Protein 2CUN (pdb70)

Nearest PDB structures (foldseek):
  2cun-assembly1_B  TM=9.972E-01  e=2.515E-72  Pyrococcus horikoshii OT3
  3q3v-assembly2_B  TM=8.789E-01  e=1.056E-31  Campylobacter jejuni subsp. jejuni NCTC 11168 = ATCC 700819
  5bt8-assembly5_E  TM=7.747E-01  e=1.546E-32  Acinetobacter baumannii AB5075
  4ng4-assembly3_C  TM=7.759E-01  e=2.743E-30  Coxiella burnetii RSA 493
  4ng4-assembly1_A  TM=7.726E-01  e=3.778E-30  Coxiella burnetii RSA 493

Foldseek 3Di:
DAAPVVDQQAAFEEEEEAEQQADDDQQHGDFRVSLVLQVVLLVVQLVSQHQAEYAYAYDAPPDSGGDWCVNVQVVNCVVNVHHAAEQAAQQDPSVLVVSQPGGGSHHYYYIRPNVDPQQVDADDLVVLLPDSRNVRVLVRGAAYEYAHLQCLQGRGNSQQNCLQPHQYHYGPNNVVQVVLLVCLQPDPDDQNEEEEADDPQVLLLLLLCQCVVVVSHQAYEYAHVNLVLLVVLVPADQAQVAVVVCVVVVVVVCSVVSNVSCVVPVVRYHHAQKFWWCDVNATHIDGSPDPCSNVSRPTDTFAGDPVSLVVLLVVLQPTQHYEYEAARGNCVDPNHNVSRLSNLLSNQNRPHQAEYEYANRCSSVVVPPRHRHNYYHNYHSSSSCVSSVHRRSSVVSNVSSVVND/DAAPVNDQQAQFEEEEEAEQQADDDQQDHPFRVRLLLCLVLLVVQLVSQHQAEYAYAYDAPPDRGGDWCVVVQVVNCVSNVNRAAEQEAQQDPSVLVVSQPGGGNHHYYYIRPNVDPQQVDFDDLVVLLVDSRNVRVLVRGAEYEYAHLQCLQGRGNSQQNCLQVHQYHYGVNNVVVCVLLVCLQPPPDDQAEEEEEDDPQVLLLLLLCQCVVVVSHQAYEYAYVNLVLLCVLVVDDQAAVAVVVCVVVVVVVCSVVSNVSCVPPVVRYHHAQKFWWADVRDTRIGGVPDDDRYCRNPTHTFAGDPVSLVVLLVVLQVTQHYEYEAARGQCVRPRRRVRRLSNLLSNQPRPHQAEYEYANRNSSVVVPDHHRHNYYHNHHSSSSCVSSVHDRSSVVSNVSSVVND

Radius of gyration: 31.6 Å; Cα contacts (8 Å, |Δi|>4): 1859; chains: 2; bounding box: 63×86×73 Å

Sequence (810 aa):
MFRLEDFNFHNKTVFLRVDLNSPMKDGKIISDARFKAVLPTIRYLIESGAKVVIGTHQGKPYSEDYTTTEEHARVLSELLDQHVEYIEDIFGRYAREKIKELKSGEVAILENLRFSAEEVKNKPIEECEKTFLVKKLSKVIDYVVNDAFATAHRSQPSLVGFARIKPMIMGFLMEKEIEALMRAYYSKDSPKIYVLGGAKVEDSLKVVENVLRRERADLVLTGGLVANVFTLAKGFDLGRKNVEFMKKKGLLDYVKHAEEILDEFYPYIRTPVDFAVDYKGERVEIDLLSENRGLLHQYQIMDIGKRTAEKYREILMKARIIVANGPMGVFEREEFAIGTVEVFKAIADSPAFSVLGGGHSIASIQKYGITGITHISTGGGAMLSFFAGEELPVLRALQISYEKFMFRLEDFNFHNKTVFLRVDLNSPMKDGKIISDARFKAVLPTIRYLIESGAKVVIGTHQGKPYSEDYTTTEEHARVLSELLDQHVEYIEDIFGRYAREKIKELKSGEVAILENLRFSAEEVKNKPIEECEKTFLVKKLSKVIDYVVNDAFATAHRSQPSLVGFARIKPMIMGFLMEKEIEALMRAYYSKDSPKIYVLGGAKVEDSLKVVENVLRRERADLVLTGGLVANVFTLAKGFDLGRKNVEFMKKKGLLDYVKHAEEILDEFYPYIRTPVDFAVDYKGERVEIDLLSENRGLLHQYQIMDIGKRTAEKYREILMKARIIVANGPMGVFEREEFAIGTVEVFKAIADSPAFSVLGGGHSIASIQKYGITGITHISTGGGAMLSFFAGEELPVLRALQISYEKF

CATH classification: 3.40.50.1260 (+1 more: 3.40.50.1260)

B-factor: mean 44.23, std 14.57, range [15.12, 96.69]

Secondary structure (DSSP, 8-state):
--BGGGS--TT-EEEEE------EETTEE---HHHHHTHHHHHHHHHTT-EEEEE---S-TT-TT---SHHHHHHHHHHHTS-EEE-S-SSSHHHHHHHHTPPTT-EEE-S-GGGBTTTTS---HHHHTTSHHHHHHHTT-SEEEE--GGGTT---HHHHTTTTTS-EEE-HHHHHHHHHHHHHHT---S-EEEEE-SS-HHHHHHHHHHHHHTTS-SEEEE-HHHHHHHHHHHT----HHHHHHHHTTTGGGGHHHHHHHHHHHGGGEE--SEEEEEETTEEEEEESSSGGGGGGGTS-EEEE-HHHHHHHHHHHHT-SEEEEES-SS-TTSGGG-HHHHHHHHHHHHSSSEEEEE-GGGGGGGGGS-----SEE-S-SHHHHHHHTTPPPHHHHHHHHHHHH-/-B-GGGS--TT-EEEEE------EETTEE---HHHHTTHHHHHHHHHTT-EEEEE---S-TT-TT---SHHHHHHHHHHHSSPPEEES-SSSHHHHHHHHTPPTT-EEEES-GGGBTTTTS---HHHHTTSHHHHHHHTT-SEEEE--GGGTT---HHHHTTTTTS-EEE-HHHHHHHHHHHHHHH---S-EEEEE-SS-HHHHHHHHHHHHHTT--SEEEE-HHHHHHHHHHTT----HHHHHHHHHTTGGGSHHHHHHHHHHHGGGEE--SEEEE-SSS--EEEETTSS---GGGTS-EEEE-HHHHHHHHHHHTT-SEEEEES-SS-TTSSGGGHHHHHHHHHHHHSSSEEEEE-GGGGGGGGGT-----SEE-S-SHHHHHHHTT---HHHHHHHHHHTT-

InterPro domains:
  IPR001576 Phosphoglycerate kinase [MF_00145] (3-400)
  IPR001576 Phosphoglycerate kinase [PF00162] (4-390)
  IPR001576 Phosphoglycerate kinase [PIRSF000724] (3-405)
  IPR001576 Phosphoglycerate kinase [PR00477] (8-24)
  IPR001576 Phosphoglycerate kinase [PR00477] (29-51)
  IPR001576 Phosphoglycerate kinase [PR00477] (105-120)
  IPR001576 Phosphoglycerate kinase [PR00477] (140-162)
  IPR001576 Phosphoglycerate kinase [PR00477] (170-192)
  IPR001576 Phosphoglycerat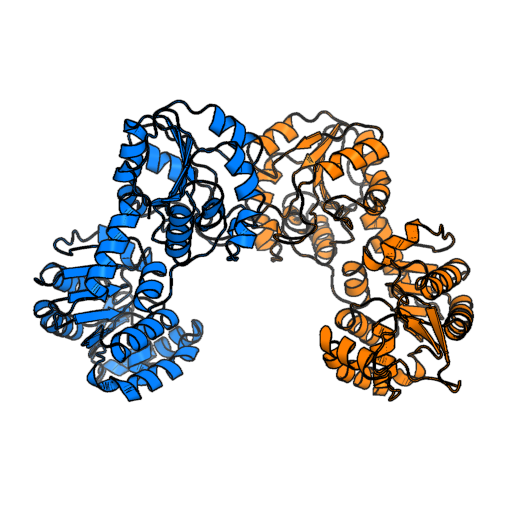e kinase [PR00477] (193-212)
  IPR001576 Phosphoglycerate kinase [PR00477] (321-346)
  IPR001576 Phosphoglycerate kinase [PR00477] (354-365)
  IPR001576 Phosphoglycerate kinase [PR00477] (376-393)
  IPR001576 Phosphoglycerate kinase [PTHR11406] (8-401)
  IPR015824 Phosphoglycerate kinase, N-terminal [G3DSA:3.40.50.1260] (6-396)
  IPR015824 Phosphoglycerate kinase, N-terminal [G3DSA:3.40.50.1260] (188-389)
  IPR015911 Phosphoglycerate kinase, conserved site [PS00111] (13-23)
  IPR036043 Phosphoglycerate kinase superfamily [SSF53748] (2-399)

Solvent-accessible surface area: 32694 Å² total; per-residue (Å²): 61,19,95,3,117,79,39,114,0,111,76,72,15,0,0,0,0,0,9,0,24,0,19,30,128,120,32,121,23,90,9,43,58,26,0,106,29,1,21,65,1,0,107,79,0,25,153,33,11,0,39,0,0,0,0,0,4,0,8,126,20,52,35,161,41,14,22,23,0,107,29,0,5,109,12,0,23,116,46,14,135,56,139,3,54,43,0,14,17,13,18,6,110,31,0,18,64,40,1,128,111,17,135,48,17,66,4,0,0,0,6,0,0,27,17,4,1,5,0,34,98,77,60,72,6,82,65,0,32,125,4,44,0,0,111,29,0,14,127,18,4,57,36,0,0,0,1,0,0,9,4,0,39,95,22,7,0,0,0,0,0,0,0,94,60,42,18,0,0,17,1,66,16,0,45,112,0,27,114,10,0,79,147,0,13,119,26,209,55,56,55,15,3,0,1,2,2,11,53,88,2,82,49,1,0,78,1,0,42,23,0,10,122,146,139,44,6,52,27,0,0,0,0,16,21,0,0,8,0,0,0,40,15,51,65,68,75,0,0,121,84,3,46,91,73,0,140,184,99,26,13,56,99,58,25,138,44,0,92,101,2,4,111,97,26,109,84,107,4,90,16,2,44,9,2,0,0,39,84,139,45,114,57,44,66,2,31,7,153,49,163,59,56,37,51,0,76,106,31,42,18,17,2,2,1,145,84,1,7,92,85,4,83,117,45,0,56,156,2,134,10,0,3,0,8,1,13,2,12,41,2,118,81,103,69,0,1,72,1,0,12,74,0,0,84,0,0,10,78,8,112,8,26,0,0,0,0,3,14,62,45,7,19,17,27,102,103,57,70,23,118,55,20,76,20,78,5,22,0,4,21,0,1,3,14,21,2,14,50,67,123,3,33,0,24,92,0,0,76,45,0,108,149,116,97,58,17,95,3,119,80,43,112,1,106,76,70,14,0,0,0,1,0,9,0,24,0,20,32,135,130,26,126,27,93,9,41,58,27,0,117,28,1,20,67,0,0,104,72,0,27,139,28,11,0,42,0,0,0,0,0,5,0,7,127,23,45,34,154,42,13,20,21,0,98,38,0,5,121,12,0,17,102,39,13,136,59,143,4,60,36,0,10,17,12,17,6,115,56,0,46,79,39,1,126,109,13,134,48,15,64,5,0,0,0,6,0,0,29,16,3,1,6,0,37,94,77,58,69,6,78,59,0,34,130,4,45,0,0,103,39,0,16,171,21,4,49,40,0,0,0,0,0,2,10,4,0,43,96,22,8,0,0,0,1,0,0,0,99,60,42,18,0,0,16,0,68,16,0,19,120,0,19,110,13,1,80,145,0,16,113,12,178,56,50,49,15,4,1,1,2,1,10,49,87,3,90,52,0,0,80,1,0,46,27,0,8,130,155,138,53,5,54,20,0,0,0,0,16,23,0,0,7,0,0,0,29,14,40,62,86,98,4,13,126,74,1,45,84,38,1,134,158,114,23,8,50,90,59,20,129,44,0,77,115,5,7,131,97,25,104,95,99,2,98,14,3,34,6,14,0,2,29,99,204,41,102,40,55,80,28,24,51,137,60,160,136,82,47,66,18,117,125,58,27,18,34,4,2,1,138,73,0,3,70,77,5,86,113,40,0,64,150,1,131,8,0,2,0,7,2,12,1,11,36,2,124,74,116,65,0,1,80,2,0,15,68,0,0,89,1,0,8,81,5,116,9,20,0,0,0,0,2,14,65,46,7,23,18,27,96,111,63,72,21,129,50,19,75,16,80,5,18,0,5,23,0,1,4,15,21,3,14,46,70,120,4,36,0,23,92,0,0,79,53,0,97,151,112,91

Structure (mmCIF, N/CA/C/O backbone):
data_2CUN
#
_entry.id   2CUN
#
_cell.length_a   49.854
_cell.length_b   123.327
_cell.length_c   82.943
_cell.angle_alpha   90.00
_cell.angle_beta   95.42
_cell.angle_gamma   90.00
#
_symmetry.space_group_name_H-M   'P 1 21 1'
#
loop_
_entity.id
_entity.type
_entity.pdbx_description
1 polymer 'Phosphoglycerate kinase'
2 non-polymer 'CHLORIDE ION'
3 non-polymer '3-PHOSPHOGLYCERIC ACID'
4 non-polymer GLYCEROL
5 non-polymer (4S)-2-METHYL-2,4-PENTANEDIOL
6 water water
#
loop_
_atom_site.group_PDB
_atom_site.id
_atom_site.type_symbol
_atom_site.label_atom_id
_atom_site.label_alt_id
_atom_site.label_comp_id
_atom_site.label_asym_id
_atom_site.label_entity_id
_atom_site.label_seq_id
_atom_site.pdbx_PDB_ins_code
_atom_site.Cartn_x
_atom_site.Cartn_y
_atom_site.Cartn_z
_atom_site.occupancy
_atom_site.B_iso_or_equiv
_atom_site.auth_seq_id
_atom_site.auth_comp_id
_atom_site.auth_asym_id
_atom_site.auth_atom_id
_atom_site.pdbx_PDB_model_num
ATOM 1 N N . MET A 1 1 ? 7.478 28.061 34.769 1.00 57.27 1 MET A N 1
ATOM 2 C CA . MET A 1 1 ? 8.961 28.192 34.787 1.00 55.86 1 MET A CA 1
ATOM 3 C C . MET A 1 1 ? 9.562 27.957 33.409 1.00 55.15 1 MET A C 1
ATOM 4 O O . MET A 1 1 ? 9.355 26.907 32.803 1.00 56.13 1 MET A O 1
ATOM 9 N N . PHE A 1 2 ? 10.306 28.945 32.920 1.00 53.15 2 PHE A N 1
ATOM 10 C CA . PHE A 1 2 ? 10.942 28.857 31.612 1.00 50.92 2 PHE A CA 1
ATOM 11 C C . PHE A 1 2 ? 11.783 27.600 31.476 1.00 50.62 2 PHE A C 1
ATOM 12 O O . PHE A 1 2 ? 12.329 27.092 32.456 1.00 50.45 2 PHE A O 1
ATOM 20 N N . ARG A 1 3 ? 11.886 27.112 30.245 1.00 51.10 3 ARG A N 1
ATOM 21 C CA . ARG A 1 3 ? 12.682 25.933 29.932 1.00 51.97 3 ARG A CA 1
ATOM 22 C C . ARG A 1 3 ? 13.625 26.330 28.797 1.00 50.88 3 ARG A C 1
ATOM 23 O O . ARG A 1 3 ? 13.344 27.271 28.057 1.00 51.12 3 ARG A O 1
ATOM 31 N N . LEU A 1 4 ? 14.738 25.620 28.662 1.00 50.88 4 LEU A N 1
ATOM 32 C CA . LEU A 1 4 ? 15.716 25.929 27.625 1.00 51.75 4 LEU A CA 1
ATOM 33 C C . LEU A 1 4 ? 15.162 26.056 26.205 1.00 54.09 4 LEU A C 1
ATOM 34 O O . LEU A 1 4 ? 15.698 26.809 25.394 1.00 54.45 4 LEU A O 1
ATOM 39 N N . GLU A 1 5 ? 14.088 25.333 25.905 1.00 56.13 5 GLU A N 1
ATOM 40 C CA . GLU A 1 5 ? 13.503 25.372 24.570 1.00 58.06 5 GLU A CA 1
ATOM 41 C C . GLU A 1 5 ? 12.703 26.637 24.275 1.00 57.76 5 GLU A C 1
ATOM 42 O O . GLU A 1 5 ? 12.452 26.959 23.116 1.00 58.83 5 GLU A O 1
ATOM 48 N N . ASP A 1 6 ? 12.308 27.359 25.317 1.00 57.16 6 ASP A N 1
ATOM 49 C CA . ASP A 1 6 ? 11.515 28.569 25.132 1.00 55.94 6 ASP A CA 1
ATOM 50 C C . ASP A 1 6 ? 12.305 29.776 24.629 1.00 54.79 6 ASP A C 1
ATOM 51 O O . ASP A 1 6 ? 11.728 30.842 24.402 1.00 55.50 6 ASP A O 1
ATOM 56 N N . PHE A 1 7 ? 13.615 29.621 24.450 1.00 52.95 7 PHE A N 1
ATOM 57 C CA . PHE A 1 7 ? 14.441 30.737 23.985 1.00 51.05 7 PHE A CA 1
ATOM 58 C C . PHE A 1 7 ? 15.451 30.376 22.899 1.00 51.00 7 PHE A C 1
ATOM 59 O O . PHE A 1 7 ? 15.939 29.248 22.832 1.00 53.34 7 PHE A O 1
ATOM 67 N N . ASN A 1 8 ? 15.764 31.356 22.057 1.00 49.97 8 ASN A N 1
ATOM 68 C CA . ASN A 1 8 ? 16.742 31.179 20.992 1.00 49.29 8 ASN A CA 1
ATOM 69 C C . ASN A 1 8 ? 18.024 31.800 21.539 1.00 47.44 8 ASN A C 1
ATOM 70 O O . ASN A 1 8 ? 18.124 33.019 21.656 1.00 47.93 8 ASN A O 1
ATOM 75 N N . PHE A 1 9 ? 18.998 30.963 21.877 1.00 45.97 9 PHE A N 1
ATOM 76 C CA . PHE A 1 9 ? 20.247 31.448 22.455 1.00 44.87 9 PHE A CA 1
ATOM 77 C C . PHE A 1 9 ? 21.357 31.803 21.472 1.00 45.13 9 PHE A C 1
ATOM 78 O O . PHE A 1 9 ? 22.461 32.159 21.887 1.00 43.94 9 PHE A O 1
ATOM 86 N N . HIS A 1 10 ? 21.081 31.721 20.174 1.00 45.49 10 HIS A N 1
ATOM 87 C CA . HIS A 1 10 ? 22.121 32.040 19.204 1.00 45.23 10 HIS A CA 1
ATOM 88 C C . HIS A 1 10 ? 22.626 33.463 19.399 1.00 44.21 10 HIS A C 1
ATOM 89 O O . HIS A 1 10 ? 21.851 34.414 19.391 1.00 44.05 10 HIS A O 1
ATOM 96 N N . ASN A 1 11 ? 23.935 33.594 19.575 1.00 44.04 11 ASN A N 1
ATOM 97 C CA . ASN A 1 11 ? 24.569 34.893 19.777 1.00 44.69 11 ASN A CA 1
ATOM 98 C C . ASN A 1 11 ? 24.073 35.649 21.010 1.00 42.96 11 ASN A C 1
ATOM 99 O O . ASN A 1 11 ? 24.233 36.864 21.106 1.00 42.17 11 ASN A O 1
ATOM 104 N N . LYS A 1 12 ? 23.471 34.934 21.952 1.00 42.28 12 LYS A N 1
ATOM 105 C CA . LYS A 1 12 ? 22.992 35.562 23.180 1.00 42.29 12 LYS A CA 1
ATOM 106 C C . LYS A 1 12 ? 23.983 35.231 24.301 1.00 38.64 12 LYS A C 1
ATOM 107 O O . LYS A 1 12 ? 24.539 34.139 24.337 1.00 38.59 12 LYS A O 1
ATOM 113 N N . THR A 1 13 ? 24.228 36.179 25.198 1.00 37.66 13 THR A N 1
ATOM 114 C CA . THR A 1 13 ? 25.158 35.933 26.297 1.00 33.92 13 THR A CA 1
ATOM 115 C C . THR A 1 13 ? 24.380 35.337 27.464 1.00 31.94 13 THR A C 1
ATOM 116 O O . THR A 1 13 ? 23.455 35.946 28.005 1.00 30.27 13 THR A O 1
ATOM 120 N N . VAL A 1 14 ? 24.762 34.129 27.845 1.00 31.54 14 VAL A N 1
ATOM 121 C CA . VAL A 1 14 ? 24.071 33.433 28.919 1.00 30.74 14 VAL A CA 1
ATOM 122 C C . VAL A 1 14 ? 24.897 33.238 30.187 1.00 28.90 14 VAL A C 1
ATOM 123 O O . VAL A 1 14 ? 26.010 32.715 30.138 1.00 29.21 14 VAL A O 1
ATOM 127 N N . PHE A 1 15 ? 24.348 33.680 31.315 1.00 28.39 15 PHE A N 1
ATOM 128 C CA . PHE A 1 15 ? 25.006 33.482 32.599 1.00 28.77 15 PHE A CA 1
ATOM 129 C C . PHE A 1 15 ? 24.441 32.151 33.083 1.00 28.85 15 PHE A C 1
ATOM 130 O O . PHE A 1 15 ? 23.255 32.039 33.408 1.00 28.99 15 PHE A O 1
ATOM 138 N N . LEU A 1 16 ? 25.285 31.131 33.080 1.00 28.91 16 LEU A N 1
ATOM 139 C CA . LEU A 1 16 ? 24.871 29.812 33.513 1.00 27.94 16 LEU A CA 1
ATOM 140 C C . LEU A 1 16 ? 25.363 29.596 34.935 1.00 28.31 16 LEU A C 1
ATOM 141 O O . LEU A 1 16 ? 26.556 29.373 35.155 1.00 26.90 16 LEU A O 1
ATOM 146 N N . ARG A 1 17 ? 24.439 29.680 35.891 1.00 27.91 17 ARG A N 1
ATOM 147 C CA . ARG A 1 17 ? 24.758 29.484 37.304 1.00 30.08 17 ARG A CA 1
ATOM 148 C C . ARG A 1 17 ? 24.558 28.012 37.627 1.00 32.08 17 ARG A C 1
ATOM 149 O O . ARG A 1 17 ? 23.446 27.490 37.539 1.00 31.93 17 ARG A O 1
ATOM 157 N N . VAL A 1 18 ? 25.640 27.347 38.003 1.00 32.05 18 VAL A N 1
ATOM 158 C CA . VAL A 1 18 ? 25.571 25.936 38.340 1.00 31.67 18 VAL A CA 1
ATOM 159 C C . VAL A 1 18 ? 26.258 25.719 39.664 1.00 30.91 18 VAL A C 1
ATOM 160 O O . VAL A 1 18 ? 26.888 26.629 40.202 1.00 32.51 18 VAL A O 1
ATOM 164 N N . ASP A 1 19 ? 26.126 24.513 40.195 1.00 28.86 19 ASP A N 1
ATOM 165 C CA . ASP A 1 19 ? 26.781 24.183 41.438 1.00 29.41 19 ASP A CA 1
ATOM 166 C C . ASP A 1 19 ? 27.895 23.198 41.126 1.00 31.26 19 ASP A C 1
ATOM 167 O O . ASP A 1 19 ? 27.646 22.001 40.963 1.00 31.62 19 ASP A O 1
ATOM 172 N N . LEU A 1 20 ? 29.114 23.711 41.006 1.00 28.86 20 LEU A N 1
ATOM 173 C CA . LEU A 1 20 ? 30.268 22.872 40.753 1.00 28.56 20 LEU A CA 1
ATOM 174 C C . LEU A 1 20 ? 31.126 22.898 42.022 1.00 29.68 20 LEU A C 1
ATOM 175 O O . LEU A 1 20 ? 32.331 22.640 41.980 1.00 29.19 20 LEU A O 1
ATOM 180 N N . ASN A 1 21 ? 30.484 23.233 43.144 1.00 29.42 21 ASN A N 1
ATOM 181 C CA . ASN A 1 21 ? 31.133 23.265 44.456 1.00 31.63 21 ASN A CA 1
ATOM 182 C C . ASN A 1 21 ? 31.398 21.800 44.750 1.00 32.26 21 ASN A C 1
ATOM 183 O O . ASN A 1 21 ? 30.500 21.065 45.154 1.00 31.62 21 ASN A O 1
ATOM 188 N N . SER A 1 22 ? 32.638 21.384 44.554 1.00 34.84 22 SER A N 1
ATOM 189 C CA . SER A 1 22 ? 32.984 19.986 44.714 1.00 37.36 22 SER A CA 1
ATOM 190 C C . SER A 1 22 ? 33.828 19.616 45.914 1.00 39.23 22 SER A C 1
ATOM 191 O O . SER A 1 22 ? 34.590 20.435 46.428 1.00 40.14 22 SER A O 1
ATOM 194 N N . PRO A 1 23 ? 33.703 18.355 46.368 1.00 40.22 23 PRO A N 1
ATOM 195 C CA . PRO A 1 23 ? 34.463 17.856 47.513 1.00 40.80 23 PRO A CA 1
ATOM 196 C C . PRO A 1 23 ? 35.922 17.929 47.099 1.00 41.40 23 PRO A C 1
ATOM 197 O O . PRO A 1 23 ? 36.254 17.651 45.944 1.00 40.67 23 PRO A O 1
ATOM 201 N N . MET A 1 24 ? 36.790 18.305 48.025 1.00 41.79 24 MET A N 1
ATOM 202 C CA . MET A 1 24 ? 38.200 18.404 47.698 1.00 45.03 24 MET A CA 1
ATOM 203 C C . MET A 1 24 ? 39.109 17.828 48.766 1.00 46.04 24 MET A C 1
ATOM 204 O O . MET A 1 24 ? 38.688 17.575 49.893 1.00 44.21 24 MET A O 1
ATOM 209 N N . LYS A 1 25 ? 40.362 17.622 48.382 1.00 48.26 25 LYS A N 1
ATOM 210 C CA . LYS A 1 25 ? 41.380 17.112 49.281 1.00 51.69 25 LYS A CA 1
ATOM 211 C C . LYS A 1 25 ? 42.643 17.851 48.874 1.00 52.75 25 LYS A C 1
ATOM 212 O O . LYS A 1 25 ? 43.083 17.749 47.732 1.00 52.85 25 LYS A O 1
ATOM 218 N N . ASP A 1 26 ? 43.213 18.611 49.802 1.00 55.27 26 ASP A N 1
ATOM 219 C CA . ASP A 1 26 ? 44.422 19.377 49.519 1.00 57.62 26 ASP A CA 1
ATOM 220 C C . ASP A 1 26 ? 44.187 20.371 48.384 1.00 57.68 26 ASP A C 1
ATOM 221 O O . ASP A 1 26 ? 45.103 20.693 47.625 1.00 57.80 26 ASP A O 1
ATOM 226 N N . GLY A 1 27 ? 42.952 20.845 48.262 1.00 56.95 27 GLY A N 1
ATOM 227 C CA . GLY A 1 27 ? 42.637 21.812 47.226 1.00 57.13 27 GLY A CA 1
ATOM 228 C C . GLY A 1 27 ? 42.364 21.246 45.844 1.00 55.61 27 GLY A C 1
ATOM 229 O O . GLY A 1 27 ? 42.095 22.002 44.909 1.00 55.57 27 GLY A O 1
ATOM 230 N N . LYS A 1 28 ? 42.441 19.925 45.708 1.00 53.28 28 LYS A N 1
ATOM 231 C CA . LYS A 1 28 ? 42.186 19.263 44.431 1.00 50.78 28 LYS A CA 1
ATOM 232 C C . LYS A 1 28 ? 40.804 18.625 44.435 1.00 47.90 28 LYS A C 1
ATOM 233 O O . LYS A 1 28 ? 40.388 18.037 45.434 1.00 47.05 28 LYS A O 1
ATOM 239 N N . ILE A 1 29 ? 40.093 18.748 43.318 1.00 45.39 29 ILE A N 1
ATOM 240 C CA . ILE A 1 29 ? 38.755 18.178 43.195 1.00 42.60 29 ILE A CA 1
ATOM 241 C C . ILE A 1 29 ? 38.833 16.651 43.213 1.00 43.06 29 ILE A C 1
ATOM 242 O O . ILE A 1 29 ? 39.634 16.068 42.482 1.00 42.42 29 ILE A O 1
ATOM 247 N N . ILE A 1 30 ? 38.011 16.008 44.044 1.00 42.32 30 ILE A N 1
ATOM 248 C CA . ILE A 1 30 ? 38.021 14.543 44.137 1.00 43.80 30 ILE A CA 1
ATOM 249 C C . ILE A 1 30 ? 36.773 13.863 43.568 1.00 42.51 30 ILE A C 1
ATOM 250 O O . ILE A 1 30 ? 36.601 12.648 43.700 1.00 44.03 30 ILE A O 1
ATOM 255 N N . SER A 1 31 ? 35.901 14.641 42.942 1.00 41.26 31 SER A N 1
ATOM 256 C CA . SER A 1 31 ? 34.694 14.089 42.336 1.00 40.53 31 SER A CA 1
ATOM 257 C C . SER A 1 31 ? 34.154 15.081 41.326 1.00 39.83 31 SER A C 1
ATOM 258 O O . SER A 1 31 ? 33.879 16.230 41.675 1.00 40.26 31 SER A O 1
ATOM 261 N N . ASP A 1 32 ? 34.000 14.640 40.080 1.00 36.79 32 ASP A N 1
ATOM 262 C CA . ASP A 1 32 ? 33.500 15.510 39.031 1.00 34.97 32 ASP A CA 1
ATOM 263 C C . ASP A 1 32 ? 32.026 15.263 38.732 1.00 35.92 32 ASP A C 1
ATOM 264 O O . ASP A 1 32 ? 31.525 15.655 37.679 1.00 37.27 32 ASP A O 1
ATOM 269 N N . ALA A 1 33 ? 31.327 14.630 39.668 1.00 35.49 33 ALA A N 1
ATOM 270 C CA . ALA A 1 33 ? 29.914 14.322 39.480 1.00 35.13 33 ALA A CA 1
ATOM 271 C C . ALA A 1 33 ? 29.083 15.551 39.141 1.00 34.17 33 ALA A C 1
ATOM 272 O O . ALA A 1 33 ? 28.268 15.529 38.213 1.00 34.53 33 ALA A O 1
ATOM 274 N N . ARG A 1 34 ? 29.281 16.628 39.890 1.00 33.80 34 ARG A N 1
ATOM 275 C CA . ARG A 1 34 ? 28.503 17.832 39.634 1.00 32.45 34 ARG A CA 1
ATOM 276 C C . ARG A 1 34 ? 28.765 18.430 38.256 1.00 30.83 34 ARG A C 1
ATOM 277 O O . ARG A 1 34 ? 27.877 19.052 37.666 1.00 33.37 34 ARG A O 1
ATOM 285 N N . PHE A 1 35 ? 29.969 18.213 37.735 1.00 30.70 35 PHE A N 1
ATOM 286 C CA . PHE A 1 35 ? 30.337 18.689 36.402 1.00 31.87 35 PHE A CA 1
ATOM 287 C C . PHE A 1 35 ? 29.587 17.877 35.339 1.00 34.41 35 PHE A C 1
ATOM 288 O O . PHE A 1 35 ? 29.028 18.433 34.387 1.00 33.90 35 PHE A O 1
ATOM 296 N N . LYS A 1 36 ? 29.583 16.556 35.505 1.00 34.55 36 LYS A N 1
ATOM 297 C CA . LYS A 1 36 ? 28.896 15.680 34.561 1.00 36.10 36 LYS A CA 1
ATOM 298 C C . LYS A 1 36 ? 27.400 15.949 34.572 1.00 35.07 36 LYS A C 1
ATOM 299 O O . LYS A 1 36 ? 26.746 15.901 33.534 1.00 35.77 36 LYS A O 1
ATOM 305 N N . ALA A 1 37 ? 26.858 16.248 35.749 1.00 35.14 37 ALA A N 1
ATOM 306 C CA . ALA A 1 37 ? 25.431 16.508 35.866 1.00 33.35 37 ALA A CA 1
ATOM 307 C C . ALA A 1 37 ? 24.968 17.717 35.054 1.00 32.85 37 ALA A C 1
ATOM 308 O O . ALA A 1 37 ? 23.790 17.831 34.719 1.00 31.65 37 ALA A O 1
ATOM 310 N N . VAL A 1 38 ? 25.884 18.619 34.731 1.00 33.26 38 VAL A N 1
ATOM 311 C CA . VAL A 1 38 ? 25.501 19.808 33.975 1.00 34.82 38 VAL A CA 1
ATOM 312 C C . VAL A 1 38 ? 25.977 19.818 32.522 1.00 35.03 38 VAL A C 1
ATOM 313 O O . VAL A 1 38 ? 25.756 20.792 31.805 1.00 34.22 38 VAL A O 1
ATOM 317 N N . LEU A 1 39 ? 26.620 18.741 32.081 1.00 36.89 39 LEU A N 1
ATOM 318 C CA . LEU A 1 39 ? 27.104 18.691 30.705 1.00 38.45 39 LEU A CA 1
ATOM 319 C C . LEU A 1 39 ? 25.982 18.859 29.680 1.00 38.19 39 LEU A C 1
ATOM 320 O O . LEU A 1 39 ? 26.142 19.590 28.713 1.00 38.90 39 LEU A O 1
ATOM 325 N N . PRO A 1 40 ? 24.831 18.191 29.880 1.00 38.11 40 PRO A N 1
ATOM 326 C CA . PRO A 1 40 ? 23.724 18.329 28.925 1.00 38.37 40 PRO A CA 1
ATOM 327 C C . PRO A 1 40 ? 23.308 19.786 28.676 1.00 37.94 40 PRO A C 1
ATOM 328 O O . PRO A 1 40 ? 23.175 20.207 27.526 1.00 38.47 40 PRO A O 1
ATOM 332 N N . THR A 1 41 ? 23.096 20.552 29.745 1.00 37.63 41 THR A N 1
ATOM 333 C CA . THR A 1 41 ? 22.708 21.958 29.598 1.00 36.30 41 THR A CA 1
ATOM 334 C C . THR A 1 41 ? 23.819 22.736 28.886 1.00 37.16 41 THR A C 1
ATOM 335 O O . THR A 1 41 ? 23.560 23.478 27.938 1.00 37.21 41 THR A O 1
ATOM 339 N N . ILE A 1 42 ? 25.055 22.556 29.344 1.00 36.08 42 ILE A N 1
ATOM 340 C CA . ILE A 1 42 ? 26.193 23.240 28.745 1.00 37.39 42 ILE A CA 1
ATOM 341 C C . ILE A 1 42 ? 26.307 22.909 27.256 1.00 39.84 42 ILE A C 1
ATOM 342 O O . ILE A 1 42 ? 26.485 23.805 26.436 1.00 40.35 42 ILE A O 1
ATOM 347 N N . ARG A 1 43 ? 26.207 21.626 26.910 1.00 39.55 43 ARG A N 1
ATOM 348 C CA . ARG A 1 43 ? 26.305 21.213 25.514 1.00 40.12 43 ARG A CA 1
ATOM 349 C C . ARG A 1 43 ? 25.197 21.835 24.678 1.00 39.16 43 ARG A C 1
ATOM 350 O O . ARG A 1 43 ? 25.428 22.244 23.539 1.00 41.04 43 ARG A O 1
ATOM 358 N N . TYR A 1 44 ? 23.997 21.906 25.246 1.00 36.39 44 TYR A N 1
ATOM 359 C CA . TYR A 1 44 ? 22.852 22.493 24.564 1.00 36.12 44 TYR A CA 1
ATOM 360 C C . TYR A 1 44 ? 23.069 23.980 24.255 1.00 37.42 44 TYR A C 1
ATOM 361 O O . TYR A 1 44 ? 22.701 24.463 23.181 1.00 33.48 44 TYR A O 1
ATOM 370 N N . LEU A 1 45 ? 23.642 24.715 25.204 1.00 36.00 45 LEU A N 1
ATOM 371 C CA . LEU A 1 45 ? 23.893 26.138 24.987 1.00 36.76 45 LEU A CA 1
ATOM 372 C C . LEU A 1 45 ? 25.008 26.322 23.955 1.00 36.08 45 LEU A C 1
ATOM 373 O O . LEU A 1 45 ? 24.935 27.207 23.108 1.00 39.06 45 LEU A O 1
ATOM 378 N N . ILE A 1 46 ? 26.033 25.480 24.019 1.00 36.31 46 ILE A N 1
ATOM 379 C CA . ILE A 1 46 ? 27.133 25.560 23.065 1.00 38.64 46 ILE A CA 1
ATOM 380 C C . ILE A 1 46 ? 26.617 25.337 21.642 1.00 41.86 46 ILE A C 1
ATOM 381 O O . ILE A 1 46 ? 26.887 26.136 20.748 1.00 41.14 46 ILE A O 1
ATOM 386 N N . GLU A 1 47 ? 25.875 24.250 21.443 1.00 44.28 47 GLU A N 1
ATOM 387 C CA . GLU A 1 47 ? 25.313 23.924 20.131 1.00 46.34 47 GLU A CA 1
ATOM 388 C C . GLU A 1 47 ? 24.299 24.972 19.688 1.00 45.99 47 GLU A C 1
ATOM 389 O O . GLU A 1 47 ? 24.105 25.206 18.497 1.00 46.43 47 GLU A O 1
ATOM 395 N N . SER A 1 48 ? 23.649 25.602 20.654 1.00 44.92 48 SER A N 1
ATOM 396 C CA . SER A 1 48 ? 22.663 26.621 20.350 1.00 43.50 48 SER A CA 1
ATOM 397 C C . SER A 1 48 ? 23.342 27.910 19.903 1.00 41.72 48 SER A C 1
ATOM 398 O O . SER A 1 48 ? 22.682 28.862 19.493 1.00 41.66 48 SER A O 1
ATOM 401 N N . GLY A 1 49 ? 24.667 27.938 19.986 1.00 39.93 49 GLY A N 1
ATOM 402 C CA . GLY A 1 49 ? 25.401 29.122 19.575 1.00 40.76 49 GLY A CA 1
ATOM 403 C C . GLY A 1 49 ? 25.388 30.266 20.576 1.00 39.28 49 GLY A C 1
ATOM 404 O O . GLY A 1 49 ? 25.563 31.427 20.208 1.00 39.92 49 GLY A O 1
ATOM 405 N N . ALA A 1 50 ? 25.184 29.948 21.848 1.00 38.36 50 ALA A N 1
ATOM 406 C CA . ALA A 1 50 ? 25.166 30.977 22.877 1.00 37.61 50 ALA A CA 1
ATOM 407 C C . ALA A 1 50 ? 26.584 31.299 23.341 1.00 35.38 50 ALA A C 1
ATOM 408 O O . ALA A 1 50 ? 27.526 30.572 23.048 1.00 35.02 50 ALA A O 1
ATOM 410 N N . LYS A 1 51 ? 26.730 32.418 24.037 1.00 35.80 51 LYS A N 1
ATOM 411 C CA . LYS A 1 51 ? 28.016 32.808 24.592 1.00 34.45 51 LYS A CA 1
ATOM 412 C C . LYS A 1 51 ? 27.811 32.422 26.052 1.00 33.58 51 LYS A C 1
ATOM 413 O O . LYS A 1 51 ? 27.009 33.025 26.748 1.00 34.71 51 LYS A O 1
ATOM 419 N N . VAL A 1 52 ? 28.517 31.387 26.496 1.00 34.06 52 VAL A N 1
ATOM 420 C CA . VAL A 1 52 ? 28.341 30.877 27.852 1.00 34.37 52 VAL A CA 1
ATOM 421 C C . VAL A 1 52 ? 29.312 31.365 28.919 1.00 32.84 52 VAL A C 1
ATOM 422 O O . VAL A 1 52 ? 30.510 31.141 28.829 1.00 34.04 52 VAL A O 1
ATOM 426 N N . VAL A 1 53 ? 28.762 32.036 29.928 1.00 33.76 53 VAL A N 1
ATOM 427 C CA . VAL A 1 53 ? 29.531 32.551 31.061 1.00 32.19 53 VAL A CA 1
ATOM 428 C C . VAL A 1 53 ? 29.094 31.733 32.273 1.00 30.28 53 VAL A C 1
ATOM 429 O O . VAL A 1 53 ? 27.994 31.924 32.795 1.00 27.38 53 VAL A O 1
ATOM 433 N N . ILE A 1 54 ? 29.949 30.815 32.711 1.00 29.13 54 ILE A N 1
ATOM 434 C CA . ILE A 1 54 ? 29.623 29.968 33.847 1.00 30.25 54 ILE A CA 1
ATOM 435 C C . ILE A 1 54 ? 29.987 30.583 35.195 1.00 31.34 54 ILE A C 1
ATOM 436 O O . ILE A 1 54 ? 31.040 31.210 35.358 1.00 32.16 54 ILE A O 1
ATOM 441 N N . GLY A 1 55 ? 29.094 30.400 36.162 1.00 30.98 55 GLY A N 1
ATOM 442 C CA . GLY A 1 55 ? 29.341 30.908 37.493 1.00 29.88 55 GLY A CA 1
ATOM 443 C C . GLY A 1 55 ? 29.040 29.854 38.541 1.00 29.04 55 GLY A C 1
ATOM 444 O O . GLY A 1 55 ? 27.966 29.253 38.526 1.00 28.70 55 GLY A O 1
ATOM 445 N N . THR A 1 56 ? 29.990 29.615 39.442 1.00 26.51 56 THR A N 1
ATOM 446 C CA . THR A 1 56 ? 29.795 28.653 40.516 1.00 25.76 56 THR A CA 1
ATOM 447 C C . THR A 1 56 ? 30.552 29.109 41.745 1.00 26.55 56 THR A C 1
ATOM 448 O O . THR A 1 56 ? 31.450 29.946 41.664 1.00 26.08 56 THR A O 1
ATOM 452 N N . HIS A 1 57 ? 30.176 28.567 42.894 1.00 26.19 57 HIS A N 1
ATOM 453 C CA . HIS A 1 57 ? 30.891 28.875 44.121 1.00 26.90 57 HIS A CA 1
ATOM 454 C C . HIS A 1 57 ? 31.693 27.616 44.435 1.00 28.72 57 HIS A C 1
ATOM 455 O O . HIS A 1 57 ? 31.480 26.566 43.825 1.00 27.01 57 HIS A O 1
ATOM 462 N N . GLN A 1 58 ? 32.624 27.734 45.371 1.00 27.74 58 GLN A N 1
ATOM 463 C CA . GLN A 1 58 ? 33.434 26.610 45.811 1.00 27.62 58 GLN A CA 1
ATOM 464 C C . GLN A 1 58 ? 33.720 26.896 47.280 1.00 28.07 58 GLN A C 1
ATOM 465 O O . GLN A 1 58 ? 34.376 27.892 47.604 1.00 27.64 58 GLN A O 1
ATOM 471 N N . GLY A 1 59 ? 33.208 26.043 48.161 1.00 26.25 59 GLY A N 1
ATOM 472 C CA . GLY A 1 59 ? 33.408 26.239 49.588 1.00 28.92 59 GLY A CA 1
ATOM 473 C C . GLY A 1 59 ? 32.761 27.516 50.116 1.00 28.08 59 GLY A C 1
ATOM 474 O O . GLY A 1 59 ? 31.688 27.915 49.667 1.00 27.86 59 GLY A O 1
ATOM 475 N N . LYS A 1 60 ? 33.416 28.143 51.088 1.00 29.65 60 LYS A N 1
ATOM 476 C CA . LYS A 1 60 ? 32.953 29.391 51.694 1.00 29.90 60 LYS A CA 1
ATOM 477 C C . LYS A 1 60 ? 34.204 30.013 52.297 1.00 29.13 60 LYS A C 1
ATOM 478 O O . LYS A 1 60 ? 35.132 29.300 52.666 1.00 29.53 60 LYS A O 1
ATOM 484 N N . PRO A 1 61 ? 34.245 31.348 52.413 1.00 26.86 61 PRO A N 1
ATOM 485 C CA . PRO A 1 61 ? 35.427 32.018 52.972 1.00 28.31 61 PRO A CA 1
ATOM 486 C C . PRO A 1 61 ? 36.061 31.320 54.177 1.00 27.53 61 PRO A C 1
ATOM 487 O O . PRO A 1 61 ? 35.362 30.880 55.083 1.00 28.10 61 PRO A O 1
ATOM 491 N N . TYR A 1 62 ? 37.388 31.213 54.162 1.00 29.13 62 TYR A N 1
ATOM 492 C CA . TYR A 1 62 ? 38.140 30.607 55.255 1.00 29.73 62 TYR A CA 1
ATOM 493 C C . TYR A 1 62 ? 37.977 29.098 55.391 1.00 32.91 62 TYR A C 1
ATOM 494 O O . TYR A 1 62 ? 38.489 28.506 56.336 1.00 34.20 62 TYR A O 1
ATOM 503 N N . SER A 1 63 ? 37.267 28.467 54.463 1.00 34.25 63 SER A N 1
ATOM 504 C CA . SER A 1 63 ? 37.107 27.025 54.553 1.00 34.34 63 SER A CA 1
ATOM 505 C C . SER A 1 63 ? 38.265 26.365 53.830 1.00 35.14 63 SER A C 1
ATOM 506 O O . SER A 1 63 ? 38.914 26.976 52.978 1.00 32.26 63 SER A O 1
ATOM 509 N N . GLU A 1 64 ? 38.523 25.110 54.175 1.00 36.35 64 GLU A N 1
ATOM 510 C CA . GLU A 1 64 ? 39.604 24.364 53.558 1.00 37.60 64 GLU A CA 1
ATOM 511 C C . GLU A 1 64 ? 39.373 24.155 52.059 1.00 35.57 64 GLU A C 1
ATOM 512 O O . GLU A 1 64 ? 40.322 24.147 51.280 1.00 35.96 64 GLU A O 1
ATOM 518 N N . ASP A 1 65 ? 38.119 23.986 51.646 1.00 33.70 65 ASP A N 1
ATOM 519 C CA . ASP A 1 65 ? 37.836 23.786 50.225 1.00 31.02 65 ASP A CA 1
ATOM 520 C C . ASP A 1 65 ? 37.407 25.063 49.485 1.00 30.67 65 ASP A C 1
ATOM 521 O O . ASP A 1 65 ? 36.673 25.005 48.495 1.00 28.59 65 ASP A O 1
ATOM 526 N N . TYR A 1 66 ? 37.874 26.210 49.974 1.00 28.32 66 TYR A N 1
ATOM 527 C CA . TYR A 1 66 ? 37.586 27.512 49.363 1.00 27.22 66 TYR A CA 1
ATOM 528 C C . TYR A 1 66 ? 38.753 27.751 48.418 1.00 27.58 66 TYR A C 1
ATOM 529 O O . TYR A 1 66 ? 39.877 27.990 48.870 1.00 28.88 66 TYR A O 1
ATOM 538 N N . THR A 1 67 ? 38.489 27.691 47.113 1.00 28.46 67 THR A N 1
ATOM 539 C CA . THR A 1 67 ? 39.533 27.852 46.100 1.00 26.70 67 THR A CA 1
ATOM 540 C C . THR A 1 67 ? 39.055 28.695 44.921 1.00 28.12 67 THR A C 1
ATOM 541 O O . THR A 1 67 ? 37.884 29.046 44.841 1.00 28.21 67 THR A O 1
ATOM 545 N N . THR A 1 68 ? 39.969 29.003 44.004 1.00 28.71 68 THR A N 1
ATOM 546 C CA . THR A 1 68 ? 39.614 29.735 42.789 1.00 29.21 68 THR A CA 1
ATOM 547 C C . THR A 1 68 ? 38.909 28.699 41.908 1.00 30.11 68 THR A C 1
ATOM 548 O O . THR A 1 68 ? 38.840 27.526 42.267 1.00 30.41 68 THR A O 1
ATOM 552 N N . THR A 1 69 ? 38.394 29.122 40.759 1.00 29.55 69 THR A N 1
ATOM 553 C CA . THR A 1 69 ? 37.711 28.194 39.856 1.00 29.47 69 THR A CA 1
ATOM 554 C C . THR A 1 69 ? 38.626 27.771 38.702 1.00 29.15 69 THR A C 1
ATOM 555 O O . THR A 1 69 ? 38.154 27.297 37.671 1.00 28.39 69 THR A O 1
ATOM 559 N N . GLU A 1 70 ? 39.934 27.948 38.877 1.00 29.15 70 GLU A N 1
ATOM 560 C CA . GLU A 1 70 ? 40.884 27.585 37.828 1.00 33.47 70 GLU A CA 1
ATOM 561 C C . GLU A 1 70 ? 40.837 26.088 37.520 1.00 32.94 70 GLU A C 1
ATOM 562 O O . GLU A 1 70 ? 40.764 25.692 36.352 1.00 31.55 70 GLU A O 1
ATOM 568 N N . GLU A 1 71 ? 40.858 25.258 38.558 1.00 34.26 71 GLU A N 1
ATOM 569 C CA . GLU A 1 71 ? 40.807 23.818 38.341 1.00 36.89 71 GLU A CA 1
ATOM 570 C C . GLU A 1 71 ? 39.450 23.434 37.746 1.00 36.89 71 GLU A C 1
ATOM 571 O O . GLU A 1 71 ? 39.362 22.535 36.911 1.00 37.37 71 GLU A O 1
ATOM 577 N N . HIS A 1 72 ? 38.390 24.112 38.181 1.00 35.34 72 HIS A N 1
ATOM 578 C CA . HIS A 1 72 ? 37.056 23.832 37.654 1.00 32.54 72 HIS A CA 1
ATOM 579 C C . HIS A 1 72 ? 37.069 24.089 36.150 1.00 31.38 72 HIS A C 1
ATOM 580 O O . HIS A 1 72 ? 36.458 23.350 35.377 1.00 30.71 72 HIS A O 1
ATOM 587 N N . ALA A 1 73 ? 37.769 25.146 35.745 1.00 31.21 73 ALA A N 1
ATOM 588 C CA . ALA A 1 73 ? 37.875 25.496 34.332 1.00 31.69 73 ALA A CA 1
ATOM 589 C C . ALA A 1 73 ? 38.528 24.367 33.535 1.00 31.80 73 ALA A C 1
ATOM 590 O O . ALA A 1 73 ? 38.050 24.018 32.461 1.00 31.53 73 ALA A O 1
ATOM 592 N N . ARG A 1 74 ? 39.613 23.800 34.054 1.00 32.64 74 ARG A N 1
ATOM 593 C CA . ARG A 1 74 ? 40.286 22.722 33.341 1.00 38.25 74 ARG A CA 1
ATOM 594 C C . ARG A 1 74 ? 39.424 21.456 33.321 1.00 38.79 74 ARG A C 1
ATOM 595 O O . ARG A 1 74 ? 39.273 20.818 32.278 1.00 38.15 74 ARG A O 1
ATOM 603 N N . VAL A 1 75 ? 38.849 21.098 34.468 1.00 39.58 75 VAL A N 1
ATOM 604 C CA . VAL A 1 75 ? 37.984 19.919 34.545 1.00 39.69 75 VAL A CA 1
ATOM 605 C C . VAL A 1 75 ? 36.879 20.060 33.508 1.00 39.96 75 VAL A C 1
ATOM 606 O O . VAL A 1 75 ? 36.545 19.116 32.797 1.00 38.36 75 VAL A O 1
ATOM 610 N N . LEU A 1 76 ? 36.324 21.262 33.425 1.00 40.32 76 LEU A N 1
ATOM 611 C CA . LEU A 1 76 ? 35.253 21.556 32.489 1.00 41.79 76 LEU A CA 1
ATOM 612 C C . LEU A 1 76 ? 35.775 21.475 31.051 1.00 42.96 76 LEU A C 1
ATOM 613 O O . LEU A 1 76 ? 35.085 20.975 30.158 1.00 41.76 76 LEU A O 1
ATOM 618 N N . SER A 1 77 ? 36.997 21.958 30.836 1.00 42.71 77 SER A N 1
ATOM 619 C CA . SER A 1 77 ? 37.610 21.939 29.509 1.00 43.52 77 SER A CA 1
ATOM 620 C C . SER A 1 77 ? 37.749 20.503 29.013 1.00 43.90 77 SER A C 1
ATOM 621 O O . SER A 1 77 ? 37.482 20.202 27.849 1.00 41.38 77 SER A O 1
ATOM 624 N N . GLU A 1 78 ? 38.173 19.622 29.910 1.00 44.40 78 GLU A N 1
ATOM 625 C CA . GLU A 1 78 ? 38.365 18.224 29.565 1.00 46.00 78 GLU A CA 1
ATOM 626 C C . GLU A 1 78 ? 37.059 17.503 29.237 1.00 45.56 78 GLU A C 1
ATOM 627 O O . GLU A 1 78 ? 36.940 16.876 28.183 1.00 45.91 78 GLU A O 1
ATOM 633 N N . LEU A 1 79 ? 36.078 17.604 30.125 1.00 44.00 79 LEU A N 1
ATOM 634 C CA . LEU A 1 79 ? 34.801 16.939 29.905 1.00 43.85 79 LEU A CA 1
ATOM 635 C C . LEU A 1 79 ? 34.089 17.413 28.641 1.00 44.64 79 LEU A C 1
ATOM 636 O O . LEU A 1 79 ? 33.378 16.642 28.004 1.00 44.03 79 LEU A O 1
ATOM 641 N N . LEU A 1 80 ? 34.286 18.675 28.277 1.00 44.84 80 LEU A N 1
ATOM 642 C CA . LEU A 1 80 ? 33.655 19.235 27.085 1.00 45.38 80 LEU A CA 1
ATOM 643 C C . LEU A 1 80 ? 34.561 19.156 25.852 1.00 45.70 80 LEU A C 1
ATOM 644 O O . LEU A 1 80 ? 34.105 19.358 24.727 1.00 46.35 80 LEU A O 1
ATOM 649 N N . ASP A 1 81 ? 35.839 18.867 26.072 1.00 46.33 81 ASP A N 1
ATOM 650 C CA . ASP A 1 81 ? 36.814 18.800 24.990 1.00 47.55 81 ASP A CA 1
ATOM 651 C C . ASP A 1 81 ? 36.789 20.129 24.245 1.00 47.48 81 ASP A C 1
ATOM 652 O O . ASP A 1 81 ? 36.930 20.190 23.024 1.00 46.67 81 ASP A O 1
ATOM 657 N N . GLN A 1 82 ? 36.599 21.194 25.011 1.00 45.83 82 GLN A N 1
ATOM 658 C CA . GLN A 1 82 ? 36.547 22.545 24.485 1.00 44.23 82 GLN A CA 1
ATOM 659 C C . GLN A 1 82 ? 37.182 23.435 25.549 1.00 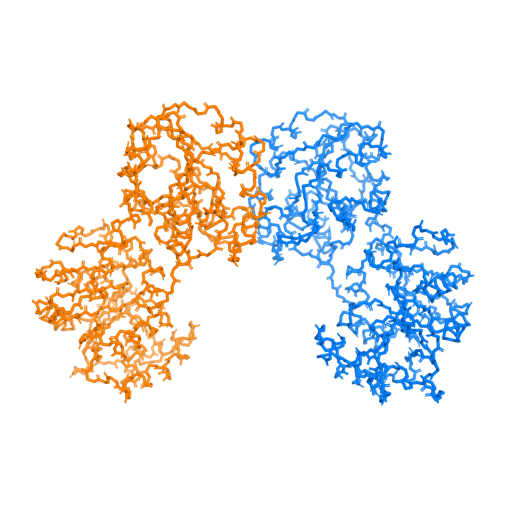44.45 82 GLN A C 1
ATOM 660 O O . GLN A 1 82 ? 36.942 23.253 26.745 1.00 42.63 82 GLN A O 1
ATOM 666 N N . HIS A 1 83 ? 38.001 24.386 25.121 1.00 43.12 83 HIS A N 1
ATOM 667 C CA . HIS A 1 83 ? 38.662 25.264 26.069 1.00 42.83 83 HIS A CA 1
ATOM 668 C C . HIS A 1 83 ? 37.684 26.158 26.809 1.00 41.24 83 HIS A C 1
ATOM 669 O O . HIS A 1 83 ? 36.907 26.883 26.189 1.00 39.95 83 HIS A O 1
ATOM 676 N N . VAL A 1 84 ? 37.727 26.091 28.138 1.00 39.00 84 VAL A N 1
ATOM 677 C CA . VAL A 1 84 ? 36.877 26.915 28.988 1.00 38.07 84 VAL A CA 1
ATOM 678 C C . VAL A 1 84 ? 37.804 27.901 29.681 1.00 37.95 84 VAL A C 1
ATOM 679 O O . VAL A 1 84 ? 38.607 27.523 30.532 1.00 38.31 84 VAL A O 1
ATOM 683 N N . GLU A 1 85 ? 37.697 29.167 29.303 1.00 37.52 85 GLU A N 1
ATOM 684 C CA . GLU A 1 85 ? 38.552 30.194 29.868 1.00 36.70 85 GLU A CA 1
ATOM 685 C C . GLU A 1 85 ? 38.229 30.592 31.297 1.00 34.74 85 GLU A C 1
ATOM 686 O O . GLU A 1 85 ? 37.091 30.920 31.635 1.00 33.84 85 GLU A O 1
ATOM 692 N N . TYR A 1 86 ? 39.262 30.568 32.129 1.00 32.22 86 TYR A N 1
ATOM 693 C CA . TYR A 1 86 ? 39.144 30.946 33.521 1.00 29.89 86 TYR A CA 1
ATOM 694 C C . TYR A 1 86 ? 39.305 32.457 33.574 1.00 29.81 86 TYR A C 1
ATOM 695 O O . TYR A 1 86 ? 40.371 32.983 33.255 1.00 30.18 86 TYR A O 1
ATOM 704 N N . ILE A 1 87 ? 38.231 33.150 33.941 1.00 27.95 87 ILE A N 1
ATOM 705 C CA . ILE A 1 87 ? 38.253 34.606 34.057 1.00 28.29 87 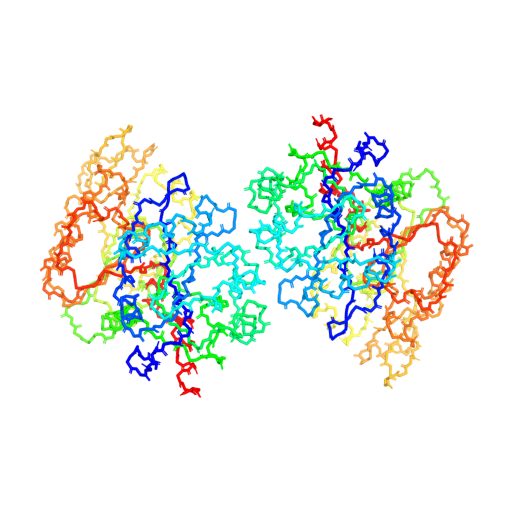ILE A CA 1
ATOM 706 C C . ILE A 1 87 ? 38.469 34.939 35.534 1.00 29.11 87 ILE A C 1
ATOM 707 O O . ILE A 1 87 ? 37.569 34.733 36.360 1.00 28.06 87 ILE A O 1
ATOM 712 N N . GLU A 1 88 ? 39.652 35.449 35.876 1.00 28.16 88 GLU A N 1
ATOM 713 C CA . GLU A 1 88 ? 39.927 35.766 37.272 1.00 27.97 88 GLU A CA 1
ATOM 714 C C . GLU A 1 88 ? 39.278 37.080 37.710 1.00 28.03 88 GLU A C 1
ATOM 715 O O . GLU A 1 88 ? 39.961 38.079 37.967 1.00 29.45 88 GLU A O 1
ATOM 721 N N . ASP A 1 89 ? 37.950 37.055 37.794 1.00 26.13 89 ASP A N 1
ATOM 722 C CA . ASP A 1 89 ? 37.147 38.199 38.206 1.00 25.90 89 ASP A CA 1
ATOM 723 C C . ASP A 1 89 ? 35.706 37.707 38.247 1.00 26.07 89 ASP A C 1
ATOM 724 O O . ASP A 1 89 ? 35.415 36.613 37.761 1.00 21.40 89 ASP A O 1
ATOM 729 N N . ILE A 1 90 ? 34.815 38.490 38.848 1.00 24.50 90 ILE A N 1
ATOM 730 C CA . ILE A 1 90 ? 33.403 38.119 38.879 1.00 25.79 90 ILE A CA 1
ATOM 731 C C . ILE A 1 90 ? 32.538 39.123 38.117 1.00 25.67 90 ILE A C 1
ATOM 732 O O . ILE A 1 90 ? 31.891 38.766 37.135 1.00 25.85 90 ILE A O 1
ATOM 737 N N . PHE A 1 91 ? 32.538 40.381 38.558 1.00 27.18 91 PHE A N 1
ATOM 738 C CA . PHE A 1 91 ? 31.705 41.401 37.915 1.00 26.21 91 PHE A CA 1
ATOM 739 C C . PHE A 1 91 ? 32.374 42.748 37.637 1.00 28.86 91 PHE A C 1
ATOM 740 O O . PHE A 1 91 ? 31.707 43.719 37.256 1.00 27.74 91 PHE A O 1
ATOM 748 N N . GLY A 1 92 ? 33.689 42.806 37.815 1.00 29.37 92 GLY A N 1
ATOM 749 C CA . GLY A 1 92 ? 34.407 44.042 37.578 1.00 28.33 92 GLY A CA 1
ATOM 750 C C . GLY A 1 92 ? 34.708 44.294 36.117 1.00 29.06 92 GLY A C 1
ATOM 751 O O . GLY A 1 92 ? 34.209 43.598 35.233 1.00 25.39 92 GLY A O 1
ATOM 752 N N . ARG A 1 93 ? 35.536 45.305 35.867 1.00 31.45 93 ARG A N 1
ATOM 753 C CA . ARG A 1 93 ? 35.922 45.682 34.512 1.00 33.06 93 ARG A CA 1
ATOM 754 C C . ARG A 1 93 ? 36.425 44.504 33.669 1.00 31.79 93 ARG A C 1
ATOM 755 O O . ARG A 1 93 ? 35.950 44.289 32.552 1.00 30.14 93 ARG A O 1
ATOM 763 N N . TYR A 1 94 ? 37.394 43.760 34.197 1.00 28.00 94 TYR A N 1
ATOM 764 C CA . TYR A 1 94 ? 37.969 42.632 33.469 1.00 28.89 94 TYR A CA 1
ATOM 765 C C . TYR A 1 94 ? 36.923 41.606 33.066 1.00 27.97 94 TYR A C 1
ATOM 766 O O . TYR A 1 94 ? 36.843 41.217 31.900 1.00 28.59 94 TYR A O 1
ATOM 775 N N . ALA A 1 95 ? 36.114 41.180 34.030 1.00 27.32 95 ALA A N 1
ATOM 776 C CA . ALA A 1 95 ? 35.071 40.195 33.770 1.00 28.15 95 ALA A CA 1
ATOM 777 C C . ALA A 1 95 ? 34.127 40.645 32.661 1.00 30.34 95 ALA A C 1
ATOM 778 O O . ALA A 1 95 ? 33.833 39.879 31.742 1.00 30.07 95 ALA A O 1
ATOM 780 N N . ARG A 1 96 ? 33.651 41.884 32.739 1.00 30.62 96 ARG A N 1
ATOM 781 C CA . ARG A 1 96 ? 32.730 42.383 31.719 1.00 32.76 96 ARG A CA 1
ATOM 782 C C . ARG A 1 96 ? 33.337 42.360 30.312 1.00 33.07 96 ARG A C 1
ATOM 783 O O . ARG A 1 96 ? 32.690 41.932 29.355 1.00 34.12 96 ARG A O 1
ATOM 791 N N . GLU A 1 97 ? 34.582 42.801 30.184 1.00 36.17 97 GLU A N 1
ATOM 792 C CA . GLU A 1 97 ? 35.241 42.800 28.880 1.00 37.24 97 GLU A CA 1
ATOM 793 C C . GLU A 1 97 ? 35.452 41.382 28.353 1.00 36.44 97 GLU A C 1
ATOM 794 O O . GLU A 1 97 ? 35.210 41.107 27.176 1.00 35.23 97 GLU A O 1
ATOM 800 N N . LYS A 1 98 ? 35.915 40.485 29.219 1.00 35.71 98 LYS A N 1
ATOM 801 C CA . LYS A 1 98 ? 36.136 39.100 28.814 1.00 35.38 98 LYS A CA 1
ATOM 802 C C . LYS A 1 98 ? 34.816 38.497 28.345 1.00 36.89 98 LYS A C 1
ATOM 803 O O . LYS A 1 98 ? 34.781 37.719 27.391 1.00 38.17 98 LYS A O 1
ATOM 809 N N . ILE A 1 99 ? 33.729 38.863 29.014 1.00 36.22 99 ILE A N 1
ATOM 810 C CA . ILE A 1 99 ? 32.414 38.361 28.649 1.00 35.62 99 ILE A CA 1
ATOM 811 C C . ILE A 1 99 ? 32.002 38.882 27.273 1.00 38.86 99 ILE A C 1
ATOM 812 O O . ILE A 1 99 ? 31.481 38.125 26.445 1.00 38.28 99 ILE A O 1
ATOM 817 N N . LYS A 1 100 ? 32.234 40.174 27.033 1.00 38.97 100 LYS A N 1
ATOM 818 C CA . LYS A 1 100 ? 31.882 40.790 25.757 1.00 40.24 100 LYS A CA 1
ATOM 819 C C . LYS A 1 100 ? 32.660 40.212 24.582 1.00 40.11 100 LYS A C 1
ATOM 820 O O . LYS A 1 100 ? 32.161 40.193 23.460 1.00 41.41 100 LYS A O 1
ATOM 826 N N . GLU A 1 101 ? 33.876 39.742 24.840 1.00 39.63 101 GLU A N 1
ATOM 827 C CA . GLU A 1 101 ? 34.725 39.179 23.789 1.00 41.49 101 GLU A CA 1
ATOM 828 C C . GLU A 1 101 ? 34.370 37.733 23.415 1.00 41.59 101 GLU A C 1
ATOM 829 O O . GLU A 1 101 ? 34.914 37.186 22.454 1.00 40.08 101 GLU A O 1
ATOM 835 N N . LEU A 1 102 ? 33.466 37.117 24.174 1.00 39.46 102 LEU A N 1
ATOM 836 C CA . LEU A 1 102 ? 33.054 35.747 23.888 1.00 39.65 102 LEU A CA 1
ATOM 837 C C . LEU A 1 102 ? 32.315 35.664 22.565 1.00 38.77 102 LEU A C 1
ATOM 838 O O . LEU A 1 102 ? 31.465 36.499 22.273 1.00 38.70 102 LEU A O 1
ATOM 843 N N . LYS A 1 103 ? 32.637 34.643 21.776 1.00 39.72 103 LYS A N 1
ATOM 844 C CA . LYS A 1 103 ? 31.976 34.427 20.496 1.00 39.41 103 LYS A CA 1
ATOM 845 C C . LYS A 1 103 ? 30.961 33.298 20.691 1.00 39.55 103 LYS A C 1
ATOM 846 O O . LYS A 1 103 ? 31.060 32.526 21.649 1.00 37.57 103 LYS A O 1
ATOM 852 N N . SER A 1 104 ? 29.984 33.203 19.795 1.00 39.77 104 SER A N 1
ATOM 853 C CA . SER A 1 104 ? 28.965 32.158 19.893 1.00 40.83 104 SER A CA 1
ATOM 854 C C . SER A 1 104 ? 29.610 30.775 19.973 1.00 39.77 104 SER A C 1
ATOM 855 O O . SER A 1 104 ? 30.554 30.479 19.243 1.00 37.99 104 SER A O 1
ATOM 858 N N . GLY A 1 105 ? 29.099 29.932 20.867 1.00 39.55 105 GLY A N 1
ATOM 859 C CA . GLY A 1 105 ? 29.647 28.593 21.013 1.00 38.20 105 GLY A CA 1
ATOM 860 C C . GLY A 1 105 ? 30.813 28.502 21.985 1.00 37.85 105 GLY A C 1
ATOM 861 O O . GLY A 1 105 ? 31.237 27.402 22.340 1.00 36.21 105 GLY A O 1
ATOM 862 N N . GLU A 1 106 ? 31.332 29.652 22.418 1.00 38.45 106 GLU A N 1
ATOM 863 C CA . GLU A 1 106 ? 32.457 29.685 23.357 1.00 38.00 106 GLU A CA 1
ATOM 864 C C . GLU A 1 106 ? 31.988 29.676 24.811 1.00 37.15 106 GLU A C 1
ATOM 865 O O . GLU A 1 106 ? 30.916 30.190 25.131 1.00 35.01 106 GLU A O 1
ATOM 871 N N . VAL A 1 107 ? 32.813 29.104 25.687 1.00 36.43 107 VAL A N 1
ATOM 872 C CA . VAL A 1 107 ? 32.482 29.005 27.104 1.00 34.80 107 VAL A CA 1
ATOM 873 C C . VAL A 1 107 ? 33.589 29.516 28.023 1.00 33.70 107 VAL A C 1
ATOM 874 O O . VAL A 1 107 ? 34.772 29.289 27.779 1.00 35.62 107 VAL A O 1
ATOM 878 N N . ALA A 1 108 ? 33.193 30.198 29.090 1.00 30.75 108 ALA A N 1
ATOM 879 C CA . ALA A 1 108 ? 34.149 30.718 30.063 1.00 31.85 108 ALA A CA 1
ATOM 880 C C . ALA A 1 108 ? 33.556 30.554 31.456 1.00 31.02 108 ALA A C 1
ATOM 881 O O . ALA A 1 108 ? 32.347 30.363 31.609 1.00 32.81 108 ALA A O 1
ATOM 883 N N . ILE A 1 109 ? 34.408 30.605 32.470 1.00 29.18 109 ILE A N 1
ATOM 884 C CA . ILE A 1 109 ? 33.935 30.487 33.836 1.00 28.84 109 ILE A CA 1
ATOM 885 C C . ILE A 1 109 ? 34.536 31.621 34.657 1.00 27.26 109 ILE A C 1
ATOM 886 O O . ILE A 1 109 ? 35.715 31.947 34.518 1.00 27.06 109 ILE A O 1
ATOM 891 N N . LEU A 1 110 ? 33.706 32.237 35.488 1.00 26.44 110 LEU A N 1
ATOM 892 C CA . LEU A 1 110 ? 34.140 33.347 36.331 1.00 27.22 110 LEU A CA 1
ATOM 893 C C . LEU A 1 110 ? 34.822 32.808 37.573 1.00 26.69 110 LEU A C 1
ATOM 894 O O . LEU A 1 110 ? 34.850 31.595 37.807 1.00 26.49 110 LEU A O 1
ATOM 899 N N . GLU A 1 111 ? 35.363 33.716 38.376 1.00 26.41 111 GLU A N 1
ATOM 900 C CA . GLU A 1 111 ? 36.035 33.332 39.606 1.00 24.08 111 GLU A CA 1
ATOM 901 C C . GLU A 1 111 ? 34.998 32.825 40.602 1.00 25.70 111 GLU A C 1
ATOM 902 O O . GLU A 1 111 ? 33.803 33.079 40.443 1.00 25.60 111 GLU A O 1
ATOM 908 N N . ASN A 1 112 ? 35.463 32.096 41.614 1.00 24.38 112 ASN A N 1
ATOM 909 C CA . ASN A 1 112 ? 34.612 31.569 42.682 1.00 25.44 112 ASN A CA 1
ATOM 910 C C . ASN A 1 112 ? 33.635 32.676 43.070 1.00 25.86 112 ASN A C 1
ATOM 911 O O . ASN A 1 112 ? 34.044 33.713 43.581 1.00 24.84 112 ASN A O 1
ATOM 916 N N . LEU A 1 113 ? 32.347 32.466 42.819 1.00 26.84 113 LEU A N 1
ATOM 917 C CA . LEU A 1 113 ? 31.355 33.489 43.134 1.00 25.80 113 LEU A CA 1
ATOM 918 C C . LEU A 1 113 ? 31.393 33.925 44.595 1.00 25.06 113 LEU A C 1
ATOM 919 O O . LEU A 1 113 ? 31.093 35.078 44.904 1.00 25.24 113 LEU A O 1
ATOM 924 N N . ARG A 1 114 ? 31.782 33.020 45.489 1.00 25.47 114 ARG A N 1
ATOM 925 C CA . ARG A 1 114 ? 31.842 33.367 46.898 1.00 23.51 114 ARG A CA 1
ATOM 926 C C . ARG A 1 114 ? 33.087 34.147 47.310 1.00 21.65 114 ARG A C 1
ATOM 927 O O . ARG A 1 114 ? 33.428 34.228 48.488 1.00 21.47 114 ARG A O 1
ATOM 935 N N . PHE A 1 115 ? 33.775 34.708 46.324 1.00 22.16 115 PHE A N 1
ATOM 936 C CA . PHE A 1 115 ? 34.904 35.586 46.604 1.00 23.61 115 PHE A CA 1
ATOM 937 C C . PHE A 1 115 ? 34.199 36.950 46.813 1.00 23.65 115 PHE A C 1
ATOM 938 O O . PHE A 1 115 ? 34.756 37.874 47.398 1.00 24.20 115 PHE A O 1
ATOM 946 N N . SER A 1 116 ? 32.958 37.051 46.333 1.00 24.27 116 SER A N 1
ATOM 947 C CA . SER A 1 116 ? 32.159 38.277 46.472 1.00 22.39 116 SER A CA 1
ATOM 948 C C . SER A 1 116 ? 31.444 38.331 47.821 1.00 23.91 116 SER A C 1
ATOM 949 O O . SER A 1 116 ? 30.780 37.372 48.210 1.00 24.72 116 SER A O 1
ATOM 952 N N . ALA A 1 117 ? 31.566 39.460 48.524 1.00 24.46 117 ALA A N 1
ATOM 953 C CA . ALA A 1 117 ? 30.944 39.621 49.839 1.00 24.59 117 ALA A CA 1
ATOM 954 C C . ALA A 1 117 ? 29.413 39.629 49.791 1.00 24.43 117 ALA A C 1
ATOM 955 O O . ALA A 1 117 ? 28.753 39.199 50.742 1.00 23.76 117 ALA A O 1
ATOM 957 N N . GLU A 1 118 ? 28.843 40.132 48.700 1.00 22.88 118 GLU A N 1
ATOM 958 C CA . GLU A 1 118 ? 27.392 40.143 48.573 1.00 22.27 118 GLU A CA 1
ATOM 959 C C . GLU A 1 118 ? 26.896 38.702 48.372 1.00 20.70 118 GLU A C 1
ATOM 960 O O . GLU A 1 118 ? 25.922 38.282 48.982 1.00 19.40 118 GLU A O 1
ATOM 966 N N . GLU A 1 119 ? 27.598 37.939 47.542 1.00 21.90 119 GLU A N 1
ATOM 967 C CA . GLU A 1 119 ? 27.199 36.556 47.244 1.00 23.64 119 GLU A CA 1
ATOM 968 C C . GLU A 1 119 ? 27.030 35.631 48.450 1.00 24.33 119 GLU A C 1
ATOM 969 O O . GLU A 1 119 ? 26.106 34.816 48.483 1.00 25.63 119 GLU A O 1
ATOM 975 N N . VAL A 1 120 ? 27.899 35.761 49.448 1.00 22.63 120 VAL A N 1
ATOM 976 C CA . VAL A 1 120 ? 27.832 34.894 50.614 1.00 24.11 120 VAL A CA 1
ATOM 977 C C . VAL A 1 120 ? 26.616 35.086 51.510 1.00 26.42 120 VAL A C 1
ATOM 978 O O . VAL A 1 120 ? 26.286 34.202 52.291 1.00 27.64 120 VAL A O 1
ATOM 982 N N . LYS A 1 121 ? 25.934 36.218 51.395 1.00 26.04 121 LYS A N 1
ATOM 983 C CA . LYS A 1 121 ? 24.769 36.453 52.236 1.00 25.87 121 LYS A CA 1
ATOM 984 C C . LYS A 1 121 ? 23.458 35.975 51.607 1.00 28.46 121 LYS A C 1
ATOM 985 O O . LYS A 1 121 ? 23.260 36.082 50.391 1.00 27.94 121 LYS A O 1
ATOM 991 N N . ASN A 1 122 ? 22.571 35.443 52.443 1.00 27.54 122 ASN A N 1
ATOM 992 C CA . ASN A 1 122 ? 21.250 35.009 51.992 1.00 28.82 122 ASN A CA 1
ATOM 993 C C . ASN A 1 122 ? 20.352 36.215 52.256 1.00 27.27 122 ASN A C 1
ATOM 994 O O . ASN A 1 122 ? 20.197 36.630 53.392 1.00 27.97 122 ASN A O 1
ATOM 999 N N . LYS A 1 123 ? 19.772 36.778 51.204 1.00 28.06 123 LYS A N 1
ATOM 1000 C CA . LYS A 1 123 ? 18.928 37.959 51.344 1.00 28.14 123 LYS A CA 1
ATOM 1001 C C . LYS A 1 123 ? 17.723 37.848 50.429 1.00 29.66 123 LYS A C 1
ATOM 1002 O O . LYS A 1 123 ? 17.719 37.043 49.501 1.00 29.17 123 LYS A O 1
ATOM 1008 N N . PRO A 1 124 ? 16.684 38.661 50.681 1.00 30.25 124 PRO A N 1
ATOM 1009 C CA . PRO A 1 124 ? 15.481 38.629 49.843 1.00 31.83 124 PRO A CA 1
ATOM 1010 C C . PRO A 1 124 ? 15.854 39.061 48.423 1.00 32.40 124 PRO A C 1
ATOM 1011 O O . PRO A 1 124 ? 16.817 39.808 48.227 1.00 31.30 124 PRO A O 1
ATOM 1015 N N . ILE A 1 125 ? 15.099 38.582 47.442 1.00 32.12 125 ILE A N 1
ATOM 1016 C CA . ILE A 1 125 ? 15.341 38.931 46.046 1.00 33.65 125 ILE A CA 1
ATOM 1017 C C . ILE A 1 125 ? 15.430 40.446 45.881 1.00 32.90 125 ILE A C 1
ATOM 1018 O O . ILE A 1 125 ? 16.254 40.948 45.114 1.00 32.82 125 ILE A O 1
ATOM 1023 N N . GLU A 1 126 ? 14.578 41.168 46.605 1.00 31.93 126 GLU A N 1
ATOM 1024 C CA . GLU A 1 126 ? 14.554 42.621 46.522 1.00 33.92 126 GLU A CA 1
ATOM 1025 C C . GLU A 1 126 ? 15.897 43.238 46.899 1.00 33.85 126 GLU A C 1
ATOM 1026 O O . GLU A 1 126 ? 16.235 44.328 46.440 1.00 32.44 126 GLU A O 1
ATOM 1032 N N . GLU A 1 127 ? 16.662 42.553 47.742 1.00 31.07 127 GLU A N 1
ATOM 1033 C CA . GLU A 1 127 ? 17.967 43.078 48.114 1.00 30.35 127 GLU A CA 1
ATOM 1034 C C . GLU A 1 127 ? 19.041 42.525 47.185 1.00 28.55 127 GLU A C 1
ATOM 1035 O O . GLU A 1 127 ? 19.958 43.243 46.801 1.00 28.25 127 GLU A O 1
ATOM 1041 N N . CYS A 1 128 ? 18.918 41.254 46.811 1.00 27.96 128 CYS A N 1
ATOM 1042 C CA . CYS A 1 128 ? 19.884 40.638 45.909 1.00 27.20 128 CYS A CA 1
ATOM 1043 C C . CYS A 1 128 ? 19.943 41.338 44.555 1.00 29.00 128 CYS A C 1
ATOM 1044 O O . CYS A 1 128 ? 21.024 41.503 43.987 1.00 28.31 128 CYS A O 1
ATOM 1047 N N . GLU A 1 129 ? 18.786 41.751 44.035 1.00 27.40 129 GLU A N 1
ATOM 1048 C CA . GLU A 1 129 ? 18.737 42.396 42.723 1.00 29.04 129 GLU A CA 1
ATOM 1049 C C . GLU A 1 129 ? 19.396 43.767 42.687 1.00 28.10 129 GLU A C 1
ATOM 1050 O O . GLU A 1 129 ? 19.692 44.281 41.618 1.00 29.36 129 GLU A O 1
ATOM 1056 N N . LYS A 1 130 ? 19.638 44.349 43.853 1.00 29.43 130 LYS A N 1
ATOM 1057 C CA . LYS A 1 130 ? 20.275 45.658 43.932 1.00 31.19 130 LYS A CA 1
ATOM 1058 C C . LYS A 1 130 ? 21.776 45.555 44.203 1.00 30.04 130 LYS A C 1
ATOM 1059 O O . LYS A 1 130 ? 22.447 46.572 44.374 1.00 26.75 130 LYS A O 1
ATOM 1065 N N . THR A 1 131 ? 22.301 44.333 44.260 1.00 27.91 131 THR A N 1
ATOM 1066 C CA . THR A 1 131 ? 23.720 44.153 44.531 1.00 24.88 131 THR A CA 1
ATOM 1067 C C . THR A 1 131 ? 24.569 44.588 43.351 1.00 25.35 131 THR A C 1
ATOM 1068 O O . THR A 1 131 ? 24.100 44.645 42.208 1.00 22.10 131 THR A O 1
ATOM 1072 N N . PHE A 1 132 ? 25.824 44.911 43.627 1.00 23.65 132 PHE A N 1
ATOM 1073 C CA . PHE A 1 132 ? 26.722 45.291 42.549 1.00 23.88 132 PHE A CA 1
ATOM 1074 C C . PHE A 1 132 ? 26.978 44.068 41.680 1.00 23.58 132 PHE A C 1
ATOM 1075 O O . PHE A 1 132 ? 27.160 44.190 40.468 1.00 25.80 132 PHE A O 1
ATOM 1083 N N . LEU A 1 133 ? 26.974 42.882 42.284 1.00 22.72 133 LEU A N 1
ATOM 1084 C CA . LEU A 1 133 ? 27.192 41.677 41.490 1.00 22.83 133 LEU A CA 1
ATOM 1085 C C . LEU A 1 133 ? 26.118 41.586 40.404 1.00 22.67 133 LEU A C 1
ATOM 1086 O O . LEU A 1 133 ? 26.428 41.492 39.214 1.00 23.17 133 LEU A O 1
ATOM 1091 N N . VAL A 1 134 ? 24.858 41.633 40.809 1.00 23.70 134 VAL A N 1
ATOM 1092 C CA . VAL A 1 134 ? 23.762 41.545 39.841 1.00 26.22 134 VAL A CA 1
ATOM 1093 C C . VAL A 1 134 ? 23.705 42.715 38.847 1.00 27.04 134 VAL A C 1
ATOM 1094 O O . VAL A 1 134 ? 23.636 42.504 37.637 1.00 28.88 134 VAL A O 1
ATOM 1098 N N . LYS A 1 135 ? 23.738 43.943 39.354 1.00 27.72 135 LYS A N 1
ATOM 1099 C CA . LYS A 1 135 ? 23.668 45.120 38.492 1.00 30.10 135 LYS A CA 1
ATOM 1100 C C . LYS A 1 135 ? 24.759 45.205 37.431 1.00 30.74 135 LYS A C 1
ATOM 1101 O O . LYS A 1 135 ? 24.485 45.545 36.279 1.00 32.15 135 LYS A O 1
ATOM 1107 N N . LYS A 1 136 ? 25.997 44.902 37.802 1.00 28.46 136 LYS A N 1
ATOM 1108 C CA . LYS A 1 136 ? 27.089 44.984 36.840 1.00 27.45 136 LYS A CA 1
ATOM 1109 C C . LYS A 1 136 ? 27.120 43.838 35.829 1.00 27.38 136 LYS A C 1
ATOM 1110 O O . LYS A 1 136 ? 27.451 44.057 34.666 1.00 27.41 136 LYS A O 1
ATOM 1116 N N . LEU A 1 137 ? 26.771 42.625 36.254 1.00 26.30 137 LEU A N 1
ATOM 1117 C CA . LEU A 1 137 ? 26.742 41.497 35.325 1.00 26.61 137 LEU A CA 1
ATOM 1118 C C . LEU A 1 137 ? 25.528 41.629 34.393 1.00 27.35 137 LEU A C 1
ATOM 1119 O O . LEU A 1 137 ? 25.570 41.209 33.240 1.00 28.64 137 LEU A O 1
ATOM 1124 N N . SER A 1 138 ? 24.450 42.217 34.896 1.00 29.00 138 SER A N 1
ATOM 1125 C CA . SER A 1 138 ? 23.236 42.404 34.093 1.00 32.09 138 SER A CA 1
ATOM 1126 C C . SER A 1 138 ? 23.497 43.210 32.834 1.00 34.01 138 SER A C 1
ATOM 1127 O O . SER A 1 138 ? 22.800 43.058 31.833 1.00 35.94 138 SER A O 1
ATOM 1130 N N . LYS A 1 139 ? 24.500 44.076 32.899 1.00 36.32 139 LYS A N 1
ATOM 1131 C CA . LYS A 1 139 ? 24.858 44.920 31.772 1.00 38.11 139 LYS A CA 1
ATOM 1132 C C . LYS A 1 139 ? 25.476 44.156 30.606 1.00 35.92 139 LYS A C 1
ATOM 1133 O O . LYS A 1 139 ? 25.458 44.634 29.476 1.00 36.13 139 LYS A O 1
ATOM 1139 N N . VAL A 1 140 ? 26.021 42.973 30.871 1.00 35.23 140 VAL A N 1
ATOM 1140 C CA . VAL A 1 140 ? 26.651 42.200 29.806 1.00 34.27 140 VAL A CA 1
ATOM 1141 C C . VAL A 1 140 ? 26.030 40.832 29.524 1.00 33.78 140 VAL A C 1
ATOM 1142 O O . VAL A 1 140 ? 26.591 40.043 28.764 1.00 33.66 140 VAL A O 1
ATOM 1146 N N . ILE A 1 141 ? 24.885 40.529 30.128 1.00 33.56 141 ILE A N 1
ATOM 1147 C CA . ILE A 1 141 ? 24.263 39.236 29.854 1.00 34.58 141 ILE A CA 1
ATOM 1148 C C . ILE A 1 141 ? 22.824 39.401 29.380 1.00 34.60 141 ILE A C 1
ATOM 1149 O O . ILE A 1 141 ? 22.151 40.365 29.738 1.00 33.39 141 ILE A O 1
ATOM 1154 N N . ASP A 1 142 ? 22.361 38.454 28.566 1.00 35.18 142 ASP A N 1
ATOM 1155 C CA . ASP A 1 142 ? 21.003 38.495 28.038 1.00 35.63 142 ASP A CA 1
ATOM 1156 C C . ASP A 1 142 ? 20.047 37.638 28.864 1.00 35.46 142 ASP A C 1
ATOM 1157 O O . ASP A 1 142 ? 18.949 38.069 29.201 1.00 35.37 142 ASP A O 1
ATOM 1162 N N . TYR A 1 143 ? 20.476 36.422 29.188 1.00 35.75 143 TYR A N 1
ATOM 1163 C CA . TYR A 1 143 ? 19.647 35.495 29.955 1.00 35.66 143 TYR A CA 1
ATOM 1164 C C . TYR A 1 143 ? 20.423 34.818 31.079 1.00 35.46 143 TYR A C 1
ATOM 1165 O O . TYR A 1 143 ? 21.654 34.835 31.105 1.00 34.92 143 TYR A O 1
ATOM 1174 N N . VAL A 1 144 ? 19.679 34.209 31.999 1.00 34.29 144 VAL A N 1
ATOM 1175 C CA . VAL A 1 144 ? 20.263 33.472 33.104 1.00 33.37 144 VAL A CA 1
ATOM 1176 C C . VAL A 1 144 ? 19.694 32.048 33.132 1.00 34.21 144 VAL A C 1
ATOM 1177 O O . VAL A 1 144 ? 18.481 31.856 33.198 1.00 36.17 144 VAL A O 1
ATOM 1181 N N . VAL A 1 145 ? 20.568 31.052 33.051 1.00 32.75 145 VAL A N 1
ATOM 1182 C CA . VAL A 1 145 ? 20.133 29.662 33.119 1.00 32.70 145 VAL A CA 1
ATOM 1183 C C . VAL A 1 145 ? 20.625 29.128 34.459 1.00 33.93 145 VAL A C 1
ATOM 1184 O O . VAL A 1 145 ? 21.829 29.111 34.720 1.00 32.42 145 VAL A O 1
ATOM 1188 N N . ASN A 1 146 ? 19.687 28.720 35.313 1.00 32.72 146 ASN A N 1
ATOM 1189 C CA . ASN A 1 146 ? 20.027 28.208 36.636 1.00 33.60 146 ASN A CA 1
ATOM 1190 C C . ASN A 1 146 ? 19.876 26.687 36.736 1.00 33.67 146 ASN A C 1
ATOM 1191 O O . ASN A 1 146 ? 18.768 26.157 36.693 1.00 31.96 146 ASN A O 1
ATOM 1196 N N . ASP A 1 147 ? 21.001 26.000 36.899 1.00 32.82 147 ASP A N 1
ATOM 1197 C CA . ASP A 1 147 ? 21.015 24.546 37.005 1.00 33.17 147 ASP A CA 1
ATOM 1198 C C . ASP A 1 147 ? 21.573 24.137 38.362 1.00 32.33 147 ASP A C 1
ATOM 1199 O O . ASP A 1 147 ? 21.904 22.972 38.576 1.00 33.89 147 ASP A O 1
ATOM 1204 N N . ALA A 1 148 ? 21.676 25.102 39.272 1.00 30.47 148 ALA A N 1
ATOM 1205 C CA . ALA A 1 148 ? 22.243 24.862 40.602 1.00 32.21 148 ALA A CA 1
ATOM 1206 C C . ALA A 1 148 ? 21.260 24.301 41.620 1.00 31.29 148 ALA A C 1
ATOM 1207 O O . ALA A 1 148 ? 21.012 24.918 42.657 1.00 31.70 148 ALA A O 1
ATOM 1209 N N . PHE A 1 149 ? 20.711 23.126 41.344 1.00 31.60 149 PHE A N 1
ATOM 1210 C CA . PHE A 1 149 ? 19.761 22.546 42.279 1.00 28.44 149 PHE A CA 1
ATOM 1211 C C . PHE A 1 149 ? 20.368 22.363 43.672 1.00 26.26 149 PHE A C 1
ATOM 1212 O O . PHE A 1 149 ? 19.706 22.602 44.676 1.00 25.87 149 PHE A O 1
ATOM 1220 N N . ALA A 1 150 ? 21.630 21.948 43.732 1.00 26.92 150 ALA A N 1
ATOM 1221 C CA . ALA A 1 150 ? 22.302 21.725 45.019 1.00 27.54 150 ALA A CA 1
ATOM 1222 C C . ALA A 1 150 ? 22.399 22.980 45.899 1.00 28.63 150 ALA A C 1
ATOM 1223 O O . ALA A 1 150 ? 22.677 22.880 47.098 1.00 28.02 150 ALA A O 1
ATOM 1225 N N . THR A 1 151 ? 22.167 24.152 45.307 1.00 28.29 151 THR A N 1
ATOM 1226 C CA . THR A 1 151 ? 22.212 25.410 46.055 1.00 28.89 151 THR A CA 1
ATOM 1227 C C . THR A 1 151 ? 20.839 26.065 46.045 1.00 31.33 151 THR A C 1
ATOM 1228 O O . THR A 1 151 ? 20.699 27.240 46.405 1.00 28.43 151 THR A O 1
ATOM 1232 N N . ALA A 1 152 ? 19.832 25.296 45.632 1.00 31.39 152 ALA A N 1
ATOM 1233 C CA . ALA A 1 152 ? 18.465 25.795 45.524 1.00 30.92 152 ALA A CA 1
ATOM 1234 C C . ALA A 1 152 ? 17.845 26.255 46.833 1.00 30.43 152 ALA A C 1
ATOM 1235 O O . ALA A 1 152 ? 16.867 27.009 46.827 1.00 28.67 152 ALA A O 1
ATOM 1237 N N . HIS A 1 153 ? 18.404 25.805 47.954 1.00 28.55 153 HIS A N 1
ATOM 1238 C CA . HIS A 1 153 ? 17.883 26.201 49.254 1.00 28.27 153 HIS A CA 1
ATOM 1239 C C . HIS A 1 153 ? 18.499 27.516 49.741 1.00 28.59 153 HIS A C 1
ATOM 1240 O O . HIS A 1 153 ? 18.117 28.021 50.787 1.00 27.52 153 HIS A O 1
ATOM 1247 N N . ARG A 1 154 ? 19.444 28.067 48.979 1.00 29.27 154 ARG A N 1
ATOM 1248 C CA . ARG A 1 154 ? 20.089 29.333 49.347 1.00 28.26 154 ARG A CA 1
ATOM 1249 C C . ARG A 1 154 ? 19.486 30.517 48.597 1.00 29.02 154 ARG A C 1
ATOM 1250 O O . ARG A 1 154 ? 19.083 30.392 47.436 1.00 29.41 154 ARG A O 1
ATOM 1258 N N . SER A 1 155 ? 19.429 31.665 49.263 1.00 27.28 155 SER A N 1
ATOM 1259 C CA . SER A 1 155 ? 18.903 32.876 48.646 1.00 27.65 155 SER A CA 1
ATOM 1260 C C . SER A 1 155 ? 20.047 33.879 48.495 1.00 27.49 155 SER A C 1
ATOM 1261 O O . SER A 1 155 ? 20.043 34.950 49.104 1.00 27.03 155 SER A O 1
ATOM 1264 N N . GLN A 1 156 ? 21.031 33.511 47.685 1.00 28.66 156 GLN A N 1
ATOM 1265 C CA . GLN A 1 156 ? 22.193 34.350 47.449 1.00 26.89 156 GLN A CA 1
ATOM 1266 C C . GLN A 1 156 ? 22.029 35.044 46.093 1.00 27.83 156 GLN A C 1
ATOM 1267 O O . GLN A 1 156 ? 21.427 34.492 45.170 1.00 26.99 156 GLN A O 1
ATOM 1273 N N . PRO A 1 157 ? 22.546 36.280 45.965 1.00 27.59 157 PRO A N 1
ATOM 1274 C CA . PRO A 1 157 ? 22.438 37.071 44.732 1.00 27.25 157 PRO A CA 1
ATOM 1275 C C . PRO A 1 157 ? 22.609 36.436 43.356 1.00 27.52 157 PRO A C 1
ATOM 1276 O O . PRO A 1 157 ? 21.782 36.681 42.479 1.00 26.87 157 PRO A O 1
ATOM 1280 N N . SER A 1 158 ? 23.652 35.638 43.139 1.00 25.17 158 SER A N 1
ATOM 1281 C CA . SER A 1 158 ? 23.840 35.024 41.826 1.00 24.35 158 SER A CA 1
ATOM 1282 C C . SER A 1 158 ? 22.749 34.006 41.510 1.00 27.16 158 SER A C 1
ATOM 1283 O O . SER A 1 158 ? 22.501 33.711 40.341 1.00 27.11 158 SER A O 1
ATOM 1286 N N . LEU A 1 159 ? 22.113 33.482 42.558 1.00 25.61 159 LEU A N 1
ATOM 1287 C CA . LEU A 1 159 ? 21.073 32.463 42.437 1.00 28.28 159 LEU A CA 1
ATOM 1288 C C . LEU A 1 159 ? 19.645 32.957 42.208 1.00 28.27 159 LEU A C 1
ATOM 1289 O O . LEU A 1 159 ? 18.911 32.393 41.389 1.00 28.66 159 LEU A O 1
ATOM 1294 N N . VAL A 1 160 ? 19.249 33.998 42.933 1.00 28.14 160 VAL A N 1
ATOM 1295 C CA . VAL A 1 160 ? 17.896 34.530 42.830 1.00 27.88 160 VAL A CA 1
ATOM 1296 C C . VAL A 1 160 ? 17.842 35.994 42.388 1.00 31.00 160 VAL A C 1
ATOM 1297 O O . VAL A 1 160 ? 16.798 36.474 41.940 1.00 31.54 160 VAL A O 1
ATOM 1301 N N . GLY A 1 161 ? 18.974 36.688 42.497 1.00 28.56 161 GLY A N 1
ATOM 1302 C CA . GLY A 1 161 ? 19.039 38.100 42.159 1.00 27.84 161 GLY A CA 1
ATOM 1303 C C . GLY A 1 161 ? 18.700 38.584 40.762 1.00 28.21 161 GLY A C 1
ATOM 1304 O O . GLY A 1 161 ? 18.253 39.715 40.604 1.00 28.48 161 GLY A O 1
ATOM 1305 N N . PHE A 1 162 ? 18.911 37.755 39.747 1.00 29.51 162 PHE A N 1
ATOM 1306 C CA . PHE A 1 162 ? 18.632 38.162 38.372 1.00 31.25 162 PHE A CA 1
ATOM 1307 C C . PHE A 1 162 ? 17.175 37.951 37.974 1.00 32.84 162 PHE A C 1
ATOM 1308 O O . PHE A 1 162 ? 16.737 38.455 36.941 1.00 30.57 162 PHE A O 1
ATOM 1316 N N . ALA A 1 163 ? 16.446 37.205 38.799 1.00 33.86 163 ALA A N 1
ATOM 1317 C CA . ALA A 1 163 ? 15.048 36.844 38.555 1.00 35.53 163 ALA A CA 1
ATOM 1318 C C . ALA A 1 163 ? 14.159 37.871 37.865 1.00 35.53 163 ALA A C 1
ATOM 1319 O O . ALA A 1 163 ? 13.521 37.555 36.865 1.00 35.50 163 ALA A O 1
ATOM 1321 N N . ARG A 1 164 ? 14.121 39.090 38.396 1.00 37.69 164 ARG A N 1
ATOM 1322 C CA . ARG A 1 164 ? 13.279 40.152 37.848 1.00 38.34 164 ARG A CA 1
ATOM 1323 C C . ARG A 1 164 ? 14.003 41.063 36.872 1.00 39.47 164 ARG A C 1
ATOM 1324 O O . ARG A 1 164 ? 13.426 42.035 36.377 1.00 40.42 164 ARG A O 1
ATOM 1332 N N . ILE A 1 165 ? 15.265 40.768 36.606 1.00 39.93 165 ILE A N 1
ATOM 1333 C CA . ILE A 1 165 ? 16.057 41.602 35.718 1.00 38.07 165 ILE A CA 1
ATOM 1334 C C . ILE A 1 165 ? 16.288 40.941 34.372 1.00 38.53 165 ILE A C 1
ATOM 1335 O O . ILE A 1 165 ? 16.334 41.609 33.345 1.00 38.63 165 ILE A O 1
ATOM 1340 N N . LYS A 1 166 ? 16.439 39.624 34.383 1.00 38.44 166 LYS A N 1
ATOM 1341 C CA . LYS A 1 166 ? 16.655 38.868 33.160 1.00 38.36 166 LYS A CA 1
ATOM 1342 C C . LYS A 1 166 ? 15.846 37.588 33.248 1.00 38.54 166 LYS A C 1
ATOM 1343 O O . LYS A 1 166 ? 15.592 37.075 34.337 1.00 37.49 166 LYS A O 1
ATOM 1349 N N . PRO A 1 167 ? 15.394 37.072 32.104 1.00 38.13 167 PRO A N 1
ATOM 1350 C CA . PRO A 1 167 ? 14.627 35.830 32.191 1.00 38.68 167 PRO A CA 1
ATOM 1351 C C . PRO A 1 167 ? 15.532 34.748 32.782 1.00 37.22 167 PRO A C 1
ATOM 1352 O O . PRO A 1 167 ? 16.607 34.476 32.242 1.00 37.40 167 PRO A O 1
ATOM 1356 N N . MET A 1 168 ? 15.116 34.156 33.897 1.00 36.32 168 MET A N 1
ATOM 1357 C CA . MET A 1 168 ? 15.893 33.089 34.510 1.00 36.07 168 MET A CA 1
ATOM 1358 C C . MET A 1 168 ? 15.243 31.771 34.120 1.00 35.47 168 MET A C 1
ATOM 1359 O O . MET A 1 168 ? 14.084 31.513 34.438 1.00 35.89 168 MET A O 1
ATOM 1364 N N . ILE A 1 169 ? 16.021 30.932 33.450 1.00 36.57 169 ILE A N 1
ATOM 1365 C CA . ILE A 1 169 ? 15.556 29.656 32.926 1.00 36.41 169 ILE A CA 1
ATOM 1366 C C . ILE A 1 169 ? 16.130 28.432 33.635 1.00 35.85 169 ILE A C 1
ATOM 1367 O O . ILE A 1 169 ? 17.277 28.438 34.056 1.00 38.30 169 ILE A O 1
ATOM 1372 N N . MET A 1 170 ? 15.324 27.384 33.768 1.00 36.66 170 MET A N 1
ATOM 1373 C CA . MET A 1 170 ? 15.784 26.144 34.387 1.00 36.20 170 MET A CA 1
ATOM 1374 C C . MET A 1 170 ? 16.693 25.441 33.399 1.00 36.28 170 MET A C 1
ATOM 1375 O O . MET A 1 170 ? 16.420 25.439 32.200 1.00 38.33 170 MET A O 1
ATOM 1380 N N . GLY A 1 171 ? 17.761 24.832 33.896 1.00 33.64 171 GLY A N 1
ATOM 1381 C CA . GLY A 1 171 ? 18.628 24.080 33.017 1.00 33.13 171 GLY A CA 1
ATOM 1382 C C . GLY A 1 171 ? 18.009 22.689 32.964 1.00 32.70 171 GLY A C 1
ATOM 1383 O O . GLY A 1 171 ? 16.975 22.454 33.589 1.00 31.28 171 GLY A O 1
ATOM 1384 N N . PHE A 1 172 ? 18.612 21.765 32.228 1.00 32.95 172 PHE A N 1
ATOM 1385 C CA . PHE A 1 172 ? 18.067 20.414 32.160 1.00 32.63 172 PHE A CA 1
ATOM 1386 C C . PHE A 1 172 ? 18.155 19.701 33.508 1.00 32.43 172 PHE A C 1
ATOM 1387 O O . PHE A 1 172 ? 17.228 18.993 33.900 1.00 33.00 172 PHE A O 1
ATOM 1395 N N . LEU A 1 173 ? 19.262 19.894 34.225 1.00 31.40 173 LEU A N 1
ATOM 1396 C CA . LEU A 1 173 ? 19.429 19.254 35.527 1.00 29.46 173 LEU A CA 1
ATOM 1397 C C . LEU A 1 173 ? 18.380 19.738 36.516 1.00 31.30 173 LEU A C 1
ATOM 1398 O O . LEU A 1 173 ? 17.725 18.937 37.187 1.00 32.53 173 LEU A O 1
ATOM 1403 N N . MET A 1 174 ? 18.214 21.053 36.609 1.00 31.05 174 MET A N 1
ATOM 1404 C CA . MET A 1 174 ? 17.240 21.610 37.530 1.00 32.82 174 MET A CA 1
ATOM 1405 C C . MET A 1 174 ? 15.857 21.030 37.265 1.00 34.43 174 MET A C 1
ATOM 1406 O O . MET A 1 174 ? 15.118 20.698 38.199 1.00 36.54 174 MET A O 1
ATOM 1411 N N . GLU A 1 175 ? 15.505 20.900 35.992 1.00 32.89 175 GLU A N 1
ATOM 1412 C CA . GLU A 1 175 ? 14.199 20.363 35.649 1.00 35.17 175 GLU A CA 1
ATOM 1413 C C . GLU A 1 175 ? 14.039 18.894 36.053 1.00 33.10 175 GLU A C 1
ATOM 1414 O O . GLU A 1 175 ? 12.974 18.497 36.528 1.00 31.41 175 GLU A O 1
ATOM 1420 N N . LYS A 1 176 ? 15.082 18.087 35.884 1.00 31.50 176 LYS A N 1
ATOM 1421 C CA . LYS A 1 176 ? 14.949 16.685 36.257 1.00 33.48 176 LYS A CA 1
ATOM 1422 C C . LYS A 1 176 ? 15.013 16.475 37.767 1.00 30.81 176 LYS A C 1
ATOM 1423 O O . LYS A 1 176 ? 14.416 15.531 38.286 1.00 29.27 176 LYS A O 1
ATOM 1429 N N . GLU A 1 177 ? 15.710 17.362 38.474 1.00 29.81 177 GLU A N 1
ATOM 1430 C CA . GLU A 1 177 ? 15.794 17.273 39.929 1.00 29.86 177 GLU A CA 1
ATOM 1431 C C . GLU A 1 177 ? 14.405 17.538 40.507 1.00 29.64 177 GLU A C 1
ATOM 1432 O O . GLU A 1 177 ? 13.901 16.771 41.328 1.00 30.07 177 GLU A O 1
ATOM 1438 N N . ILE A 1 178 ? 13.788 18.626 40.065 1.00 29.59 178 ILE A N 1
ATOM 1439 C CA . ILE A 1 178 ? 12.458 19.000 40.541 1.00 31.59 178 ILE A CA 1
ATOM 1440 C C . ILE A 1 178 ? 11.400 17.951 40.220 1.00 29.32 178 ILE A C 1
ATOM 1441 O O . ILE A 1 178 ? 10.568 17.621 41.062 1.00 31.60 178 ILE A O 1
ATOM 1446 N N . GLU A 1 179 ? 11.428 17.441 38.996 1.00 30.43 179 GLU A N 1
ATOM 1447 C CA . GLU A 1 179 ? 10.454 16.443 38.569 1.00 32.55 179 GLU A CA 1
ATOM 1448 C C . GLU A 1 179 ? 10.550 15.151 39.384 1.00 31.13 179 GLU A C 1
ATOM 1449 O O . GLU A 1 179 ? 9.537 14.611 39.805 1.00 32.14 179 GLU A O 1
ATOM 1455 N N . ALA A 1 180 ? 11.766 14.666 39.612 1.00 30.21 180 ALA A N 1
ATOM 1456 C CA . ALA A 1 180 ? 11.964 13.432 40.372 1.00 31.25 180 ALA A CA 1
ATOM 1457 C C . ALA A 1 180 ? 11.546 13.566 41.835 1.00 31.01 180 ALA A C 1
ATOM 1458 O O . ALA A 1 180 ? 10.819 12.714 42.362 1.00 29.23 180 ALA A O 1
ATOM 1460 N N . LEU A 1 181 ? 12.003 14.632 42.494 1.00 30.58 181 LEU A N 1
ATOM 1461 C CA . LEU A 1 181 ? 11.664 14.843 43.899 1.00 28.40 181 LEU A CA 1
ATOM 1462 C C . LEU A 1 181 ? 10.174 15.081 44.113 1.00 29.34 181 LEU A C 1
ATOM 1463 O O . LEU A 1 181 ? 9.598 14.587 45.085 1.00 28.27 181 LEU A O 1
ATOM 1468 N N . MET A 1 182 ? 9.548 15.845 43.220 1.00 32.17 182 MET A N 1
ATOM 1469 C CA . MET A 1 182 ? 8.112 16.115 43.327 1.00 33.44 182 MET A CA 1
ATOM 1470 C C . MET A 1 182 ? 7.342 14.807 43.192 1.00 32.38 182 MET A C 1
ATOM 1471 O O . MET A 1 182 ? 6.378 14.549 43.913 1.00 31.40 182 MET A O 1
ATOM 1476 N N . ARG A 1 183 ? 7.775 13.989 42.243 1.00 32.60 183 ARG A N 1
ATOM 1477 C CA . ARG A 1 183 ? 7.149 12.699 41.994 1.00 35.00 183 ARG A CA 1
ATOM 1478 C C . ARG A 1 183 ? 7.188 11.816 43.237 1.00 32.79 183 ARG A C 1
ATOM 1479 O O . ARG A 1 183 ? 6.184 11.209 43.602 1.00 34.82 183 ARG A O 1
ATOM 1487 N N . ALA A 1 184 ? 8.345 11.746 43.889 1.00 33.04 184 ALA A N 1
ATOM 1488 C CA . ALA A 1 184 ? 8.487 10.931 45.094 1.00 30.82 184 ALA A CA 1
ATOM 1489 C C . ALA A 1 184 ? 7.661 11.532 46.229 1.00 31.01 184 ALA A C 1
ATOM 1490 O O . ALA A 1 184 ? 6.933 10.835 46.926 1.00 29.38 184 ALA A O 1
ATOM 1492 N N . TYR A 1 185 ? 7.766 12.842 46.390 1.00 31.88 185 TYR A N 1
ATOM 1493 C CA . TYR A 1 185 ? 7.062 13.543 47.450 1.00 34.51 185 TYR A CA 1
ATOM 1494 C C . TYR A 1 185 ? 5.543 13.382 47.428 1.00 37.60 185 TYR A C 1
ATOM 1495 O O . TYR A 1 185 ? 4.922 13.175 48.471 1.00 37.53 185 TYR A O 1
ATOM 1504 N N . TYR A 1 186 ? 4.941 13.478 46.247 1.00 37.24 186 TYR A N 1
ATOM 1505 C CA . TYR A 1 186 ? 3.491 13.380 46.149 1.00 38.54 186 TYR A CA 1
ATOM 1506 C C . TYR A 1 186 ? 2.916 12.029 45.759 1.00 39.33 186 TYR A C 1
ATOM 1507 O O . TYR A 1 186 ? 1.754 11.942 45.372 1.00 42.67 186 TYR A O 1
ATOM 1516 N N . SER A 1 187 ? 3.708 10.974 45.855 1.00 38.90 187 SER A N 1
ATOM 1517 C CA . SER A 1 187 ? 3.195 9.661 45.502 1.00 40.39 187 SER A CA 1
ATOM 1518 C C . SER A 1 187 ? 1.972 9.278 46.334 1.00 41.86 187 SER A C 1
ATOM 1519 O O . SER A 1 187 ? 1.899 9.582 47.523 1.00 40.46 187 SER A O 1
ATOM 1522 N N . LYS A 1 188 ? 1.014 8.612 45.695 1.00 43.21 188 LYS A N 1
ATOM 1523 C CA . LYS A 1 188 ? -0.196 8.155 46.373 1.00 45.24 188 LYS A CA 1
ATOM 1524 C C . LYS A 1 188 ? -0.027 6.671 46.677 1.00 44.07 188 LYS A C 1
ATOM 1525 O O . LYS A 1 188 ? -0.898 6.035 47.271 1.00 45.22 188 LYS A O 1
ATOM 1531 N N . ASP A 1 189 ? 1.103 6.122 46.254 1.00 41.77 189 ASP A N 1
ATOM 1532 C CA . ASP A 1 189 ? 1.376 4.712 46.463 1.00 40.66 189 ASP A CA 1
ATOM 1533 C C . ASP A 1 189 ? 2.037 4.492 47.821 1.00 38.82 189 ASP A C 1
ATOM 1534 O O . ASP A 1 189 ? 2.205 5.426 48.601 1.00 39.70 189 ASP A O 1
ATOM 1539 N N . SER A 1 190 ? 2.389 3.247 48.103 1.00 37.40 190 SER A N 1
ATOM 1540 C CA . SER A 1 190 ? 3.045 2.885 49.353 1.00 37.68 190 SER A CA 1
ATOM 1541 C C . SER A 1 190 ? 3.395 1.410 49.261 1.00 35.13 190 SER A C 1
ATOM 1542 O O . SER A 1 190 ? 2.808 0.686 48.465 1.00 35.66 190 SER A O 1
ATOM 1545 N N . PRO A 1 191 ? 4.359 0.942 50.067 1.00 34.35 191 PRO A N 1
ATOM 1546 C CA . PRO A 1 191 ? 5.153 1.670 51.065 1.00 34.27 191 PRO A CA 1
ATOM 1547 C C . PRO A 1 191 ? 6.042 2.784 50.509 1.00 35.19 191 PRO A C 1
ATOM 1548 O O . PRO A 1 191 ? 6.664 2.639 49.455 1.00 34.74 191 PRO A O 1
ATOM 1552 N N . LYS A 1 192 ? 6.083 3.896 51.236 1.00 34.34 192 LYS A N 1
ATOM 1553 C CA . LYS A 1 192 ? 6.927 5.031 50.888 1.00 33.05 192 LYS A CA 1
ATOM 1554 C C . LYS A 1 192 ? 7.988 5.001 51.979 1.00 32.22 192 LYS A C 1
ATOM 1555 O O . LYS A 1 192 ? 7.714 5.355 53.128 1.00 30.93 192 LYS A O 1
ATOM 1561 N N . ILE A 1 193 ? 9.192 4.553 51.624 1.00 32.06 193 ILE A N 1
ATOM 1562 C CA . ILE A 1 193 ? 10.276 4.433 52.595 1.00 30.52 193 ILE A CA 1
ATOM 1563 C C . ILE A 1 193 ? 11.368 5.498 52.503 1.00 32.01 193 ILE A C 1
ATOM 1564 O O . ILE A 1 193 ? 11.969 5.708 51.441 1.00 32.21 193 ILE A O 1
ATOM 1569 N N . TYR A 1 194 ? 11.636 6.146 53.636 1.00 31.24 194 TYR A N 1
ATOM 1570 C CA . TYR A 1 194 ? 12.672 7.164 53.724 1.00 30.28 194 TYR A CA 1
ATOM 1571 C C . TYR A 1 194 ? 13.874 6.600 54.464 1.00 30.29 194 TYR A C 1
ATOM 1572 O O . TYR A 1 194 ? 13.726 5.914 55.479 1.00 30.63 194 TYR A O 1
ATOM 1581 N N . VAL A 1 195 ? 15.063 6.881 53.942 1.00 29.17 195 VAL A N 1
ATOM 1582 C CA . VAL A 1 195 ? 16.303 6.403 54.536 1.00 27.91 195 VAL A CA 1
ATOM 1583 C C . VAL A 1 195 ? 17.161 7.623 54.837 1.00 29.22 195 VAL A C 1
ATOM 1584 O O . VAL A 1 195 ? 17.675 8.261 53.923 1.00 29.64 195 VAL A O 1
ATOM 1588 N N . LEU A 1 196 ? 17.308 7.950 56.117 1.00 30.06 196 LEU A N 1
ATOM 1589 C CA . LEU A 1 196 ? 18.084 9.118 56.510 1.00 30.11 196 LEU A CA 1
ATOM 1590 C C . LEU A 1 196 ? 19.380 8.831 57.270 1.00 30.78 196 LEU A C 1
ATOM 1591 O O . LEU A 1 196 ? 19.368 8.354 58.408 1.00 29.10 196 LEU A O 1
ATOM 1596 N N . GLY A 1 197 ? 20.499 9.135 56.617 1.00 30.30 197 GLY A N 1
ATOM 1597 C CA . GLY A 1 197 ? 21.801 8.946 57.221 1.00 30.05 197 GLY A CA 1
ATOM 1598 C C . GLY A 1 197 ? 22.543 10.270 57.221 1.00 32.28 197 GLY A C 1
ATOM 1599 O O . GLY A 1 197 ? 21.923 11.334 57.239 1.00 33.81 197 GLY A O 1
ATOM 1600 N N . GLY A 1 198 ? 23.870 10.217 57.192 1.00 32.69 198 GLY A N 1
ATOM 1601 C CA . GLY A 1 198 ? 24.650 11.441 57.190 1.00 34.24 198 GLY A CA 1
ATOM 1602 C C . GLY A 1 198 ? 24.733 12.097 58.558 1.00 35.19 198 GLY A C 1
ATOM 1603 O O . GLY A 1 198 ? 24.216 11.571 59.547 1.00 33.44 198 GLY A O 1
ATOM 1604 N N . ALA A 1 199 ? 25.369 13.264 58.605 1.00 35.92 199 ALA A N 1
ATOM 1605 C CA . ALA A 1 199 ? 25.558 14.001 59.851 1.00 36.24 199 ALA A CA 1
ATOM 1606 C C . ALA A 1 199 ? 24.676 15.242 60.013 1.00 36.88 199 ALA A C 1
ATOM 1607 O O . ALA A 1 199 ? 24.779 15.941 61.020 1.00 36.22 199 ALA A O 1
ATOM 1609 N N . LYS A 1 200 ? 23.822 15.525 59.032 1.00 36.90 200 LYS A N 1
ATOM 1610 C CA . LYS A 1 200 ? 22.930 16.688 59.114 1.00 38.59 200 LYS A CA 1
ATOM 1611 C C . LYS A 1 200 ? 21.722 16.336 59.985 1.00 38.11 200 LYS A C 1
ATOM 1612 O O . LYS A 1 200 ? 20.580 16.326 59.515 1.00 36.87 200 LYS A O 1
ATOM 1618 N N . VAL A 1 201 ? 21.984 16.065 61.259 1.00 37.65 201 VAL A N 1
ATOM 1619 C CA . VAL A 1 201 ? 20.944 15.667 62.197 1.00 36.07 201 VAL A CA 1
ATOM 1620 C C . VAL A 1 201 ? 19.754 16.619 62.298 1.00 37.23 201 VAL A C 1
ATOM 1621 O O . VAL A 1 201 ? 18.610 16.195 62.152 1.00 37.54 201 VAL A O 1
ATOM 1625 N N . GLU A 1 202 ? 20.010 17.898 62.543 1.00 39.27 202 GLU A N 1
ATOM 1626 C CA . GLU A 1 202 ? 18.921 18.864 62.672 1.00 40.58 202 GLU A CA 1
ATOM 1627 C C . GLU A 1 202 ? 18.003 18.875 61.453 1.00 38.77 202 GLU A C 1
ATOM 1628 O O . GLU A 1 202 ? 16.782 18.757 61.575 1.00 38.77 202 GLU A O 1
ATOM 1634 N N . ASP A 1 203 ? 18.595 19.013 60.274 1.00 38.80 203 ASP A N 1
ATOM 1635 C CA . ASP A 1 203 ? 17.827 19.052 59.041 1.00 37.64 203 ASP A CA 1
ATOM 1636 C C . ASP A 1 203 ? 17.147 17.734 58.717 1.00 35.51 203 ASP A C 1
ATOM 1637 O O . ASP A 1 203 ? 16.064 17.715 58.130 1.00 34.99 203 ASP A O 1
ATOM 1642 N N . SER A 1 204 ? 17.777 16.630 59.096 1.00 33.69 204 SER A N 1
ATOM 1643 C CA . SER A 1 204 ? 17.183 15.325 58.855 1.00 33.00 204 SER A CA 1
ATOM 1644 C C . SER A 1 204 ? 15.951 15.168 59.742 1.00 33.03 204 SER A C 1
ATOM 1645 O O . SER A 1 204 ? 14.949 14.579 59.324 1.00 32.45 204 SER A O 1
ATOM 1648 N N . LEU A 1 205 ? 16.021 15.703 60.963 1.00 32.96 205 LEU A N 1
ATOM 1649 C CA . LEU A 1 205 ? 14.895 15.623 61.892 1.00 35.08 205 LEU A CA 1
ATOM 1650 C C . LEU A 1 205 ? 13.693 16.408 61.372 1.00 35.62 205 LEU A C 1
ATOM 1651 O O . LEU A 1 205 ? 12.547 16.018 61.599 1.00 35.13 205 LEU A O 1
ATOM 1656 N N . LYS A 1 206 ? 13.952 17.517 60.682 1.00 35.62 206 LYS A N 1
ATOM 1657 C CA . LYS A 1 206 ? 12.870 18.316 60.126 1.00 33.70 206 LYS A CA 1
ATOM 1658 C C . LYS A 1 206 ? 12.182 17.515 59.025 1.00 32.16 206 LYS A C 1
ATOM 1659 O O . LYS A 1 206 ? 10.981 17.636 58.812 1.00 33.99 206 LYS A O 1
ATOM 1665 N N . VAL A 1 207 ? 12.949 16.685 58.333 1.00 30.99 207 VAL A N 1
ATOM 1666 C CA . VAL A 1 207 ? 12.385 15.857 57.279 1.00 30.36 207 VAL A CA 1
ATOM 1667 C C . VAL A 1 207 ? 11.497 14.802 57.928 1.00 30.43 207 VAL A C 1
ATOM 1668 O O . VAL A 1 207 ? 10.317 14.674 57.584 1.00 30.05 207 VAL A O 1
ATOM 1672 N N . VAL A 1 208 ? 12.069 14.064 58.879 1.00 31.13 208 VAL A N 1
ATOM 1673 C CA . VAL A 1 208 ? 11.349 13.010 59.582 1.00 33.22 208 VAL A CA 1
ATOM 1674 C C . VAL A 1 208 ? 9.978 13.469 60.049 1.00 35.27 208 VAL A C 1
ATOM 1675 O O . VAL A 1 208 ? 8.968 12.833 59.757 1.00 36.61 208 VAL A O 1
ATOM 1679 N N . GLU A 1 209 ? 9.951 14.580 60.776 1.00 35.99 209 GLU A N 1
ATOM 1680 C CA . GLU A 1 209 ? 8.704 15.116 61.302 1.00 35.70 209 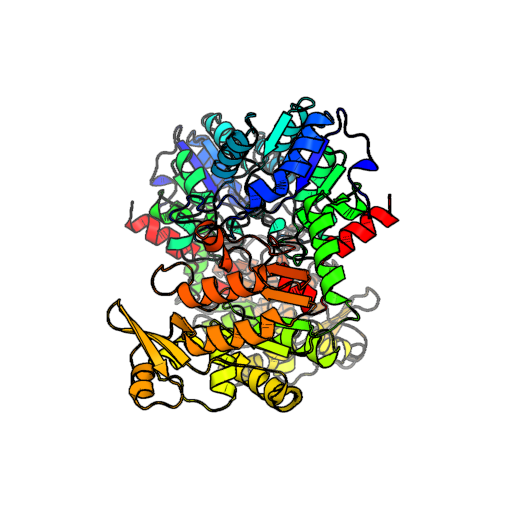GLU A CA 1
ATOM 1681 C C . GLU A 1 209 ? 7.724 15.549 60.212 1.00 35.37 209 GLU A C 1
ATOM 1682 O O . GLU A 1 209 ? 6.519 15.325 60.326 1.00 35.36 209 GLU A O 1
ATOM 1688 N N . ASN A 1 210 ? 8.232 16.163 59.149 1.00 33.82 210 ASN A N 1
ATOM 1689 C CA . ASN A 1 210 ? 7.358 16.612 58.076 1.00 34.07 210 ASN A CA 1
ATOM 1690 C C . ASN A 1 210 ? 6.732 15.460 57.294 1.00 34.67 210 ASN A C 1
ATOM 1691 O O . ASN A 1 210 ? 5.512 15.411 57.121 1.00 33.63 210 ASN A O 1
ATOM 1696 N N . VAL A 1 211 ? 7.562 14.534 56.819 1.00 32.59 211 VAL A N 1
ATOM 1697 C CA . VAL A 1 211 ? 7.048 13.415 56.041 1.00 33.62 211 VAL A CA 1
ATOM 1698 C C . VAL A 1 211 ? 6.134 12.483 56.833 1.00 34.21 211 VAL A C 1
ATOM 1699 O O . VAL A 1 211 ? 5.171 11.951 56.283 1.00 35.99 211 VAL A O 1
ATOM 1703 N N . LEU A 1 212 ? 6.416 12.282 58.115 1.00 35.40 212 LEU A N 1
ATOM 1704 C CA . LEU A 1 212 ? 5.558 11.408 58.920 1.00 37.19 212 LEU A CA 1
ATOM 1705 C C . LEU A 1 212 ? 4.240 12.097 59.273 1.00 37.91 212 LEU A C 1
ATOM 1706 O O . LEU A 1 212 ? 3.162 11.518 59.139 1.00 39.39 212 LEU A O 1
ATOM 1711 N N . ARG A 1 213 ? 4.330 13.347 59.705 1.00 40.67 213 ARG A N 1
ATOM 1712 C CA . ARG A 1 213 ? 3.153 14.116 60.075 1.00 42.91 213 ARG A CA 1
ATOM 1713 C C . ARG A 1 213 ? 2.243 14.400 58.881 1.00 44.13 213 ARG A C 1
ATOM 1714 O O . ARG A 1 213 ? 1.022 14.431 59.022 1.00 43.69 213 ARG A O 1
ATOM 1722 N N . ARG A 1 214 ? 2.834 14.604 57.709 1.00 43.60 214 ARG A N 1
ATOM 1723 C CA . ARG A 1 214 ? 2.047 14.884 56.513 1.00 44.60 214 ARG A CA 1
ATOM 1724 C C . ARG A 1 214 ? 1.800 13.624 55.691 1.00 42.81 214 ARG A C 1
ATOM 1725 O O . ARG A 1 214 ? 1.276 13.686 54.587 1.00 42.59 214 ARG A O 1
ATOM 1733 N N . GLU A 1 215 ? 2.189 12.483 56.247 1.00 42.96 215 GLU A N 1
ATOM 1734 C CA . GLU A 1 215 ? 1.997 11.188 55.605 1.00 41.97 215 GLU A CA 1
ATOM 1735 C C . GLU A 1 215 ? 2.628 10.995 54.228 1.00 41.09 215 GLU A C 1
ATOM 1736 O O . GLU A 1 215 ? 2.060 10.313 53.375 1.00 40.82 215 GLU A O 1
ATOM 1742 N N . ARG A 1 216 ? 3.798 11.588 54.009 1.00 38.06 216 ARG A N 1
ATOM 1743 C CA . ARG A 1 216 ? 4.500 11.430 52.739 1.00 35.71 216 ARG A CA 1
ATOM 1744 C C . ARG A 1 216 ? 5.381 10.182 52.862 1.00 33.92 216 ARG A C 1
ATOM 1745 O O . ARG A 1 216 ? 5.870 9.649 51.868 1.00 32.05 216 ARG A O 1
ATOM 1753 N N . ALA A 1 217 ? 5.590 9.738 54.099 1.00 32.70 217 ALA A N 1
ATOM 1754 C CA . ALA A 1 217 ? 6.404 8.562 54.380 1.00 33.37 217 ALA A CA 1
ATOM 1755 C C . ALA A 1 217 ? 5.631 7.572 55.246 1.00 33.96 217 ALA A C 1
ATOM 1756 O O . ALA A 1 217 ? 4.857 7.971 56.111 1.00 34.71 217 ALA A O 1
ATOM 1758 N N . ASP A 1 218 ? 5.844 6.282 55.008 1.00 34.10 218 ASP A N 1
ATOM 1759 C CA . ASP A 1 218 ? 5.177 5.252 55.790 1.00 34.41 218 ASP A CA 1
ATOM 1760 C C . ASP A 1 218 ? 6.162 4.715 56.813 1.00 34.55 218 ASP A C 1
ATOM 1761 O O . ASP A 1 218 ? 5.767 4.160 57.832 1.00 35.46 218 ASP A O 1
ATOM 1766 N N . LEU A 1 219 ? 7.448 4.900 56.542 1.00 33.21 219 LEU A N 1
ATOM 1767 C CA . LEU A 1 219 ? 8.482 4.419 57.442 1.00 34.64 219 LEU A CA 1
ATOM 1768 C C . LEU A 1 219 ? 9.781 5.181 57.190 1.00 33.04 219 LEU A C 1
ATOM 1769 O O . LEU A 1 219 ? 10.059 5.583 56.059 1.00 31.69 219 LEU A O 1
ATOM 1774 N N . VAL A 1 220 ? 10.563 5.373 58.250 1.00 31.75 220 VAL A N 1
ATOM 1775 C CA . VAL A 1 220 ? 11.848 6.059 58.170 1.00 30.79 220 VAL A CA 1
ATOM 1776 C C . VAL A 1 220 ? 12.944 5.152 58.727 1.00 31.71 220 VAL A C 1
ATOM 1777 O O . VAL A 1 220 ? 12.861 4.709 59.867 1.00 32.55 220 VAL A O 1
ATOM 1781 N N . LEU A 1 221 ? 13.964 4.874 57.921 1.00 30.09 221 LEU A N 1
ATOM 1782 C CA . LEU A 1 221 ? 15.078 4.045 58.360 1.00 29.54 221 LEU A CA 1
ATOM 1783 C C . LEU A 1 221 ? 16.233 5.010 58.603 1.00 29.84 221 LEU A C 1
ATOM 1784 O O . LEU A 1 221 ? 16.391 5.980 57.859 1.00 27.79 221 LEU A O 1
ATOM 1789 N N . THR A 1 222 ? 17.051 4.750 59.618 1.00 28.17 222 THR A N 1
ATOM 1790 C CA . THR A 1 222 ? 18.153 5.662 59.913 1.00 30.27 222 THR A CA 1
ATOM 1791 C C . THR A 1 222 ? 19.556 5.060 59.909 1.00 31.16 222 THR A C 1
ATOM 1792 O O . THR A 1 222 ? 19.749 3.881 60.207 1.00 31.97 222 THR A O 1
ATOM 1796 N N . GLY A 1 223 ? 20.532 5.897 59.567 1.00 30.42 223 GLY A N 1
ATOM 1797 C CA . GLY A 1 223 ? 21.921 5.475 59.532 1.00 31.29 223 GLY A CA 1
ATOM 1798 C C . GLY A 1 223 ? 22.798 6.649 59.933 1.00 32.38 223 GLY A C 1
ATOM 1799 O O . GLY A 1 223 ? 22.282 7.714 60.267 1.00 31.87 223 GLY A O 1
ATOM 1800 N N . GLY A 1 224 ? 24.114 6.462 59.908 1.00 33.66 224 GLY A N 1
ATOM 1801 C CA . GLY A 1 224 ? 25.025 7.539 60.263 1.00 32.54 224 GLY A CA 1
ATOM 1802 C C . GLY A 1 224 ? 24.757 8.168 61.620 1.00 33.05 224 GLY A C 1
ATOM 1803 O O . GLY A 1 224 ? 24.303 7.497 62.542 1.00 33.41 224 GLY A O 1
ATOM 1804 N N . LEU A 1 225 ? 25.034 9.461 61.745 1.00 33.26 225 LEU A N 1
ATOM 1805 C CA . LEU A 1 225 ? 24.820 10.153 63.008 1.00 35.24 225 LEU A CA 1
ATOM 1806 C C . LEU A 1 225 ? 23.338 10.297 63.327 1.00 35.25 225 LEU A C 1
ATOM 1807 O O . LEU A 1 225 ? 22.947 10.358 64.494 1.00 34.90 225 LEU A O 1
ATOM 1812 N N . VAL A 1 226 ? 22.514 10.352 62.286 1.00 34.32 226 VAL A N 1
ATOM 1813 C CA . VAL A 1 226 ? 21.074 10.460 62.463 1.00 33.02 226 VAL A CA 1
ATOM 1814 C C . VAL A 1 226 ? 20.623 9.249 63.272 1.00 31.74 226 VAL A C 1
ATOM 1815 O O . VAL A 1 226 ? 19.812 9.367 64.191 1.00 33.45 226 VAL A O 1
ATOM 1819 N N . ALA A 1 227 ? 21.161 8.084 62.926 1.00 31.61 227 ALA A N 1
ATOM 1820 C CA . ALA A 1 227 ? 20.825 6.846 63.619 1.00 32.71 227 ALA A CA 1
ATOM 1821 C C . ALA A 1 227 ? 21.339 6.867 65.057 1.00 33.44 227 ALA A C 1
ATOM 1822 O O . ALA A 1 227 ? 20.647 6.433 65.981 1.00 33.30 227 ALA A O 1
ATOM 1824 N N . ASN A 1 228 ? 22.558 7.359 65.243 1.00 33.45 228 ASN A N 1
ATOM 1825 C CA . ASN A 1 228 ? 23.132 7.412 66.581 1.00 35.00 228 ASN A CA 1
ATOM 1826 C C . ASN A 1 228 ? 22.286 8.270 67.512 1.00 34.12 228 ASN A C 1
ATOM 1827 O O . ASN A 1 228 ? 22.020 7.882 68.651 1.00 34.92 228 ASN A O 1
ATOM 1832 N N . VAL A 1 229 ? 21.854 9.429 67.023 1.00 33.39 229 VAL A N 1
ATOM 1833 C CA . VAL A 1 229 ? 21.026 10.317 67.824 1.00 32.80 229 VAL A CA 1
ATOM 1834 C C . VAL A 1 229 ? 19.689 9.671 68.182 1.00 33.15 229 VAL A C 1
ATOM 1835 O O . VAL A 1 229 ? 19.274 9.723 69.336 1.00 33.69 229 VAL A O 1
ATOM 1839 N N . PHE A 1 230 ? 19.011 9.061 67.208 1.00 33.27 230 PHE A N 1
ATOM 1840 C CA . PHE A 1 230 ? 17.726 8.405 67.485 1.00 31.22 230 PHE A CA 1
ATOM 1841 C C . PHE A 1 230 ? 17.886 7.209 68.426 1.00 30.94 230 PHE A C 1
ATOM 1842 O O . PHE A 1 230 ? 17.018 6.932 69.261 1.00 30.51 230 PHE A O 1
ATOM 1850 N N . THR A 1 231 ? 18.991 6.493 68.277 1.00 32.20 231 THR A N 1
ATOM 1851 C CA . THR A 1 231 ? 19.260 5.328 69.109 1.00 34.40 231 THR A CA 1
ATOM 1852 C C . THR A 1 231 ? 19.469 5.744 70.559 1.00 36.97 231 THR A C 1
ATOM 1853 O O . THR A 1 231 ? 19.047 5.048 71.487 1.00 37.19 231 THR A O 1
ATOM 1857 N N . LEU A 1 232 ? 20.118 6.888 70.752 1.00 39.71 232 LEU A N 1
ATOM 1858 C CA . LEU A 1 232 ? 20.367 7.401 72.095 1.00 40.99 232 LEU A CA 1
ATOM 1859 C C . LEU A 1 232 ? 19.034 7.878 72.662 1.00 41.73 232 LEU A C 1
ATOM 1860 O O . LEU A 1 232 ? 18.701 7.603 73.814 1.00 39.80 232 LEU A O 1
ATOM 1865 N N . ALA A 1 233 ? 18.266 8.579 71.834 1.00 40.95 233 ALA A N 1
ATOM 1866 C CA . ALA A 1 233 ? 16.970 9.093 72.247 1.00 40.67 233 ALA A CA 1
ATOM 1867 C C . ALA A 1 233 ? 16.035 7.971 72.685 1.00 41.19 233 ALA A C 1
ATOM 1868 O O . ALA A 1 233 ? 15.127 8.195 73.481 1.00 43.69 233 ALA A O 1
ATOM 1870 N N . LYS A 1 234 ? 16.246 6.765 72.168 1.00 39.91 234 LYS A N 1
ATOM 1871 C CA . LYS A 1 234 ? 15.405 5.643 72.565 1.00 39.89 234 LYS A CA 1
ATOM 1872 C C . LYS A 1 234 ? 15.764 5.164 73.969 1.00 41.81 234 LYS A C 1
ATOM 1873 O O . LYS A 1 234 ? 14.942 4.550 74.647 1.00 41.97 234 LYS A O 1
ATOM 1879 N N . GLY A 1 235 ? 16.993 5.442 74.402 1.00 41.35 235 GLY A N 1
ATOM 1880 C CA . GLY A 1 235 ? 17.415 5.033 75.729 1.00 42.86 235 GLY A CA 1
ATOM 1881 C C . GLY A 1 235 ? 18.695 4.216 75.782 1.00 44.58 235 GLY A C 1
ATOM 1882 O O . GLY A 1 235 ? 19.259 4.016 76.858 1.00 46.02 235 GLY A O 1
ATOM 1883 N N . PHE A 1 236 ? 19.159 3.735 74.634 1.00 44.18 236 PHE A N 1
ATOM 1884 C CA . PHE A 1 236 ? 20.376 2.933 74.597 1.00 44.63 236 PHE A CA 1
ATOM 1885 C C . PHE A 1 236 ? 21.614 3.761 74.907 1.00 44.70 236 PHE A C 1
ATOM 1886 O O . PHE A 1 236 ? 21.678 4.950 74.604 1.00 44.47 236 PHE A O 1
ATOM 1894 N N . ASP A 1 237 ? 22.598 3.115 75.517 1.00 45.68 237 ASP A N 1
ATOM 1895 C CA . ASP A 1 237 ? 23.850 3.770 75.858 1.00 44.51 237 ASP A CA 1
ATOM 1896 C C . ASP A 1 237 ? 24.804 3.475 74.705 1.00 43.28 237 ASP A C 1
ATOM 1897 O O . ASP A 1 237 ? 25.159 2.323 74.471 1.00 43.74 237 ASP A O 1
ATOM 1902 N N . LEU A 1 238 ? 25.209 4.504 73.973 1.00 44.11 238 LEU A N 1
ATOM 1903 C CA . LEU A 1 238 ? 26.121 4.294 72.858 1.00 44.93 238 LEU A CA 1
ATOM 1904 C C . LEU A 1 238 ? 27.583 4.418 73.281 1.00 46.59 238 LEU A C 1
ATOM 1905 O O . LEU A 1 238 ? 28.486 4.347 72.446 1.00 46.89 238 LEU A O 1
ATOM 1910 N N . GLY A 1 239 ? 27.812 4.594 74.581 1.00 47.87 239 GLY A N 1
ATOM 1911 C CA . GLY A 1 239 ? 29.172 4.696 75.085 1.00 48.94 239 GLY A CA 1
ATOM 1912 C C . GLY A 1 239 ? 29.734 6.102 75.113 1.00 50.66 239 GLY A C 1
ATOM 1913 O O . GLY A 1 239 ? 29.344 6.953 74.313 1.00 51.14 239 GLY A O 1
ATOM 1914 N N . ARG A 1 240 ? 30.666 6.339 76.030 1.00 50.90 240 ARG A N 1
ATOM 1915 C CA . ARG A 1 240 ? 31.286 7.648 76.189 1.00 51.80 240 ARG A CA 1
ATOM 1916 C C . ARG A 1 240 ? 31.955 8.147 74.917 1.00 51.42 240 ARG A C 1
ATOM 1917 O O . ARG A 1 240 ? 31.778 9.302 74.520 1.00 51.20 240 ARG A O 1
ATOM 1925 N N . LYS A 1 241 ? 32.728 7.273 74.284 1.00 51.10 241 LYS A N 1
ATOM 1926 C CA . LYS A 1 241 ? 33.436 7.617 73.058 1.00 50.41 241 LYS A CA 1
ATOM 1927 C C . LYS A 1 241 ? 32.479 8.216 72.034 1.00 50.44 241 LYS A C 1
ATOM 1928 O O . LYS A 1 241 ? 32.791 9.217 71.385 1.00 50.64 241 LYS A O 1
ATOM 1934 N N . ASN A 1 242 ? 31.307 7.606 71.906 1.00 48.86 242 ASN A N 1
ATOM 1935 C CA . ASN A 1 242 ? 30.309 8.063 70.947 1.00 48.26 242 ASN A CA 1
ATOM 1936 C C . ASN A 1 242 ? 29.447 9.222 71.434 1.00 48.66 242 ASN A C 1
ATOM 1937 O O . ASN A 1 242 ? 29.069 10.087 70.642 1.00 48.23 242 ASN A O 1
ATOM 1942 N N . VAL A 1 243 ? 29.131 9.243 72.727 1.00 49.08 243 VAL A N 1
ATOM 1943 C CA . VAL A 1 243 ? 28.312 10.320 73.271 1.00 51.33 243 VAL A CA 1
ATOM 1944 C C . VAL A 1 243 ? 29.068 11.642 73.208 1.00 53.62 243 VAL A C 1
ATOM 1945 O O . VAL A 1 243 ? 28.485 12.691 72.917 1.00 53.12 243 VAL A O 1
ATOM 1949 N N . GLU A 1 244 ? 30.370 11.590 73.471 1.00 55.87 244 GLU A N 1
ATOM 1950 C CA . GLU A 1 244 ? 31.192 12.792 73.424 1.00 57.85 244 GLU A CA 1
ATOM 1951 C C . GLU A 1 244 ? 31.318 13.267 71.986 1.00 59.43 244 GLU A C 1
ATOM 1952 O O . GLU A 1 244 ? 31.351 14.469 71.719 1.00 60.10 244 GLU A O 1
ATOM 1958 N N . PHE A 1 245 ? 31.389 12.317 71.058 1.00 61.13 245 PHE A N 1
ATOM 1959 C CA . PHE A 1 245 ? 31.505 12.657 69.647 1.00 62.72 245 PHE A CA 1
ATOM 1960 C C . PHE A 1 245 ? 30.290 13.480 69.236 1.00 63.30 245 PHE A C 1
ATOM 1961 O O . PHE A 1 245 ? 30.422 14.544 68.630 1.00 63.08 245 PHE A O 1
ATOM 1969 N N . MET A 1 246 ? 29.104 12.982 69.572 1.00 64.47 246 MET A N 1
ATOM 1970 C CA . MET A 1 246 ? 27.873 13.686 69.245 1.00 65.82 246 MET A CA 1
ATOM 1971 C C . MET A 1 246 ? 27.868 15.035 69.947 1.00 66.54 246 MET A C 1
ATOM 1972 O O . MET A 1 246 ? 27.534 16.058 69.347 1.00 66.68 246 MET A O 1
ATOM 1977 N N . LYS A 1 247 ? 28.246 15.031 71.221 1.00 67.36 247 LYS A N 1
ATOM 1978 C CA . LYS A 1 247 ? 28.294 16.258 72.004 1.00 69.05 247 LYS A CA 1
ATOM 1979 C C . LYS A 1 247 ? 29.190 17.287 71.327 1.00 69.50 247 LYS A C 1
ATOM 1980 O O . LYS A 1 247 ? 28.816 18.450 71.183 1.00 69.73 247 LYS A O 1
ATOM 1986 N N . LYS A 1 248 ? 30.374 16.844 70.914 1.00 70.07 248 LYS A N 1
ATOM 1987 C CA . LYS A 1 248 ? 31.349 17.712 70.262 1.00 70.33 248 LYS A CA 1
ATOM 1988 C C . LYS A 1 248 ? 30.817 18.316 68.965 1.00 70.31 248 LYS A C 1
ATOM 1989 O O . LYS A 1 248 ? 31.426 19.221 68.398 1.00 69.64 248 LYS A O 1
ATOM 1995 N N . LYS A 1 249 ? 29.681 17.808 68.497 1.00 70.61 249 LYS A N 1
ATOM 1996 C CA . LYS A 1 249 ? 29.059 18.306 67.276 1.00 70.99 249 LYS A CA 1
ATOM 1997 C C . LYS A 1 249 ? 27.753 19.018 67.602 1.00 71.05 249 LYS A C 1
ATOM 1998 O O . LYS A 1 249 ? 26.973 19.348 66.709 1.00 71.77 249 LYS A O 1
ATOM 2004 N N . GLY A 1 250 ? 27.518 19.248 68.889 1.00 70.73 250 GLY A N 1
ATOM 2005 C CA . GLY A 1 250 ? 26.301 19.918 69.304 1.00 70.02 250 GLY A CA 1
ATOM 2006 C C . GLY A 1 250 ? 25.075 19.090 68.985 1.00 69.55 250 GLY A C 1
ATOM 2007 O O . GLY A 1 250 ? 23.948 19.505 69.256 1.00 70.06 250 GLY A O 1
ATOM 2008 N N . LEU A 1 251 ? 25.296 17.912 68.408 1.00 69.12 251 LEU A N 1
ATOM 2009 C CA . LEU A 1 251 ? 24.207 17.013 68.043 1.00 68.96 251 LEU A CA 1
ATOM 2010 C C . LEU A 1 251 ? 23.310 16.654 69.224 1.00 68.24 251 LEU A C 1
ATOM 2011 O O . LEU A 1 251 ? 22.170 16.231 69.038 1.00 68.45 251 LEU A O 1
ATOM 2016 N N . LEU A 1 252 ? 23.820 16.820 70.438 1.00 67.46 252 LEU A N 1
ATOM 2017 C CA . LEU A 1 252 ? 23.025 16.516 71.616 1.00 66.42 252 LEU A CA 1
ATOM 2018 C C . LEU A 1 252 ? 21.918 17.545 71.777 1.00 65.38 252 LEU A C 1
ATOM 2019 O O . LEU A 1 252 ? 20.902 17.280 72.417 1.00 66.31 252 LEU A O 1
ATOM 2024 N N . ASP A 1 253 ? 22.112 18.721 71.192 1.00 64.49 253 ASP A N 1
ATOM 2025 C CA . ASP A 1 253 ? 21.104 19.771 71.269 1.00 63.53 253 ASP A CA 1
ATOM 2026 C C . ASP A 1 253 ? 19.899 19.394 70.405 1.00 61.41 253 ASP A C 1
ATOM 2027 O O . ASP A 1 253 ? 18.952 20.170 70.268 1.00 61.53 253 ASP A O 1
ATOM 2032 N N . TYR A 1 254 ? 19.944 18.200 69.822 1.00 59.19 254 TYR A N 1
ATOM 2033 C CA . TYR A 1 254 ? 18.865 17.715 68.965 1.00 56.14 254 TYR A CA 1
ATOM 2034 C C . TYR A 1 254 ? 18.301 16.400 69.483 1.00 54.26 254 TYR A C 1
ATOM 2035 O O . TYR A 1 254 ? 17.285 15.913 68.987 1.00 53.41 254 TYR A O 1
ATOM 2044 N N . VAL A 1 255 ? 18.969 15.827 70.478 1.00 51.54 255 VAL A N 1
ATOM 2045 C CA . VAL A 1 255 ? 18.522 14.572 71.071 1.00 51.27 255 VAL A CA 1
ATOM 2046 C C . VAL A 1 255 ? 17.123 14.791 71.626 1.00 50.09 255 VAL A C 1
ATOM 2047 O O . VAL A 1 255 ? 16.267 13.910 71.568 1.00 50.14 255 VAL A O 1
ATOM 2051 N N . LYS A 1 256 ? 16.905 15.989 72.153 1.00 49.37 256 LYS A N 1
ATOM 2052 C CA . LYS A 1 256 ? 15.621 16.373 72.711 1.00 50.33 256 LYS A CA 1
ATOM 2053 C C . LYS A 1 256 ? 14.526 16.219 71.655 1.00 48.19 256 LYS A C 1
ATOM 2054 O O . LYS A 1 256 ? 13.546 15.502 71.856 1.00 47.05 256 LYS A O 1
ATOM 2060 N N . HIS A 1 257 ? 14.711 16.906 70.532 1.00 47.16 257 HIS A N 1
ATOM 2061 C CA . HIS A 1 257 ? 13.769 16.875 69.417 1.00 45.74 257 HIS A CA 1
ATOM 2062 C C . HIS A 1 257 ? 13.561 15.427 68.972 1.00 44.76 257 HIS A C 1
ATOM 2063 O O . HIS A 1 257 ? 12.439 15.005 68.687 1.00 44.54 257 HIS A O 1
ATOM 2070 N N . ALA A 1 258 ? 14.651 14.669 68.932 1.00 42.98 258 ALA A N 1
ATOM 2071 C CA . ALA A 1 258 ? 14.596 13.270 68.527 1.00 43.15 258 ALA A CA 1
ATOM 2072 C C . ALA A 1 258 ? 13.631 12.486 69.416 1.00 43.35 258 ALA A C 1
ATOM 2073 O O . ALA A 1 258 ? 12.802 11.714 68.927 1.00 40.51 258 ALA A O 1
ATOM 2075 N N . GLU A 1 259 ? 13.737 12.693 70.725 1.00 43.41 259 GLU A N 1
ATOM 2076 C CA . GLU A 1 259 ? 12.869 11.995 71.664 1.00 44.16 259 GLU A CA 1
ATOM 2077 C C . GLU A 1 259 ? 11.402 12.360 71.445 1.00 41.89 259 GLU A C 1
ATOM 2078 O O . GLU A 1 259 ? 10.526 11.505 71.496 1.00 41.64 259 GLU A O 1
ATOM 2084 N N . GLU A 1 260 ? 11.139 13.637 71.200 1.00 42.29 260 GLU A N 1
ATOM 2085 C CA . GLU A 1 260 ? 9.774 14.095 70.983 1.00 42.37 260 GLU A CA 1
ATOM 2086 C C . GLU A 1 260 ? 9.196 13.473 69.717 1.00 41.01 260 GLU A C 1
ATOM 2087 O O . GLU A 1 260 ? 8.013 13.148 69.658 1.00 40.30 260 GLU A O 1
ATOM 2093 N N . ILE A 1 261 ? 10.036 13.306 68.703 1.00 40.66 261 ILE A N 1
ATOM 2094 C CA . ILE A 1 261 ? 9.591 12.700 67.457 1.00 38.37 261 ILE A CA 1
ATOM 2095 C C . ILE A 1 261 ? 9.335 11.227 67.727 1.00 38.64 261 ILE A C 1
ATOM 2096 O O . ILE A 1 261 ? 8.371 10.651 67.218 1.00 38.16 261 ILE A O 1
ATOM 2101 N N . LEU A 1 262 ? 10.190 10.624 68.550 1.00 38.51 262 LEU A N 1
ATOM 2102 C CA . LEU A 1 262 ? 10.039 9.218 68.899 1.00 39.94 262 LEU A CA 1
ATOM 2103 C C . LEU A 1 262 ? 8.740 8.999 69.671 1.00 40.74 262 LEU A C 1
ATOM 2104 O O . LEU A 1 262 ? 8.037 8.016 69.444 1.00 40.00 262 LEU A O 1
ATOM 2109 N N . ASP A 1 263 ? 8.419 9.919 70.577 1.00 42.14 263 ASP A N 1
ATOM 2110 C CA . ASP A 1 263 ? 7.193 9.803 71.360 1.00 44.14 263 ASP A CA 1
ATOM 2111 C C . ASP A 1 263 ? 5.963 9.817 70.467 1.00 44.33 263 ASP A C 1
ATOM 2112 O O . ASP A 1 263 ? 4.997 9.112 70.730 1.00 45.60 263 ASP A O 1
ATOM 2117 N N . GLU A 1 264 ? 6.009 10.611 69.403 1.00 45.36 264 GLU A N 1
ATOM 2118 C CA . GLU A 1 264 ? 4.872 10.733 68.496 1.00 45.41 264 GLU A CA 1
ATOM 2119 C C . GLU A 1 264 ? 4.803 9.699 67.379 1.00 44.16 264 GLU A C 1
ATOM 2120 O O . GLU A 1 264 ? 3.711 9.288 66.991 1.00 44.43 264 GLU A O 1
ATOM 2126 N N . PHE A 1 265 ? 5.953 9.277 66.861 1.00 42.88 265 PHE A N 1
ATOM 2127 C CA . PHE A 1 265 ? 5.976 8.314 65.761 1.00 41.03 265 PHE A CA 1
ATOM 2128 C C . PHE A 1 265 ? 6.899 7.117 65.988 1.00 42.00 265 PHE A C 1
ATOM 2129 O O . PHE A 1 265 ? 7.435 6.552 65.029 1.00 38.17 265 PHE A O 1
ATOM 2137 N N . TYR A 1 266 ? 7.072 6.726 67.246 1.00 43.25 266 TYR A N 1
ATOM 2138 C CA . TYR A 1 266 ? 7.958 5.616 67.600 1.00 45.20 266 TYR A CA 1
ATOM 2139 C C . TYR A 1 266 ? 7.943 4.409 66.660 1.00 46.30 266 TYR A C 1
ATOM 2140 O O . TYR A 1 266 ? 8.997 3.957 66.197 1.00 45.61 266 TYR A O 1
ATOM 2149 N N . PRO A 1 267 ? 6.748 3.870 66.370 1.00 45.74 267 PRO A N 1
ATOM 2150 C CA . PRO A 1 267 ? 6.597 2.706 65.494 1.00 46.31 267 PRO A CA 1
ATOM 2151 C C . PRO A 1 267 ? 6.895 2.908 64.012 1.00 46.86 267 PRO A C 1
ATOM 2152 O O . PRO A 1 267 ? 6.983 1.935 63.261 1.00 46.69 267 PRO A O 1
ATOM 2156 N N . TYR A 1 268 ? 7.051 4.158 63.588 1.00 44.89 268 TYR A N 1
ATOM 2157 C CA . TYR A 1 268 ? 7.324 4.433 62.183 1.00 44.71 268 TYR A CA 1
ATOM 2158 C C . TYR A 1 268 ? 8.795 4.743 61.935 1.00 42.91 268 TYR A C 1
ATOM 2159 O O . TYR A 1 268 ? 9.190 5.102 60.827 1.00 42.50 268 TYR A O 1
ATOM 2168 N N . ILE A 1 269 ? 9.606 4.594 62.974 1.00 42.15 269 ILE A N 1
ATOM 2169 C CA . ILE A 1 269 ? 11.031 4.863 62.866 1.00 41.44 269 ILE A CA 1
ATOM 2170 C C . ILE A 1 269 ? 11.828 3.611 63.197 1.00 42.16 269 ILE A C 1
ATOM 2171 O O . ILE A 1 269 ? 11.506 2.893 64.144 1.00 45.41 269 ILE A O 1
ATOM 2176 N N . ARG A 1 270 ? 12.856 3.340 62.401 1.00 38.68 270 ARG A N 1
ATOM 2177 C CA . ARG A 1 270 ? 13.703 2.176 62.617 1.00 37.20 270 ARG A CA 1
ATOM 2178 C C . ARG A 1 270 ? 15.134 2.650 62.840 1.00 36.30 270 ARG A C 1
ATOM 2179 O O . ARG A 1 270 ? 15.587 3.600 62.203 1.00 35.79 270 ARG A O 1
ATOM 2187 N N . THR A 1 271 ? 15.835 1.991 63.755 1.00 33.05 271 THR A N 1
ATOM 2188 C CA . THR A 1 271 ? 17.220 2.326 64.058 1.00 32.90 271 THR A CA 1
ATOM 2189 C C . THR A 1 271 ? 18.023 1.030 64.013 1.00 33.93 271 THR A C 1
ATOM 2190 O O . THR A 1 271 ? 17.457 -0.056 64.098 1.00 34.21 271 THR A O 1
ATOM 2194 N N . PRO A 1 272 ? 19.353 1.129 63.877 1.00 34.86 272 PRO A N 1
ATOM 2195 C CA . PRO A 1 272 ? 20.236 -0.040 63.816 1.00 35.86 272 PRO A CA 1
ATOM 2196 C C . PRO A 1 272 ? 20.129 -0.992 65.010 1.00 39.51 272 PRO A C 1
ATOM 2197 O O . PRO A 1 272 ? 19.961 -0.560 66.150 1.00 38.94 272 PRO A O 1
ATOM 2201 N N . VAL A 1 273 ? 20.223 -2.291 64.735 1.00 41.34 273 VAL A N 1
ATOM 2202 C CA . VAL A 1 273 ? 20.180 -3.302 65.786 1.00 42.05 273 VAL A CA 1
ATOM 2203 C C . VAL A 1 273 ? 21.618 -3.710 66.053 1.00 41.57 273 VAL A C 1
ATOM 2204 O O . VAL A 1 273 ? 21.903 -4.461 66.984 1.00 42.85 273 VAL A O 1
ATOM 2208 N N . ASP A 1 274 ? 22.523 -3.213 65.219 1.00 40.49 274 ASP A N 1
ATOM 2209 C CA . ASP A 1 274 ? 23.943 -3.493 65.374 1.00 40.71 274 ASP A CA 1
ATOM 2210 C C . ASP A 1 274 ? 24.784 -2.437 64.684 1.00 39.62 274 ASP A C 1
ATOM 2211 O O . ASP A 1 274 ? 24.336 -1.788 63.742 1.00 40.56 274 ASP A O 1
ATOM 2216 N N . PHE A 1 275 ? 26.003 -2.255 65.174 1.00 39.98 275 PHE A N 1
ATOM 2217 C CA . PHE A 1 275 ? 26.910 -1.270 64.617 1.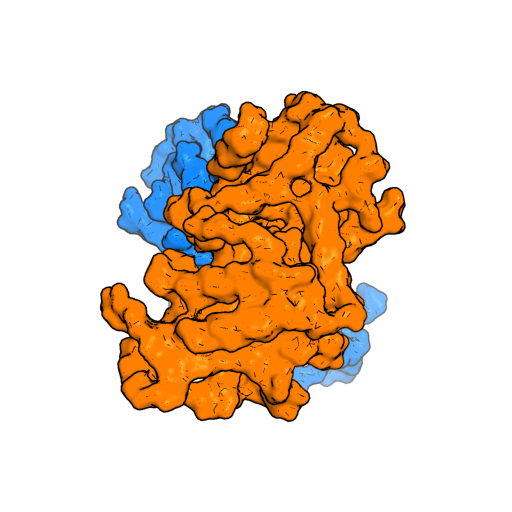00 39.67 275 PHE A CA 1
ATOM 2218 C C . PHE A 1 275 ? 28.294 -1.847 64.398 1.00 41.05 275 PHE A C 1
ATOM 2219 O O . PHE A 1 275 ? 28.598 -2.963 64.820 1.00 40.31 275 PHE A O 1
ATOM 2227 N N . ALA A 1 276 ? 29.131 -1.060 63.734 1.00 40.59 276 ALA A N 1
ATOM 2228 C CA . ALA A 1 276 ? 30.507 -1.442 63.479 1.00 41.09 276 ALA A CA 1
ATOM 2229 C C . ALA A 1 276 ? 31.351 -0.355 64.117 1.00 40.58 276 ALA A C 1
ATOM 2230 O O . ALA A 1 276 ? 31.067 0.834 63.952 1.00 39.23 276 ALA A O 1
ATOM 2232 N N . VAL A 1 277 ? 32.371 -0.761 64.865 1.00 40.84 277 VAL A N 1
ATOM 2233 C CA . VAL A 1 277 ? 33.257 0.196 65.513 1.00 42.76 277 VAL A CA 1
ATOM 2234 C C . VAL A 1 277 ? 34.657 0.087 64.931 1.00 43.92 277 VAL A C 1
ATOM 2235 O O . VAL A 1 277 ? 35.023 -0.936 64.347 1.00 43.54 277 VAL A O 1
ATOM 2239 N N . ASP A 1 278 ? 35.431 1.152 65.092 1.00 46.32 278 ASP A N 1
ATOM 2240 C CA . ASP A 1 278 ? 36.801 1.179 64.616 1.00 49.06 278 ASP A CA 1
ATOM 2241 C C . ASP A 1 278 ? 37.704 0.684 65.743 1.00 50.51 278 ASP A C 1
ATOM 2242 O O . ASP A 1 278 ? 38.245 1.473 66.515 1.00 50.32 278 ASP A O 1
ATOM 2247 N N . TYR A 1 279 ? 37.846 -0.633 65.837 1.00 52.93 279 TYR A N 1
ATOM 2248 C CA . TYR A 1 279 ? 38.678 -1.240 66.870 1.00 56.02 279 TYR A CA 1
ATOM 2249 C C . TYR A 1 279 ? 40.123 -1.402 66.407 1.00 56.48 279 TYR A C 1
ATOM 2250 O O . TYR A 1 279 ? 40.464 -2.385 65.750 1.00 55.75 279 TYR A O 1
ATOM 2259 N N . LYS A 1 280 ? 40.968 -0.437 66.750 1.00 57.75 280 LYS A N 1
ATOM 2260 C CA . LYS A 1 280 ? 42.378 -0.498 66.375 1.00 59.81 280 LYS A CA 1
ATOM 2261 C C . LYS A 1 280 ? 42.540 -0.587 64.857 1.00 59.53 280 LYS A C 1
ATOM 2262 O O . LYS A 1 280 ? 43.333 -1.385 64.359 1.00 58.99 280 LYS A O 1
ATOM 2268 N N . GLY A 1 281 ? 41.781 0.225 64.128 1.00 59.66 281 GLY A N 1
ATOM 2269 C CA . GLY A 1 281 ? 41.872 0.214 62.678 1.00 59.05 281 GLY A CA 1
ATOM 2270 C C . GLY A 1 281 ? 41.011 -0.826 61.983 1.00 59.49 281 GLY A C 1
ATOM 2271 O O . GLY A 1 281 ? 40.653 -0.652 60.817 1.00 60.12 281 GLY A O 1
ATOM 2272 N N . GLU A 1 282 ? 40.683 -1.907 62.685 1.00 58.99 282 GLU A N 1
ATOM 2273 C CA . GLU A 1 282 ? 39.862 -2.971 62.114 1.00 59.18 282 GLU A CA 1
ATOM 2274 C C . GLU A 1 282 ? 38.378 -2.725 62.319 1.00 57.80 282 GLU A C 1
ATOM 2275 O O . GLU A 1 282 ? 37.973 -2.028 63.248 1.00 57.78 282 GLU A O 1
ATOM 2281 N N . ARG A 1 283 ? 37.570 -3.309 61.442 1.00 55.41 283 ARG A N 1
ATOM 2282 C CA . ARG A 1 283 ? 36.127 -3.176 61.532 1.00 53.11 283 ARG A CA 1
ATOM 2283 C C . ARG A 1 283 ? 35.610 -4.278 62.446 1.00 52.71 283 ARG A C 1
ATOM 2284 O O . ARG A 1 283 ? 35.766 -5.463 62.151 1.00 52.06 283 ARG A O 1
ATOM 2292 N N . VAL A 1 284 ? 35.008 -3.886 63.563 1.00 52.39 284 VAL A N 1
ATOM 2293 C CA . VAL A 1 284 ? 34.453 -4.852 64.500 1.00 51.63 284 VAL A CA 1
ATOM 2294 C C . VAL A 1 284 ? 32.988 -4.521 64.725 1.00 51.58 284 VAL A C 1
ATOM 2295 O O . VAL A 1 284 ? 32.638 -3.397 65.092 1.00 51.13 284 VAL A O 1
ATOM 2299 N N . GLU A 1 285 ? 32.128 -5.504 64.504 1.00 51.39 285 GLU A N 1
ATOM 2300 C CA . GLU A 1 285 ? 30.707 -5.291 64.680 1.00 51.63 285 GLU A CA 1
ATOM 2301 C C . GLU A 1 285 ? 30.207 -5.795 66.020 1.00 52.87 285 GLU A C 1
ATOM 2302 O O . GLU A 1 285 ? 30.496 -6.921 66.432 1.00 51.60 285 GLU A O 1
ATOM 2308 N N . ILE A 1 286 ? 29.467 -4.934 66.706 1.00 53.59 286 ILE A N 1
ATOM 2309 C CA . ILE A 1 286 ? 28.907 -5.276 67.998 1.00 55.22 286 ILE A CA 1
ATOM 2310 C C . ILE A 1 286 ? 27.400 -5.243 67.862 1.00 55.40 286 ILE A C 1
ATOM 2311 O O . ILE A 1 286 ? 26.860 -4.601 66.964 1.00 55.78 286 ILE A O 1
ATOM 2316 N N . ASP A 1 287 ? 26.722 -5.944 68.753 1.00 57.09 287 ASP A N 1
ATOM 2317 C CA . ASP A 1 287 ? 25.277 -5.986 68.729 1.00 58.24 287 ASP A CA 1
ATOM 2318 C C . ASP A 1 287 ? 24.783 -5.129 69.882 1.00 59.08 287 ASP A C 1
ATOM 2319 O O . ASP A 1 287 ? 25.274 -5.246 71.000 1.00 58.56 287 ASP A O 1
ATOM 2324 N N . LEU A 1 288 ? 23.814 -4.265 69.607 1.00 61.36 288 LEU A N 1
ATOM 2325 C CA . LEU A 1 288 ? 23.278 -3.367 70.625 1.00 63.57 288 LEU A CA 1
ATOM 2326 C C . LEU A 1 288 ? 22.786 -4.106 71.868 1.00 65.17 288 LEU A C 1
ATOM 2327 O O . LEU A 1 288 ? 22.833 -3.567 72.975 1.00 65.73 288 LEU A O 1
ATOM 2332 N N . LEU A 1 289 ? 22.320 -5.339 71.690 1.00 66.39 289 LEU A N 1
ATOM 2333 C CA . LEU A 1 289 ? 21.835 -6.126 72.817 1.00 68.14 289 LEU A CA 1
ATOM 2334 C C . LEU A 1 289 ? 22.879 -7.104 73.338 1.00 69.29 289 LEU A C 1
ATOM 2335 O O . LEU A 1 289 ? 22.807 -7.536 74.486 1.00 69.34 289 LEU A O 1
ATOM 2340 N N . SER A 1 290 ? 23.849 -7.454 72.500 1.00 71.49 290 SER A N 1
ATOM 2341 C CA . SER A 1 290 ? 24.894 -8.380 72.918 1.00 72.91 290 SER A CA 1
ATOM 2342 C C . SER A 1 290 ? 25.782 -7.733 73.977 1.00 74.48 290 SER A C 1
ATOM 2343 O O . SER A 1 290 ? 25.684 -6.531 74.239 1.00 74.75 290 SER A O 1
ATOM 2346 N N . GLU A 1 291 ? 26.653 -8.536 74.579 1.00 74.88 291 GLU A N 1
ATOM 2347 C CA . GLU A 1 291 ? 27.546 -8.052 75.623 1.00 75.23 291 GLU A CA 1
ATOM 2348 C C . GLU A 1 291 ? 28.675 -7.175 75.095 1.00 74.63 291 GLU A C 1
ATOM 2349 O O . GLU A 1 291 ? 29.051 -6.191 75.732 1.00 74.73 291 GLU A O 1
ATOM 2355 N N . ASN A 1 292 ? 29.211 -7.531 73.931 1.00 73.36 292 ASN A N 1
ATOM 2356 C CA . ASN A 1 292 ? 30.303 -6.774 73.323 1.00 72.16 292 ASN A CA 1
ATOM 2357 C C . ASN A 1 292 ? 29.974 -5.289 73.163 1.00 70.21 292 ASN A C 1
ATOM 2358 O O . ASN A 1 292 ? 30.816 -4.497 72.737 1.00 69.63 292 ASN A O 1
ATOM 2363 N N . ARG A 1 293 ? 28.747 -4.919 73.519 1.00 68.26 293 ARG A N 1
ATOM 2364 C CA . ARG A 1 293 ? 28.298 -3.535 73.427 1.00 66.79 293 ARG A CA 1
ATOM 2365 C C . ARG A 1 293 ? 29.188 -2.630 74.271 1.00 64.57 293 ARG A C 1
ATOM 2366 O O . ARG A 1 293 ? 29.232 -1.417 74.062 1.00 64.74 293 ARG A O 1
ATOM 2374 N N . GLY A 1 294 ? 29.888 -3.228 75.232 1.00 62.21 294 GLY A N 1
ATOM 2375 C CA . GLY A 1 294 ? 30.771 -2.460 76.090 1.00 58.17 294 GLY A CA 1
ATOM 2376 C C . GLY A 1 294 ? 31.821 -1.742 75.269 1.00 55.27 294 GLY A C 1
ATOM 2377 O O . GLY A 1 294 ? 32.288 -0.665 75.644 1.00 55.34 294 GLY A O 1
ATOM 2378 N N . LEU A 1 295 ? 32.183 -2.347 74.140 1.00 52.99 295 LEU A N 1
ATOM 2379 C CA . LEU A 1 295 ? 33.177 -1.795 73.226 1.00 50.91 295 LEU A CA 1
ATOM 2380 C C . LEU A 1 295 ? 32.854 -0.370 72.802 1.00 48.66 295 LEU A C 1
ATOM 2381 O O . LEU A 1 295 ? 33.748 0.393 72.433 1.00 47.78 295 LEU A O 1
ATOM 2386 N N . LEU A 1 296 ? 31.572 -0.023 72.857 1.00 46.58 296 LEU A N 1
ATOM 2387 C CA . LEU A 1 296 ? 31.109 1.300 72.463 1.00 44.59 296 LEU A CA 1
ATOM 2388 C C . LEU A 1 296 ? 31.644 2.407 73.351 1.00 44.55 296 LEU A C 1
ATOM 2389 O O . LEU A 1 296 ? 31.707 3.563 72.932 1.00 43.24 296 LEU A O 1
ATOM 2394 N N . HIS A 1 297 ? 32.027 2.073 74.581 1.00 44.01 297 HIS A N 1
ATOM 2395 C CA . HIS A 1 297 ? 32.538 3.106 75.474 1.00 43.45 297 HIS A CA 1
ATOM 2396 C C . HIS A 1 297 ? 33.907 3.623 75.055 1.00 42.63 297 HIS A C 1
ATOM 2397 O O . HIS A 1 297 ? 34.218 4.794 75.259 1.00 42.17 297 HIS A O 1
ATOM 2404 N N . GLN A 1 298 ? 34.717 2.761 74.449 1.00 43.46 298 GLN A N 1
ATOM 2405 C CA . GLN A 1 298 ? 36.054 3.167 74.028 1.00 44.78 298 GLN A CA 1
ATOM 2406 C C . GLN A 1 298 ? 36.240 3.336 72.522 1.00 44.35 298 GLN A C 1
ATOM 2407 O O . GLN A 1 298 ? 37.057 4.147 72.086 1.00 44.83 298 GLN A O 1
ATOM 2413 N N . TYR A 1 299 ? 35.490 2.580 71.729 1.00 44.10 299 TYR A N 1
ATOM 2414 C CA . TYR A 1 299 ? 35.624 2.665 70.279 1.00 44.90 299 TYR A CA 1
ATOM 2415 C C . TYR A 1 299 ? 34.432 3.324 69.582 1.00 44.22 299 TYR A C 1
ATOM 2416 O O . TYR A 1 299 ? 33.273 3.113 69.952 1.00 43.28 299 TYR A O 1
ATOM 2425 N N . GLN A 1 300 ? 34.743 4.129 68.571 1.00 43.68 300 GLN A N 1
ATOM 2426 C CA . GLN A 1 300 ? 33.743 4.883 67.823 1.00 43.33 300 GLN A CA 1
ATOM 2427 C C . GLN A 1 300 ? 32.978 4.135 66.733 1.00 41.90 300 GLN A C 1
ATOM 2428 O O . GLN A 1 300 ? 33.551 3.392 65.938 1.00 41.62 300 GLN A O 1
ATOM 2434 N N . ILE A 1 301 ? 31.666 4.347 66.715 1.00 41.46 301 ILE A N 1
ATOM 2435 C CA . ILE A 1 301 ? 30.793 3.744 65.717 1.00 41.02 301 ILE A CA 1
ATOM 2436 C C . ILE A 1 301 ? 31.166 4.363 64.372 1.00 39.87 301 ILE A C 1
ATOM 2437 O O . ILE A 1 301 ? 31.273 5.583 64.260 1.00 38.83 301 ILE A O 1
ATOM 2442 N N . MET A 1 302 ? 31.354 3.521 63.361 1.00 39.61 302 MET A N 1
ATOM 2443 C CA . MET A 1 302 ? 31.739 3.985 62.029 1.00 39.80 302 MET A CA 1
ATOM 2444 C C . MET A 1 302 ? 30.784 3.511 60.936 1.00 38.24 302 MET A C 1
ATOM 2445 O O . MET A 1 302 ? 30.907 3.923 59.779 1.00 37.20 302 MET A O 1
ATOM 2450 N N . ASP A 1 303 ? 29.843 2.644 61.294 1.00 35.49 303 ASP A N 1
ATOM 2451 C CA . ASP A 1 303 ? 28.917 2.105 60.312 1.00 36.56 303 ASP A CA 1
ATOM 2452 C C . ASP A 1 303 ? 27.844 1.267 60.985 1.00 36.68 303 ASP A C 1
ATOM 2453 O O . ASP A 1 303 ? 27.973 0.905 62.157 1.00 37.48 303 ASP A O 1
ATOM 2458 N N . ILE A 1 304 ? 26.768 0.988 60.258 1.00 35.50 304 ILE A N 1
ATOM 2459 C CA . ILE A 1 304 ? 25.709 0.149 60.791 1.00 35.42 304 ILE A CA 1
ATOM 2460 C C . ILE A 1 304 ? 26.190 -1.277 60.576 1.00 37.65 304 ILE A C 1
ATOM 2461 O O . ILE A 1 304 ? 27.067 -1.522 59.738 1.00 36.76 304 ILE A O 1
ATOM 2466 N N . GLY A 1 305 ? 25.619 -2.212 61.326 1.00 38.75 305 GLY A N 1
ATOM 2467 C CA . GLY A 1 305 ? 26.037 -3.597 61.212 1.00 41.07 305 GLY A CA 1
ATOM 2468 C C . GLY A 1 305 ? 25.325 -4.424 60.162 1.00 41.27 305 GLY A C 1
ATOM 2469 O O . GLY A 1 305 ? 24.290 -4.026 59.617 1.00 42.11 305 GLY A O 1
ATOM 2470 N N . LYS A 1 306 ? 25.891 -5.595 59.898 1.00 41.24 306 LYS A N 1
ATOM 2471 C CA . LYS A 1 306 ? 25.361 -6.522 58.910 1.00 42.47 306 LYS A CA 1
ATOM 2472 C C . LYS A 1 306 ? 23.871 -6.808 59.039 1.00 41.01 306 LYS A C 1
ATOM 2473 O O . LYS A 1 306 ? 23.156 -6.831 58.037 1.00 41.00 306 LYS A O 1
ATOM 2479 N N . ARG A 1 307 ? 23.391 -7.035 60.256 1.00 39.49 307 ARG A N 1
ATOM 2480 C CA . ARG A 1 307 ? 21.974 -7.341 60.420 1.00 40.21 307 ARG A CA 1
ATOM 2481 C C . ARG A 1 307 ? 21.040 -6.154 60.188 1.00 38.11 307 ARG A C 1
ATOM 2482 O O . ARG A 1 307 ? 19.878 -6.340 59.838 1.00 39.02 307 ARG A O 1
ATOM 2490 N N . THR A 1 308 ? 21.532 -4.935 60.383 1.00 38.21 308 THR A N 1
ATOM 2491 C CA . THR A 1 308 ? 20.688 -3.758 60.158 1.00 35.61 308 THR A CA 1
ATOM 2492 C C . THR A 1 308 ? 20.520 -3.575 58.651 1.00 34.78 308 THR A C 1
ATOM 2493 O O . THR A 1 308 ? 19.409 -3.362 58.156 1.00 35.05 308 THR A O 1
ATOM 2497 N N . ALA A 1 309 ? 21.632 -3.667 57.930 1.00 33.93 309 ALA A N 1
ATOM 2498 C CA . ALA A 1 309 ? 21.620 -3.521 56.479 1.00 36.76 309 ALA A CA 1
ATOM 2499 C C . ALA A 1 309 ? 20.673 -4.572 55.913 1.00 37.65 309 ALA A C 1
ATOM 2500 O O . ALA A 1 309 ? 19.858 -4.298 55.030 1.00 37.19 309 ALA A O 1
ATOM 2502 N N . GLU A 1 310 ? 20.790 -5.777 56.451 1.00 39.10 310 GLU A N 1
ATOM 2503 C CA . GLU A 1 310 ? 19.963 -6.904 56.057 1.00 40.95 310 GLU A CA 1
ATOM 2504 C C . GLU A 1 310 ? 18.484 -6.561 56.254 1.00 39.86 310 GLU A C 1
ATOM 2505 O O . GLU A 1 310 ? 17.675 -6.719 55.344 1.00 40.57 310 GLU A O 1
ATOM 2511 N N . LYS A 1 311 ? 18.133 -6.073 57.438 1.00 39.06 311 LYS A N 1
ATOM 2512 C CA . LYS A 1 311 ? 16.749 -5.710 57.717 1.00 37.74 311 LYS A CA 1
ATOM 2513 C C . LYS A 1 311 ? 16.281 -4.556 56.827 1.00 36.32 311 LYS A C 1
ATOM 2514 O O . LYS A 1 311 ? 15.152 -4.557 56.337 1.00 34.01 311 LYS A O 1
ATOM 2520 N N . TYR A 1 312 ? 17.147 -3.569 56.621 1.00 34.70 312 TYR A N 1
ATOM 2521 C CA . TYR A 1 312 ? 16.783 -2.435 55.781 1.00 34.74 312 TYR A CA 1
ATOM 2522 C C . TYR A 1 312 ? 16.511 -2.888 54.346 1.00 34.23 312 TYR A C 1
ATOM 2523 O O . TYR A 1 312 ? 15.599 -2.381 53.693 1.00 31.12 312 TYR A O 1
ATOM 2532 N N . ARG A 1 313 ? 17.299 -3.846 53.863 1.00 34.30 313 ARG A N 1
ATOM 2533 C CA . ARG A 1 313 ? 17.114 -4.356 52.510 1.00 36.35 313 ARG A CA 1
ATOM 2534 C C . ARG A 1 313 ? 15.722 -4.959 52.357 1.00 36.25 313 ARG A C 1
ATOM 2535 O O . ARG A 1 313 ? 15.008 -4.644 51.404 1.00 39.68 313 ARG A O 1
ATOM 2543 N N . GLU A 1 314 ? 15.331 -5.817 53.296 1.00 36.94 314 GLU A N 1
ATOM 2544 C CA . GLU A 1 314 ? 14.013 -6.456 53.248 1.00 38.34 314 GLU A CA 1
ATOM 2545 C C . GLU A 1 314 ? 12.926 -5.416 53.040 1.00 37.09 314 GLU A C 1
ATOM 2546 O O . GLU A 1 314 ? 12.048 -5.570 52.189 1.00 36.65 314 GLU A O 1
ATOM 2552 N N . ILE A 1 315 ? 12.976 -4.367 53.854 1.00 34.55 315 ILE A N 1
ATOM 2553 C CA . ILE A 1 315 ? 11.990 -3.303 53.788 1.00 32.20 315 ILE A CA 1
ATOM 2554 C C . ILE A 1 315 ? 12.035 -2.531 52.473 1.00 30.76 315 ILE A C 1
ATOM 2555 O O . ILE A 1 315 ? 10.994 -2.287 51.865 1.00 28.14 315 ILE A O 1
ATOM 2560 N N . LEU A 1 316 ? 13.237 -2.164 52.031 1.00 29.75 316 LEU A N 1
ATOM 2561 C CA . LEU A 1 316 ? 13.397 -1.403 50.790 1.00 30.59 316 LEU A CA 1
ATOM 2562 C C . LEU A 1 316 ? 12.974 -2.194 49.540 1.00 31.82 316 LEU A C 1
ATOM 2563 O O . LEU A 1 316 ? 12.414 -1.634 48.597 1.00 32.09 316 LEU A O 1
ATOM 2568 N N . MET A 1 317 ? 13.226 -3.499 49.539 1.00 31.72 317 MET A N 1
ATOM 2569 C CA . MET A 1 317 ? 12.855 -4.325 48.396 1.00 32.27 317 MET A CA 1
ATOM 2570 C C . MET A 1 317 ? 11.348 -4.363 48.152 1.00 31.81 317 MET A C 1
ATOM 2571 O O . MET A 1 317 ? 10.907 -4.668 47.040 1.00 34.33 317 MET A O 1
ATOM 2576 N N . LYS A 1 318 ? 10.556 -4.047 49.177 1.00 31.10 318 LYS A N 1
ATOM 2577 C CA . LYS A 1 318 ? 9.096 -4.057 49.048 1.00 31.51 318 LYS A CA 1
ATOM 2578 C C . LYS A 1 318 ? 8.480 -2.659 48.950 1.00 32.45 318 LYS A C 1
ATOM 2579 O O . LYS A 1 318 ? 7.258 -2.508 48.955 1.00 33.22 318 LYS A O 1
ATOM 2585 N N . ALA A 1 319 ? 9.320 -1.633 48.869 1.00 31.59 319 ALA A N 1
ATOM 2586 C CA . ALA A 1 319 ? 8.824 -0.268 48.778 1.00 29.67 319 ALA A CA 1
ATOM 2587 C C . ALA A 1 319 ? 8.345 0.086 47.375 1.00 30.87 319 ALA A C 1
ATOM 2588 O O . ALA A 1 319 ? 8.790 -0.500 46.391 1.00 31.11 319 ALA A O 1
ATOM 2590 N N . ARG A 1 320 ? 7.423 1.041 47.298 1.00 30.53 320 ARG A N 1
ATOM 2591 C CA . ARG A 1 320 ? 6.926 1.533 46.021 1.00 32.91 320 ARG A CA 1
ATOM 2592 C C . ARG A 1 320 ? 7.670 2.841 45.740 1.00 32.43 320 ARG A C 1
ATOM 2593 O O . ARG A 1 320 ? 7.954 3.177 44.584 1.00 31.23 320 ARG A O 1
ATOM 2601 N N . ILE A 1 321 ? 7.979 3.566 46.815 1.00 30.37 321 ILE A N 1
ATOM 2602 C CA . ILE A 1 321 ? 8.714 4.829 46.735 1.00 30.50 321 ILE A CA 1
ATOM 2603 C C . ILE A 1 321 ? 9.856 4.826 47.752 1.00 29.39 321 ILE A C 1
ATOM 2604 O O . ILE A 1 321 ? 9.664 4.436 48.908 1.00 29.35 321 ILE A O 1
ATOM 2609 N N . ILE A 1 322 ? 11.036 5.261 47.325 1.00 28.72 322 ILE A N 1
ATOM 2610 C CA . ILE A 1 322 ? 12.186 5.346 48.229 1.00 27.34 322 ILE A CA 1
ATOM 2611 C C . ILE A 1 322 ? 12.842 6.725 48.132 1.00 28.02 322 ILE A C 1
ATOM 2612 O O . ILE A 1 322 ? 13.143 7.192 47.033 1.00 27.99 322 ILE A O 1
ATOM 2617 N N . VAL A 1 323 ? 13.041 7.372 49.279 1.00 27.04 323 VAL A N 1
ATOM 2618 C CA . VAL A 1 323 ? 13.712 8.671 49.332 1.00 25.60 323 VAL A CA 1
ATOM 2619 C C . VAL A 1 323 ? 14.865 8.481 50.318 1.00 26.09 323 VAL A C 1
ATOM 2620 O O . VAL A 1 323 ? 14.647 8.247 51.501 1.00 27.23 323 VAL A O 1
ATOM 2624 N N . ALA A 1 324 ? 16.093 8.566 49.827 1.00 26.21 324 ALA A N 1
ATOM 2625 C CA . ALA A 1 324 ? 17.246 8.368 50.688 1.00 27.29 324 ALA A CA 1
ATOM 2626 C C . ALA A 1 324 ? 18.220 9.541 50.644 1.00 28.61 324 ALA A C 1
ATOM 2627 O O . ALA A 1 324 ? 18.385 10.186 49.607 1.00 27.17 324 ALA A O 1
ATOM 2629 N N . ASN A 1 325 ? 18.861 9.810 51.779 1.00 28.28 325 ASN A N 1
ATOM 2630 C CA . ASN A 1 325 ? 19.835 10.889 51.855 1.00 29.62 325 ASN A CA 1
ATOM 2631 C C . ASN A 1 325 ? 20.974 10.567 52.809 1.00 29.01 325 ASN A C 1
ATOM 2632 O O . ASN A 1 325 ? 20.746 10.129 53.932 1.00 28.64 325 ASN A O 1
ATOM 2637 N N . GLY A 1 326 ? 22.202 10.782 52.345 1.00 31.09 326 GLY A N 1
ATOM 2638 C CA . GLY A 1 326 ? 23.375 10.545 53.175 1.00 30.23 326 GLY A CA 1
ATOM 2639 C C . GLY A 1 326 ? 23.794 9.100 53.365 1.00 29.23 326 GLY A C 1
ATOM 2640 O O . GLY A 1 326 ? 23.015 8.182 53.108 1.00 28.49 326 GLY A O 1
ATOM 2641 N N . PRO A 1 327 ? 25.036 8.872 53.826 1.00 29.49 327 PRO A N 1
ATOM 2642 C CA . PRO A 1 327 ? 25.613 7.543 54.071 1.00 30.00 327 PRO A CA 1
ATOM 2643 C C . PRO A 1 327 ? 25.143 6.903 55.379 1.00 30.36 327 PRO A C 1
ATOM 2644 O O . PRO A 1 327 ? 24.625 7.589 56.261 1.00 31.62 327 PRO A O 1
ATOM 2648 N N . MET A 1 328 ? 25.326 5.588 55.494 1.00 30.41 328 MET A N 1
ATOM 2649 C CA . MET A 1 328 ? 24.939 4.853 56.693 1.00 30.58 328 MET A CA 1
ATOM 2650 C C . MET A 1 328 ? 26.086 4.853 57.711 1.00 32.56 328 MET A C 1
ATOM 2651 O O . MET A 1 328 ? 25.882 4.575 58.895 1.00 32.67 328 MET A O 1
ATOM 2656 N N . GLY A 1 329 ? 27.287 5.170 57.235 1.00 32.77 329 GLY A N 1
ATOM 2657 C CA . GLY A 1 329 ? 28.455 5.202 58.096 1.00 35.20 329 GLY A CA 1
ATOM 2658 C C . GLY A 1 329 ? 29.554 6.038 57.473 1.00 35.40 329 GLY A C 1
ATOM 2659 O O . GLY A 1 329 ? 29.276 6.927 56.666 1.00 36.57 329 GLY A O 1
ATOM 2660 N N . VAL A 1 330 ? 30.800 5.761 57.844 1.00 36.58 330 VAL A N 1
ATOM 2661 C CA . VAL A 1 330 ? 31.944 6.496 57.310 1.00 37.22 330 VAL A CA 1
ATOM 2662 C C . VAL A 1 330 ? 32.275 5.918 55.935 1.00 38.52 330 VAL A C 1
ATOM 2663 O O . VAL A 1 330 ? 33.211 5.131 55.757 1.00 38.37 330 VAL A O 1
ATOM 2667 N N . PHE A 1 331 ? 31.458 6.344 54.979 1.00 39.83 331 PHE A N 1
ATOM 2668 C CA . PHE A 1 331 ? 31.490 5.945 53.581 1.00 40.50 331 PHE A CA 1
ATOM 2669 C C . PHE A 1 331 ? 32.846 6.076 52.893 1.00 41.38 331 PHE A C 1
ATOM 2670 O O . PHE A 1 331 ? 33.217 5.216 52.102 1.00 40.61 331 PHE A O 1
ATOM 2678 N N . GLU A 1 332 ? 33.582 7.140 53.200 1.00 44.07 332 GLU A N 1
ATOM 2679 C CA . GLU A 1 332 ? 34.880 7.379 52.577 1.00 47.92 332 GLU A CA 1
ATOM 2680 C C . GLU A 1 332 ? 35.951 6.350 52.924 1.00 49.42 332 GLU A C 1
ATOM 2681 O O . GLU A 1 332 ? 36.925 6.202 52.189 1.00 49.83 332 GLU A O 1
ATOM 2687 N N . ARG A 1 333 ? 35.782 5.649 54.041 1.00 50.54 333 ARG A N 1
ATOM 2688 C CA . ARG A 1 333 ? 36.750 4.637 54.451 1.00 51.61 333 ARG A CA 1
ATOM 2689 C C . ARG A 1 333 ? 36.242 3.282 53.985 1.00 52.22 333 ARG A C 1
ATOM 2690 O O . ARG A 1 333 ? 35.139 2.873 54.334 1.00 53.15 333 ARG A O 1
ATOM 2698 N N . GLU A 1 334 ? 37.053 2.592 53.193 1.00 53.57 334 GLU A N 1
ATOM 2699 C CA . GLU A 1 334 ? 36.685 1.292 52.641 1.00 54.84 334 GLU A CA 1
ATOM 2700 C C . GLU A 1 334 ? 36.075 0.306 53.641 1.00 53.32 334 GLU A C 1
ATOM 2701 O O . GLU A 1 334 ? 34.987 -0.221 53.413 1.00 52.61 334 GLU A O 1
ATOM 2707 N N . GLU A 1 335 ? 36.774 0.057 54.745 1.00 52.64 335 GLU A N 1
ATOM 2708 C CA . GLU A 1 335 ? 36.299 -0.886 55.755 1.00 51.53 335 GLU A CA 1
ATOM 2709 C C . GLU A 1 335 ? 35.008 -0.487 56.466 1.00 49.63 335 GLU A C 1
ATOM 2710 O O . GLU A 1 335 ? 34.398 -1.308 57.148 1.00 50.38 335 GLU A O 1
ATOM 2716 N N . PHE A 1 336 ? 34.588 0.762 56.312 1.00 47.08 336 PHE A N 1
ATOM 2717 C CA . PHE A 1 336 ? 33.365 1.221 56.960 1.00 44.33 336 PHE A CA 1
ATOM 2718 C C . PHE A 1 336 ? 32.357 1.758 55.948 1.00 43.29 336 PHE A C 1
ATOM 2719 O O . PHE A 1 336 ? 31.566 2.649 56.259 1.00 41.88 336 PHE A O 1
ATOM 2727 N N . ALA A 1 337 ? 32.391 1.202 54.739 1.00 41.36 337 ALA A N 1
ATOM 2728 C CA . ALA A 1 337 ? 31.482 1.609 53.673 1.00 41.24 337 ALA A CA 1
ATOM 2729 C C . ALA A 1 337 ? 30.421 0.541 53.403 1.00 41.70 337 ALA A C 1
ATOM 2730 O O . ALA A 1 337 ? 29.384 0.824 52.804 1.00 41.69 337 ALA A O 1
ATOM 2732 N N . ILE A 1 338 ? 30.691 -0.682 53.856 1.00 41.14 338 ILE A N 1
ATOM 2733 C CA . ILE A 1 338 ? 29.794 -1.826 53.673 1.00 39.55 338 ILE A CA 1
ATOM 2734 C C . ILE A 1 338 ? 28.320 -1.509 53.907 1.00 38.62 338 ILE A C 1
ATOM 2735 O O . ILE A 1 338 ? 27.462 -1.813 53.072 1.00 38.64 338 ILE A O 1
ATOM 2740 N N . GLY A 1 339 ? 28.028 -0.913 55.057 1.00 36.95 339 GLY A N 1
ATOM 2741 C CA . GLY A 1 339 ? 26.655 -0.583 55.388 1.00 35.00 339 GLY A CA 1
ATOM 2742 C C . GLY A 1 339 ? 26.000 0.306 54.353 1.00 34.19 339 GLY A C 1
ATOM 2743 O O . GLY A 1 339 ? 24.855 0.077 53.962 1.00 32.85 339 GLY A O 1
ATOM 2744 N N . THR A 1 340 ? 26.723 1.326 53.907 1.00 34.25 340 THR A N 1
ATOM 2745 C CA . THR A 1 340 ? 26.191 2.244 52.902 1.00 35.20 340 THR A CA 1
ATOM 2746 C C . THR A 1 340 ? 26.009 1.529 51.556 1.00 34.82 340 THR A C 1
ATOM 2747 O O . THR A 1 340 ? 24.963 1.653 50.915 1.00 34.18 340 THR A O 1
ATOM 2751 N N . VAL A 1 341 ? 27.026 0.779 51.139 1.00 34.24 341 VAL A N 1
ATOM 2752 C CA . VAL A 1 341 ? 26.972 0.051 49.872 1.00 34.76 341 VAL A CA 1
ATOM 2753 C C . VAL A 1 341 ? 25.785 -0.913 49.826 1.00 33.34 341 VAL A C 1
ATOM 2754 O O . VAL A 1 341 ? 25.072 -0.971 48.829 1.00 34.16 341 VAL A O 1
ATOM 2758 N N . GLU A 1 342 ? 25.562 -1.652 50.908 1.00 33.09 342 GLU A N 1
ATOM 2759 C CA . GLU A 1 342 ? 24.450 -2.600 50.966 1.00 32.90 342 GLU A CA 1
ATOM 2760 C C . GLU A 1 342 ? 23.078 -1.924 50.916 1.00 32.22 342 GLU A C 1
ATOM 2761 O O . GLU A 1 342 ? 22.165 -2.397 50.229 1.00 30.32 342 GLU A O 1
ATOM 2767 N N . VAL A 1 343 ? 22.919 -0.828 51.652 1.00 29.04 343 VAL A N 1
ATOM 2768 C CA . VAL A 1 343 ? 21.640 -0.126 51.649 1.00 29.10 343 VAL A CA 1
ATOM 2769 C C . VAL A 1 343 ? 21.389 0.496 50.269 1.00 28.60 343 VAL A C 1
ATOM 2770 O O . VAL A 1 343 ? 20.279 0.422 49.751 1.00 29.44 343 VAL A O 1
ATOM 2774 N N . PHE A 1 344 ? 22.425 1.085 49.672 1.00 28.77 344 PHE A N 1
ATOM 2775 C CA . PHE A 1 344 ? 22.294 1.703 48.352 1.00 28.77 344 PHE A CA 1
ATOM 2776 C C . PHE A 1 344 ? 22.028 0.649 47.269 1.00 30.35 344 PHE A C 1
ATOM 2777 O O . PHE A 1 344 ? 21.269 0.892 46.330 1.00 27.75 344 PHE A O 1
ATOM 2785 N N . LYS A 1 345 ? 22.636 -0.528 47.398 1.00 31.78 345 LYS A N 1
ATOM 2786 C CA . LYS A 1 345 ? 22.383 -1.581 46.421 1.00 33.31 345 LYS A CA 1
ATOM 2787 C C . LYS A 1 345 ? 20.940 -2.078 46.568 1.00 33.01 345 LYS A C 1
ATOM 2788 O O . LYS A 1 345 ? 20.291 -2.426 45.578 1.00 32.48 345 LYS A O 1
ATOM 2794 N N . ALA A 1 346 ? 20.436 -2.100 47.803 1.00 32.41 346 ALA A N 1
ATOM 2795 C CA . ALA A 1 346 ? 19.060 -2.528 48.056 1.00 30.83 346 ALA A CA 1
ATOM 2796 C C . ALA A 1 346 ? 18.101 -1.547 47.386 1.00 32.35 346 ALA A C 1
ATOM 2797 O O . ALA A 1 346 ? 17.084 -1.947 46.800 1.00 30.96 346 ALA A O 1
ATOM 2799 N N . ILE A 1 347 ? 18.424 -0.259 47.475 1.00 30.17 347 ILE A N 1
ATOM 2800 C CA . ILE A 1 347 ? 17.592 0.764 46.852 1.00 28.63 347 ILE A CA 1
ATOM 2801 C C . ILE A 1 347 ? 17.595 0.552 45.337 1.00 28.39 347 ILE A C 1
ATOM 2802 O O . ILE A 1 347 ? 16.551 0.618 44.682 1.00 31.26 347 ILE A O 1
ATOM 2807 N N . ALA A 1 348 ? 18.773 0.280 44.789 1.00 26.95 348 ALA A N 1
ATOM 2808 C CA . ALA A 1 348 ? 18.922 0.060 43.358 1.00 28.27 348 ALA A CA 1
ATOM 2809 C C . ALA A 1 348 ? 18.202 -1.186 42.829 1.00 29.32 348 ALA A C 1
ATOM 2810 O O . ALA A 1 348 ? 17.644 -1.156 41.726 1.00 29.84 348 ALA A O 1
ATOM 2812 N N . ASP A 1 349 ? 18.211 -2.270 43.603 1.00 30.34 349 ASP A N 1
ATOM 2813 C CA . ASP A 1 349 ? 17.561 -3.515 43.183 1.00 30.67 349 ASP A CA 1
ATOM 2814 C C . ASP A 1 349 ? 16.060 -3.465 43.385 1.00 31.47 349 ASP A C 1
ATOM 2815 O O . ASP A 1 349 ? 15.313 -4.209 42.750 1.00 31.40 349 ASP A O 1
ATOM 2820 N N . SER A 1 350 ? 15.619 -2.600 44.287 1.00 30.51 350 SER A N 1
ATOM 2821 C CA . SER A 1 350 ? 14.198 -2.461 44.553 1.00 29.54 350 SER A CA 1
ATOM 2822 C C . SER A 1 350 ? 13.458 -1.957 43.306 1.00 30.13 350 SER A C 1
ATOM 2823 O O . SER A 1 350 ? 13.998 -1.170 42.533 1.00 29.50 350 SER A O 1
ATOM 2826 N N . PRO A 1 351 ? 12.216 -2.425 43.088 1.00 30.02 351 PRO A N 1
ATOM 2827 C CA . PRO A 1 351 ? 11.416 -2.004 41.933 1.00 30.22 351 PRO A CA 1
ATOM 2828 C C . PRO A 1 351 ? 10.822 -0.625 42.171 1.00 28.70 351 PRO A C 1
ATOM 2829 O O . PRO A 1 351 ? 10.209 -0.032 41.288 1.00 28.48 351 PRO A O 1
ATOM 2833 N N . ALA A 1 352 ? 11.014 -0.114 43.376 1.00 29.31 352 ALA A N 1
ATOM 2834 C CA . ALA A 1 352 ? 10.491 1.195 43.728 1.00 29.19 352 ALA A CA 1
ATOM 2835 C C . ALA A 1 352 ? 11.060 2.331 42.885 1.00 27.31 352 ALA A C 1
ATOM 2836 O O . ALA A 1 352 ? 12.098 2.195 42.246 1.00 25.53 352 ALA A O 1
ATOM 2838 N N . PHE A 1 353 ? 10.336 3.444 42.864 1.00 28.76 353 PHE A N 1
ATOM 2839 C CA . PHE A 1 353 ? 10.801 4.639 42.182 1.00 28.98 353 PHE A CA 1
ATOM 2840 C C . PHE A 1 353 ? 11.703 5.166 43.291 1.00 28.34 353 PHE A C 1
ATOM 2841 O O . PHE A 1 353 ? 11.237 5.414 44.401 1.00 28.74 353 PHE A O 1
ATOM 2849 N N . SER A 1 354 ? 12.987 5.317 43.010 1.00 27.49 354 SER A N 1
ATOM 2850 C CA . SER A 1 354 ? 13.906 5.765 44.041 1.00 29.16 354 SER A CA 1
ATOM 2851 C C . SER A 1 354 ? 14.666 7.049 43.746 1.00 27.71 354 SER A C 1
ATOM 2852 O O . SER A 1 354 ? 15.000 7.349 42.602 1.00 26.46 354 SER A O 1
ATOM 2855 N N . VAL A 1 355 ? 14.937 7.788 44.816 1.00 29.32 355 VAL A N 1
ATOM 2856 C CA . VAL A 1 355 ? 15.685 9.041 44.765 1.00 27.69 355 VAL A CA 1
ATOM 2857 C C . VAL A 1 355 ? 16.729 8.956 45.877 1.00 25.99 355 VAL A C 1
ATOM 2858 O O . VAL A 1 355 ? 16.398 8.638 47.015 1.00 25.91 355 VAL A O 1
ATOM 2862 N N . LEU A 1 356 ? 17.985 9.224 45.546 1.00 26.83 356 LEU A N 1
ATOM 2863 C CA . LEU A 1 356 ? 19.063 9.182 46.533 1.00 27.80 356 LEU A CA 1
ATOM 2864 C C . LEU A 1 356 ? 19.893 10.450 46.420 1.00 28.06 356 LEU A C 1
ATOM 2865 O O . LEU A 1 356 ? 20.392 10.766 45.348 1.00 29.63 356 LEU A O 1
ATOM 2870 N N . GLY A 1 357 ? 20.036 11.171 47.527 1.00 27.01 357 GLY A N 1
ATOM 2871 C CA . GLY A 1 357 ? 20.818 12.392 47.517 1.00 26.58 357 GLY A CA 1
ATOM 2872 C C . GLY A 1 357 ? 21.824 12.366 48.649 1.00 28.09 357 GLY A C 1
ATOM 2873 O O . GLY A 1 357 ? 21.975 11.345 49.314 1.00 26.22 357 GLY A O 1
ATOM 2874 N N . GLY A 1 358 ? 22.504 13.486 48.870 1.00 28.62 358 GLY A N 1
ATOM 2875 C CA . GLY A 1 358 ? 23.489 13.561 49.933 1.00 30.41 358 GLY A CA 1
ATOM 2876 C C . GLY A 1 358 ? 24.612 14.524 49.590 1.00 33.08 358 GLY A C 1
ATOM 2877 O O . GLY A 1 358 ? 25.374 14.933 50.465 1.00 32.46 358 GLY A O 1
ATOM 2878 N N . GLY A 1 359 ? 24.719 14.891 48.315 1.00 31.99 359 GLY A N 1
ATOM 2879 C CA . GLY A 1 359 ? 25.774 15.807 47.908 1.00 31.78 359 GLY A CA 1
ATOM 2880 C C . GLY A 1 359 ? 27.159 15.242 48.183 1.00 31.88 359 GLY A C 1
ATOM 2881 O O . GLY A 1 359 ? 27.425 14.077 47.890 1.00 29.68 359 GLY A O 1
ATOM 2882 N N . HIS A 1 360 ? 28.041 16.062 48.751 1.00 31.01 360 HIS A N 1
ATOM 2883 C CA . HIS A 1 360 ? 29.405 15.639 49.059 1.00 31.53 360 HIS A CA 1
ATOM 2884 C C . HIS A 1 360 ? 29.489 14.397 49.960 1.00 30.99 360 HIS A C 1
ATOM 2885 O O . HIS A 1 360 ? 30.413 13.590 49.832 1.00 31.61 360 HIS A O 1
ATOM 2892 N N . SER A 1 361 ? 28.522 14.245 50.861 1.00 31.28 361 SER A N 1
ATOM 2893 C CA . SER A 1 361 ? 28.510 13.113 51.786 1.00 33.44 361 SER A CA 1
ATOM 2894 C C . SER A 1 361 ? 28.430 11.736 51.119 1.00 33.34 361 SER A C 1
ATOM 2895 O O . SER A 1 361 ? 28.836 10.739 51.716 1.00 34.76 361 SER A O 1
ATOM 2898 N N . ILE A 1 362 ? 27.912 11.664 49.897 1.00 32.62 362 ILE A N 1
ATOM 2899 C CA . ILE A 1 362 ? 27.819 10.370 49.215 1.00 33.19 362 ILE A CA 1
ATOM 2900 C C . ILE A 1 362 ? 28.680 10.298 47.956 1.00 35.39 362 ILE A C 1
ATOM 2901 O O . ILE A 1 362 ? 28.474 9.436 47.103 1.00 36.57 362 ILE A O 1
ATOM 2906 N N . ALA A 1 363 ? 29.652 11.198 47.855 1.00 37.51 363 ALA A N 1
ATOM 2907 C CA . ALA A 1 363 ? 30.550 11.249 46.704 1.00 37.97 363 ALA A CA 1
ATOM 2908 C C . ALA A 1 363 ? 31.277 9.932 46.452 1.00 38.55 363 ALA A C 1
ATOM 2909 O O . ALA A 1 363 ? 31.599 9.603 45.311 1.00 38.49 363 ALA A O 1
ATOM 2911 N N . SER A 1 364 ? 31.542 9.183 47.518 1.00 39.65 364 SER A N 1
ATOM 2912 C CA . SER A 1 364 ? 32.239 7.907 47.399 1.00 39.16 364 SER A CA 1
ATOM 2913 C C . SER A 1 364 ? 31.438 6.878 46.609 1.00 40.60 364 SER A C 1
ATOM 2914 O O . SER A 1 364 ? 31.946 5.799 46.300 1.00 41.41 364 SER A O 1
ATOM 2917 N N . ILE A 1 365 ? 30.191 7.193 46.279 1.00 40.36 365 ILE A N 1
ATOM 2918 C CA . ILE A 1 365 ? 29.377 6.234 45.547 1.00 40.84 365 ILE A CA 1
ATOM 2919 C C . ILE A 1 365 ? 29.983 5.945 44.179 1.00 42.26 365 ILE A C 1
ATOM 2920 O O . ILE A 1 365 ? 29.743 4.885 43.595 1.00 43.26 365 ILE A O 1
ATOM 2925 N N . GLN A 1 366 ? 30.785 6.885 43.687 1.00 43.24 366 GLN A N 1
ATOM 2926 C CA . GLN A 1 366 ? 31.441 6.752 42.387 1.00 45.24 366 GLN A CA 1
ATOM 2927 C C . GLN A 1 366 ? 32.448 5.590 42.319 1.00 45.15 366 GLN A C 1
ATOM 2928 O O . GLN A 1 366 ? 33.033 5.331 41.269 1.00 45.92 366 GLN A O 1
ATOM 2934 N N . LYS A 1 367 ? 32.657 4.894 43.431 1.00 45.14 367 LYS A N 1
ATOM 2935 C CA . LYS A 1 367 ? 33.597 3.776 43.441 1.00 46.14 367 LYS A CA 1
ATOM 2936 C C . LYS A 1 367 ? 32.920 2.407 43.431 1.00 46.46 367 LYS A C 1
ATOM 2937 O O . LYS A 1 367 ? 33.594 1.385 43.296 1.00 47.42 367 LYS A O 1
ATOM 2943 N N . TYR A 1 368 ? 31.599 2.369 43.557 1.00 45.22 368 TYR A N 1
ATOM 2944 C CA . TYR A 1 368 ? 30.923 1.078 43.620 1.00 44.75 368 TYR A CA 1
ATOM 2945 C C . TYR A 1 368 ? 30.017 0.694 42.456 1.00 45.21 368 TYR A C 1
ATOM 2946 O O . TYR A 1 368 ? 29.376 -0.357 42.490 1.00 45.96 368 TYR A O 1
ATOM 2955 N N . GLY A 1 369 ? 29.968 1.537 41.430 1.00 46.14 369 GLY A N 1
ATOM 2956 C CA . GLY A 1 369 ? 29.143 1.242 40.272 1.00 46.14 369 GLY A CA 1
ATOM 2957 C C . GLY A 1 369 ? 27.787 0.643 40.602 1.00 46.30 369 GLY A C 1
ATOM 2958 O O . GLY A 1 369 ? 27.488 -0.493 40.230 1.00 47.65 369 GLY A O 1
ATOM 2959 N N . ILE A 1 370 ? 26.966 1.408 41.311 1.00 44.59 370 ILE A N 1
ATOM 2960 C CA . ILE A 1 370 ? 25.635 0.961 41.685 1.00 42.46 370 ILE A CA 1
ATOM 2961 C C . ILE A 1 370 ? 24.651 1.468 40.636 1.00 41.55 370 ILE A C 1
ATOM 2962 O O . ILE A 1 370 ? 24.591 2.669 40.373 1.00 41.15 370 ILE A O 1
ATOM 2967 N N . THR A 1 371 ? 23.894 0.553 40.033 1.00 39.20 371 THR A N 1
ATOM 2968 C CA . THR A 1 371 ? 22.919 0.908 38.995 1.00 37.13 371 THR A CA 1
ATOM 2969 C C . THR A 1 371 ? 21.502 0.492 39.372 1.00 35.38 371 THR A C 1
ATOM 2970 O O . THR A 1 371 ? 21.307 -0.475 40.104 1.00 35.86 371 THR A O 1
ATOM 2974 N N . GLY A 1 372 ? 20.514 1.222 38.862 1.00 33.43 372 GLY A N 1
ATOM 2975 C CA . GLY A 1 372 ? 19.128 0.894 39.152 1.00 30.70 372 GLY A CA 1
ATOM 2976 C C . GLY A 1 372 ? 18.333 1.965 39.878 1.00 29.33 372 GLY A C 1
ATOM 2977 O O . GLY A 1 372 ? 17.099 1.991 39.817 1.00 28.34 372 GLY A O 1
ATOM 2978 N N . ILE A 1 373 ? 19.035 2.847 40.578 1.00 28.87 373 ILE A N 1
ATOM 2979 C CA . ILE A 1 373 ? 18.375 3.922 41.311 1.00 28.50 373 ILE A CA 1
ATOM 2980 C C . ILE A 1 373 ? 17.755 4.865 40.283 1.00 27.92 373 ILE A C 1
ATOM 2981 O O . ILE A 1 373 ? 18.431 5.330 39.373 1.00 29.56 373 ILE A O 1
ATOM 2986 N N . THR A 1 374 ? 16.467 5.148 40.421 1.00 27.58 374 THR A N 1
ATOM 2987 C CA . THR A 1 374 ? 15.810 5.986 39.434 1.00 28.44 374 THR A CA 1
ATOM 2988 C C . THR A 1 374 ? 16.437 7.366 39.290 1.00 30.15 374 THR A C 1
ATOM 2989 O O . THR A 1 374 ? 16.684 7.835 38.180 1.00 28.52 374 THR A O 1
ATOM 2993 N N . HIS A 1 375 ? 16.712 8.016 40.411 1.00 30.83 375 HIS A N 1
ATOM 2994 C CA . HIS A 1 375 ? 17.277 9.357 40.350 1.00 30.61 375 HIS A CA 1
ATOM 2995 C C . HIS A 1 375 ? 18.253 9.647 41.462 1.00 28.74 375 HIS A C 1
ATOM 2996 O O . HIS A 1 375 ? 17.895 9.619 42.632 1.00 28.00 375 HIS A O 1
ATOM 3003 N N . ILE A 1 376 ? 19.498 9.907 41.088 1.00 28.50 376 ILE A N 1
ATOM 3004 C CA . ILE A 1 376 ? 20.507 10.261 42.062 1.00 28.90 376 ILE A CA 1
ATOM 3005 C C . ILE A 1 376 ? 20.640 11.778 41.952 1.00 28.47 376 ILE A C 1
ATOM 3006 O O . ILE A 1 376 ? 21.127 12.305 40.959 1.00 27.17 376 ILE A O 1
ATOM 3011 N N . SER A 1 377 ? 20.157 12.467 42.974 1.00 28.87 377 SER A N 1
ATOM 3012 C CA . SER A 1 377 ? 20.201 13.919 43.035 1.00 30.36 377 SER A CA 1
ATOM 3013 C C . SER A 1 377 ? 21.599 14.447 43.347 1.00 30.27 377 SER A C 1
ATOM 3014 O O . SER A 1 377 ? 22.401 13.770 43.986 1.00 30.33 377 SER A O 1
ATOM 3017 N N . THR A 1 378 ? 21.893 15.655 42.876 1.00 30.49 378 THR A N 1
ATOM 3018 C CA . THR A 1 378 ? 23.184 16.286 43.154 1.00 29.66 378 THR A CA 1
ATOM 3019 C C . THR A 1 378 ? 23.044 17.008 44.492 1.00 28.69 378 THR A C 1
ATOM 3020 O O . THR A 1 378 ? 24.014 17.520 45.052 1.00 28.70 378 THR A O 1
ATOM 3024 N N . GLY A 1 379 ? 21.818 17.044 44.996 1.00 28.60 379 GLY A N 1
ATOM 3025 C CA . GLY A 1 379 ? 21.551 17.736 46.241 1.00 29.06 379 GLY A CA 1
ATOM 3026 C C . GLY A 1 379 ? 21.717 16.978 47.541 1.00 31.38 379 GLY A C 1
ATOM 3027 O O . GLY A 1 379 ? 21.486 15.769 47.623 1.00 30.94 379 GLY A O 1
ATOM 3028 N N . GLY A 1 380 ? 22.135 17.721 48.562 1.00 31.22 380 GLY A N 1
ATOM 3029 C CA . GLY A 1 380 ? 22.309 17.181 49.897 1.00 30.74 380 GLY A CA 1
ATOM 3030 C C . GLY A 1 380 ? 21.429 18.060 50.768 1.00 30.71 380 GLY A C 1
ATOM 3031 O O . GLY A 1 380 ? 20.265 17.728 51.018 1.00 29.01 380 GLY A O 1
ATOM 3032 N N . GLY A 1 381 ? 21.973 19.199 51.202 1.00 28.93 381 GLY A N 1
ATOM 3033 C CA . GLY A 1 381 ? 21.206 20.127 52.016 1.00 28.07 381 GLY A CA 1
ATOM 3034 C C . GLY A 1 381 ? 19.959 20.583 51.278 1.00 27.70 381 GLY A C 1
ATOM 3035 O O . GLY A 1 381 ? 18.890 20.750 51.869 1.00 29.17 381 GLY A O 1
ATOM 3036 N N . ALA A 1 382 ? 20.092 20.780 49.973 1.00 26.76 382 ALA A N 1
ATOM 3037 C CA . ALA A 1 382 ? 18.966 21.210 49.147 1.00 29.11 382 ALA A CA 1
ATOM 3038 C C . ALA A 1 382 ? 17.843 20.169 49.153 1.00 28.15 382 ALA A C 1
ATOM 3039 O O . ALA A 1 382 ? 16.660 20.510 49.207 1.00 28.21 382 ALA A O 1
ATOM 3041 N N . MET A 1 383 ? 18.216 18.896 49.085 1.00 28.54 383 MET A N 1
ATOM 3042 C CA . MET A 1 383 ? 17.226 17.828 49.082 1.00 28.19 383 MET A CA 1
ATOM 3043 C C . MET A 1 383 ? 16.527 17.719 50.429 1.00 27.74 383 MET A C 1
ATOM 3044 O O . MET A 1 383 ? 15.315 17.521 50.496 1.00 28.46 383 MET A O 1
ATOM 3049 N N . LEU A 1 384 ? 17.293 17.850 51.507 1.00 26.48 384 LEU A N 1
ATOM 3050 C CA . LEU A 1 384 ? 16.719 17.783 52.838 1.00 27.94 384 LEU A CA 1
ATOM 3051 C C . LEU A 1 384 ? 15.731 18.932 53.058 1.00 29.21 384 LEU A C 1
ATOM 3052 O O . LEU A 1 384 ? 14.677 18.751 53.671 1.00 29.73 384 LEU A O 1
ATOM 3057 N N . SER A 1 385 ? 16.066 20.115 52.556 1.00 28.20 385 SER A N 1
ATOM 3058 C CA . SER A 1 385 ? 15.168 21.253 52.712 1.00 30.11 385 SER A CA 1
ATOM 3059 C C . SER A 1 385 ? 13.869 20.961 51.960 1.00 29.14 385 SER A C 1
ATOM 3060 O O . SER A 1 385 ? 12.779 21.236 52.459 1.00 29.91 385 SER A O 1
ATOM 3063 N N . PHE A 1 386 ? 13.987 20.388 50.765 1.00 29.80 386 PHE A N 1
ATOM 3064 C CA . PHE A 1 386 ? 12.803 20.064 49.965 1.00 28.57 386 PHE A CA 1
ATOM 3065 C C . PHE A 1 386 ? 11.879 19.054 50.645 1.00 28.26 386 PHE A C 1
ATOM 3066 O O . PHE A 1 386 ? 10.671 19.267 50.717 1.00 27.83 386 PHE A O 1
ATOM 3074 N N . PHE A 1 387 ? 12.431 17.948 51.139 1.00 27.71 387 PHE A N 1
ATOM 3075 C CA . PHE A 1 387 ? 11.589 16.949 51.782 1.00 29.00 387 PHE A CA 1
ATOM 3076 C C . PHE A 1 387 ? 11.129 17.349 53.168 1.00 31.44 387 PHE A C 1
ATOM 3077 O O . PHE A 1 387 ? 10.391 16.612 53.820 1.00 32.26 387 PHE A O 1
ATOM 3085 N N . ALA A 1 388 ? 11.561 18.527 53.608 1.00 33.74 388 ALA A N 1
ATOM 3086 C CA . ALA A 1 388 ? 11.159 19.055 54.903 1.00 34.36 388 ALA A CA 1
ATOM 3087 C C . ALA A 1 388 ? 9.943 19.945 54.653 1.00 35.92 388 ALA A C 1
ATOM 3088 O O . ALA A 1 388 ? 9.318 20.447 55.583 1.00 38.15 388 ALA A O 1
ATOM 3090 N N . GLY A 1 389 ? 9.617 20.133 53.379 1.00 35.75 389 GLY A N 1
ATOM 3091 C CA . GLY A 1 389 ? 8.476 20.948 53.019 1.00 37.47 389 GLY A CA 1
ATOM 3092 C C . GLY A 1 389 ? 8.789 22.430 52.984 1.00 39.14 389 GLY A C 1
ATOM 3093 O O . GLY A 1 389 ? 7.876 23.259 53.016 1.00 38.89 389 GLY A O 1
ATOM 3094 N N . GLU A 1 390 ? 10.076 22.765 52.918 1.00 38.45 390 GLU A N 1
ATOM 3095 C CA . GLU A 1 390 ? 10.502 24.157 52.884 1.00 38.44 390 GLU A CA 1
ATOM 3096 C C . GLU A 1 390 ? 10.597 24.634 51.441 1.00 39.21 390 GLU A C 1
ATOM 3097 O O . GLU A 1 390 ? 11.086 23.912 50.568 1.00 39.10 390 GLU A O 1
ATOM 3103 N N . GLU A 1 391 ? 10.120 25.847 51.188 1.00 38.97 391 GLU A N 1
ATOM 3104 C CA . GLU A 1 391 ? 10.176 26.393 49.843 1.00 38.72 391 GLU A CA 1
ATOM 3105 C C . GLU A 1 391 ? 11.642 26.650 49.518 1.00 36.13 391 GLU A C 1
ATOM 3106 O O . GLU A 1 391 ? 12.393 27.115 50.372 1.00 37.86 391 GLU A O 1
ATOM 3112 N N . LEU A 1 392 ? 12.048 26.315 48.298 1.00 33.30 392 LEU A N 1
ATOM 3113 C CA . LEU A 1 392 ? 13.422 26.536 47.844 1.00 33.34 392 LEU A CA 1
ATOM 3114 C C . LEU A 1 392 ? 13.481 27.907 47.153 1.00 32.48 392 LEU A C 1
ATOM 3115 O O . LEU A 1 392 ? 12.803 28.129 46.148 1.00 32.30 392 LEU A O 1
ATOM 3120 N N . PRO A 1 393 ? 14.295 28.839 47.683 1.00 32.21 393 PRO A N 1
ATOM 3121 C CA . PRO A 1 393 ? 14.433 30.187 47.116 1.00 31.84 393 PRO A CA 1
ATOM 3122 C C . PRO A 1 393 ? 14.634 30.216 45.602 1.00 30.54 393 PRO A C 1
ATOM 3123 O O . PRO A 1 393 ? 14.006 31.010 44.900 1.00 28.99 393 PRO A O 1
ATOM 3127 N N . VAL A 1 394 ? 15.511 29.354 45.101 1.00 29.22 394 VAL A N 1
ATOM 3128 C CA . VAL A 1 394 ? 15.769 29.301 43.669 1.00 30.92 394 VAL A CA 1
ATOM 3129 C C . VAL A 1 394 ? 14.522 28.957 42.855 1.00 32.04 394 VAL A C 1
ATOM 3130 O O . VAL A 1 394 ? 14.306 29.525 41.784 1.00 33.07 394 VAL A O 1
ATOM 3134 N N . LEU A 1 395 ? 13.709 28.029 43.353 1.00 34.13 395 LEU A N 1
ATOM 3135 C CA . LEU A 1 395 ? 12.487 27.642 42.644 1.00 36.05 395 LEU A CA 1
ATOM 3136 C C . LEU A 1 395 ? 11.501 28.800 42.654 1.00 35.26 395 LEU A C 1
ATOM 3137 O O . LEU A 1 395 ? 10.828 29.062 41.657 1.00 36.46 395 LEU A O 1
ATOM 3142 N N . ARG A 1 396 ? 11.423 29.493 43.787 1.00 35.38 396 ARG A N 1
ATOM 3143 C CA . ARG A 1 396 ? 10.535 30.643 43.915 1.00 34.95 396 ARG A CA 1
ATOM 3144 C C . ARG A 1 396 ? 10.960 31.732 42.934 1.00 34.69 396 ARG A C 1
ATOM 3145 O O . ARG A 1 396 ? 10.118 32.360 42.282 1.00 33.38 396 ARG A O 1
ATOM 3153 N N . ALA A 1 397 ? 12.270 31.947 42.830 1.00 32.66 397 ALA A N 1
ATOM 3154 C CA . ALA A 1 397 ? 12.809 32.962 41.931 1.00 32.53 397 ALA A CA 1
ATOM 3155 C C . ALA A 1 397 ? 12.497 32.596 40.487 1.00 32.86 397 ALA A C 1
ATOM 3156 O O . ALA A 1 397 ? 12.155 33.459 39.681 1.00 32.17 397 ALA A O 1
ATOM 3158 N N . LEU A 1 398 ? 12.638 31.314 40.164 1.00 32.98 398 LEU A N 1
ATOM 3159 C CA . LEU A 1 398 ? 12.353 30.838 38.818 1.00 34.37 398 LEU A CA 1
ATOM 3160 C C . LEU A 1 398 ? 10.898 31.130 38.476 1.00 35.15 398 LEU A C 1
ATOM 3161 O O . LEU A 1 398 ? 10.588 31.579 37.371 1.00 36.62 398 LEU A O 1
ATOM 3166 N N . GLN A 1 399 ? 10.009 30.886 39.435 1.00 36.71 399 GLN A N 1
ATOM 3167 C CA . GLN A 1 399 ? 8.583 31.134 39.241 1.00 39.07 399 GLN A CA 1
ATOM 3168 C C . GLN A 1 399 ? 8.333 32.632 39.066 1.00 39.87 399 GLN A C 1
ATOM 3169 O O . GLN A 1 399 ? 7.564 33.049 38.199 1.00 39.97 399 GLN A O 1
ATOM 3175 N N . ILE A 1 400 ? 9.006 33.438 39.878 1.00 38.86 400 ILE A N 1
ATOM 3176 C CA . ILE A 1 400 ? 8.869 34.887 39.810 1.00 39.13 400 ILE A CA 1
ATOM 3177 C C . ILE A 1 400 ? 9.393 35.436 38.479 1.00 40.37 400 ILE A C 1
ATOM 3178 O O . ILE A 1 400 ? 8.801 36.347 37.895 1.00 40.81 400 ILE A O 1
ATOM 3183 N N . SER A 1 401 ? 10.502 34.881 37.998 1.00 40.50 401 SER A N 1
ATOM 3184 C CA . SER A 1 401 ? 11.085 35.321 36.733 1.00 39.72 401 SER A CA 1
ATOM 3185 C C . SER A 1 401 ? 10.147 34.981 35.567 1.00 42.04 401 SER A C 1
ATOM 3186 O O . SER A 1 401 ? 9.958 35.781 34.648 1.00 38.83 401 SER A O 1
ATOM 3189 N N . TYR A 1 402 ? 9.569 33.785 35.615 1.00 45.06 402 TYR A N 1
ATOM 3190 C CA . TYR A 1 402 ? 8.642 33.324 34.584 1.00 48.60 402 TYR A CA 1
ATOM 3191 C C . TYR A 1 402 ? 7.413 34.241 34.519 1.00 49.78 402 TYR A C 1
ATOM 3192 O O . TYR A 1 402 ? 7.098 34.808 33.470 1.00 49.22 402 TYR A O 1
ATOM 3201 N N . GLU A 1 403 ? 6.730 34.387 35.648 1.00 51.29 403 GLU A N 1
ATOM 3202 C CA . GLU A 1 403 ? 5.541 35.225 35.718 1.00 53.54 403 GLU A CA 1
ATOM 3203 C C . GLU A 1 403 ? 5.813 36.667 35.311 1.00 53.78 403 GLU A C 1
ATOM 3204 O O . GLU A 1 403 ? 4.887 37.412 34.991 1.00 54.82 403 GLU A O 1
ATOM 3210 N N . LYS A 1 404 ? 7.084 37.052 35.309 1.00 53.69 404 LYS A N 1
ATOM 3211 C CA . LYS A 1 404 ? 7.482 38.416 34.971 1.00 52.66 404 LYS A CA 1
ATOM 3212 C C . LYS A 1 404 ? 7.786 38.619 33.487 1.00 52.13 404 LYS A C 1
ATOM 3213 O O . LYS A 1 404 ? 7.397 39.630 32.907 1.00 52.06 404 LYS A O 1
ATOM 3219 N N . PHE A 1 405 ? 8.474 37.662 32.872 1.00 51.05 405 PHE A N 1
ATOM 3220 C CA . PHE A 1 405 ? 8.845 37.790 31.464 1.00 50.42 405 PHE A CA 1
ATOM 3221 C C . PHE A 1 405 ? 8.009 36.958 30.489 1.00 50.06 405 PHE A C 1
ATOM 3222 O O . PHE A 1 405 ? 8.528 36.664 29.391 1.00 48.65 405 PHE A O 1
ATOM 3230 N N . MET B 1 1 ? 56.923 49.496 66.452 1.00 53.07 1 MET B N 1
ATOM 3231 C CA . MET B 1 1 ? 56.189 49.909 65.218 1.00 53.85 1 MET B CA 1
ATOM 3232 C C . MET B 1 1 ? 57.050 50.749 64.277 1.00 54.62 1 MET B C 1
ATOM 3233 O O . MET B 1 1 ? 57.704 51.702 64.706 1.00 55.19 1 MET B O 1
ATOM 3238 N N . PHE B 1 2 ? 57.037 50.392 62.993 1.00 55.10 2 PHE B N 1
ATOM 3239 C CA . PHE B 1 2 ? 57.800 51.111 61.979 1.00 54.86 2 PHE B CA 1
ATOM 3240 C C . PHE B 1 2 ? 57.191 52.477 61.722 1.00 55.04 2 PHE B C 1
ATOM 3241 O O . PHE B 1 2 ? 56.015 52.704 61.999 1.00 57.31 2 PHE B O 1
ATOM 3249 N N . ARG B 1 3 ? 58.001 53.380 61.183 1.00 55.04 3 ARG B N 1
ATOM 3250 C CA . ARG B 1 3 ? 57.566 54.730 60.841 1.00 55.83 3 ARG B CA 1
ATOM 3251 C C . ARG B 1 3 ? 57.874 54.927 59.362 1.00 54.76 3 ARG B C 1
ATOM 3252 O O . ARG B 1 3 ? 58.658 54.172 58.787 1.00 54.94 3 ARG B O 1
ATOM 3260 N N . LEU B 1 4 ? 57.266 55.936 58.747 1.00 53.86 4 LEU B N 1
ATOM 3261 C CA . LEU B 1 4 ? 57.493 56.198 57.333 1.00 55.45 4 LEU B CA 1
ATOM 3262 C C . LEU B 1 4 ? 58.949 56.501 56.991 1.00 57.99 4 LEU B C 1
ATOM 3263 O O . LEU B 1 4 ? 59.360 56.360 55.837 1.00 57.81 4 LEU B O 1
ATOM 3268 N N . GLU B 1 5 ? 59.727 56.918 57.984 1.00 59.27 5 GLU B N 1
ATOM 3269 C CA . GLU B 1 5 ? 61.128 57.239 57.749 1.00 61.69 5 GLU B CA 1
ATOM 3270 C C . GLU B 1 5 ? 62.054 56.030 57.884 1.00 61.99 5 GLU B C 1
ATOM 3271 O O . GLU B 1 5 ? 63.197 56.075 57.440 1.00 62.83 5 GLU B O 1
ATOM 3277 N N . ASP B 1 6 ? 61.562 54.948 58.482 1.00 62.17 6 ASP B N 1
ATOM 3278 C CA . ASP B 1 6 ? 62.377 53.747 58.644 1.00 61.78 6 ASP B CA 1
ATOM 3279 C C . ASP B 1 6 ? 62.609 53.009 57.324 1.00 61.53 6 ASP B C 1
ATOM 3280 O O . ASP B 1 6 ? 63.329 52.009 57.292 1.00 61.88 6 ASP B O 1
ATOM 3285 N N . PHE B 1 7 ? 61.998 53.491 56.242 1.00 60.47 7 PHE B N 1
ATOM 3286 C CA . PHE B 1 7 ? 62.148 52.856 54.931 1.00 59.10 7 PHE B CA 1
ATOM 3287 C C . PHE B 1 7 ? 62.303 53.856 53.798 1.00 59.22 7 PHE B C 1
ATOM 3288 O O . PHE B 1 7 ? 61.949 55.028 53.928 1.00 59.84 7 PHE B O 1
ATOM 3296 N N . ASN B 1 8 ? 62.835 53.367 52.682 1.00 59.53 8 ASN B N 1
ATOM 3297 C CA . ASN B 1 8 ? 63.006 54.170 51.480 1.00 59.53 8 ASN B CA 1
ATOM 3298 C C . ASN B 1 8 ? 62.013 53.612 50.470 1.00 59.48 8 ASN B C 1
ATOM 3299 O O . ASN B 1 8 ? 62.165 52.485 49.994 1.00 58.89 8 ASN B O 1
ATOM 3304 N N . PHE B 1 9 ? 60.997 54.406 50.153 1.00 59.79 9 PHE B N 1
ATOM 3305 C CA . PHE B 1 9 ? 59.953 53.981 49.234 1.00 59.46 9 PHE B CA 1
ATOM 3306 C C . PHE B 1 9 ? 60.196 54.366 47.784 1.00 60.09 9 PHE B C 1
ATOM 3307 O O . PHE B 1 9 ? 59.243 54.492 47.010 1.00 60.27 9 PHE B O 1
ATOM 3315 N N . HIS B 1 10 ? 61.454 54.552 47.398 1.00 59.71 10 HIS B N 1
ATOM 3316 C CA . HIS B 1 10 ? 61.712 54.916 46.012 1.00 58.93 10 HIS B CA 1
ATOM 3317 C C . HIS B 1 10 ? 61.439 53.747 45.075 1.00 57.61 10 HIS B C 1
ATOM 3318 O O . HIS B 1 10 ? 62.003 52.662 45.227 1.00 57.38 10 HIS B O 1
ATOM 3325 N N . ASN B 1 11 ? 60.567 53.984 44.102 1.00 57.32 11 ASN B N 1
ATOM 3326 C CA . ASN B 1 11 ? 60.193 52.969 43.129 1.00 57.93 11 ASN B CA 1
ATOM 3327 C C . ASN B 1 11 ? 59.696 51.696 43.804 1.00 55.63 11 ASN B C 1
ATOM 3328 O O . ASN B 1 11 ? 59.835 50.596 43.273 1.00 54.81 11 ASN B O 1
ATOM 3333 N N . LYS B 1 12 ? 59.123 51.858 44.989 1.00 53.31 12 LYS B N 1
ATOM 3334 C CA . LYS B 1 12 ? 58.586 50.733 45.732 1.00 51.47 12 LYS B CA 1
ATOM 3335 C C . LYS B 1 12 ? 57.069 50.719 45.572 1.00 48.75 12 LYS B C 1
ATOM 3336 O O . LYS B 1 12 ? 56.445 51.758 45.365 1.00 46.94 12 LYS B O 1
ATOM 3342 N N . THR B 1 13 ? 56.482 49.532 45.645 1.00 47.55 13 THR B N 1
ATOM 3343 C CA . THR B 1 13 ? 55.038 49.402 45.526 1.00 44.73 13 THR B CA 1
ATOM 3344 C C . THR B 1 13 ? 54.475 49.280 46.932 1.00 41.80 13 THR B C 1
ATOM 3345 O O . THR B 1 13 ? 54.717 48.294 47.628 1.00 40.92 13 THR B O 1
ATOM 3349 N N . VAL B 1 14 ? 53.729 50.294 47.351 1.00 41.34 14 VAL B N 1
ATOM 3350 C CA . VAL B 1 14 ? 53.147 50.293 48.686 1.00 40.89 14 VAL B CA 1
ATOM 3351 C C . VAL B 1 14 ? 51.614 50.238 48.701 1.00 38.05 14 VAL B C 1
ATOM 3352 O O . VAL B 1 14 ? 50.944 51.006 48.012 1.00 35.79 14 VAL B O 1
ATOM 3356 N N . PHE B 1 15 ? 51.074 49.315 49.492 1.00 37.25 15 PHE B N 1
ATOM 3357 C CA . PHE B 1 15 ? 49.627 49.190 49.647 1.00 36.21 15 PHE B CA 1
ATOM 3358 C C . PHE B 1 15 ? 49.265 50.094 50.825 1.00 34.10 15 PHE B C 1
ATOM 3359 O O . PHE B 1 15 ? 49.522 49.761 51.977 1.00 36.90 15 PHE B O 1
ATOM 3367 N N . LEU B 1 16 ? 48.687 51.248 50.526 1.00 33.24 16 LEU B N 1
ATOM 3368 C CA . LEU B 1 16 ? 48.310 52.189 51.569 1.00 32.58 16 LEU B CA 1
ATOM 3369 C C . LEU B 1 16 ? 46.875 51.962 52.035 1.00 30.90 16 LEU B C 1
ATOM 3370 O O . LEU B 1 16 ? 45.938 52.429 51.393 1.00 29.02 16 LEU B O 1
ATOM 3375 N N . ARG B 1 17 ? 46.709 51.234 53.137 1.00 31.14 17 ARG B N 1
ATOM 3376 C CA . ARG B 1 17 ? 45.375 50.980 53.679 1.00 33.30 17 ARG B CA 1
ATOM 3377 C C . ARG B 1 17 ? 44.952 52.148 54.545 1.00 32.20 17 ARG B C 1
ATOM 3378 O O . ARG B 1 17 ? 45.551 52.421 55.586 1.00 32.88 17 ARG B O 1
ATOM 3386 N N . VAL B 1 18 ? 43.928 52.854 54.099 1.00 29.91 18 VAL B N 1
ATOM 3387 C CA . VAL B 1 18 ? 43.429 53.983 54.857 1.00 30.56 18 VAL B CA 1
ATOM 3388 C C . VAL B 1 18 ? 41.943 53.778 55.078 1.00 30.57 18 VAL B C 1
ATOM 3389 O O . VAL B 1 18 ? 41.340 52.850 54.524 1.00 32.20 18 VAL B O 1
ATOM 3393 N N . ASP B 1 19 ? 41.353 54.628 55.901 1.00 27.87 19 ASP B N 1
ATOM 3394 C CA . ASP B 1 19 ? 39.927 54.538 56.137 1.00 28.23 19 ASP B CA 1
ATOM 3395 C C . ASP B 1 19 ? 39.269 55.740 55.482 1.00 28.13 19 ASP B C 1
ATOM 3396 O O . ASP B 1 19 ? 39.237 56.836 56.051 1.00 26.89 19 ASP B O 1
ATOM 3401 N N . LEU B 1 20 ? 38.776 55.538 54.267 1.00 26.42 20 LEU B N 1
ATOM 3402 C CA . LEU B 1 20 ? 38.087 56.596 53.547 1.00 27.65 20 LEU B CA 1
ATOM 3403 C C . LEU B 1 20 ? 36.592 56.273 53.534 1.00 28.53 20 LEU B C 1
ATOM 3404 O O . LEU B 1 20 ? 35.834 56.779 52.706 1.00 28.31 20 LEU B O 1
ATOM 3409 N N . ASN B 1 21 ? 36.180 55.406 54.454 1.00 28.04 21 ASN B N 1
ATOM 3410 C CA . ASN B 1 21 ? 34.775 55.044 54.583 1.00 28.91 21 ASN B CA 1
ATOM 3411 C C . ASN B 1 21 ? 34.112 56.339 55.038 1.00 29.75 21 ASN B C 1
ATOM 3412 O O . ASN B 1 21 ? 34.245 56.750 56.185 1.00 29.22 21 ASN B O 1
ATOM 3417 N N . SER B 1 22 ? 33.384 56.973 54.129 1.00 30.57 22 SER B N 1
ATOM 3418 C CA . SER B 1 22 ? 32.782 58.256 54.429 1.00 31.52 22 SER B CA 1
ATOM 3419 C C . SER B 1 22 ? 31.272 58.306 54.562 1.00 31.55 22 SER B C 1
ATOM 3420 O O . SER B 1 22 ? 30.557 57.449 54.043 1.00 34.01 22 SER B O 1
ATOM 3423 N N . PRO B 1 23 ? 30.764 59.316 55.287 1.00 31.43 23 PRO B N 1
ATOM 3424 C CA . PRO B 1 23 ? 29.317 59.435 55.444 1.00 32.46 23 PRO B CA 1
ATOM 3425 C C . PRO B 1 23 ? 28.739 59.774 54.074 1.00 32.01 23 PRO B C 1
ATOM 3426 O O . PRO B 1 23 ? 29.363 60.479 53.279 1.00 30.93 23 PRO B O 1
ATOM 3430 N N . MET B 1 24 ? 27.550 59.269 53.800 1.00 32.44 24 MET B N 1
ATOM 3431 C CA . MET B 1 24 ? 26.935 59.496 52.514 1.00 34.03 24 MET B CA 1
ATOM 3432 C C . MET B 1 24 ? 25.459 59.833 52.547 1.00 36.08 24 MET B C 1
ATOM 3433 O O . MET B 1 24 ? 24.765 59.590 53.529 1.00 36.70 24 MET B O 1
ATOM 3438 N N . LYS B 1 25 ? 24.998 60.385 51.434 1.00 36.52 25 LYS B N 1
ATOM 3439 C CA . LYS B 1 25 ? 23.606 60.745 51.256 1.00 38.27 25 LYS B CA 1
ATOM 3440 C C . LYS B 1 25 ? 23.310 60.293 49.833 1.00 37.43 25 LYS B C 1
ATOM 3441 O O . LYS B 1 25 ? 23.919 60.783 48.883 1.00 38.99 25 LYS B O 1
ATOM 3447 N N . ASP B 1 26 ? 22.403 59.337 49.686 1.00 37.65 26 ASP B N 1
ATOM 3448 C CA . ASP B 1 26 ? 22.054 58.831 48.364 1.00 37.92 26 ASP B CA 1
ATOM 3449 C C . ASP B 1 26 ? 23.272 58.368 47.561 1.00 38.54 26 ASP B C 1
ATOM 3450 O O . ASP B 1 26 ? 23.412 58.698 46.382 1.00 37.93 26 ASP B O 1
ATOM 3455 N N . GLY B 1 27 ? 24.164 57.623 48.211 1.00 35.93 27 GLY B N 1
ATOM 3456 C CA . GLY B 1 27 ? 25.326 57.099 47.518 1.00 34.68 27 GLY B CA 1
ATOM 3457 C C . GLY B 1 27 ? 26.452 58.051 47.178 1.00 33.32 27 GLY B C 1
ATOM 3458 O O . GLY B 1 27 ? 27.398 57.668 46.495 1.00 33.13 27 GLY B O 1
ATOM 3459 N N . LYS B 1 28 ? 26.369 59.289 47.645 1.00 32.18 28 LYS B N 1
ATOM 3460 C CA . LYS B 1 28 ? 27.425 60.246 47.364 1.00 29.71 28 LYS B CA 1
ATOM 3461 C C . LYS B 1 28 ? 28.060 60.743 48.660 1.00 29.21 28 LYS B C 1
ATOM 3462 O O . LYS B 1 28 ? 27.390 60.866 49.684 1.00 29.66 28 LYS B O 1
ATOM 3468 N N . ILE B 1 29 ? 29.358 61.018 48.602 1.00 28.62 29 ILE B N 1
ATOM 3469 C CA . ILE B 1 29 ? 30.120 61.494 49.755 1.00 30.86 29 ILE B CA 1
ATOM 3470 C C . ILE B 1 29 ? 29.699 62.901 50.184 1.00 33.14 29 ILE B C 1
ATOM 3471 O O . ILE B 1 29 ? 29.662 63.822 49.371 1.00 30.53 29 ILE B O 1
ATOM 3476 N N . ILE B 1 30 ? 29.379 63.060 51.463 1.00 35.87 30 ILE B N 1
ATOM 3477 C CA . ILE B 1 30 ? 28.960 64.358 51.973 1.00 38.39 30 ILE B CA 1
ATOM 3478 C C . ILE B 1 30 ? 29.984 64.968 52.930 1.00 39.52 30 ILE B C 1
ATOM 3479 O O . ILE B 1 30 ? 29.747 66.018 53.526 1.00 40.57 30 ILE B O 1
ATOM 3484 N N . SER B 1 31 ? 31.127 64.304 53.066 1.00 39.11 31 SER B N 1
ATOM 3485 C CA . SER B 1 31 ? 32.201 64.782 53.928 1.00 38.54 31 SER B CA 1
ATOM 3486 C C . SER B 1 31 ? 33.514 64.161 53.488 1.00 39.57 31 SER B C 1
ATOM 3487 O O . SER B 1 31 ? 33.627 62.941 53.369 1.00 40.84 31 SER B O 1
ATOM 3490 N N . ASP B 1 32 ? 34.512 65.006 53.256 1.00 39.85 32 ASP B N 1
ATOM 3491 C CA . ASP B 1 32 ? 35.816 64.540 52.812 1.00 39.29 32 ASP B CA 1
ATOM 3492 C C . ASP B 1 32 ? 36.871 64.615 53.913 1.00 38.91 32 ASP B C 1
ATOM 3493 O O . ASP B 1 32 ? 38.067 64.491 53.643 1.00 40.40 32 ASP B O 1
ATOM 3498 N N . ALA B 1 33 ? 36.427 64.799 55.154 1.00 38.58 33 ALA B N 1
ATOM 3499 C CA . ALA B 1 33 ? 37.343 64.912 56.289 1.00 37.63 33 ALA B CA 1
ATOM 3500 C C . ALA B 1 33 ? 38.355 63.776 56.375 1.00 37.53 33 ALA B C 1
ATOM 3501 O O . ALA B 1 33 ? 39.522 64.007 56.688 1.00 38.48 33 ALA B O 1
ATOM 3503 N N . ARG B 1 34 ? 37.924 62.549 56.104 1.00 35.91 34 ARG B N 1
ATOM 3504 C CA . ARG B 1 34 ? 38.855 61.428 56.173 1.00 34.03 34 ARG B CA 1
ATOM 3505 C C . ARG B 1 34 ? 39.879 61.433 55.038 1.00 32.68 34 ARG B C 1
ATOM 3506 O O . ARG B 1 34 ? 40.957 60.858 55.162 1.00 32.57 34 ARG B O 1
ATOM 3514 N N . PHE B 1 35 ? 39.545 62.097 53.940 1.00 33.04 35 PHE B N 1
ATOM 3515 C CA . PHE B 1 35 ? 40.460 62.197 52.807 1.00 36.84 35 PHE B CA 1
ATOM 3516 C C . PHE B 1 35 ? 41.594 63.166 53.153 1.00 38.43 35 PHE B C 1
ATOM 3517 O O . PHE B 1 35 ? 42.763 62.898 52.883 1.00 39.66 35 PHE B O 1
ATOM 3525 N N . LYS B 1 36 ? 41.246 64.292 53.769 1.00 40.06 36 LYS B N 1
ATOM 3526 C CA . LYS B 1 36 ? 42.251 65.284 54.139 1.00 41.46 36 LYS B CA 1
ATOM 3527 C C . LYS B 1 36 ? 43.190 64.751 55.209 1.00 41.03 36 LYS B C 1
ATOM 3528 O O . LYS B 1 36 ? 44.385 65.039 55.200 1.00 44.24 36 LYS B O 1
ATOM 3534 N N . ALA B 1 37 ? 42.650 63.952 56.120 1.00 39.97 37 ALA B N 1
ATOM 3535 C CA . ALA B 1 37 ? 43.444 63.386 57.198 1.00 36.41 37 ALA B CA 1
ATOM 3536 C C . ALA B 1 37 ? 44.588 62.501 56.719 1.00 36.54 37 ALA B C 1
ATOM 3537 O O . ALA B 1 37 ? 45.558 62.292 57.452 1.00 36.33 37 ALA B O 1
ATOM 3539 N N . VAL B 1 38 ? 44.490 61.977 55.501 1.00 37.31 38 VAL B N 1
ATOM 3540 C CA . VAL B 1 38 ? 45.550 61.107 54.986 1.00 37.44 38 VAL B CA 1
ATOM 3541 C C . VAL B 1 38 ? 46.425 61.732 53.897 1.00 37.90 38 VAL B C 1
ATOM 3542 O O . VAL B 1 38 ? 47.344 61.089 53.393 1.00 37.75 38 VAL B O 1
ATOM 3546 N N . LEU B 1 39 ? 46.149 62.979 53.539 1.00 40.45 39 LEU B N 1
ATOM 3547 C CA . LEU B 1 39 ? 46.938 63.654 52.517 1.00 44.89 39 LEU B CA 1
ATOM 3548 C C . LEU B 1 39 ? 48.425 63.716 52.862 1.00 47.50 39 LEU B C 1
ATOM 3549 O O . LEU B 1 39 ? 49.275 63.436 52.017 1.00 50.11 39 LEU B O 1
ATOM 3554 N N . PRO B 1 40 ? 48.763 64.080 54.107 1.00 48.85 40 PRO B N 1
ATOM 3555 C CA . PRO B 1 40 ? 50.179 64.148 54.470 1.00 49.37 40 PRO B CA 1
ATOM 3556 C C . PRO B 1 40 ? 50.916 62.846 54.171 1.00 50.48 40 PRO B C 1
ATOM 3557 O O . PRO B 1 40 ? 52.083 62.852 53.772 1.00 50.93 40 PRO B O 1
ATOM 3561 N N . THR B 1 41 ? 50.233 61.726 54.368 1.00 49.90 41 THR B N 1
ATOM 3562 C CA . THR B 1 41 ? 50.847 60.429 54.127 1.00 49.44 41 THR B CA 1
ATOM 3563 C C . THR B 1 41 ? 50.996 60.129 52.640 1.00 49.86 41 THR B C 1
ATOM 3564 O O . THR B 1 41 ? 51.986 59.522 52.220 1.00 49.72 41 THR B O 1
ATOM 3568 N N . ILE B 1 42 ? 50.017 60.561 51.849 1.00 48.40 42 ILE B N 1
ATOM 3569 C CA . ILE B 1 42 ? 50.049 60.339 50.411 1.00 48.95 42 ILE B CA 1
ATOM 3570 C C . ILE B 1 42 ? 51.112 61.224 49.753 1.00 51.50 42 ILE B C 1
ATOM 3571 O O . ILE B 1 42 ? 51.831 60.779 48.856 1.00 50.46 42 ILE B O 1
ATOM 3576 N N . ARG B 1 43 ? 51.204 62.475 50.204 1.00 53.22 43 ARG B N 1
ATOM 3577 C CA . ARG B 1 43 ? 52.185 63.421 49.672 1.00 54.40 43 ARG B CA 1
ATOM 3578 C C . ARG B 1 43 ? 53.591 62.860 49.868 1.00 54.98 43 ARG B C 1
ATOM 3579 O O . ARG B 1 43 ? 54.392 62.812 48.937 1.00 56.91 43 ARG B O 1
ATOM 3587 N N . TYR B 1 44 ? 53.878 62.431 51.090 1.00 54.07 44 TYR B N 1
ATOM 3588 C CA . TYR B 1 44 ? 55.177 61.871 51.425 1.00 54.18 44 TYR B CA 1
ATOM 3589 C C . TYR B 1 44 ? 55.540 60.694 50.522 1.00 55.36 44 TYR B C 1
ATOM 3590 O O . TYR B 1 44 ? 56.639 60.648 49.960 1.00 55.94 44 TYR B O 1
ATOM 3599 N N . LEU B 1 45 ? 54.621 59.739 50.395 1.00 54.59 45 LEU B N 1
ATOM 3600 C CA . LEU B 1 45 ? 54.860 58.563 49.563 1.00 52.53 45 LEU B CA 1
ATOM 3601 C C . LEU B 1 45 ? 55.176 58.968 48.131 1.00 51.51 45 LEU B C 1
ATOM 3602 O O . LEU B 1 45 ? 56.103 58.443 47.517 1.00 51.45 45 LEU B O 1
ATOM 3607 N N . ILE B 1 46 ? 54.401 59.905 47.601 1.00 50.62 46 ILE B N 1
ATOM 3608 C CA . ILE B 1 46 ? 54.627 60.386 46.251 1.00 52.07 46 ILE B CA 1
ATOM 3609 C C . ILE B 1 46 ? 56.063 60.911 46.159 1.00 54.63 46 ILE B C 1
ATOM 3610 O O . ILE B 1 46 ? 56.856 60.446 45.337 1.00 53.74 46 ILE B O 1
ATOM 3615 N N . GLU B 1 47 ? 56.389 61.872 47.022 1.00 55.39 47 GLU B N 1
ATOM 3616 C CA . GLU B 1 47 ? 57.716 62.474 47.053 1.00 57.52 47 GLU B CA 1
ATOM 3617 C C . GLU B 1 47 ? 58.818 61.425 47.152 1.00 57.24 47 GLU B C 1
ATOM 3618 O O . GLU B 1 47 ? 59.927 61.639 46.668 1.00 57.18 47 GLU B O 1
ATOM 3624 N N . SER B 1 48 ? 58.517 60.295 47.784 1.00 56.98 48 SER B N 1
ATOM 3625 C CA . SER B 1 48 ? 59.499 59.226 47.918 1.00 57.63 48 SER B CA 1
ATOM 3626 C C . SER B 1 48 ? 59.584 58.410 46.629 1.00 57.08 48 SER B C 1
ATOM 3627 O O . SER B 1 48 ? 60.368 57.466 46.530 1.00 56.03 48 SER B O 1
ATOM 3630 N N . GLY B 1 49 ? 58.769 58.781 45.647 1.00 56.89 49 GLY B N 1
ATOM 3631 C CA . GLY B 1 49 ? 58.762 58.075 44.379 1.00 57.27 49 GLY B CA 1
ATOM 3632 C C . GLY B 1 49 ? 58.248 56.651 44.502 1.00 56.81 49 GLY B C 1
ATOM 3633 O O . GLY B 1 49 ? 58.740 55.737 43.838 1.00 56.72 49 GLY B O 1
ATOM 3634 N N . ALA B 1 50 ? 57.254 56.454 45.358 1.00 55.49 50 ALA B N 1
ATOM 3635 C CA . ALA B 1 50 ? 56.691 55.127 45.546 1.00 52.72 50 ALA B CA 1
ATOM 3636 C C . ALA B 1 50 ? 55.495 54.911 44.636 1.00 50.23 50 ALA B C 1
ATOM 3637 O O . ALA B 1 50 ? 54.918 55.863 44.107 1.00 48.50 50 ALA B O 1
ATOM 3639 N N . LYS B 1 51 ? 55.145 53.645 44.442 1.00 49.32 51 LYS B N 1
ATOM 3640 C CA . LYS B 1 51 ? 53.993 53.268 43.627 1.00 47.66 51 LYS B CA 1
ATOM 3641 C C . LYS B 1 51 ? 52.896 53.025 44.660 1.00 45.28 51 LYS B C 1
ATOM 3642 O O . LYS B 1 51 ? 52.849 51.973 45.306 1.00 44.22 51 LYS B O 1
ATOM 3648 N N . VAL B 1 52 ? 52.036 54.027 44.819 1.00 44.00 52 VAL B N 1
ATOM 3649 C CA . VAL B 1 52 ? 50.958 54.003 45.803 1.00 41.91 52 VAL B CA 1
ATOM 3650 C C . VAL B 1 52 ? 49.635 53.386 45.358 1.00 40.53 52 VAL B C 1
ATOM 3651 O O . VAL B 1 52 ? 48.968 53.889 44.449 1.00 40.87 52 VAL B O 1
ATOM 3655 N N . VAL B 1 53 ? 49.262 52.297 46.023 1.00 40.01 53 VAL B N 1
ATOM 3656 C CA . VAL B 1 53 ? 48.005 51.606 45.741 1.00 37.89 53 VAL B CA 1
ATOM 3657 C C . VAL B 1 53 ? 47.135 51.765 46.981 1.00 34.72 53 VAL B C 1
ATOM 3658 O O . VAL B 1 53 ? 47.379 51.125 47.995 1.00 36.49 53 VAL B O 1
ATOM 3662 N N . ILE B 1 54 ? 46.124 52.619 46.892 1.00 34.07 54 ILE B N 1
ATOM 3663 C CA . ILE B 1 54 ? 45.227 52.881 48.013 1.00 31.90 54 ILE B CA 1
ATOM 3664 C C . ILE B 1 54 ? 44.133 51.833 48.187 1.00 31.32 54 ILE B C 1
ATOM 3665 O O . ILE B 1 54 ? 43.523 51.376 47.224 1.00 28.41 54 ILE B O 1
ATOM 3670 N N . GLY B 1 55 ? 43.893 51.462 49.437 1.00 32.24 55 GLY B N 1
ATOM 3671 C CA . GLY B 1 55 ? 42.864 50.488 49.732 1.00 30.36 55 GLY B CA 1
ATOM 3672 C C . GLY B 1 55 ? 41.971 50.981 50.851 1.00 29.01 55 GLY B C 1
ATOM 3673 O O . GLY B 1 55 ? 42.449 51.373 51.911 1.00 29.90 55 GLY B O 1
ATOM 3674 N N . THR B 1 56 ? 40.668 50.989 50.612 1.00 27.71 56 THR B N 1
ATOM 3675 C CA . THR B 1 56 ? 39.730 51.408 51.640 1.00 25.47 56 THR B CA 1
ATOM 3676 C C . THR B 1 56 ? 38.431 50.655 51.491 1.00 24.85 56 THR B C 1
ATOM 3677 O O . THR B 1 56 ? 38.135 50.107 50.432 1.00 26.05 56 THR B O 1
ATOM 3681 N N . HIS B 1 57 ? 37.657 50.623 52.565 1.00 25.38 57 HIS B N 1
ATOM 3682 C CA . HIS B 1 57 ? 36.350 49.995 52.525 1.00 25.02 57 HIS B CA 1
ATOM 3683 C C . HIS B 1 57 ? 35.373 51.163 52.525 1.00 26.46 57 HIS B C 1
ATOM 3684 O O . HIS B 1 57 ? 35.756 52.296 52.812 1.00 24.89 57 HIS B O 1
ATOM 3691 N N . GLN B 1 58 ? 34.122 50.887 52.181 1.00 26.14 58 GLN B N 1
ATOM 3692 C CA . GLN B 1 58 ? 33.073 51.895 52.202 1.00 26.43 58 GLN B CA 1
ATOM 3693 C C . GLN B 1 58 ? 31.818 51.125 52.588 1.00 26.05 58 GLN B C 1
ATOM 3694 O O . GLN B 1 58 ? 31.389 50.215 51.862 1.00 25.70 58 GLN B O 1
ATOM 3700 N N . GLY B 1 59 ? 31.259 51.476 53.744 1.00 26.17 59 GLY B N 1
ATOM 3701 C CA . GLY B 1 59 ? 30.069 50.812 54.247 1.00 26.18 59 GLY B CA 1
ATOM 3702 C C . GLY B 1 59 ? 30.295 49.327 54.495 1.00 26.90 59 GLY B C 1
ATOM 3703 O O . GLY B 1 59 ? 31.384 48.894 54.893 1.00 25.51 59 GLY B O 1
ATOM 3704 N N . LYS B 1 60 ? 29.243 48.549 54.279 1.00 25.50 60 LYS B N 1
ATOM 3705 C CA . LYS B 1 60 ? 29.283 47.098 54.422 1.00 26.19 60 LYS B CA 1
ATOM 3706 C C . LYS B 1 60 ? 28.250 46.570 53.431 1.00 24.63 60 LYS B C 1
ATOM 3707 O O . LYS B 1 60 ? 27.327 47.289 53.061 1.00 25.88 60 LYS B O 1
ATOM 3713 N N . PRO B 1 61 ? 28.397 45.315 52.982 1.00 24.83 61 PRO B N 1
ATOM 3714 C CA . PRO B 1 61 ? 27.456 44.732 52.024 1.00 23.76 61 PRO B CA 1
ATOM 3715 C C . PRO B 1 61 ? 25.993 44.981 52.384 1.00 22.93 61 PRO B C 1
ATOM 3716 O O . PRO B 1 61 ? 25.599 44.838 53.537 1.00 23.42 61 PRO B O 1
ATOM 3720 N N . TYR B 1 62 ? 25.207 45.366 51.382 1.00 25.47 62 TYR B N 1
ATOM 3721 C CA . TYR B 1 62 ? 23.782 45.627 51.555 1.00 26.57 62 TYR B CA 1
ATOM 3722 C C . TYR B 1 62 ? 23.444 46.918 52.299 1.00 29.10 62 TYR B C 1
ATOM 3723 O O . TYR B 1 62 ? 22.275 47.203 52.531 1.00 30.77 62 TYR B O 1
ATOM 3732 N N . SER B 1 63 ? 24.452 47.700 52.675 1.00 28.44 63 SER B N 1
ATOM 3733 C CA . SER B 1 63 ? 24.173 48.952 53.370 1.00 30.17 63 SER B CA 1
ATOM 3734 C C . SER B 1 63 ? 23.895 50.043 52.348 1.00 28.37 63 SER B C 1
ATOM 3735 O O . SER B 1 63 ? 24.265 49.920 51.182 1.00 27.57 63 SER B O 1
ATOM 3738 N N . GLU B 1 64 ? 23.252 51.116 52.797 1.00 30.34 64 GLU B N 1
ATOM 3739 C CA . GLU B 1 64 ? 22.924 52.235 51.922 1.00 32.93 64 GLU B CA 1
ATOM 3740 C C . GLU B 1 64 ? 24.178 52.982 51.501 1.00 30.73 64 GLU B C 1
ATOM 3741 O O . GLU B 1 64 ? 24.210 53.595 50.439 1.00 29.75 64 GLU B O 1
ATOM 3747 N N . ASP B 1 65 ? 25.213 52.950 52.330 1.00 27.44 65 ASP B N 1
ATOM 3748 C CA . ASP B 1 65 ? 26.435 53.660 51.973 1.00 27.03 65 ASP B CA 1
ATOM 3749 C C . ASP B 1 65 ? 27.552 52.739 51.481 1.00 27.27 65 ASP B C 1
ATOM 3750 O O . ASP B 1 65 ? 28.731 53.040 51.654 1.00 24.46 65 ASP B O 1
ATOM 3755 N N . TYR B 1 66 ? 27.158 51.618 50.868 1.00 25.94 66 TYR B N 1
ATOM 3756 C CA . TYR B 1 66 ? 28.080 50.623 50.302 1.00 24.91 66 TYR B CA 1
ATOM 3757 C C . TYR B 1 66 ? 28.121 50.976 48.829 1.00 25.02 66 TYR B C 1
ATOM 3758 O O . TYR B 1 66 ? 27.110 50.858 48.138 1.00 26.60 66 TYR B O 1
ATOM 3767 N N . THR B 1 67 ? 29.283 51.396 48.345 1.00 23.20 67 THR B N 1
ATOM 3768 C CA . THR B 1 67 ? 29.429 51.810 46.961 1.00 23.10 67 THR B CA 1
ATOM 3769 C C . THR B 1 67 ? 30.814 51.426 46.453 1.00 24.11 67 THR B C 1
ATOM 3770 O O . THR B 1 67 ? 31.640 50.927 47.214 1.00 24.70 67 THR B O 1
ATOM 3774 N N . THR B 1 68 ? 31.064 51.661 45.168 1.00 24.69 68 THR B N 1
ATOM 3775 C CA . THR B 1 68 ? 32.389 51.408 44.606 1.00 24.81 68 THR B CA 1
ATOM 3776 C C . THR B 1 68 ? 33.250 52.552 45.146 1.00 26.17 68 THR B C 1
ATOM 3777 O O . THR B 1 68 ? 32.739 53.467 45.790 1.00 22.52 68 THR B O 1
ATOM 3781 N N . THR B 1 69 ? 34.548 52.508 44.878 1.00 26.56 69 THR B N 1
ATOM 3782 C CA . THR B 1 69 ? 35.441 53.561 45.347 1.00 27.63 69 THR B CA 1
ATOM 3783 C C . THR B 1 69 ? 35.706 54.587 44.250 1.00 27.68 69 THR B C 1
ATOM 3784 O O . THR B 1 69 ? 36.638 55.379 44.358 1.00 29.20 69 THR B O 1
ATOM 3788 N N . GLU B 1 70 ? 34.883 54.580 43.204 1.00 26.97 70 GLU B N 1
ATOM 3789 C CA . GLU B 1 70 ? 35.093 55.496 42.091 1.00 28.77 70 GLU B CA 1
ATOM 3790 C C . GLU B 1 70 ? 34.947 56.980 42.459 1.00 29.61 70 GLU B C 1
ATOM 3791 O O . GLU B 1 70 ? 35.714 57.809 41.979 1.00 29.35 70 GLU B O 1
ATOM 3797 N N . GLU B 1 71 ? 33.989 57.330 43.310 1.00 30.27 71 GLU B N 1
ATOM 3798 C CA . GLU B 1 71 ? 33.882 58.732 43.684 1.00 30.32 71 GLU B CA 1
ATOM 3799 C C . GLU B 1 71 ? 35.055 59.090 44.582 1.00 32.00 71 GLU B C 1
ATOM 3800 O O . GLU B 1 71 ? 35.550 60.216 44.539 1.00 32.63 71 GLU B O 1
ATOM 3806 N N . HIS B 1 72 ? 35.505 58.127 45.389 1.00 31.25 72 HIS B N 1
ATOM 3807 C CA . HIS B 1 72 ? 36.637 58.347 46.279 1.00 28.79 72 HIS B CA 1
ATOM 3808 C C . HIS B 1 72 ? 37.856 58.701 45.437 1.00 31.19 72 HIS B C 1
ATOM 3809 O O . HIS B 1 72 ? 38.715 59.475 45.867 1.00 30.97 72 HIS B O 1
ATOM 3816 N N . ALA B 1 73 ? 37.932 58.116 44.243 1.00 30.33 73 ALA B N 1
ATOM 3817 C CA . ALA B 1 73 ? 39.044 58.373 43.326 1.00 32.95 73 ALA B CA 1
ATOM 3818 C C . ALA B 1 73 ? 39.033 59.840 42.896 1.00 34.16 73 ALA B C 1
ATOM 3819 O O . ALA B 1 73 ? 40.069 60.504 42.872 1.00 32.83 73 ALA B O 1
ATOM 3821 N N . ARG B 1 74 ? 37.853 60.335 42.547 1.00 36.55 74 ARG B N 1
ATOM 3822 C CA . ARG B 1 74 ? 37.708 61.723 42.138 1.00 38.93 74 ARG B CA 1
ATOM 3823 C C . ARG B 1 74 ? 38.131 62.654 43.271 1.00 42.40 74 ARG B C 1
ATOM 3824 O O . ARG B 1 74 ? 39.084 63.434 43.131 1.00 43.42 74 ARG B O 1
ATOM 3832 N N . VAL B 1 75 ? 37.419 62.560 44.394 1.00 42.08 75 VAL B N 1
ATOM 3833 C CA . VAL B 1 75 ? 37.697 63.396 45.560 1.00 42.00 75 VAL B CA 1
ATOM 3834 C C . VAL B 1 75 ? 39.183 63.428 45.877 1.00 43.98 75 VAL B C 1
ATOM 3835 O O . VAL B 1 75 ? 39.765 64.492 46.101 1.00 44.53 75 VAL B O 1
ATOM 3839 N N . LEU B 1 76 ? 39.793 62.252 45.882 1.00 43.03 76 LEU B N 1
ATOM 3840 C CA . LEU B 1 76 ? 41.206 62.119 46.171 1.00 45.20 76 LEU B CA 1
ATOM 3841 C C . LEU B 1 76 ? 42.052 62.835 45.110 1.00 46.70 76 LEU B C 1
ATOM 3842 O O . LEU B 1 76 ? 43.093 63.414 45.423 1.00 45.76 76 LEU B O 1
ATOM 3847 N N . SER B 1 77 ? 41.603 62.797 43.858 1.00 47.20 77 SER B N 1
ATOM 3848 C CA . SER B 1 77 ? 42.331 63.445 42.770 1.00 48.88 77 SER B CA 1
ATOM 3849 C C . SER B 1 77 ? 42.410 64.947 42.996 1.00 49.47 77 SER B C 1
ATOM 3850 O O . SER B 1 77 ? 43.470 65.546 42.858 1.00 48.74 77 SER B O 1
ATOM 3853 N N . GLU B 1 78 ? 41.276 65.547 43.339 1.00 50.75 78 GLU B N 1
ATOM 3854 C CA . GLU B 1 78 ? 41.199 66.980 43.584 1.00 52.12 78 GLU B CA 1
ATOM 3855 C C . GLU B 1 78 ? 42.081 67.398 44.750 1.00 52.98 78 GLU B C 1
ATOM 3856 O O . GLU B 1 78 ? 42.969 68.235 44.595 1.00 54.07 78 GLU B O 1
ATOM 3862 N N . LEU B 1 79 ? 41.835 66.809 45.915 1.00 52.54 79 LEU B N 1
ATOM 3863 C CA . LEU B 1 79 ? 42.606 67.119 47.111 1.00 52.66 79 LEU B CA 1
ATOM 3864 C C . LEU B 1 79 ? 44.109 66.999 46.894 1.00 53.76 79 LEU B C 1
ATOM 3865 O O . LEU B 1 79 ? 44.893 67.715 47.522 1.00 52.55 79 LEU B O 1
ATOM 3870 N N . LEU B 1 80 ? 44.510 66.086 46.014 1.00 53.27 80 LEU B N 1
ATOM 3871 C CA . LEU B 1 80 ? 45.925 65.881 45.735 1.00 53.63 80 LEU B CA 1
ATOM 3872 C C . LEU B 1 80 ? 46.352 66.627 44.482 1.00 54.07 80 LEU B C 1
ATOM 3873 O O . LEU B 1 80 ? 47.542 66.816 44.241 1.00 53.69 80 LEU B O 1
ATOM 3878 N N . ASP B 1 81 ? 45.368 67.049 43.695 1.00 56.11 81 ASP B N 1
ATOM 3879 C CA . ASP B 1 81 ? 45.604 67.768 42.446 1.00 58.86 81 ASP B CA 1
ATOM 3880 C C . ASP B 1 81 ? 46.183 66.816 41.391 1.00 59.79 81 ASP B C 1
ATOM 3881 O O . ASP B 1 81 ? 46.297 67.172 40.219 1.00 61.12 81 ASP B O 1
ATOM 3886 N N . GLN B 1 82 ? 46.522 65.602 41.826 1.00 59.06 82 GLN B N 1
ATOM 3887 C CA . GLN B 1 82 ? 47.098 64.555 40.976 1.00 57.10 82 GLN B CA 1
ATOM 3888 C C . GLN B 1 82 ? 46.038 63.470 40.718 1.00 56.56 82 GLN B C 1
ATOM 3889 O O . GLN B 1 82 ? 45.643 62.759 41.642 1.00 56.63 82 GLN B O 1
ATOM 3895 N N . HIS B 1 83 ? 45.583 63.346 39.471 1.00 55.00 83 HIS B N 1
ATOM 3896 C CA . HIS B 1 83 ? 44.557 62.359 39.106 1.00 52.03 83 HIS B CA 1
ATOM 3897 C C . HIS B 1 83 ? 44.845 60.930 39.565 1.00 49.52 83 HIS B C 1
ATOM 3898 O O . HIS B 1 83 ? 45.831 60.316 39.162 1.00 49.06 83 HIS B O 1
ATOM 3905 N N . VAL B 1 84 ? 43.960 60.413 40.412 1.00 46.52 84 VAL B N 1
ATOM 3906 C CA . VAL B 1 84 ? 44.080 59.059 40.940 1.00 43.32 84 VAL B CA 1
ATOM 3907 C C . VAL B 1 84 ? 43.194 58.145 40.099 1.00 40.87 84 VAL B C 1
ATOM 3908 O O . VAL B 1 84 ? 42.025 58.450 39.853 1.00 38.69 84 VAL B O 1
ATOM 3912 N N . GLU B 1 85 ? 43.757 57.031 39.653 1.00 37.84 85 GLU B N 1
ATOM 3913 C CA . GLU B 1 85 ? 43.008 56.098 38.835 1.00 38.44 85 GLU B CA 1
ATOM 3914 C C . GLU B 1 85 ? 42.221 55.068 39.633 1.00 35.45 85 GLU B C 1
ATOM 3915 O O . GLU B 1 85 ? 42.729 54.454 40.570 1.00 35.45 85 GLU B O 1
ATOM 3921 N N . TYR B 1 86 ? 40.971 54.882 39.238 1.00 32.83 86 TYR B N 1
ATOM 3922 C CA . TYR B 1 86 ? 40.092 53.923 39.882 1.00 29.86 86 TYR B CA 1
ATOM 3923 C C . TYR B 1 86 ? 40.282 52.545 39.248 1.00 29.91 86 TYR B C 1
ATOM 3924 O O . TYR B 1 86 ? 39.983 52.348 38.070 1.00 28.58 86 TYR B O 1
ATOM 3933 N N . ILE B 1 87 ? 40.798 51.601 40.030 1.00 29.23 87 ILE B N 1
ATOM 3934 C CA . ILE B 1 87 ? 41.026 50.239 39.546 1.00 28.41 87 ILE B CA 1
ATOM 3935 C C . ILE B 1 87 ? 39.852 49.381 40.004 1.00 28.19 87 ILE B C 1
ATOM 3936 O O . ILE B 1 87 ? 39.713 49.100 41.194 1.00 28.21 87 ILE B O 1
ATOM 3941 N N . GLU B 1 88 ? 39.013 48.960 39.060 1.00 28.78 88 GLU B N 1
ATOM 3942 C CA . GLU B 1 88 ? 37.836 48.173 39.402 1.00 27.21 88 GLU B CA 1
ATOM 3943 C C . GLU B 1 88 ? 38.138 46.697 39.632 1.00 26.06 88 GLU B C 1
ATOM 3944 O O . GLU B 1 88 ? 37.760 45.828 38.834 1.00 24.77 88 GLU B O 1
ATOM 3950 N N . ASP B 1 89 ? 38.812 46.431 40.743 1.00 26.31 89 ASP B N 1
ATOM 3951 C CA . ASP B 1 89 ? 39.190 45.081 41.146 1.00 25.54 89 ASP B CA 1
ATOM 3952 C C . ASP B 1 89 ? 39.943 45.258 42.468 1.00 27.30 89 ASP B C 1
ATOM 3953 O O . ASP B 1 89 ? 40.262 46.386 42.861 1.00 27.11 89 ASP B O 1
ATOM 3958 N N . ILE B 1 90 ? 40.203 44.159 43.161 1.00 25.11 90 ILE B N 1
ATOM 3959 C CA . ILE B 1 90 ? 40.924 44.214 44.416 1.00 25.40 90 ILE B CA 1
ATOM 3960 C C . ILE B 1 90 ? 42.265 43.490 44.315 1.00 26.57 90 ILE B C 1
ATOM 3961 O O . ILE B 1 90 ? 43.324 44.115 44.436 1.00 26.07 90 ILE B O 1
ATOM 3966 N N . PHE B 1 91 ? 42.210 42.178 44.075 1.00 25.19 91 PHE B N 1
ATOM 3967 C CA . PHE B 1 91 ? 43.415 41.365 43.997 1.00 25.30 91 PHE B CA 1
ATOM 3968 C C . PHE B 1 91 ? 43.424 40.422 42.802 1.00 29.02 91 PHE B C 1
ATOM 3969 O O . PHE B 1 91 ? 44.306 39.561 42.689 1.00 27.36 91 PHE B O 1
ATOM 3977 N N . GLY B 1 92 ? 42.438 40.587 41.920 1.00 28.32 92 GLY B N 1
ATOM 3978 C CA . GLY B 1 92 ? 42.337 39.748 40.743 1.00 29.18 92 GLY B CA 1
ATOM 3979 C C . GLY B 1 92 ? 43.365 40.068 39.679 1.00 30.93 92 GLY B C 1
ATOM 3980 O O . GLY B 1 92 ? 44.239 40.913 39.866 1.00 30.06 92 GLY B O 1
ATOM 3981 N N . ARG B 1 93 ? 43.251 39.389 38.547 1.00 31.64 93 ARG B N 1
ATOM 3982 C CA . ARG B 1 93 ? 44.181 39.582 37.446 1.00 33.81 93 ARG B CA 1
ATOM 3983 C C . ARG B 1 93 ? 44.340 41.044 37.039 1.00 33.20 93 ARG B C 1
ATOM 3984 O O . ARG B 1 93 ? 45.458 41.547 36.931 1.00 30.59 93 ARG B O 1
ATOM 3992 N N . TYR B 1 94 ? 43.214 41.712 36.809 1.00 31.43 94 TYR B N 1
ATOM 3993 C CA . TYR B 1 94 ? 43.211 43.108 36.396 1.00 32.85 94 TYR B CA 1
ATOM 3994 C C . TYR B 1 94 ? 43.909 43.985 37.432 1.00 32.15 94 TYR B C 1
ATOM 3995 O O . TYR B 1 94 ? 44.715 44.852 37.088 1.00 31.76 94 TYR B O 1
ATOM 4004 N N . ALA B 1 95 ? 43.594 43.752 38.701 1.00 30.81 95 ALA B N 1
ATOM 4005 C CA . ALA B 1 95 ? 44.196 44.512 39.794 1.00 32.32 95 ALA B CA 1
ATOM 4006 C C . ALA B 1 95 ? 45.719 44.392 39.803 1.00 32.91 95 ALA B C 1
ATOM 4007 O O . ALA B 1 95 ? 46.424 45.398 39.851 1.00 30.63 95 ALA B O 1
ATOM 4009 N N . ARG B 1 96 ? 46.226 43.162 39.756 1.00 32.53 96 ARG B N 1
ATOM 4010 C CA . ARG B 1 96 ? 47.668 42.949 39.777 1.00 35.29 96 ARG B CA 1
ATOM 4011 C C . ARG B 1 96 ? 48.383 43.598 38.589 1.00 36.18 96 ARG B C 1
ATOM 4012 O O . ARG B 1 96 ? 49.466 44.145 38.746 1.00 36.67 96 ARG B O 1
ATOM 4020 N N . GLU B 1 97 ? 47.780 43.548 37.406 1.00 37.84 97 GLU B N 1
ATOM 4021 C CA . GLU B 1 97 ? 48.403 44.145 36.231 1.00 38.95 97 GLU B CA 1
ATOM 4022 C C . GLU B 1 97 ? 48.380 45.662 36.303 1.00 39.00 97 GLU B C 1
ATOM 4023 O O . GLU B 1 97 ? 49.338 46.314 35.898 1.00 38.23 97 GLU B O 1
ATOM 4029 N N . LYS B 1 98 ? 47.292 46.230 36.813 1.00 39.07 98 LYS B N 1
ATOM 4030 C CA . LYS B 1 98 ? 47.208 47.680 36.920 1.00 40.37 98 LYS B CA 1
ATOM 4031 C C . LYS B 1 98 ? 48.261 48.158 37.905 1.00 39.81 98 LYS B C 1
ATOM 4032 O O . LYS B 1 98 ? 48.955 49.134 37.653 1.00 39.74 98 LYS B O 1
ATOM 4038 N N . ILE B 1 99 ? 48.387 47.449 39.020 1.00 40.35 99 ILE B N 1
ATOM 4039 C CA . ILE B 1 99 ? 49.358 47.804 40.040 1.00 40.50 99 ILE B CA 1
ATOM 4040 C C . ILE B 1 99 ? 50.778 47.733 39.476 1.00 44.43 99 ILE B C 1
ATOM 4041 O O . ILE B 1 99 ? 51.600 48.617 39.738 1.00 43.58 99 ILE B O 1
ATOM 4046 N N . LYS B 1 100 ? 51.064 46.688 38.703 1.00 44.97 100 LYS B N 1
ATOM 4047 C CA . LYS B 1 100 ? 52.385 46.524 38.101 1.00 47.62 100 LYS B CA 1
ATOM 4048 C C . LYS B 1 100 ? 52.718 47.706 37.198 1.00 48.08 100 LYS B C 1
ATOM 4049 O O . LYS B 1 100 ? 53.859 48.155 37.145 1.00 48.23 100 LYS B O 1
ATOM 4055 N N . GLU B 1 101 ? 51.712 48.202 36.488 1.00 48.25 101 GLU B N 1
ATOM 4056 C CA . GLU B 1 101 ? 51.904 49.310 35.562 1.00 49.78 101 GLU B CA 1
ATOM 4057 C C . GLU B 1 101 ? 52.049 50.692 36.206 1.00 50.64 101 GLU B C 1
ATOM 4058 O O . GLU B 1 101 ? 52.164 51.695 35.499 1.00 50.34 101 GLU B O 1
ATOM 4064 N N . LEU B 1 102 ? 52.049 50.752 37.535 1.00 50.31 102 LEU B N 1
ATOM 4065 C CA . LEU B 1 102 ? 52.194 52.031 38.225 1.00 51.60 102 LEU B CA 1
ATOM 4066 C C . LEU B 1 102 ? 53.628 52.544 38.177 1.00 52.16 102 LEU B C 1
ATOM 4067 O O . LEU B 1 102 ? 54.580 51.789 38.374 1.00 51.92 102 LEU B O 1
ATOM 4072 N N . LYS B 1 103 ? 53.769 53.839 37.916 1.00 54.64 103 LYS B N 1
ATOM 4073 C CA . LYS B 1 103 ? 55.076 54.482 37.856 1.00 56.56 103 LYS B CA 1
ATOM 4074 C C . LYS B 1 103 ? 55.356 55.051 39.240 1.00 56.80 103 LYS B C 1
ATOM 4075 O O . LYS B 1 103 ? 54.433 55.233 40.041 1.00 56.47 103 LYS B O 1
ATOM 4081 N N . SER B 1 104 ? 56.621 55.337 39.524 1.00 56.48 104 SER B N 1
ATOM 4082 C CA . SER B 1 104 ? 56.982 55.902 40.814 1.00 56.08 104 SER B CA 1
ATOM 4083 C C . SER B 1 104 ? 56.282 57.250 40.937 1.00 55.13 104 SER B C 1
ATOM 4084 O O . SER B 1 104 ? 56.315 58.058 40.010 1.00 53.70 104 SER B O 1
ATOM 4087 N N . GLY B 1 105 ? 55.635 57.485 42.073 1.00 54.53 105 GLY B N 1
ATOM 4088 C CA . GLY B 1 105 ? 54.951 58.750 42.271 1.00 53.81 105 GLY B CA 1
ATOM 4089 C C . GLY B 1 105 ? 53.498 58.757 41.832 1.00 54.16 105 GLY B C 1
ATOM 4090 O O . GLY B 1 105 ? 52.797 59.754 42.019 1.00 54.21 105 GLY B O 1
ATOM 4091 N N . GLU B 1 106 ? 53.038 57.658 41.238 1.00 54.13 106 GLU B N 1
ATOM 4092 C CA . GLU B 1 106 ? 51.649 57.574 40.797 1.00 52.52 106 GLU B CA 1
ATOM 4093 C C . GLU B 1 106 ? 50.774 57.017 41.914 1.00 49.45 106 GLU B C 1
ATOM 4094 O O . GLU B 1 106 ? 51.234 56.243 42.756 1.00 49.84 106 GLU B O 1
ATOM 4100 N N . VAL B 1 107 ? 49.510 57.412 41.913 1.00 46.23 107 VAL B N 1
ATOM 4101 C CA . VAL B 1 107 ? 48.576 56.947 42.924 1.00 44.33 107 VAL B CA 1
ATOM 4102 C C . VAL B 1 107 ? 47.327 56.358 42.274 1.00 42.19 107 VAL B C 1
ATOM 4103 O O . VAL B 1 107 ? 46.794 56.904 41.313 1.00 42.56 107 VAL B O 1
ATOM 4107 N N . ALA B 1 108 ? 46.873 55.233 42.808 1.00 41.07 108 ALA B N 1
ATOM 4108 C CA . ALA B 1 108 ? 45.677 54.564 42.309 1.00 38.32 108 ALA B CA 1
ATOM 4109 C C . ALA B 1 108 ? 44.908 54.018 43.509 1.00 35.56 108 ALA B C 1
ATOM 4110 O O . ALA B 1 108 ? 45.471 53.856 44.594 1.00 35.33 108 ALA B O 1
ATOM 4112 N N . ILE B 1 109 ? 43.624 53.743 43.321 1.00 31.59 109 ILE B N 1
ATOM 4113 C CA . ILE B 1 109 ? 42.819 53.201 44.404 1.00 29.32 109 ILE B CA 1
ATOM 4114 C C . ILE B 1 109 ? 42.077 51.954 43.930 1.00 27.29 109 ILE B C 1
ATOM 4115 O O . ILE B 1 109 ? 41.458 51.958 42.876 1.00 26.75 109 ILE B O 1
ATOM 4120 N N . LEU B 1 110 ? 42.171 50.881 44.705 1.00 27.52 110 LEU B N 1
ATOM 4121 C CA . LEU B 1 110 ? 41.489 49.629 44.377 1.00 28.50 110 LEU B CA 1
ATOM 4122 C C . LEU B 1 110 ? 40.002 49.765 44.700 1.00 28.68 110 LEU B C 1
ATOM 4123 O O . LEU B 1 110 ? 39.569 50.734 45.330 1.00 28.09 110 LEU B O 1
ATOM 4128 N N . GLU B 1 111 ? 39.229 48.778 44.268 1.00 30.05 111 GLU B N 1
ATOM 4129 C CA . GLU B 1 111 ? 37.794 48.743 44.514 1.00 25.53 111 GLU B CA 1
ATOM 4130 C C . GLU B 1 111 ? 37.535 48.604 46.012 1.00 25.07 111 GLU B C 1
ATOM 4131 O O . GLU B 1 111 ? 38.403 48.148 46.756 1.00 22.39 111 GLU B O 1
ATOM 4137 N N . ASN B 1 112 ? 36.344 49.017 46.442 1.00 24.56 112 ASN B N 1
ATOM 4138 C CA . ASN B 1 112 ? 35.904 48.915 47.837 1.00 23.53 112 ASN B CA 1
ATOM 4139 C C . ASN B 1 112 ? 36.384 47.566 48.371 1.00 24.64 112 ASN B C 1
ATOM 4140 O O . ASN B 1 112 ? 35.958 46.519 47.876 1.00 25.09 112 ASN B O 1
ATOM 4145 N N . LEU B 1 113 ? 37.256 47.574 49.377 1.00 24.82 113 LEU B N 1
ATOM 4146 C CA . LEU B 1 113 ? 37.783 46.316 49.912 1.00 24.61 113 LEU B CA 1
ATOM 4147 C C . LEU B 1 113 ? 36.688 45.378 50.414 1.00 23.28 113 LEU B C 1
ATOM 4148 O O . LEU B 1 113 ? 36.830 44.154 50.341 1.00 24.43 113 LEU B O 1
ATOM 4153 N N . ARG B 1 114 ? 35.595 45.937 50.923 1.00 22.81 114 ARG B N 1
ATOM 4154 C CA . ARG B 1 114 ? 34.512 45.096 51.410 1.00 20.81 114 ARG B CA 1
ATOM 4155 C C . ARG B 1 114 ? 33.634 44.483 50.317 1.00 20.33 114 ARG B C 1
ATOM 4156 O O . ARG B 1 114 ? 32.513 44.043 50.570 1.00 20.49 114 ARG B O 1
ATOM 4164 N N . PHE B 1 115 ? 34.148 44.468 49.094 1.00 21.34 115 PHE B N 1
ATOM 4165 C CA . PHE B 1 115 ? 33.455 43.791 48.001 1.00 21.93 115 PHE B CA 1
ATOM 4166 C C . PHE B 1 115 ? 33.996 42.354 48.131 1.00 22.05 115 PHE B C 1
ATOM 4167 O O . PHE B 1 115 ? 33.477 41.410 47.537 1.00 24.66 115 PHE B O 1
ATOM 4175 N N . SER B 1 116 ? 35.054 42.208 48.925 1.00 22.99 116 SER B N 1
ATOM 4176 C CA . SER B 1 116 ? 35.681 40.904 49.148 1.00 21.84 116 SER B CA 1
ATOM 4177 C C . SER B 1 116 ? 35.041 40.169 50.314 1.00 22.20 116 SER B C 1
ATOM 4178 O O . SER B 1 116 ? 34.942 40.710 51.415 1.00 21.81 116 SER B O 1
ATOM 4181 N N . ALA B 1 117 ? 34.625 38.928 50.072 1.00 21.16 117 ALA B N 1
ATOM 4182 C CA . ALA B 1 117 ? 34.006 38.102 51.103 1.00 21.94 117 ALA B CA 1
ATOM 4183 C C . ALA B 1 117 ? 34.966 37.799 52.260 1.00 24.42 117 ALA B C 1
ATOM 4184 O O . ALA B 1 117 ? 34.532 37.594 53.398 1.00 24.32 117 ALA B O 1
ATOM 4186 N N . GLU B 1 118 ? 36.264 37.765 51.971 1.00 21.57 118 GLU B N 1
ATOM 4187 C CA . GLU B 1 118 ? 37.259 37.497 53.004 1.00 21.89 118 GLU B CA 1
ATOM 4188 C C . GLU B 1 118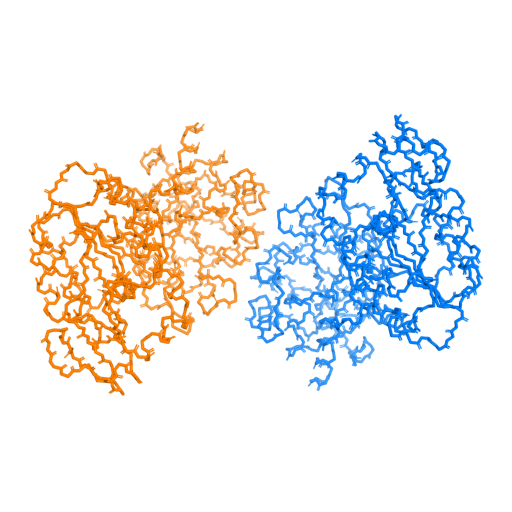 ? 37.473 38.732 53.879 1.00 21.71 118 GLU B C 1
ATOM 4189 O O . GLU B 1 118 ? 37.564 38.625 55.092 1.00 19.60 118 GLU B O 1
ATOM 4195 N N . GLU B 1 119 ? 37.532 39.901 53.247 1.00 23.27 119 GLU B N 1
ATOM 4196 C CA . GLU B 1 119 ? 37.751 41.172 53.937 1.00 23.74 119 GLU B CA 1
ATOM 4197 C C . GLU B 1 119 ? 36.728 41.529 55.026 1.00 26.34 119 GLU B C 1
ATOM 4198 O O . GLU B 1 119 ? 37.086 42.109 56.054 1.00 25.86 119 GLU B O 1
ATOM 4204 N N . VAL B 1 120 ? 35.463 41.185 54.815 1.00 24.49 120 VAL B N 1
ATOM 4205 C CA . VAL B 1 120 ? 34.430 41.527 55.795 1.00 25.33 120 VAL B CA 1
ATOM 4206 C C . VAL B 1 120 ? 34.482 40.761 57.112 1.00 26.63 120 VAL B C 1
ATOM 4207 O O . VAL B 1 120 ? 33.843 41.158 58.083 1.00 27.34 120 VAL B O 1
ATOM 4211 N N . LYS B 1 121 ? 35.233 39.666 57.159 1.00 26.68 121 LYS B N 1
ATOM 4212 C CA . LYS B 1 121 ? 35.328 38.905 58.404 1.00 28.36 121 LYS B CA 1
ATOM 4213 C C . LYS B 1 121 ? 36.475 39.389 59.294 1.00 28.94 121 LYS B C 1
ATOM 4214 O O . LYS B 1 121 ? 37.523 39.822 58.806 1.00 27.83 121 LYS B O 1
ATOM 4220 N N . ASN B 1 122 ? 36.262 39.326 60.601 1.00 29.76 122 ASN B N 1
ATOM 4221 C CA . ASN B 1 122 ? 37.293 39.684 61.565 1.00 30.37 122 ASN B CA 1
ATOM 4222 C C . ASN B 1 122 ? 37.851 38.316 61.951 1.00 31.95 122 ASN B C 1
ATOM 4223 O O . ASN B 1 122 ? 37.134 37.484 62.495 1.00 31.78 122 ASN B O 1
ATOM 4228 N N . LYS B 1 123 ? 39.119 38.077 61.643 1.00 32.71 123 LYS B N 1
ATOM 4229 C CA . LYS B 1 123 ? 39.739 36.785 61.922 1.00 32.64 123 LYS B CA 1
ATOM 4230 C C . LYS B 1 123 ? 41.141 36.976 62.478 1.00 32.80 123 LYS B C 1
ATOM 4231 O O . LYS B 1 123 ? 41.727 38.047 62.345 1.00 31.55 123 LYS B O 1
ATOM 4237 N N . PRO B 1 124 ? 41.701 35.928 63.100 1.00 34.37 124 PRO B N 1
ATOM 4238 C CA . PRO B 1 124 ? 43.052 36.013 63.659 1.00 35.99 124 PRO B CA 1
ATOM 4239 C C . PRO B 1 124 ? 44.034 36.292 62.521 1.00 36.85 124 PRO B C 1
ATOM 4240 O O . PRO B 1 124 ? 43.740 36.000 61.356 1.00 36.11 124 PRO B O 1
ATOM 4244 N N . ILE B 1 125 ? 45.187 36.866 62.841 1.00 37.69 125 ILE B N 1
ATOM 4245 C CA . ILE B 1 125 ? 46.181 37.145 61.811 1.00 40.27 125 ILE B CA 1
ATOM 4246 C C . ILE B 1 125 ? 46.556 35.868 61.052 1.00 41.87 125 ILE B C 1
ATOM 4247 O O . ILE B 1 125 ? 46.793 35.904 59.846 1.00 43.29 125 ILE B O 1
ATOM 4252 N N . GLU B 1 126 ? 46.600 34.745 61.762 1.00 43.23 126 GLU B N 1
ATOM 4253 C CA . GLU B 1 126 ? 46.956 33.458 61.166 1.00 44.79 126 GLU B CA 1
ATOM 4254 C C . GLU B 1 126 ? 46.043 33.073 60.003 1.00 44.05 126 GLU B C 1
ATOM 4255 O O . GLU B 1 126 ? 46.488 32.456 59.030 1.00 41.48 126 GLU B O 1
ATOM 4261 N N . GLU B 1 127 ? 44.764 33.422 60.112 1.00 43.06 127 GLU B N 1
ATOM 4262 C CA . GLU B 1 127 ? 43.807 33.112 59.053 1.00 40.89 127 GLU B CA 1
ATOM 4263 C C . GLU B 1 127 ? 43.777 34.194 57.981 1.00 38.65 127 GLU B C 1
ATOM 4264 O O . GLU B 1 127 ? 43.547 33.900 56.809 1.00 38.04 127 GLU B O 1
ATOM 4270 N N . CYS B 1 128 ? 44.012 35.441 58.383 1.00 36.33 128 CYS B N 1
ATOM 4271 C CA . CYS B 1 128 ? 44.010 36.559 57.446 1.00 36.00 128 CYS B CA 1
ATOM 4272 C C . CYS B 1 128 ? 45.140 36.470 56.425 1.00 37.89 128 CYS B C 1
ATOM 4273 O O . CYS B 1 128 ? 44.958 36.825 55.257 1.00 36.49 128 CYS B O 1
ATOM 4276 N N . GLU B 1 129 ? 46.305 35.996 56.865 1.00 35.72 129 GLU B N 1
ATOM 4277 C CA . GLU B 1 129 ? 47.472 35.886 55.989 1.00 37.56 129 GLU B CA 1
ATOM 4278 C C . GLU B 1 129 ? 47.357 34.749 54.983 1.00 36.95 129 GLU B C 1
ATOM 4279 O O . GLU B 1 129 ? 48.153 34.655 54.056 1.00 39.93 129 GLU B O 1
ATOM 4285 N N . LYS B 1 130 ? 46.367 33.886 55.169 1.00 37.33 130 LYS B N 1
ATOM 4286 C CA . LYS B 1 130 ? 46.151 32.760 54.266 1.00 36.56 130 LYS B CA 1
ATOM 4287 C C . LYS B 1 130 ? 45.016 33.043 53.284 1.00 35.93 130 LYS B C 1
ATOM 4288 O O . LYS B 1 130 ? 44.590 32.157 52.542 1.00 32.84 130 LYS B O 1
ATOM 4294 N N . THR B 1 131 ? 44.529 34.280 53.281 1.00 34.47 131 THR B N 1
ATOM 4295 C CA . THR B 1 131 ? 43.442 34.661 52.385 1.00 32.53 131 THR B CA 1
ATOM 4296 C C . THR B 1 131 ? 43.940 34.893 50.969 1.00 32.39 131 THR B C 1
ATOM 4297 O O . THR B 1 131 ? 45.121 35.159 50.750 1.00 31.63 131 THR B O 1
ATOM 4301 N N . PHE B 1 132 ? 43.034 34.780 50.002 1.00 30.50 132 PHE B N 1
ATOM 4302 C CA . PHE B 1 132 ? 43.404 35.029 48.624 1.00 27.38 132 PHE B CA 1
ATOM 4303 C C . PHE B 1 132 ? 43.741 36.512 48.472 1.00 28.76 132 PHE B C 1
ATOM 4304 O O . PHE B 1 132 ? 44.623 36.876 47.685 1.00 28.38 132 PHE B O 1
ATOM 4312 N N . LEU B 1 133 ? 43.059 37.367 49.236 1.00 25.02 133 LEU B N 1
ATOM 4313 C CA . LEU B 1 133 ? 43.330 38.804 49.153 1.00 27.30 133 LEU B CA 1
ATOM 4314 C C . LEU B 1 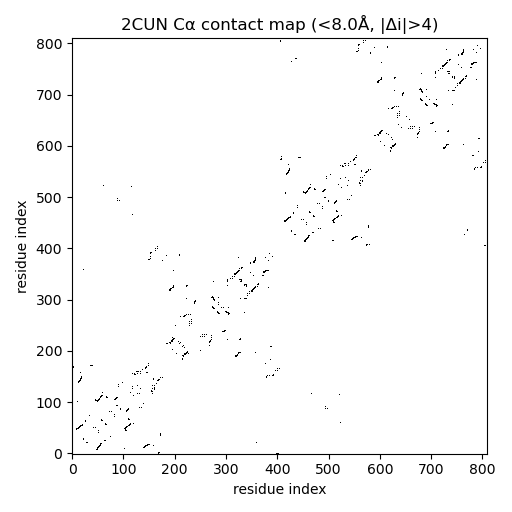133 ? 44.788 39.101 49.517 1.00 27.82 133 LEU B C 1
ATOM 4315 O O . LEU B 1 133 ? 45.497 39.777 48.772 1.00 29.23 133 LEU B O 1
ATOM 4320 N N . VAL B 1 134 ? 45.227 38.603 50.668 1.00 29.56 134 VAL B N 1
ATOM 4321 C CA . VAL B 1 134 ? 46.604 38.825 51.105 1.00 31.13 134 VAL B CA 1
ATOM 4322 C C . VAL B 1 134 ? 47.603 38.085 50.207 1.00 31.83 134 VAL 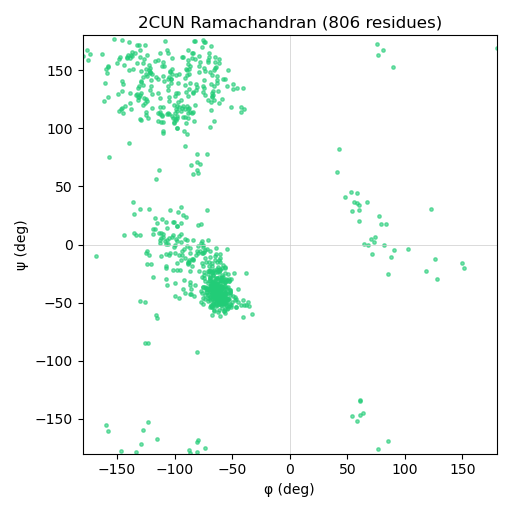B C 1
ATOM 4323 O O . VAL B 1 134 ? 48.534 38.690 49.681 1.00 32.27 134 VAL B O 1
ATOM 4327 N N . LYS B 1 135 ? 47.401 36.786 50.017 1.00 32.25 135 LYS B N 1
ATOM 4328 C CA . LYS B 1 135 ? 48.302 36.001 49.182 1.00 34.44 135 LYS B CA 1
ATOM 4329 C C . LYS B 1 135 ? 48.503 36.580 47.788 1.00 35.80 135 LYS B C 1
ATOM 4330 O O . LYS B 1 135 ? 49.636 36.696 47.308 1.00 36.19 135 LYS B O 1
ATOM 4336 N N . LYS B 1 136 ? 47.412 36.950 47.129 1.00 33.53 136 LYS B N 1
ATOM 4337 C CA . LYS B 1 136 ? 47.529 37.492 45.783 1.00 32.87 136 LYS B CA 1
ATOM 4338 C C . LYS B 1 136 ? 48.102 38.905 45.721 1.00 32.23 136 LYS B C 1
ATOM 4339 O O . LYS B 1 136 ? 48.877 39.228 44.813 1.00 30.55 136 LYS B O 1
ATOM 4345 N N . LEU B 1 137 ? 47.742 39.752 46.679 1.00 32.22 137 LEU B N 1
ATOM 4346 C CA . LEU B 1 137 ? 48.267 41.114 46.676 1.00 32.21 137 LEU B CA 1
ATOM 4347 C C . LEU B 1 137 ? 49.733 41.153 47.118 1.00 33.72 137 LEU B C 1
ATOM 4348 O O . LEU B 1 137 ? 50.489 42.020 46.687 1.00 32.99 137 LEU B O 1
ATOM 4353 N N . SER B 1 138 ? 50.135 40.203 47.956 1.00 34.63 138 SER B N 1
ATOM 4354 C CA . SER B 1 138 ? 51.506 40.162 48.452 1.00 37.13 138 SER B CA 1
ATOM 4355 C C . SER B 1 138 ? 52.548 39.992 47.345 1.00 40.15 138 SER B C 1
ATOM 4356 O O . SER B 1 138 ? 53.709 40.363 47.515 1.00 39.31 138 SER B O 1
ATOM 4360 N N . LYS B 1 139 ? 52.122 39.450 46.208 1.00 40.07 139 LYS B N 1
ATOM 4361 C CA . LYS B 1 139 ? 53.017 39.218 45.081 1.00 40.54 139 LYS B CA 1
ATOM 4362 C C . LYS B 1 139 ? 53.289 40.446 44.219 1.00 39.60 139 LYS B C 1
ATOM 4363 O O . LYS B 1 139 ? 54.110 40.388 43.301 1.00 39.51 139 LYS B O 1
ATOM 4369 N N . VAL B 1 140 ? 52.606 41.553 44.497 1.00 37.29 140 VAL B N 1
ATOM 4370 C CA . VAL B 1 140 ? 52.814 42.763 43.711 1.00 36.41 140 VAL B CA 1
ATOM 4371 C C . VAL B 1 140 ? 53.067 44.016 44.543 1.00 36.91 140 VAL B C 1
ATOM 4372 O O . VAL B 1 140 ? 53.104 45.126 44.007 1.00 37.26 140 VAL B O 1
ATOM 4376 N N . ILE B 1 141 ? 53.236 43.847 45.850 1.00 38.59 141 ILE B N 1
ATOM 4377 C CA . ILE B 1 141 ? 53.507 44.987 46.721 1.00 39.73 141 ILE B CA 1
ATOM 4378 C C . ILE B 1 141 ? 54.734 44.721 47.590 1.00 40.64 141 ILE B C 1
ATOM 4379 O O . ILE B 1 141 ? 55.020 43.578 47.949 1.00 38.86 141 ILE B O 1
ATOM 4384 N N . ASP B 1 142 ? 55.450 45.786 47.931 1.00 41.53 142 ASP B N 1
ATOM 4385 C CA . ASP B 1 142 ? 56.637 45.658 48.763 1.00 42.03 142 ASP B CA 1
ATOM 4386 C C . ASP B 1 142 ? 56.333 46.015 50.207 1.00 41.92 142 ASP B C 1
ATOM 4387 O O . ASP B 1 142 ? 56.733 45.305 51.121 1.00 43.06 142 ASP B O 1
ATOM 4392 N N . TYR B 1 143 ? 55.604 47.107 50.408 1.00 43.19 143 TYR B N 1
ATOM 4393 C CA . TYR B 1 143 ? 55.282 47.549 51.757 1.00 43.71 143 TYR B CA 1
ATOM 4394 C C . TYR B 1 143 ? 53.813 47.896 51.965 1.00 41.88 143 TYR B C 1
ATOM 4395 O O . TYR B 1 143 ? 53.090 48.205 51.017 1.00 39.72 143 TYR B O 1
ATOM 4404 N N . VAL B 1 144 ? 53.389 47.827 53.223 1.00 40.47 144 VAL B N 1
ATOM 4405 C CA . VAL B 1 144 ? 52.028 48.161 53.614 1.00 38.73 144 VAL B CA 1
ATOM 4406 C C . VAL B 1 144 ? 52.074 49.309 54.612 1.00 38.14 144 VAL B C 1
ATOM 4407 O O . VAL B 1 144 ? 52.663 49.182 55.685 1.00 38.82 144 VAL B O 1
ATOM 4411 N N . VAL B 1 145 ? 51.477 50.436 54.236 1.00 38.37 145 VAL B N 1
ATOM 4412 C CA . VAL B 1 145 ? 51.398 51.606 55.103 1.00 38.96 145 VAL B CA 1
ATOM 4413 C C . VAL B 1 145 ? 49.953 51.639 55.597 1.00 39.52 145 VAL B C 1
ATOM 4414 O O . VAL B 1 145 ? 49.024 51.853 54.809 1.00 39.85 145 VAL B O 1
ATOM 4418 N N . ASN B 1 146 ? 49.767 51.409 56.892 1.00 36.64 146 ASN B N 1
ATOM 4419 C CA . ASN B 1 146 ? 48.434 51.397 57.482 1.00 34.82 146 ASN B CA 1
ATOM 4420 C C . ASN B 1 146 ? 48.110 52.699 58.194 1.00 34.77 146 ASN B C 1
ATOM 4421 O O . ASN B 1 146 ? 48.616 52.954 59.282 1.00 36.79 146 ASN B O 1
ATOM 4426 N N . ASP B 1 147 ? 47.261 53.517 57.582 1.00 33.59 147 ASP B N 1
ATOM 4427 C CA . ASP B 1 147 ? 46.864 54.794 58.165 1.00 33.92 147 ASP B CA 1
ATOM 4428 C C . ASP B 1 147 ? 45.395 54.746 58.607 1.00 34.23 147 ASP B C 1
ATOM 4429 O O . ASP B 1 147 ? 44.816 55.765 58.988 1.00 35.38 147 ASP B O 1
ATOM 4434 N N . ALA B 1 148 ? 44.806 53.555 58.570 1.00 31.32 148 ALA B N 1
ATOM 4435 C CA . ALA B 1 148 ? 43.394 53.385 58.911 1.00 31.09 148 ALA B CA 1
ATOM 4436 C C . ALA B 1 148 ? 43.090 53.339 60.398 1.00 31.00 148 ALA B C 1
ATOM 4437 O O . ALA B 1 148 ? 42.572 52.340 60.900 1.00 31.17 148 ALA B O 1
ATOM 4439 N N . PHE B 1 149 ? 43.393 54.418 61.111 1.00 31.37 149 PHE B N 1
ATOM 4440 C CA . PHE B 1 149 ? 43.122 54.431 62.541 1.00 29.63 149 PHE B CA 1
ATOM 4441 C C . PHE B 1 149 ? 41.630 54.200 62.814 1.00 27.41 149 PHE B C 1
ATOM 4442 O O . PHE B 1 149 ? 41.260 53.450 63.716 1.00 28.04 149 PHE B O 1
ATOM 4450 N N . ALA B 1 150 ? 40.780 54.849 62.028 1.00 26.64 150 ALA B N 1
ATOM 4451 C CA . ALA B 1 150 ? 39.336 54.724 62.201 1.00 26.81 150 ALA B CA 1
ATOM 4452 C C . ALA B 1 150 ? 38.847 53.275 62.142 1.00 25.32 150 ALA B C 1
ATOM 4453 O O . ALA B 1 150 ? 37.763 52.966 62.628 1.00 24.79 150 ALA B O 1
ATOM 4455 N N . THR B 1 151 ? 39.659 52.389 61.571 1.00 26.23 151 THR B N 1
ATOM 4456 C CA . THR B 1 151 ? 39.308 50.974 61.467 1.00 28.18 151 THR B CA 1
ATOM 4457 C C . THR B 1 151 ? 40.233 50.109 62.322 1.00 31.12 151 THR B C 1
ATOM 4458 O O . THR B 1 151 ? 40.198 48.877 62.231 1.00 30.19 151 THR B O 1
ATOM 4462 N N . ALA B 1 152 ? 41.044 50.751 63.163 1.00 31.59 152 ALA B N 1
ATOM 4463 C CA . ALA B 1 152 ? 42.012 50.045 64.006 1.00 32.12 152 ALA B CA 1
ATOM 4464 C C . ALA B 1 152 ? 41.451 48.965 64.925 1.00 32.81 152 ALA B C 1
ATOM 4465 O O . ALA B 1 152 ? 42.172 48.044 65.318 1.00 32.38 152 ALA B O 1
ATOM 4467 N N . HIS B 1 153 ? 40.176 49.067 65.279 1.00 33.39 153 HIS B N 1
ATOM 4468 C CA . HIS B 1 153 ? 39.581 48.071 66.158 1.00 29.53 153 HIS B CA 1
ATOM 4469 C C . HIS B 1 153 ? 39.085 46.826 65.430 1.00 31.43 153 HIS B C 1
ATOM 4470 O O . HIS B 1 153 ? 38.507 45.934 66.053 1.00 33.28 153 HIS B O 1
ATOM 4477 N N . ARG B 1 154 ? 39.313 46.757 64.119 1.00 30.93 154 ARG B N 1
ATOM 4478 C CA . ARG B 1 154 ? 38.883 45.603 63.322 1.00 31.27 154 ARG B CA 1
ATOM 4479 C C . ARG B 1 154 ? 40.052 44.674 62.977 1.00 31.07 154 ARG B C 1
ATOM 4480 O O . ARG B 1 154 ? 41.177 45.123 62.808 1.00 30.85 154 ARG B O 1
ATOM 4488 N N . SER B 1 155 ? 39.778 43.379 62.863 1.00 32.01 155 SER B N 1
ATOM 4489 C CA . SER B 1 155 ? 40.815 42.414 62.529 1.00 29.53 155 SER B CA 1
ATOM 4490 C C . SER B 1 155 ? 40.515 41.766 61.177 1.00 29.37 155 SER B C 1
ATOM 4491 O O . SER B 1 155 ? 40.430 40.539 61.056 1.00 28.17 155 SER B O 1
ATOM 4494 N N . GLN B 1 156 ? 40.368 42.606 60.158 1.00 28.55 156 GLN B N 1
ATOM 4495 C CA . GLN B 1 156 ? 40.070 42.142 58.815 1.00 29.59 156 GLN B CA 1
ATOM 4496 C C . GLN B 1 156 ? 41.372 42.036 58.008 1.00 29.45 156 GLN B C 1
ATOM 4497 O O . GLN B 1 156 ? 42.308 42.801 58.226 1.00 30.47 156 GLN B O 1
ATOM 4503 N N . PRO B 1 157 ? 41.449 41.062 57.083 1.00 29.85 157 PRO B N 1
ATOM 4504 C CA . PRO B 1 157 ? 42.608 40.791 56.229 1.00 29.16 157 PRO B CA 1
ATOM 4505 C C . PRO B 1 157 ? 43.450 41.939 55.696 1.00 30.30 157 PRO B C 1
ATOM 4506 O O . PRO B 1 157 ? 44.669 41.897 55.807 1.00 31.68 157 PRO B O 1
ATOM 4510 N N . SER B 1 158 ? 42.833 42.959 55.111 1.00 28.88 158 SER B N 1
ATOM 4511 C CA . SER B 1 158 ? 43.622 44.061 54.577 1.00 29.14 158 SER B CA 1
ATOM 4512 C C . SER B 1 158 ? 44.325 44.865 55.677 1.00 29.92 158 SER B C 1
ATOM 4513 O O . SER B 1 158 ? 45.361 45.475 55.434 1.00 28.55 158 SER B O 1
ATOM 4516 N N . LEU B 1 159 ? 43.749 44.849 56.876 1.00 29.58 159 LEU B N 1
ATOM 4517 C CA . LEU B 1 159 ? 44.256 45.608 58.019 1.00 32.05 159 LEU B CA 1
ATOM 4518 C C . LEU B 1 159 ? 45.343 44.944 58.868 1.00 32.51 159 LEU B C 1
ATOM 4519 O O . LEU B 1 159 ? 46.258 45.625 59.345 1.00 36.14 159 LEU B O 1
ATOM 4524 N N . VAL B 1 160 ? 45.235 43.636 59.075 1.00 32.81 160 VAL B N 1
ATOM 4525 C CA . VAL B 1 160 ? 46.216 42.912 59.884 1.00 34.84 160 VAL B CA 1
ATOM 4526 C C . VAL B 1 160 ? 46.871 41.726 59.162 1.00 36.98 160 VAL B C 1
ATOM 4527 O O . VAL B 1 160 ? 47.918 41.239 59.597 1.00 37.17 160 VAL B O 1
ATOM 4531 N N . GLY B 1 161 ? 46.262 41.283 58.059 1.00 35.60 161 GLY B N 1
ATOM 4532 C CA . GLY B 1 161 ? 46.767 40.141 57.306 1.00 35.16 161 GLY B CA 1
ATOM 4533 C C . GLY B 1 161 ? 48.161 40.172 56.689 1.00 34.61 161 GLY B C 1
ATOM 4534 O O . GLY B 1 161 ? 48.797 39.129 56.543 1.00 34.20 161 GLY B O 1
ATOM 4535 N N . PHE B 1 162 ? 48.640 41.346 56.306 1.00 36.00 162 PHE B N 1
ATOM 4536 C CA . PHE B 1 162 ? 49.965 41.460 55.705 1.00 38.06 162 PHE B CA 1
ATOM 4537 C C . PHE B 1 162 ? 51.082 41.545 56.755 1.00 41.27 162 PHE B C 1
ATOM 4538 O O . PHE B 1 162 ? 52.257 41.412 56.421 1.00 41.09 162 PHE B O 1
ATOM 4546 N N . ALA B 1 163 ? 50.702 41.765 58.013 1.00 41.76 163 ALA B N 1
ATOM 4547 C CA . ALA B 1 163 ? 51.646 41.918 59.124 1.00 43.65 163 ALA B CA 1
ATOM 4548 C C . ALA B 1 163 ? 52.945 41.114 59.042 1.00 44.87 163 ALA B C 1
ATOM 4549 O O . ALA B 1 163 ? 54.035 41.685 59.048 1.00 44.66 163 ALA B O 1
ATOM 4551 N N . ARG B 1 164 ? 52.826 39.793 58.974 1.00 47.05 164 ARG B N 1
ATOM 4552 C CA . ARG B 1 164 ? 53.994 38.917 58.911 1.00 47.62 164 ARG B CA 1
ATOM 4553 C C . ARG B 1 164 ? 54.568 38.712 57.511 1.00 48.82 164 ARG B C 1
ATOM 4554 O O . ARG B 1 164 ? 55.672 38.185 57.370 1.00 50.69 164 ARG B O 1
ATOM 4562 N N . ILE B 1 165 ? 53.825 39.110 56.482 1.00 48.64 165 ILE B N 1
ATOM 4563 C CA . ILE B 1 165 ? 54.262 38.921 55.099 1.00 47.53 165 ILE B CA 1
ATOM 4564 C C . ILE B 1 165 ? 55.042 40.091 54.518 1.00 47.26 165 ILE B C 1
ATOM 4565 O O . ILE B 1 165 ? 55.903 39.915 53.658 1.00 46.73 165 ILE B O 1
ATOM 4570 N N . LYS B 1 166 ? 54.725 41.291 54.977 1.00 46.42 166 LYS B N 1
ATOM 4571 C CA . LYS B 1 166 ? 55.400 42.483 54.505 1.00 46.23 166 LYS B CA 1
ATOM 4572 C C . LYS B 1 166 ? 55.513 43.421 55.692 1.00 48.02 166 LYS B C 1
ATOM 4573 O O . LYS B 1 166 ? 54.728 43.335 56.637 1.00 46.78 166 LYS B O 1
ATOM 4579 N N . PRO B 1 167 ? 56.513 44.310 55.679 1.00 49.95 167 PRO B N 1
ATOM 4580 C CA . PRO B 1 167 ? 56.633 45.231 56.811 1.00 50.14 167 PRO B CA 1
ATOM 4581 C C . PRO B 1 167 ? 55.458 46.208 56.804 1.00 50.25 167 PRO B C 1
ATOM 4582 O O . PRO B 1 167 ? 55.305 46.994 55.865 1.00 50.49 167 PRO B O 1
ATOM 4586 N N . MET B 1 168 ? 54.614 46.149 57.830 1.00 48.05 168 MET B N 1
ATOM 4587 C CA . MET B 1 168 ? 53.486 47.073 57.899 1.00 47.10 168 MET B CA 1
ATOM 4588 C C . MET B 1 168 ? 53.966 48.305 58.657 1.00 45.65 168 MET B C 1
ATOM 4589 O O . MET B 1 168 ? 54.557 48.188 59.727 1.00 46.84 168 MET B O 1
ATOM 4594 N N . ILE B 1 169 ? 53.698 49.483 58.103 1.00 45.79 169 ILE B N 1
ATOM 4595 C CA . ILE B 1 169 ? 54.161 50.741 58.681 1.00 45.13 169 ILE B CA 1
ATOM 4596 C C . ILE B 1 169 ? 53.058 51.759 58.972 1.00 47.00 169 ILE B C 1
ATOM 4597 O O . ILE B 1 169 ? 52.092 51.867 58.215 1.00 47.65 169 ILE B O 1
ATOM 4602 N N . MET B 1 170 ? 53.216 52.516 60.058 1.00 46.74 170 MET B N 1
ATOM 4603 C CA . MET B 1 170 ? 52.240 53.542 60.432 1.00 46.87 170 MET B CA 1
ATOM 4604 C C . MET B 1 170 ? 52.414 54.745 59.519 1.00 47.10 170 MET B C 1
ATOM 4605 O O . MET B 1 170 ? 53.530 55.219 59.331 1.00 47.99 170 MET B O 1
ATOM 4610 N N . GLY B 1 171 ? 51.322 55.239 58.948 1.00 45.72 171 GLY B N 1
ATOM 4611 C CA . GLY B 1 171 ? 51.420 56.415 58.107 1.00 45.77 171 GLY B CA 1
ATOM 4612 C C . GLY B 1 171 ? 51.485 57.598 59.057 1.00 45.28 171 GLY B C 1
ATOM 4613 O O . GLY B 1 171 ? 51.665 57.402 60.256 1.00 46.26 171 GLY B O 1
ATOM 4614 N N . PHE B 1 172 ? 51.341 58.820 58.560 1.00 43.74 172 PHE B N 1
ATOM 4615 C CA . PHE B 1 172 ? 51.395 59.960 59.466 1.00 44.90 172 PHE B CA 1
ATOM 4616 C C . PHE B 1 172 ? 50.139 60.123 60.330 1.00 45.27 172 PHE B C 1
ATOM 4617 O O . PHE B 1 172 ? 50.205 60.689 61.421 1.00 45.29 172 PHE B O 1
ATOM 4625 N N . LEU B 1 173 ? 49.000 59.626 59.853 1.00 43.63 173 LEU B N 1
ATOM 4626 C CA . LEU B 1 173 ? 47.760 59.740 60.616 1.00 42.14 173 LEU B CA 1
ATOM 4627 C C . LEU B 1 173 ? 47.746 58.719 61.742 1.00 41.89 173 LEU B C 1
ATOM 4628 O O . LEU B 1 173 ? 47.478 59.060 62.893 1.00 41.45 173 LEU B O 1
ATOM 4633 N N . MET B 1 174 ? 48.041 57.467 61.405 1.00 41.39 174 MET B N 1
ATOM 4634 C CA . MET B 1 174 ? 48.067 56.389 62.383 1.00 42.31 174 MET B CA 1
ATOM 4635 C C . MET B 1 174 ? 49.005 56.725 63.534 1.00 45.45 174 MET B C 1
ATOM 4636 O O . MET B 1 174 ? 48.699 56.462 64.704 1.00 45.85 174 MET B O 1
ATOM 4641 N N . GLU B 1 175 ? 50.158 57.292 63.199 1.00 45.36 175 GLU B N 1
ATOM 4642 C CA . GLU B 1 175 ? 51.129 57.657 64.216 1.00 46.62 175 GLU B CA 1
ATOM 4643 C C . GLU B 1 175 ? 50.574 58.802 65.058 1.00 45.17 175 GLU B C 1
ATOM 4644 O O . GLU B 1 175 ? 50.508 58.708 66.279 1.00 45.89 175 GLU B O 1
ATOM 4650 N N . LYS B 1 176 ? 50.169 59.876 64.395 1.00 46.00 176 LYS B N 1
ATOM 4651 C CA . LYS B 1 176 ? 49.612 61.031 65.085 1.00 47.85 176 LYS B CA 1
ATOM 4652 C C . LYS B 1 176 ? 48.434 60.649 65.987 1.00 47.75 176 LYS B C 1
ATOM 4653 O O . LYS B 1 176 ? 48.284 61.195 67.079 1.00 47.52 176 LYS B O 1
ATOM 4659 N N . GLU B 1 177 ? 47.608 59.706 65.536 1.00 46.56 177 GLU B N 1
ATOM 4660 C CA . GLU B 1 177 ? 46.453 59.259 66.317 1.00 45.12 177 GLU B CA 1
ATOM 4661 C C . GLU B 1 177 ? 46.889 58.516 67.574 1.00 45.39 177 GLU B C 1
ATOM 4662 O O . GLU B 1 177 ? 46.474 58.857 68.680 1.00 44.65 177 GLU B O 1
ATOM 4668 N N . ILE B 1 178 ? 47.722 57.496 67.395 1.00 46.56 178 ILE B N 1
ATOM 4669 C CA . ILE B 1 178 ? 48.198 56.682 68.504 1.00 49.47 178 ILE B CA 1
ATOM 4670 C C . ILE B 1 178 ? 48.842 57.486 69.625 1.00 51.32 178 ILE B C 1
ATOM 4671 O O . ILE B 1 178 ? 48.547 57.267 70.800 1.00 51.55 178 ILE B O 1
ATOM 4676 N N . GLU B 1 179 ? 49.720 58.413 69.266 1.00 53.00 179 GLU B N 1
ATOM 4677 C CA . GLU B 1 179 ? 50.394 59.227 70.271 1.00 54.33 179 GLU B CA 1
ATOM 4678 C C . GLU B 1 179 ? 49.440 60.161 71.014 1.00 53.29 179 GLU B C 1
ATOM 4679 O O . GLU B 1 179 ? 49.419 60.177 72.246 1.00 53.10 179 GLU B O 1
ATOM 4685 N N . ALA B 1 180 ? 48.654 60.928 70.263 1.00 51.68 180 ALA B N 1
ATOM 4686 C CA . ALA B 1 180 ? 47.695 61.861 70.851 1.00 50.91 180 ALA B CA 1
ATOM 4687 C C . ALA B 1 180 ? 46.774 61.172 71.857 1.00 50.88 180 ALA B C 1
ATOM 4688 O O . ALA B 1 180 ? 46.555 61.674 72.959 1.00 50.51 180 ALA B O 1
ATOM 4690 N N . LEU B 1 181 ? 46.230 60.022 71.478 1.00 49.66 181 LEU B N 1
ATOM 4691 C CA . LEU B 1 181 ? 45.349 59.293 72.376 1.00 49.09 181 LEU B CA 1
ATOM 4692 C C . LEU B 1 181 ? 46.112 58.631 73.527 1.00 49.90 181 LEU B C 1
ATOM 4693 O O . LEU B 1 181 ? 45.641 58.635 74.668 1.00 48.68 181 LEU B O 1
ATOM 4698 N N . MET B 1 182 ? 47.280 58.061 73.233 1.00 50.61 182 MET B N 1
ATOM 4699 C CA . MET B 1 182 ? 48.090 57.407 74.265 1.00 52.16 182 MET B CA 1
ATOM 4700 C C . MET B 1 182 ? 48.505 58.416 75.325 1.00 53.12 182 MET B C 1
ATOM 4701 O O . MET B 1 182 ? 48.724 58.060 76.485 1.00 54.49 182 MET B O 1
ATOM 4706 N N . ARG B 1 183 ? 48.612 59.676 74.921 1.00 53.37 183 ARG B N 1
ATOM 4707 C CA . ARG B 1 183 ? 48.994 60.732 75.844 1.00 55.14 183 ARG B CA 1
ATOM 4708 C C . ARG B 1 183 ? 47.891 60.948 76.878 1.00 54.54 183 ARG B C 1
ATOM 4709 O O . ARG B 1 183 ? 48.105 60.789 78.083 1.00 53.79 183 ARG B O 1
ATOM 4717 N N . ALA B 1 184 ? 46.707 61.308 76.394 1.00 53.51 184 ALA B N 1
ATOM 4718 C CA . ALA B 1 184 ? 45.568 61.558 77.265 1.00 51.70 184 ALA B CA 1
ATOM 4719 C C . ALA B 1 184 ? 45.262 60.367 78.170 1.00 51.22 184 ALA B C 1
ATOM 4720 O O . ALA B 1 184 ? 45.093 60.522 79.376 1.00 52.18 184 ALA B O 1
ATOM 4722 N N . TYR B 1 185 ? 45.205 59.175 77.591 1.00 49.94 185 TYR B N 1
ATOM 4723 C CA . TYR B 1 185 ? 44.894 57.980 78.363 1.00 50.16 185 TYR B CA 1
ATOM 4724 C C . TYR B 1 185 ? 45.810 57.736 79.567 1.00 51.22 185 TYR B C 1
ATOM 4725 O O . TYR B 1 185 ? 45.329 57.482 80.671 1.00 50.63 185 TYR B O 1
ATOM 4734 N N . TYR B 1 186 ? 47.122 57.806 79.353 1.00 52.83 186 TYR B N 1
ATOM 4735 C CA . TYR B 1 186 ? 48.079 57.559 80.432 1.00 54.48 186 TYR B CA 1
ATOM 4736 C C . TYR B 1 186 ? 48.523 58.785 81.222 1.00 55.26 186 TYR B C 1
ATOM 4737 O O . TYR B 1 186 ? 49.278 58.660 82.191 1.00 55.06 186 TYR B O 1
ATOM 4746 N N . SER B 1 187 ? 48.065 59.963 80.814 1.00 55.85 187 SER B N 1
ATOM 4747 C CA . SER B 1 187 ? 48.433 61.187 81.512 1.00 56.16 187 SER B CA 1
ATOM 4748 C C . SER B 1 187 ? 48.224 61.044 83.018 1.00 57.21 187 SER B C 1
ATOM 4749 O O . SER B 1 187 ? 47.189 60.555 83.477 1.00 57.96 187 SER B O 1
ATOM 4752 N N . LYS B 1 188 ? 49.223 61.472 83.778 1.00 57.19 188 LYS B N 1
ATOM 4753 C CA . LYS B 1 188 ? 49.185 61.414 85.234 1.00 56.91 188 LYS B CA 1
ATOM 4754 C C . LYS B 1 188 ? 48.723 62.765 85.777 1.00 55.95 188 LYS B C 1
ATOM 4755 O O . LYS B 1 188 ? 48.450 62.914 86.968 1.00 55.67 188 LYS B O 1
ATOM 4761 N N . ASP B 1 189 ? 48.637 63.743 84.881 1.00 54.92 189 ASP B N 1
ATOM 4762 C CA . ASP B 1 189 ? 48.215 65.092 85.228 1.00 55.01 189 ASP B CA 1
ATOM 4763 C C . ASP B 1 189 ? 46.704 65.115 85.483 1.00 54.51 189 ASP B C 1
ATOM 4764 O O . ASP B 1 189 ? 46.032 64.104 85.294 1.00 55.45 189 ASP B O 1
ATOM 4769 N N . SER B 1 190 ? 46.175 66.257 85.922 1.00 53.50 190 SER B N 1
ATOM 4770 C CA . SER B 1 190 ? 44.741 66.394 86.206 1.00 52.74 190 SER B CA 1
ATOM 4771 C C . SER B 1 190 ? 44.346 67.872 86.285 1.00 52.81 190 SER B C 1
ATOM 4772 O O . SER B 1 190 ? 45.206 68.736 86.441 1.00 54.16 190 SER B O 1
ATOM 4775 N N . PRO B 1 191 ? 43.037 68.182 86.215 1.00 51.98 191 PRO B N 1
ATOM 4776 C CA . PRO B 1 191 ? 41.875 67.296 86.071 1.00 51.94 191 PRO B CA 1
ATOM 4777 C C . PRO B 1 191 ? 41.699 66.719 84.668 1.00 50.62 191 PRO B C 1
ATOM 4778 O O . PRO B 1 191 ? 41.792 67.438 83.670 1.00 50.19 191 PRO B O 1
ATOM 4782 N N . LYS B 1 192 ? 41.425 65.421 84.606 1.00 49.12 192 LYS B N 1
ATOM 4783 C CA . LYS B 1 192 ? 41.208 64.740 83.334 1.00 47.89 192 LYS B CA 1
ATOM 4784 C C . LYS B 1 192 ? 39.694 64.629 83.122 1.00 46.14 192 LYS B C 1
ATOM 4785 O O . LYS B 1 192 ? 39.018 63.844 83.790 1.00 46.60 192 LYS B O 1
ATOM 4791 N N . ILE B 1 193 ? 39.171 65.428 82.195 1.00 44.74 193 ILE B N 1
ATOM 4792 C CA . ILE B 1 193 ? 37.737 65.463 81.905 1.00 42.99 193 ILE B CA 1
ATOM 4793 C C . ILE B 1 193 ? 37.299 64.763 80.611 1.00 43.14 193 ILE B C 1
ATOM 4794 O O . ILE B 1 193 ? 37.775 65.087 79.522 1.00 42.79 193 ILE B O 1
ATOM 4799 N N . TYR B 1 194 ? 36.377 63.812 80.745 1.00 42.05 194 TYR B N 1
ATOM 4800 C CA . TYR B 1 194 ? 35.838 63.078 79.602 1.00 40.88 194 TYR B CA 1
ATOM 4801 C C . TYR B 1 194 ? 34.441 63.605 79.271 1.00 39.07 194 TYR B C 1
ATOM 4802 O O . TYR B 1 194 ? 33.669 63.948 80.167 1.00 39.88 194 TYR B O 1
ATOM 4811 N N . VAL B 1 195 ? 34.130 63.681 77.981 1.00 36.64 195 VAL B N 1
ATOM 4812 C CA . VAL B 1 195 ? 32.828 64.160 77.519 1.00 35.41 195 VAL B CA 1
ATOM 4813 C C . VAL B 1 195 ? 32.289 63.115 76.538 1.00 33.71 195 VAL B C 1
ATOM 4814 O O . VAL B 1 195 ? 32.779 62.991 75.419 1.00 32.22 195 VAL B O 1
ATOM 4818 N N . LEU B 1 196 ? 31.282 62.363 76.966 1.00 33.22 196 LEU B N 1
ATOM 4819 C CA . LEU B 1 196 ? 30.722 61.309 76.129 1.00 33.49 196 LEU B CA 1
ATOM 4820 C C . LEU B 1 196 ? 29.298 61.567 75.653 1.00 32.28 196 LEU B C 1
ATOM 4821 O O . LEU B 1 196 ? 28.372 61.686 76.459 1.00 30.41 196 LEU B O 1
ATOM 4826 N N . GLY B 1 197 ? 29.147 61.651 74.332 1.00 32.88 197 GLY B N 1
ATOM 4827 C CA . GLY B 1 197 ? 27.848 61.874 73.720 1.00 32.58 197 GLY B CA 1
ATOM 4828 C C . GLY B 1 197 ? 27.570 60.824 72.660 1.00 33.33 197 GLY B C 1
ATOM 4829 O O . GLY B 1 197 ? 28.173 59.750 72.670 1.00 34.53 197 GLY B O 1
ATOM 4830 N N . GLY B 1 198 ? 26.654 61.116 71.743 1.00 33.43 198 GLY B N 1
ATOM 4831 C CA . GLY B 1 198 ? 26.345 60.156 70.697 1.00 32.09 198 GLY B CA 1
ATOM 4832 C C . GLY B 1 198 ? 25.316 59.100 71.063 1.00 33.11 198 GLY B C 1
ATOM 4833 O O . GLY B 1 198 ? 24.656 59.185 72.098 1.00 33.56 198 GLY B O 1
ATOM 4834 N N . ALA B 1 199 ? 25.192 58.086 70.213 1.00 33.10 199 ALA B N 1
ATOM 4835 C CA . ALA B 1 199 ? 24.213 57.028 70.426 1.00 34.77 199 ALA B CA 1
ATOM 4836 C C . ALA B 1 199 ? 24.817 55.667 70.743 1.00 35.95 199 ALA B C 1
ATOM 4837 O O . ALA B 1 199 ? 24.086 54.695 70.912 1.00 38.38 199 ALA B O 1
ATOM 4839 N N . LYS B 1 200 ? 26.142 55.587 70.822 1.00 34.47 200 LYS B N 1
ATOM 4840 C CA . LYS B 1 200 ? 26.805 54.316 71.116 1.00 34.92 200 LYS B CA 1
ATOM 4841 C C . LYS B 1 200 ? 26.882 54.106 72.628 1.00 34.59 200 LYS B C 1
ATOM 4842 O O . LYS B 1 200 ? 27.961 54.132 73.221 1.00 33.88 200 LYS B O 1
ATOM 4848 N N . VAL B 1 201 ? 25.719 53.897 73.239 1.00 35.77 201 VAL B N 1
ATOM 4849 C CA . VAL B 1 201 ? 25.607 53.713 74.680 1.00 37.38 201 VAL B CA 1
ATOM 4850 C C . VAL B 1 201 ? 26.440 52.576 75.264 1.00 37.95 201 VAL B C 1
ATOM 4851 O O . VAL B 1 201 ? 27.233 52.794 76.180 1.00 38.29 201 VAL B O 1
ATOM 4855 N N . GLU B 1 202 ? 26.257 51.368 74.746 1.00 38.58 202 GLU B N 1
ATOM 4856 C CA . GLU B 1 202 ? 27.003 50.224 75.257 1.00 41.04 202 GLU B CA 1
ATOM 4857 C C . GLU B 1 202 ? 28.504 50.502 75.257 1.00 40.04 202 GLU B C 1
ATOM 4858 O O . GLU B 1 202 ? 29.172 50.370 76.281 1.00 40.76 202 GLU B O 1
ATOM 4864 N N . ASP B 1 203 ? 29.022 50.908 74.106 1.00 38.14 203 ASP B N 1
ATOM 4865 C CA . ASP B 1 203 ? 30.439 51.194 73.971 1.00 37.68 203 ASP B CA 1
ATOM 4866 C C . ASP B 1 203 ? 30.887 52.361 74.829 1.00 37.49 203 ASP B C 1
ATOM 4867 O O . ASP B 1 203 ? 32.018 52.379 75.321 1.00 37.51 203 ASP B O 1
ATOM 4872 N N . SER B 1 204 ? 30.005 53.337 75.009 1.00 35.19 204 SER B N 1
ATOM 4873 C CA . SER B 1 204 ? 30.328 54.488 75.836 1.00 35.97 204 SER B CA 1
ATOM 4874 C C . SER B 1 204 ? 30.352 54.105 77.314 1.00 35.57 204 SER B C 1
ATOM 4875 O O . SER B 1 204 ? 31.175 54.605 78.070 1.00 35.14 204 SER B O 1
ATOM 4878 N N . LEU B 1 205 ? 29.449 53.223 77.729 1.00 36.60 205 LEU B N 1
ATOM 4879 C CA . LEU B 1 205 ? 29.425 52.802 79.122 1.00 38.52 205 LEU B CA 1
ATOM 4880 C C . LEU B 1 205 ? 30.698 52.034 79.453 1.00 39.84 205 LEU B C 1
ATOM 4881 O O . LEU B 1 205 ? 31.232 52.154 80.558 1.00 40.10 205 LEU B O 1
ATOM 4886 N N . LYS B 1 206 ? 31.190 51.248 78.499 1.00 40.08 206 LYS B N 1
ATOM 4887 C CA . LYS B 1 206 ? 32.420 50.499 78.728 1.00 40.42 206 LYS B CA 1
ATOM 4888 C C . LYS B 1 206 ? 33.571 51.475 78.950 1.00 39.30 206 LYS B C 1
ATOM 4889 O O . LYS B 1 206 ? 34.494 51.196 79.708 1.00 40.03 206 LYS B O 1
ATOM 4895 N N . VAL B 1 207 ? 33.519 52.624 78.286 1.00 38.92 207 VAL B N 1
ATOM 4896 C CA . VAL B 1 207 ? 34.568 53.619 78.453 1.00 38.22 207 VAL B CA 1
ATOM 4897 C C . VAL B 1 207 ? 34.452 54.242 79.841 1.00 39.76 207 VAL B C 1
ATOM 4898 O O . VAL B 1 207 ? 35.442 54.341 80.568 1.00 39.28 207 VAL B O 1
ATOM 4902 N N . VAL B 1 208 ? 33.240 54.655 80.208 1.00 40.10 208 VAL B N 1
ATOM 4903 C CA . VAL B 1 208 ? 33.006 55.262 81.518 1.00 42.11 208 VAL B CA 1
ATOM 4904 C C . VAL B 1 208 ? 33.522 54.345 82.624 1.00 43.42 208 VAL B C 1
ATOM 4905 O O . VAL B 1 208 ? 34.330 54.756 83.450 1.00 44.16 208 VAL B O 1
ATOM 4909 N N . GLU B 1 209 ? 33.059 53.099 82.624 1.00 44.79 209 GLU B N 1
ATOM 4910 C CA . GLU B 1 209 ? 33.466 52.139 83.643 1.00 47.28 209 GLU B CA 1
ATOM 4911 C C . GLU B 1 209 ? 34.979 51.968 83.698 1.00 47.11 209 GLU B C 1
ATOM 4912 O O . GLU B 1 209 ? 35.565 51.958 84.777 1.00 48.09 209 GLU B O 1
ATOM 4918 N N . ASN B 1 210 ? 35.611 51.844 82.537 1.00 46.07 210 ASN B N 1
ATOM 4919 C CA . ASN B 1 210 ? 37.057 51.667 82.483 1.00 46.15 210 ASN B CA 1
ATOM 4920 C C . ASN B 1 210 ? 37.858 52.861 83.009 1.00 45.24 210 ASN B C 1
ATOM 4921 O O . ASN B 1 210 ? 38.720 52.694 83.867 1.00 43.79 210 ASN B O 1
ATOM 4926 N N . VAL B 1 211 ? 37.582 54.058 82.497 1.00 44.96 211 VAL B N 1
ATOM 4927 C CA . VAL B 1 211 ? 38.329 55.243 82.926 1.00 44.79 211 VAL B CA 1
ATOM 4928 C C . VAL B 1 211 ? 38.101 55.673 84.376 1.00 45.86 211 VAL B C 1
ATOM 4929 O O . VAL B 1 211 ? 38.956 56.329 84.971 1.00 45.28 211 VAL B O 1
ATOM 4933 N N . LEU B 1 212 ? 36.958 55.315 84.949 1.00 46.62 212 LEU B N 1
ATOM 4934 C CA . LEU B 1 212 ? 36.692 55.686 86.334 1.00 47.66 212 LEU B CA 1
ATOM 4935 C C . LEU B 1 212 ? 37.302 54.646 87.260 1.00 49.46 212 LEU B C 1
ATOM 4936 O O . LEU B 1 212 ? 37.916 54.981 88.269 1.00 50.88 212 LEU B O 1
ATOM 4941 N N . ARG B 1 213 ? 37.137 53.380 86.900 1.00 51.32 213 ARG B N 1
ATOM 4942 C CA . ARG B 1 213 ? 37.671 52.281 87.687 1.00 53.25 213 ARG B CA 1
ATOM 4943 C C . ARG B 1 213 ? 39.199 52.296 87.647 1.00 54.41 213 ARG B C 1
ATOM 4944 O O . ARG B 1 213 ? 39.856 51.970 88.636 1.00 54.46 213 ARG B O 1
ATOM 4952 N N . ARG B 1 214 ? 39.755 52.687 86.502 1.00 55.38 214 ARG B N 1
ATOM 4953 C CA . ARG B 1 214 ? 41.205 52.766 86.323 1.00 57.29 214 ARG B CA 1
ATOM 4954 C C . ARG B 1 214 ? 41.703 54.188 86.602 1.00 56.51 214 ARG B C 1
ATOM 4955 O O . ARG B 1 214 ? 42.861 54.517 86.338 1.00 57.45 214 ARG B O 1
ATOM 4963 N N . GLU B 1 215 ? 40.815 55.029 87.121 1.00 54.17 215 GLU B N 1
ATOM 4964 C CA . GLU B 1 215 ? 41.142 56.413 87.454 1.00 52.77 215 GLU B CA 1
ATOM 4965 C C . GLU B 1 215 ? 41.882 57.200 86.373 1.00 51.21 215 GLU B C 1
ATOM 4966 O O . GLU B 1 215 ? 42.794 57.970 86.670 1.00 50.86 215 GLU B O 1
ATOM 4972 N N . ARG B 1 216 ? 41.480 57.017 85.120 1.00 50.52 216 ARG B N 1
ATOM 4973 C CA . ARG B 1 216 ? 42.095 57.737 84.008 1.00 49.07 216 ARG B CA 1
ATOM 4974 C C . ARG B 1 216 ? 41.303 59.022 83.786 1.00 46.22 216 ARG B C 1
ATOM 4975 O O . ARG B 1 216 ? 41.725 59.908 83.043 1.00 43.94 216 ARG B O 1
ATOM 4983 N N . ALA B 1 217 ? 40.143 59.105 84.429 1.00 44.79 217 ALA B N 1
ATOM 4984 C CA . ALA B 1 217 ? 39.279 60.277 84.314 1.00 45.56 217 ALA B CA 1
ATOM 4985 C C . ALA B 1 217 ? 38.903 60.764 85.700 1.00 45.36 217 ALA B C 1
ATOM 4986 O O . ALA B 1 217 ? 38.630 59.961 86.590 1.00 45.67 217 ALA B O 1
ATOM 4988 N N . ASP B 1 218 ? 38.881 62.078 85.881 1.00 45.87 218 ASP B N 1
ATOM 4989 C CA . ASP B 1 218 ? 38.520 62.639 87.172 1.00 47.69 218 ASP B CA 1
ATOM 4990 C C . ASP B 1 218 ? 37.042 63.002 87.199 1.00 47.66 218 ASP B C 1
ATOM 4991 O O . ASP B 1 218 ? 36.435 63.091 88.265 1.00 49.04 218 ASP B O 1
ATOM 4996 N N . LEU B 1 219 ? 36.462 63.190 86.017 1.00 47.06 219 LEU B N 1
ATOM 4997 C CA . LEU B 1 219 ? 35.051 63.531 85.903 1.00 45.97 219 LEU B CA 1
ATOM 4998 C C . LEU B 1 219 ? 34.537 63.200 84.499 1.00 45.77 219 LEU B C 1
ATOM 4999 O O . LEU B 1 219 ? 35.299 63.220 83.526 1.00 44.88 219 LEU B O 1
ATOM 5004 N N . VAL B 1 220 ? 33.246 62.892 84.403 1.00 43.84 220 VAL B N 1
ATOM 5005 C CA . VAL B 1 220 ? 32.627 62.557 83.126 1.00 41.59 220 VAL B CA 1
ATOM 5006 C C . VAL B 1 220 ? 31.394 63.404 82.848 1.00 41.31 220 VAL B C 1
ATOM 5007 O O . VAL B 1 220 ? 30.482 63.466 83.670 1.00 41.97 220 VAL B O 1
ATOM 5011 N N . LEU B 1 221 ? 31.377 64.055 81.689 1.00 38.74 221 LEU B N 1
ATOM 5012 C CA . LEU B 1 221 ? 30.238 64.866 81.279 1.00 39.36 221 LEU B CA 1
ATOM 5013 C C . LEU B 1 221 ? 29.519 64.057 80.203 1.00 39.00 221 LEU B C 1
ATOM 5014 O O . LEU B 1 221 ? 30.166 63.388 79.399 1.00 38.97 221 LEU B O 1
ATOM 5019 N N . THR B 1 222 ? 28.191 64.108 80.190 1.00 38.37 222 THR B N 1
ATOM 5020 C CA . THR B 1 222 ? 27.429 63.346 79.206 1.00 38.68 222 THR B CA 1
ATOM 5021 C C . THR B 1 222 ? 26.508 64.183 78.331 1.00 38.57 222 THR B C 1
ATOM 5022 O O . THR B 1 222 ? 26.061 65.260 78.716 1.00 38.45 222 THR B O 1
ATOM 5026 N N . GLY B 1 223 ? 26.234 63.662 77.141 1.00 39.69 223 GLY B N 1
ATOM 5027 C CA . GLY B 1 223 ? 25.364 64.334 76.198 1.00 38.60 223 GLY B CA 1
ATOM 5028 C C . GLY B 1 223 ? 24.723 63.286 75.314 1.00 38.12 223 GLY B C 1
ATOM 5029 O O . GLY B 1 223 ? 25.026 62.097 75.446 1.00 37.54 223 GLY B O 1
ATOM 5030 N N . GLY B 1 224 ? 23.835 63.716 74.423 1.00 37.87 224 GLY B N 1
ATOM 5031 C CA . GLY B 1 224 ? 23.170 62.785 73.525 1.00 38.42 224 GLY B CA 1
ATOM 5032 C C . GLY B 1 224 ? 22.398 61.699 74.246 1.00 40.00 224 GLY B C 1
ATOM 5033 O O . GLY B 1 224 ? 21.930 61.903 75.365 1.00 41.23 224 GLY B O 1
ATOM 5034 N N . LEU B 1 225 ? 22.259 60.542 73.609 1.00 40.98 225 LEU B N 1
ATOM 5035 C CA . LEU B 1 225 ? 21.548 59.425 74.216 1.00 42.33 225 LEU B CA 1
ATOM 5036 C C . LEU B 1 225 ? 22.292 58.890 75.438 1.00 42.59 225 LEU B C 1
ATOM 5037 O O . LEU B 1 225 ? 21.685 58.307 76.344 1.00 44.24 225 LEU B O 1
ATOM 5042 N N . VAL B 1 226 ? 23.606 59.084 75.470 1.00 40.09 226 VAL B N 1
ATOM 5043 C CA . VAL B 1 226 ? 24.386 58.618 76.606 1.00 37.90 226 VAL B CA 1
ATOM 5044 C C . VAL B 1 226 ? 23.898 59.352 77.852 1.00 38.11 226 VAL B C 1
ATOM 5045 O O . VAL B 1 226 ? 23.778 58.757 78.922 1.00 38.72 226 VAL B O 1
ATOM 5049 N N . ALA B 1 227 ? 23.609 60.642 77.704 1.00 37.75 227 ALA B N 1
ATOM 5050 C CA . ALA B 1 227 ? 23.125 61.455 78.818 1.00 39.96 227 ALA B CA 1
ATOM 5051 C C . ALA B 1 227 ? 21.736 61.015 79.263 1.00 40.69 227 ALA B C 1
ATOM 5052 O O . ALA B 1 227 ? 21.454 60.950 80.457 1.00 41.62 227 ALA B O 1
ATOM 5054 N N . ASN B 1 228 ? 20.866 60.733 78.301 1.00 41.99 228 ASN B N 1
ATOM 5055 C CA . ASN B 1 228 ? 19.516 60.291 78.621 1.00 43.87 228 ASN B CA 1
ATOM 5056 C C . ASN B 1 228 ? 19.626 59.057 79.512 1.00 45.42 228 ASN B C 1
ATOM 5057 O O . ASN B 1 228 ? 19.142 59.050 80.648 1.00 45.59 228 ASN B O 1
ATOM 5062 N N . VAL B 1 229 ? 20.285 58.023 78.996 1.00 45.39 229 VAL B N 1
ATOM 5063 C CA . VAL B 1 229 ? 20.458 56.779 79.736 1.00 45.89 229 VAL B CA 1
ATOM 5064 C C . VAL B 1 229 ? 20.932 57.006 81.168 1.00 45.69 229 VAL B C 1
ATOM 5065 O O . VAL B 1 229 ? 20.374 56.432 82.102 1.00 46.58 229 VAL B O 1
ATOM 5069 N N . PHE B 1 230 ? 21.951 57.841 81.347 1.00 45.87 230 PHE B N 1
ATOM 5070 C CA . PHE B 1 230 ? 22.462 58.116 82.687 1.00 46.72 230 PHE B CA 1
ATOM 5071 C C . PHE B 1 230 ? 21.478 58.922 83.526 1.00 48.75 230 PHE B C 1
ATOM 5072 O O . PHE B 1 230 ? 21.210 58.585 84.683 1.00 49.72 230 PHE B O 1
ATOM 5080 N N . THR B 1 231 ? 20.950 59.993 82.944 1.00 50.62 231 THR B N 1
ATOM 5081 C CA . THR B 1 231 ? 19.994 60.847 83.640 1.00 52.60 231 THR B CA 1
ATOM 5082 C C . THR B 1 231 ? 18.821 60.002 84.117 1.00 53.86 231 THR B C 1
ATOM 5083 O O . THR B 1 231 ? 18.412 60.079 85.277 1.00 53.15 231 THR B O 1
ATOM 5087 N N . LEU B 1 232 ? 18.294 59.196 83.202 1.00 53.98 232 LEU B N 1
ATOM 5088 C CA . LEU B 1 232 ? 17.170 58.317 83.480 1.00 54.67 232 LEU B CA 1
ATOM 5089 C C . LEU B 1 232 ? 17.552 57.349 84.596 1.00 55.39 232 LEU B C 1
ATOM 5090 O O . LEU B 1 232 ? 16.745 57.045 85.475 1.00 56.17 232 LEU B O 1
ATOM 5095 N N . ALA B 1 233 ? 18.792 56.872 84.559 1.00 55.41 233 ALA B N 1
ATOM 5096 C CA . ALA B 1 233 ? 19.284 55.938 85.564 1.00 54.82 233 ALA B CA 1
ATOM 5097 C C . ALA B 1 233 ? 19.391 56.615 86.925 1.00 55.33 233 ALA B C 1
ATOM 5098 O O . ALA B 1 233 ? 19.368 55.948 87.959 1.00 54.27 233 ALA B O 1
ATOM 5100 N N . LYS B 1 234 ? 19.517 57.939 86.923 1.00 55.94 234 LYS B N 1
ATOM 5101 C CA . LYS B 1 234 ? 19.613 58.691 88.168 1.00 57.55 234 LYS B CA 1
ATOM 5102 C C . LYS B 1 234 ? 18.237 58.809 88.815 1.00 59.48 234 LYS B C 1
ATOM 5103 O O . LYS B 1 234 ? 18.107 59.293 89.941 1.00 58.77 234 LYS B O 1
ATOM 5109 N N . GLY B 1 235 ? 17.214 58.365 88.093 1.00 61.34 235 GLY B N 1
ATOM 5110 C CA . GLY B 1 235 ? 15.864 58.423 88.618 1.00 64.69 235 GLY B CA 1
ATOM 5111 C C . GLY B 1 235 ? 15.039 59.555 88.043 1.00 67.25 235 GLY B C 1
ATOM 5112 O O . GLY B 1 235 ? 13.855 59.681 88.352 1.00 68.13 235 GLY B O 1
ATOM 5113 N N . PHE B 1 236 ? 15.660 60.380 87.206 1.00 68.89 236 PHE B N 1
ATOM 5114 C CA . PHE B 1 236 ? 14.963 61.505 86.591 1.00 70.64 236 PHE B CA 1
ATOM 5115 C C . PHE B 1 236 ? 14.311 61.061 85.282 1.00 72.66 236 PHE B C 1
ATOM 5116 O O . PHE B 1 236 ? 15.003 60.813 84.297 1.00 73.17 236 PHE B O 1
ATOM 5124 N N . ASP B 1 237 ? 12.983 60.966 85.272 1.00 75.08 237 ASP B N 1
ATOM 5125 C CA . ASP B 1 237 ? 12.249 60.534 84.081 1.00 77.57 237 ASP B CA 1
ATOM 5126 C C . ASP B 1 237 ? 12.369 61.501 82.905 1.00 78.52 237 ASP B C 1
ATOM 5127 O O . ASP B 1 237 ? 12.718 62.668 83.084 1.00 78.40 237 ASP B O 1
ATOM 5132 N N . LEU B 1 238 ? 12.066 61.008 81.705 1.00 80.13 238 LEU B N 1
ATOM 5133 C CA . LEU B 1 238 ? 12.155 61.815 80.490 1.00 81.68 238 LEU B CA 1
ATOM 5134 C C . LEU B 1 238 ? 10.971 61.654 79.529 1.00 82.73 238 LEU B C 1
ATOM 5135 O O . LEU B 1 238 ? 11.152 61.677 78.314 1.00 82.81 238 LEU B O 1
ATOM 5140 N N . GLY B 1 239 ? 9.765 61.487 80.064 1.00 84.39 239 GLY B N 1
ATOM 5141 C CA . GLY B 1 239 ? 8.598 61.348 79.205 1.00 85.55 239 GLY B CA 1
ATOM 5142 C C . GLY B 1 239 ? 8.442 60.000 78.524 1.00 86.61 239 GLY B C 1
ATOM 5143 O O . GLY B 1 239 ? 9.339 59.163 78.583 1.00 87.27 239 GLY B O 1
ATOM 5144 N N . ARG B 1 240 ? 7.302 59.803 77.861 1.00 86.95 240 ARG B N 1
ATOM 5145 C CA . ARG B 1 240 ? 6.989 58.551 77.170 1.00 87.65 240 ARG B CA 1
ATOM 5146 C C . ARG B 1 240 ? 7.573 58.405 75.769 1.00 88.35 240 ARG B C 1
ATOM 5147 O O . ARG B 1 240 ? 8.081 57.339 75.412 1.00 89.04 240 ARG B O 1
ATOM 5155 N N . LYS B 1 241 ? 7.479 59.458 74.965 1.00 88.45 241 LYS B N 1
ATOM 5156 C CA . LYS B 1 241 ? 8.002 59.404 73.605 1.00 87.83 241 LYS B CA 1
ATOM 5157 C C . LYS B 1 241 ? 9.488 59.082 73.692 1.00 87.20 241 LYS B C 1
ATOM 5158 O O . LYS B 1 241 ? 10.003 58.262 72.931 1.00 87.10 241 LYS B O 1
ATOM 5164 N N . ASN B 1 242 ? 10.168 59.728 74.634 1.00 87.01 242 ASN B N 1
ATOM 5165 C CA . ASN B 1 242 ? 11.594 59.500 74.833 1.00 87.02 242 ASN B CA 1
ATOM 5166 C C . ASN B 1 242 ? 11.836 58.071 75.308 1.00 87.34 242 ASN B C 1
ATOM 5167 O O . ASN B 1 242 ? 12.574 57.317 74.674 1.00 87.24 242 ASN B O 1
ATOM 5172 N N . VAL B 1 243 ? 11.207 57.698 76.420 1.00 87.84 243 VAL B N 1
ATOM 5173 C CA . VAL B 1 243 ? 11.365 56.354 76.962 1.00 88.29 243 VAL B CA 1
ATOM 5174 C C . VAL B 1 243 ? 11.101 55.292 75.903 1.00 89.09 243 VAL B C 1
ATOM 5175 O O . VAL B 1 243 ? 11.824 54.298 75.821 1.00 88.99 243 VAL B O 1
ATOM 5179 N N . GLU B 1 244 ? 10.065 55.497 75.094 1.00 90.32 244 GLU B N 1
ATOM 5180 C CA . GLU B 1 244 ? 9.746 54.544 74.035 1.00 91.29 244 GLU B CA 1
ATOM 5181 C C . GLU B 1 244 ? 10.847 54.592 72.986 1.00 91.05 244 GLU B C 1
ATOM 5182 O O . GLU B 1 244 ? 11.193 53.573 72.384 1.00 90.76 244 GLU B O 1
ATOM 5188 N N . PHE B 1 245 ? 11.389 55.787 72.768 1.00 90.79 245 PHE B N 1
ATOM 5189 C CA . PHE B 1 245 ? 12.466 55.964 71.805 1.00 90.49 245 PHE B CA 1
ATOM 5190 C C . PHE B 1 245 ? 13.665 55.174 72.310 1.00 89.78 245 PHE B C 1
ATOM 5191 O O . PHE B 1 245 ? 14.424 54.608 71.527 1.00 90.13 245 PHE B O 1
ATOM 5199 N N . MET B 1 246 ? 13.825 55.140 73.630 1.00 89.07 246 MET B N 1
ATOM 5200 C CA . MET B 1 246 ? 14.918 54.401 74.247 1.00 88.28 246 MET B CA 1
ATOM 5201 C C . MET B 1 246 ? 14.722 52.929 73.908 1.00 87.44 246 MET B C 1
ATOM 5202 O O . MET B 1 246 ? 15.635 52.266 73.414 1.00 86.90 246 MET B O 1
ATOM 5207 N N . LYS B 1 247 ? 13.520 52.426 74.176 1.00 86.57 247 LYS B N 1
ATOM 5208 C CA . LYS B 1 247 ? 13.197 51.035 73.891 1.00 85.36 247 LYS B CA 1
ATOM 5209 C C . LYS B 1 247 ? 13.375 50.775 72.404 1.00 84.48 247 LYS B C 1
ATOM 5210 O O . LYS B 1 247 ? 13.809 49.695 72.003 1.00 83.96 247 LYS B O 1
ATOM 5216 N N . LYS B 1 248 ? 13.029 51.772 71.594 1.00 83.45 248 LYS B N 1
ATOM 5217 C CA . LYS B 1 248 ? 13.157 51.670 70.145 1.00 82.50 248 LYS B CA 1
ATOM 5218 C C . LYS B 1 248 ? 14.461 50.979 69.774 1.00 81.79 248 LYS B C 1
ATOM 5219 O O . LYS B 1 248 ? 14.456 49.903 69.174 1.00 81.51 248 LYS B O 1
ATOM 5225 N N . LYS B 1 249 ? 15.578 51.601 70.140 1.00 81.19 249 LYS B N 1
ATOM 5226 C CA . LYS B 1 249 ? 16.890 51.044 69.839 1.00 80.56 249 LYS B CA 1
ATOM 5227 C C . LYS B 1 249 ? 17.435 50.218 71.004 1.00 79.99 249 LYS B C 1
ATOM 5228 O O . LYS B 1 249 ? 18.633 49.945 71.083 1.00 79.96 249 LYS B O 1
ATOM 5234 N N . GLY B 1 250 ? 16.539 49.822 71.904 1.00 79.44 250 GLY B N 1
ATOM 5235 C CA . GLY B 1 250 ? 16.924 49.011 73.047 1.00 78.76 250 GLY B CA 1
ATOM 5236 C C . GLY B 1 250 ? 17.944 49.629 73.981 1.00 77.76 250 GLY B C 1
ATOM 5237 O O . GLY B 1 250 ? 18.775 48.922 74.552 1.00 77.62 250 GLY B O 1
ATOM 5238 N N . LEU B 1 251 ? 17.884 50.946 74.146 1.00 77.00 251 LEU B N 1
ATOM 5239 C CA . LEU B 1 251 ? 18.812 51.643 75.026 1.00 75.98 251 LEU B CA 1
ATOM 5240 C C . LEU B 1 251 ? 18.458 51.444 76.495 1.00 75.48 251 LEU B C 1
ATOM 5241 O O . LEU B 1 251 ? 19.282 51.700 77.374 1.00 75.23 251 LEU B O 1
ATOM 5246 N N . LEU B 1 252 ? 17.237 50.989 76.765 1.00 74.58 252 LEU B N 1
ATOM 5247 C CA . LEU B 1 252 ? 16.817 50.759 78.142 1.00 74.14 252 LEU B CA 1
ATOM 5248 C C . LEU B 1 252 ? 17.453 49.496 78.704 1.00 73.55 252 LEU B C 1
ATOM 5249 O O . LEU B 1 252 ? 17.328 49.201 79.892 1.00 73.74 252 LEU B O 1
ATOM 5254 N N . ASP B 1 253 ? 18.138 48.756 77.841 1.00 72.75 253 ASP B N 1
ATOM 5255 C CA . ASP B 1 253 ? 18.808 47.528 78.247 1.00 72.30 253 ASP B CA 1
ATOM 5256 C C . ASP B 1 253 ? 20.146 47.852 78.899 1.00 70.39 253 ASP B C 1
ATOM 5257 O O . ASP B 1 253 ? 20.802 46.977 79.466 1.00 70.56 253 ASP B O 1
ATOM 5262 N N . TYR B 1 254 ? 20.547 49.116 78.815 1.00 67.32 254 TYR B N 1
ATOM 5263 C CA . TYR B 1 254 ? 21.812 49.547 79.389 1.00 65.36 254 TYR B CA 1
ATOM 5264 C C . TYR B 1 254 ? 21.607 50.389 80.634 1.00 63.57 254 TYR B C 1
ATOM 5265 O O . TYR B 1 254 ? 22.566 50.720 81.333 1.00 63.11 254 TYR B O 1
ATOM 5274 N N . VAL B 1 255 ? 20.357 50.740 80.911 1.00 62.27 255 VAL B N 1
ATOM 5275 C CA . VAL B 1 255 ? 20.047 51.547 82.082 1.00 61.25 255 VAL B CA 1
ATOM 5276 C C . VAL B 1 255 ? 20.549 50.842 83.339 1.00 60.10 255 VAL B C 1
ATOM 5277 O O . VAL B 1 255 ? 21.076 51.480 84.250 1.00 59.93 255 VAL B O 1
ATOM 5281 N N . LYS B 1 256 ? 20.395 49.522 83.375 1.00 58.59 256 LYS B N 1
ATOM 5282 C CA . LYS B 1 256 ? 20.838 48.733 84.519 1.00 58.21 256 LYS B CA 1
ATOM 5283 C C . LYS B 1 256 ? 22.345 48.888 84.702 1.00 56.18 256 LYS B C 1
ATOM 5284 O O . LYS B 1 256 ? 22.825 49.091 85.816 1.00 55.83 256 LYS B O 1
ATOM 5290 N N . HIS B 1 257 ? 23.085 48.802 83.601 1.00 54.88 257 HIS B N 1
ATOM 5291 C CA . HIS B 1 257 ? 24.536 48.940 83.641 1.00 52.56 257 HIS B CA 1
ATOM 5292 C C . HIS B 1 257 ? 24.883 50.355 84.079 1.00 52.28 257 HIS B C 1
ATOM 5293 O O . HIS B 1 257 ? 25.852 50.568 84.806 1.00 52.42 257 HIS B O 1
ATOM 5300 N N . ALA B 1 258 ? 24.085 51.320 83.629 1.00 50.36 258 ALA B N 1
ATOM 5301 C CA . ALA B 1 258 ? 24.300 52.718 83.982 1.00 50.10 258 ALA B CA 1
ATOM 5302 C C . ALA B 1 258 ? 24.092 52.910 85.482 1.00 49.66 258 ALA B C 1
ATOM 5303 O O . ALA B 1 258 ? 24.797 53.688 86.126 1.00 48.84 258 ALA B O 1
ATOM 5305 N N . GLU B 1 259 ? 23.115 52.195 86.031 1.00 51.53 259 GLU B N 1
ATOM 5306 C CA . GLU B 1 259 ? 22.818 52.276 87.456 1.00 53.22 259 GLU B CA 1
ATOM 5307 C C . GLU B 1 259 ? 23.991 51.725 88.265 1.00 53.17 259 GLU B C 1
ATOM 5308 O O . GLU B 1 259 ? 24.435 52.345 89.235 1.00 53.45 259 GLU B O 1
ATOM 5314 N N . GLU B 1 260 ? 24.502 50.566 87.861 1.00 53.33 260 GLU B N 1
ATOM 5315 C CA . GLU B 1 260 ? 25.625 49.960 88.567 1.00 53.64 260 GLU B CA 1
ATOM 5316 C C . GLU B 1 260 ? 26.790 50.938 88.613 1.00 53.32 260 GLU B C 1
ATOM 5317 O O . GLU B 1 260 ? 27.449 51.081 89.641 1.00 53.38 260 GLU B O 1
ATOM 5323 N N . ILE B 1 261 ? 27.039 51.611 87.495 1.00 52.56 261 ILE B N 1
ATOM 5324 C CA . ILE B 1 261 ? 28.127 52.574 87.417 1.00 52.99 261 ILE B CA 1
ATOM 5325 C C . ILE B 1 261 ? 27.851 53.745 88.355 1.00 53.83 261 ILE B C 1
ATOM 5326 O O . ILE B 1 261 ? 28.745 54.216 89.054 1.00 53.58 261 ILE B O 1
ATOM 5331 N N . LEU B 1 262 ? 26.608 54.211 88.369 1.00 54.75 262 LEU B N 1
ATOM 5332 C CA . LEU B 1 262 ? 26.236 55.318 89.240 1.00 56.41 262 LEU B CA 1
ATOM 5333 C C . LEU B 1 262 ? 26.426 54.927 90.703 1.00 57.57 262 LEU B C 1
ATOM 5334 O O . LEU B 1 262 ? 26.995 55.687 91.488 1.00 56.80 262 LEU B O 1
ATOM 5339 N N . ASP B 1 263 ? 25.952 53.735 91.060 1.00 59.05 263 ASP B N 1
ATOM 5340 C CA . ASP B 1 263 ? 26.070 53.241 92.430 1.00 60.22 263 ASP B CA 1
ATOM 5341 C C . ASP B 1 263 ? 27.521 53.121 92.875 1.00 59.74 263 ASP B C 1
ATOM 5342 O O . ASP B 1 263 ? 27.793 52.877 94.048 1.00 59.91 263 ASP B O 1
ATOM 5347 N N . GLU B 1 264 ? 28.452 53.302 91.944 1.00 59.43 264 GLU B N 1
ATOM 5348 C CA . GLU B 1 264 ? 29.865 53.177 92.269 1.00 58.26 264 GLU B CA 1
ATOM 5349 C C . GLU B 1 264 ? 30.681 54.444 92.040 1.00 57.50 264 GLU B C 1
ATOM 5350 O O . GLU B 1 264 ? 31.686 54.661 92.715 1.00 56.78 264 GLU B O 1
ATOM 5356 N N . PHE B 1 265 ? 30.255 55.281 91.094 1.00 56.32 265 PHE B N 1
ATOM 5357 C CA . PHE B 1 265 ? 30.979 56.517 90.800 1.00 54.64 265 PHE B CA 1
ATOM 5358 C C . PHE B 1 265 ? 30.057 57.727 90.640 1.00 53.44 265 PHE B C 1
ATOM 5359 O O . PHE B 1 265 ? 30.411 58.691 89.959 1.00 51.44 265 PHE B O 1
ATOM 5367 N N . TYR B 1 266 ? 28.891 57.679 91.278 1.00 53.11 266 TYR B N 1
ATOM 5368 C CA . TYR B 1 266 ? 27.906 58.759 91.185 1.00 53.27 266 TYR B CA 1
ATOM 5369 C C . TYR B 1 266 ? 28.490 60.172 91.153 1.00 52.66 266 TYR B C 1
ATOM 5370 O O . TYR B 1 266 ? 28.166 60.959 90.268 1.00 54.39 266 TYR B O 1
ATOM 5379 N N . PRO B 1 267 ? 29.354 60.515 92.119 1.00 52.40 267 PRO B N 1
ATOM 5380 C CA . PRO B 1 267 ? 29.950 61.855 92.157 1.00 52.84 267 PRO B CA 1
ATOM 5381 C C . PRO B 1 267 ? 30.835 62.237 90.969 1.00 52.62 267 PRO B C 1
ATOM 5382 O O . PRO B 1 267 ? 31.145 63.413 90.779 1.00 51.99 267 PRO B O 1
ATOM 5386 N N . TYR B 1 268 ? 31.239 61.257 90.168 1.00 52.51 268 TYR B N 1
ATOM 5387 C CA . TYR B 1 268 ? 32.089 61.548 89.017 1.00 51.90 268 TYR B CA 1
ATOM 5388 C C . TYR B 1 268 ? 31.327 61.621 87.687 1.00 51.38 268 TYR B C 1
ATOM 5389 O O . TYR B 1 268 ? 31.933 61.866 86.642 1.00 50.87 268 TYR B O 1
ATOM 5398 N N . ILE B 1 269 ? 30.012 61.412 87.719 1.00 49.70 269 ILE B N 1
ATOM 5399 C CA . ILE B 1 269 ? 29.212 61.443 86.493 1.00 48.63 269 ILE B CA 1
ATOM 5400 C C . ILE B 1 269 ? 28.221 62.606 86.409 1.00 48.62 269 ILE B C 1
ATOM 5401 O O . ILE B 1 269 ? 27.253 62.671 87.170 1.00 49.31 269 ILE B O 1
ATOM 5406 N N . ARG B 1 270 ? 28.459 63.507 85.460 1.00 46.80 270 ARG B N 1
ATOM 5407 C CA . ARG B 1 270 ? 27.601 64.672 85.267 1.00 46.09 270 ARG B CA 1
ATOM 5408 C C . ARG B 1 270 ? 26.613 64.494 84.125 1.00 44.31 270 ARG B C 1
ATOM 5409 O O . ARG B 1 270 ? 26.990 64.149 83.004 1.00 44.09 270 ARG B O 1
ATOM 5417 N N . THR B 1 271 ? 25.344 64.738 84.422 1.00 43.36 271 THR B N 1
ATOM 5418 C CA . THR B 1 271 ? 24.277 64.638 83.436 1.00 41.81 271 THR B CA 1
ATOM 5419 C C . THR B 1 271 ? 23.729 66.045 83.200 1.00 42.40 271 THR B C 1
ATOM 5420 O O . THR B 1 271 ? 24.000 66.964 83.974 1.00 41.45 271 THR B O 1
ATOM 5424 N N . PRO B 1 272 ? 22.961 66.237 82.119 1.00 42.24 272 PRO B N 1
ATOM 5425 C CA . PRO B 1 272 ? 22.404 67.559 81.821 1.00 44.08 272 PRO B CA 1
ATOM 5426 C C . PRO B 1 272 ? 21.397 68.027 82.864 1.00 45.67 272 PRO B C 1
ATOM 5427 O O . PRO B 1 272 ? 20.726 67.211 83.491 1.00 45.97 272 PRO B O 1
ATOM 5431 N N . VAL B 1 273 ? 21.302 69.342 83.046 1.00 48.42 273 VAL B N 1
ATOM 5432 C CA . VAL B 1 273 ? 20.353 69.925 83.990 1.00 51.27 273 VAL B CA 1
ATOM 5433 C C . VAL B 1 273 ? 19.192 70.539 83.211 1.00 53.78 273 VAL B C 1
ATOM 5434 O O . VAL B 1 273 ? 18.189 70.951 83.793 1.00 54.21 273 VAL B O 1
ATOM 5438 N N . ASP B 1 274 ? 19.342 70.602 81.891 1.00 56.77 274 ASP B N 1
ATOM 5439 C CA . ASP B 1 274 ? 18.310 71.159 81.017 1.00 59.68 274 ASP B CA 1
ATOM 5440 C C . ASP B 1 274 ? 18.510 70.673 79.583 1.00 61.07 274 ASP B C 1
ATOM 5441 O O . ASP B 1 274 ? 19.639 70.598 79.095 1.00 61.80 274 ASP B O 1
ATOM 5446 N N . PHE B 1 275 ? 17.412 70.331 78.917 1.00 62.22 275 PHE B N 1
ATOM 5447 C CA . PHE B 1 275 ? 17.463 69.836 77.545 1.00 63.36 275 PHE B CA 1
ATOM 5448 C C . PHE B 1 275 ? 16.772 70.781 76.565 1.00 65.07 275 PHE B C 1
ATOM 5449 O O . PHE B 1 275 ? 16.454 71.924 76.894 1.00 64.13 275 PHE B O 1
ATOM 5457 N N . ALA B 1 276 ? 16.548 70.272 75.355 1.00 66.63 276 ALA B N 1
ATOM 5458 C CA . ALA B 1 276 ? 15.875 70.996 74.279 1.00 67.56 276 ALA B CA 1
ATOM 5459 C C . ALA B 1 276 ? 15.082 69.939 73.513 1.00 68.35 276 ALA B C 1
ATOM 5460 O O . ALA B 1 276 ? 15.567 68.826 73.317 1.00 68.64 276 ALA B O 1
ATOM 5462 N N . VAL B 1 277 ? 13.870 70.277 73.082 1.00 69.98 277 VAL B N 1
ATOM 5463 C CA . VAL B 1 277 ? 13.026 69.313 72.376 1.00 71.24 277 VAL B CA 1
ATOM 5464 C C . VAL B 1 277 ? 12.501 69.799 71.024 1.00 72.59 277 VAL B C 1
ATOM 5465 O O . VAL B 1 277 ? 12.453 70.999 70.756 1.00 72.99 277 VAL B O 1
ATOM 5469 N N . ASP B 1 278 ? 12.109 68.848 70.180 1.00 73.98 278 ASP B N 1
ATOM 5470 C CA . ASP B 1 278 ? 11.580 69.143 68.852 1.00 76.12 278 ASP B CA 1
ATOM 5471 C C . ASP B 1 278 ? 10.053 69.140 68.864 1.00 78.17 278 ASP B C 1
ATOM 5472 O O . ASP B 1 278 ? 9.429 68.290 69.500 1.00 79.01 278 ASP B O 1
ATOM 5477 N N . TYR B 1 279 ? 9.458 70.094 68.155 1.00 80.58 279 TYR B N 1
ATOM 5478 C CA . TYR B 1 279 ? 8.004 70.215 68.084 1.00 82.59 279 TYR B CA 1
ATOM 5479 C C . TYR B 1 279 ? 7.601 70.571 66.655 1.00 83.13 279 TYR B C 1
ATOM 5480 O O . TYR B 1 279 ? 7.467 71.750 66.320 1.00 83.34 279 TYR B O 1
ATOM 5489 N N . LYS B 1 280 ? 7.414 69.550 65.819 1.00 83.99 280 LYS B N 1
ATOM 5490 C CA . LYS B 1 280 ? 7.046 69.750 64.416 1.00 84.61 280 LYS B CA 1
ATOM 5491 C C . LYS B 1 280 ? 8.215 70.401 63.674 1.00 85.28 280 LYS B C 1
ATOM 5492 O O . LYS B 1 280 ? 8.140 70.664 62.472 1.00 85.63 280 LYS B O 1
ATOM 5498 N N . GLY B 1 281 ? 9.298 70.653 64.405 1.00 85.50 281 GLY B N 1
ATOM 5499 C CA . GLY B 1 281 ? 10.471 71.273 63.819 1.00 85.16 281 GLY B CA 1
ATOM 5500 C C . GLY B 1 281 ? 10.828 72.555 64.546 1.00 85.39 281 GLY B C 1
ATOM 5501 O O . GLY B 1 281 ? 11.368 73.487 63.949 1.00 85.44 281 GLY B O 1
ATOM 5502 N N . GLU B 1 282 ? 10.528 72.603 65.841 1.00 85.33 282 GLU B N 1
ATOM 5503 C CA . GLU B 1 282 ? 10.815 73.787 66.641 1.00 85.20 282 GLU B CA 1
ATOM 5504 C C . GLU B 1 282 ? 11.604 73.469 67.910 1.00 84.21 282 GLU B C 1
ATOM 5505 O O . GLU B 1 282 ? 11.148 72.707 68.764 1.00 84.19 282 GLU B O 1
ATOM 5511 N N . ARG B 1 283 ? 12.787 74.065 68.028 1.00 82.83 283 ARG B N 1
ATOM 5512 C CA . ARG B 1 283 ? 13.645 73.858 69.192 1.00 81.92 283 ARG B CA 1
ATOM 5513 C C . ARG B 1 283 ? 13.022 74.494 70.430 1.00 81.61 283 ARG B C 1
ATOM 5514 O O . ARG B 1 283 ? 12.746 75.694 70.451 1.00 81.95 283 ARG B O 1
ATOM 5522 N N . VAL B 1 284 ? 12.808 73.681 71.461 1.00 80.95 284 VAL B N 1
ATOM 5523 C CA . VAL B 1 284 ? 12.222 74.155 72.711 1.00 79.55 284 VAL B CA 1
ATOM 5524 C C . VAL B 1 284 ? 13.073 73.684 73.891 1.00 78.14 284 VAL B C 1
ATOM 5525 O O . VAL B 1 284 ? 13.074 72.501 74.226 1.00 78.22 284 VAL B O 1
ATOM 5529 N N . GLU B 1 285 ? 13.792 74.613 74.516 1.00 76.50 285 GLU B N 1
ATOM 5530 C CA . GLU B 1 285 ? 14.647 74.277 75.650 1.00 74.91 285 GLU B CA 1
ATOM 5531 C C . GLU B 1 285 ? 13.904 74.231 76.985 1.00 73.67 285 GLU B C 1
ATOM 5532 O O . GLU B 1 285 ? 13.156 75.148 77.332 1.00 73.82 285 GLU B O 1
ATOM 5538 N N . ILE B 1 286 ? 14.131 73.147 77.723 1.00 71.72 286 ILE B N 1
ATOM 5539 C CA . ILE B 1 286 ? 13.503 72.911 79.020 1.00 68.95 286 ILE B CA 1
ATOM 5540 C C . ILE B 1 286 ? 14.556 72.744 80.113 1.00 68.60 286 ILE B C 1
ATOM 5541 O O . ILE B 1 286 ? 15.648 72.231 79.860 1.00 67.66 286 ILE B O 1
ATOM 5546 N N . ASP B 1 287 ? 14.219 73.167 81.327 1.00 67.37 287 ASP B N 1
ATOM 5547 C CA . ASP B 1 287 ? 15.135 73.050 82.456 1.00 67.07 287 ASP B CA 1
ATOM 5548 C C . ASP B 1 287 ? 14.545 72.071 83.473 1.00 66.69 287 ASP B C 1
ATOM 5549 O O . ASP B 1 287 ? 13.329 72.044 83.680 1.00 66.38 287 ASP B O 1
ATOM 5554 N N . LEU B 1 288 ? 15.397 71.258 84.097 1.00 65.95 288 LEU B N 1
ATOM 5555 C CA . LEU B 1 288 ? 14.915 70.288 85.076 1.00 66.13 288 LEU B CA 1
ATOM 5556 C C . LEU B 1 288 ? 14.424 70.989 86.332 1.00 66.94 288 LEU B C 1
ATOM 5557 O O . LEU B 1 288 ? 13.624 70.434 87.089 1.00 66.82 288 LEU B O 1
ATOM 5562 N N . LEU B 1 289 ? 14.909 72.209 86.551 1.00 67.84 289 LEU B N 1
ATOM 5563 C CA . LEU B 1 289 ? 14.507 73.003 87.709 1.00 69.63 289 LEU B CA 1
ATOM 5564 C C . LEU B 1 289 ? 13.335 73.914 87.333 1.00 71.21 289 LEU B C 1
ATOM 5565 O O . LEU B 1 289 ? 12.721 74.548 88.194 1.00 71.39 289 LEU B O 1
ATOM 5570 N N . SER B 1 290 ? 13.029 73.964 86.041 1.00 72.91 290 SER B N 1
ATOM 5571 C CA . SER B 1 290 ? 11.940 74.789 85.533 1.00 74.20 290 SER B CA 1
ATOM 5572 C C . SER B 1 290 ? 10.602 74.071 85.663 1.00 74.87 290 SER B C 1
ATOM 5573 O O . SER B 1 290 ? 10.544 72.906 86.059 1.00 74.00 290 SER B O 1
ATOM 5576 N N . GLU B 1 291 ? 9.530 74.775 85.317 1.00 76.19 291 GLU B N 1
ATOM 5577 C CA . GLU B 1 291 ? 8.190 74.214 85.396 1.00 78.11 291 GLU B CA 1
ATOM 5578 C C . GLU B 1 291 ? 7.830 73.316 84.219 1.00 79.50 291 GLU B C 1
ATOM 5579 O O . GLU B 1 291 ? 8.108 72.118 84.236 1.00 80.73 291 GLU B O 1
ATOM 5585 N N . ASN B 1 292 ? 7.212 73.902 83.198 1.00 80.68 292 ASN B N 1
ATOM 5586 C CA . ASN B 1 292 ? 6.779 73.148 82.028 1.00 81.76 292 ASN B CA 1
ATOM 5587 C C . ASN B 1 292 ? 7.760 72.111 81.488 1.00 82.33 292 ASN B C 1
ATOM 5588 O O . ASN B 1 292 ? 8.876 72.426 81.065 1.00 81.34 292 ASN B O 1
ATOM 5593 N N . ARG B 1 293 ? 7.299 70.863 81.519 1.00 82.83 293 ARG B N 1
ATOM 5594 C CA . ARG B 1 293 ? 8.047 69.696 81.074 1.00 82.89 293 ARG B CA 1
ATOM 5595 C C . ARG B 1 293 ? 6.994 68.632 80.747 1.00 82.96 293 ARG B C 1
ATOM 5596 O O . ARG B 1 293 ? 6.802 67.690 81.515 1.00 82.82 293 ARG B O 1
ATOM 5604 N N . GLY B 1 294 ? 6.311 68.785 79.613 1.00 83.04 294 GLY B N 1
ATOM 5605 C CA . GLY B 1 294 ? 5.269 67.832 79.258 1.00 83.96 294 GLY B CA 1
ATOM 5606 C C . GLY B 1 294 ? 5.317 67.136 77.906 1.00 84.70 294 GLY B C 1
ATOM 5607 O O . GLY B 1 294 ? 5.180 65.912 77.843 1.00 85.45 294 GLY B O 1
ATOM 5608 N N . LEU B 1 295 ? 5.490 67.900 76.828 1.00 84.37 295 LEU B N 1
ATOM 5609 C CA . LEU B 1 295 ? 5.545 67.341 75.474 1.00 83.18 295 LEU B CA 1
ATOM 5610 C C . LEU B 1 295 ? 6.274 66.001 75.406 1.00 82.79 295 LEU B C 1
ATOM 5611 O O . LEU B 1 295 ? 6.041 65.204 74.499 1.00 82.18 295 LEU B O 1
ATOM 5616 N N . LEU B 1 296 ? 7.156 65.769 76.371 1.00 82.53 296 LEU B N 1
ATOM 5617 C CA . LEU B 1 296 ? 7.952 64.548 76.444 1.00 82.90 296 LEU B CA 1
ATOM 5618 C C . LEU B 1 296 ? 7.160 63.247 76.279 1.00 83.96 296 LEU B C 1
ATOM 5619 O O . LEU B 1 296 ? 7.718 62.224 75.872 1.00 83.51 296 LEU B O 1
ATOM 5624 N N . HIS B 1 297 ? 5.867 63.286 76.586 1.00 85.08 297 HIS B N 1
ATOM 5625 C CA . HIS B 1 297 ? 5.020 62.098 76.470 1.00 86.70 297 HIS B CA 1
ATOM 5626 C C . HIS B 1 297 ? 4.384 61.976 75.083 1.00 86.60 297 HIS B C 1
ATOM 5627 O O . HIS B 1 297 ? 3.351 61.321 74.920 1.00 86.65 297 HIS B O 1
ATOM 5634 N N . GLN B 1 298 ? 5.011 62.605 74.090 1.00 85.89 298 GLN B N 1
ATOM 5635 C CA . GLN B 1 298 ? 4.517 62.580 72.715 1.00 84.98 298 GLN B CA 1
ATOM 5636 C C . GLN B 1 298 ? 5.572 63.130 71.751 1.00 84.41 298 GLN B C 1
ATOM 5637 O O . GLN B 1 298 ? 5.428 63.025 70.531 1.00 84.21 298 GLN B O 1
ATOM 5643 N N . TYR B 1 299 ? 6.634 63.707 72.308 1.00 83.66 299 TYR B N 1
ATOM 5644 C CA . TYR B 1 299 ? 7.715 64.277 71.510 1.00 82.81 299 TYR B CA 1
ATOM 5645 C C . TYR B 1 299 ? 9.087 63.790 71.974 1.00 81.22 299 TYR B C 1
ATOM 5646 O O . TYR B 1 299 ? 9.212 63.207 73.048 1.00 81.19 299 TYR B O 1
ATOM 5655 N N . GLN B 1 300 ? 10.117 64.044 71.169 1.00 79.75 300 GLN B N 1
ATOM 5656 C CA . GLN B 1 300 ? 11.466 63.570 71.475 1.00 77.22 300 GLN B CA 1
ATOM 5657 C C . GLN B 1 300 ? 12.543 64.632 71.727 1.00 74.59 300 GLN B C 1
ATOM 5658 O O . GLN B 1 300 ? 12.547 65.694 71.105 1.00 74.44 300 GLN B O 1
ATOM 5664 N N . ILE B 1 301 ? 13.455 64.324 72.648 1.00 71.78 301 ILE B N 1
ATOM 5665 C CA . ILE B 1 301 ? 14.571 65.209 72.991 1.00 68.73 301 ILE B CA 1
ATOM 5666 C C . ILE B 1 301 ? 15.571 65.160 71.837 1.00 66.52 301 ILE B C 1
ATOM 5667 O O . ILE B 1 301 ? 15.693 64.132 71.171 1.00 65.86 301 ILE B O 1
ATOM 5672 N N . MET B 1 302 ? 16.288 66.254 71.594 1.00 63.64 302 MET B N 1
ATOM 5673 C CA . MET B 1 302 ? 17.260 66.251 70.507 1.00 62.56 302 MET B CA 1
ATOM 5674 C C . MET B 1 302 ? 18.536 67.043 70.771 1.00 60.57 302 MET B C 1
ATOM 5675 O O . MET B 1 302 ? 19.350 67.225 69.869 1.00 59.66 302 MET B O 1
ATOM 5680 N N . ASP B 1 303 ? 18.719 67.503 72.004 1.00 58.87 303 ASP B N 1
ATOM 5681 C CA . ASP B 1 303 ? 19.921 68.252 72.348 1.00 58.03 303 ASP B CA 1
ATOM 5682 C C . ASP B 1 303 ? 19.918 68.671 73.810 1.00 57.96 303 ASP B C 1
ATOM 5683 O O . ASP B 1 303 ? 18.876 68.649 74.463 1.00 58.33 303 ASP B O 1
ATOM 5688 N N . ILE B 1 304 ? 21.086 69.034 74.330 1.00 57.89 304 ILE B N 1
ATOM 5689 C CA . ILE B 1 304 ? 21.175 69.480 75.712 1.00 58.29 304 ILE B CA 1
ATOM 5690 C C . ILE B 1 304 ? 20.741 70.940 75.722 1.00 59.35 304 ILE B C 1
ATOM 5691 O O . ILE B 1 304 ? 20.386 71.485 74.674 1.00 59.60 304 ILE B O 1
ATOM 5696 N N . GLY B 1 305 ? 20.773 71.567 76.895 1.00 59.36 305 GLY B N 1
ATOM 5697 C CA . GLY B 1 305 ? 20.360 72.956 77.007 1.00 58.56 305 GLY B CA 1
ATOM 5698 C C . GLY B 1 305 ? 21.493 73.933 77.236 1.00 59.73 305 GLY B C 1
ATOM 5699 O O . GLY B 1 305 ? 22.650 73.538 77.414 1.00 59.46 305 GLY B O 1
ATOM 5700 N N . LYS B 1 306 ? 21.155 75.220 77.247 1.00 59.78 306 LYS B N 1
ATOM 5701 C CA . LYS B 1 306 ? 22.148 76.267 77.438 1.00 60.09 306 LYS B CA 1
ATOM 5702 C C . LYS B 1 306 ? 22.844 76.190 78.792 1.00 59.41 306 LYS B C 1
ATOM 5703 O O . LYS B 1 306 ? 24.062 76.364 78.879 1.00 59.23 306 LYS B O 1
ATOM 5709 N N . ARG B 1 307 ? 22.075 75.934 79.847 1.00 58.44 307 ARG B N 1
ATOM 5710 C CA . ARG B 1 307 ? 22.640 75.849 81.189 1.00 58.01 307 ARG B CA 1
ATOM 5711 C C . ARG B 1 307 ? 23.696 74.758 81.319 1.00 55.61 307 ARG B C 1
ATOM 5712 O O . ARG B 1 307 ? 24.743 74.961 81.937 1.00 55.00 307 ARG B O 1
ATOM 5720 N N . THR B 1 308 ? 23.415 73.599 80.737 1.00 54.29 308 THR B N 1
ATOM 5721 C CA . THR B 1 308 ? 24.347 72.481 80.786 1.00 51.87 308 THR B CA 1
ATOM 5722 C C . THR B 1 308 ? 25.650 72.869 80.096 1.00 50.89 308 THR B C 1
ATOM 5723 O O . THR B 1 308 ? 26.741 72.603 80.606 1.00 50.24 308 THR B O 1
ATOM 5727 N N . ALA B 1 309 ? 25.527 73.514 78.942 1.00 50.35 309 ALA B N 1
ATOM 5728 C CA . ALA B 1 309 ? 26.691 73.951 78.177 1.00 50.96 309 ALA B CA 1
ATOM 5729 C C . ALA B 1 309 ? 27.602 74.859 79.004 1.00 51.98 309 ALA B C 1
ATOM 5730 O O . ALA B 1 309 ? 28.823 74.684 79.019 1.00 50.70 309 ALA B O 1
ATOM 5732 N N . GLU B 1 310 ? 27.002 75.827 79.692 1.00 53.60 310 GLU B N 1
ATOM 5733 C CA . GLU B 1 310 ? 27.757 76.761 80.522 1.00 54.43 310 GLU B CA 1
ATOM 5734 C C . GLU B 1 310 ? 28.524 75.992 81.598 1.00 54.06 310 GLU B C 1
ATOM 5735 O O . GLU B 1 310 ? 29.728 76.191 81.782 1.00 53.32 310 GLU B O 1
ATOM 5741 N N . LYS B 1 311 ? 27.815 75.115 82.306 1.00 53.54 311 LYS B N 1
ATOM 5742 C CA . LYS B 1 311 ? 28.418 74.314 83.369 1.00 54.03 311 LYS B CA 1
ATOM 5743 C C . LYS B 1 311 ? 29.541 73.457 82.811 1.00 53.02 311 LYS B C 1
ATOM 5744 O O . LYS B 1 311 ? 30.644 73.416 83.363 1.00 53.97 311 LYS B O 1
ATOM 5750 N N . TYR B 1 312 ? 29.248 72.771 81.712 1.00 52.99 312 TYR B N 1
ATOM 5751 C CA . TYR B 1 312 ? 30.218 71.901 81.065 1.00 53.21 312 TYR B CA 1
ATOM 5752 C C . TYR B 1 312 ? 31.481 72.657 80.673 1.00 53.96 312 TYR B C 1
ATOM 5753 O O . TYR B 1 312 ? 32.595 72.191 80.930 1.00 52.54 312 TYR B O 1
ATOM 5762 N N . ARG B 1 313 ? 31.318 73.828 80.064 1.00 54.90 313 ARG B N 1
ATOM 5763 C CA . ARG B 1 313 ? 32.488 74.596 79.671 1.00 57.08 313 ARG B CA 1
ATOM 5764 C C . ARG B 1 313 ? 33.207 75.134 80.898 1.00 57.44 313 ARG B C 1
ATOM 5765 O O . ARG B 1 313 ? 34.429 75.291 80.882 1.00 57.11 313 ARG B O 1
ATOM 5773 N N . GLU B 1 314 ? 32.452 75.408 81.962 1.00 57.90 314 GLU B N 1
ATOM 5774 C CA . GLU B 1 314 ? 33.048 75.899 83.203 1.00 58.92 314 GLU B CA 1
ATOM 5775 C C . GLU B 1 314 ? 34.080 74.873 83.653 1.00 57.84 314 GLU B C 1
ATOM 5776 O O . GLU B 1 314 ? 35.214 75.215 83.993 1.00 59.25 314 GLU B O 1
ATOM 5782 N N . ILE B 1 315 ? 33.670 73.608 83.641 1.00 55.50 315 ILE B N 1
ATOM 5783 C CA . ILE B 1 315 ? 34.526 72.502 84.047 1.00 53.72 315 ILE B CA 1
ATOM 5784 C C . ILE B 1 315 ? 35.666 72.263 83.065 1.00 52.74 315 ILE B C 1
ATOM 5785 O O . ILE B 1 315 ? 36.821 72.090 83.465 1.00 51.64 315 ILE B O 1
ATOM 5790 N N . LEU B 1 316 ? 35.330 72.255 81.781 1.00 51.94 316 LEU B N 1
ATOM 5791 C CA . LEU B 1 316 ? 36.311 72.013 80.735 1.00 50.75 316 LEU B CA 1
ATOM 5792 C C . LEU B 1 316 ? 37.483 72.989 80.783 1.00 52.48 316 LEU B C 1
ATOM 5793 O O . LEU B 1 316 ? 38.614 72.628 80.448 1.00 52.07 316 LEU B O 1
ATOM 5798 N N . MET B 1 317 ? 37.221 74.215 81.222 1.00 53.24 317 MET B N 1
ATOM 5799 C CA . MET B 1 317 ? 38.267 75.225 81.309 1.00 54.24 317 MET B CA 1
ATOM 5800 C C . MET B 1 317 ? 39.281 74.929 82.415 1.00 54.51 317 MET B C 1
ATOM 5801 O O . MET B 1 317 ? 40.390 75.461 82.406 1.00 54.64 317 MET B O 1
ATOM 5806 N N . LYS B 1 318 ? 38.903 74.075 83.361 1.00 53.98 318 LYS B N 1
ATOM 5807 C CA . LYS B 1 318 ? 39.785 73.720 84.470 1.00 53.89 318 LYS B CA 1
ATOM 5808 C C . LYS B 1 318 ? 40.504 72.387 84.261 1.00 53.73 318 LYS B C 1
ATOM 5809 O O . LYS B 1 318 ? 41.224 71.911 85.145 1.00 50.99 318 LYS B O 1
ATOM 5815 N N . ALA B 1 319 ? 40.312 71.785 83.092 1.00 53.02 319 ALA B N 1
ATOM 5816 C CA . ALA B 1 319 ? 40.932 70.503 82.802 1.00 51.08 319 ALA B CA 1
ATOM 5817 C C . ALA B 1 319 ? 42.333 70.651 82.229 1.00 51.22 319 ALA B C 1
ATOM 5818 O O . ALA B 1 319 ? 42.658 71.670 81.620 1.00 49.77 319 ALA B O 1
ATOM 5820 N N . ARG B 1 320 ? 43.158 69.629 82.445 1.00 50.18 320 ARG B N 1
ATOM 5821 C CA . ARG B 1 320 ? 44.520 69.599 81.914 1.00 50.99 320 ARG B CA 1
ATOM 5822 C C . ARG B 1 320 ? 44.524 68.571 80.780 1.00 50.04 320 ARG B C 1
ATOM 5823 O O . ARG B 1 320 ? 45.390 68.583 79.902 1.00 48.26 320 ARG B O 1
ATOM 5831 N N . ILE B 1 321 ? 43.529 67.691 80.817 1.00 48.99 321 ILE B N 1
ATOM 5832 C CA . ILE B 1 321 ? 43.353 66.643 79.821 1.00 48.32 321 ILE B CA 1
ATOM 5833 C C . ILE B 1 321 ? 41.859 66.534 79.502 1.00 47.14 321 ILE B C 1
ATOM 5834 O O . ILE B 1 321 ? 41.030 66.464 80.410 1.00 45.37 321 ILE B O 1
ATOM 5839 N N . ILE B 1 322 ? 41.518 66.531 78.215 1.00 46.62 322 ILE B N 1
ATOM 5840 C CA . ILE B 1 322 ? 40.122 66.405 77.789 1.00 45.29 322 ILE B CA 1
ATOM 5841 C C . ILE B 1 322 ? 39.965 65.342 76.704 1.00 43.81 322 ILE B C 1
ATOM 5842 O O . ILE B 1 322 ? 40.662 65.377 75.688 1.00 42.89 322 ILE B O 1
ATOM 5847 N N . VAL B 1 323 ? 39.054 64.398 76.930 1.00 41.07 323 VAL B N 1
ATOM 5848 C CA . VAL B 1 323 ? 38.767 63.348 75.956 1.00 38.03 323 VAL B CA 1
ATOM 5849 C C . VAL B 1 323 ? 37.265 63.387 75.680 1.00 37.47 323 VAL B C 1
ATOM 5850 O O . VAL B 1 323 ? 36.455 63.070 76.554 1.00 36.48 323 VAL B O 1
ATOM 5854 N N . ALA B 1 324 ? 36.895 63.792 74.469 1.00 36.73 324 ALA B N 1
ATOM 5855 C CA . ALA B 1 324 ? 35.489 63.880 74.092 1.00 37.48 324 ALA B CA 1
ATOM 5856 C C . ALA B 1 324 ? 35.168 63.007 72.883 1.00 36.31 324 ALA B C 1
ATOM 5857 O O . ALA B 1 324 ? 36.010 62.805 72.005 1.00 36.34 324 ALA B O 1
ATOM 5859 N N . ASN B 1 325 ? 33.940 62.497 72.850 1.00 34.11 325 ASN B N 1
ATOM 5860 C CA . ASN B 1 325 ? 33.490 61.652 71.755 1.00 33.04 325 ASN B CA 1
ATOM 5861 C C . ASN B 1 325 ? 32.006 61.789 71.487 1.00 32.08 325 ASN B C 1
ATOM 5862 O O . ASN B 1 325 ? 31.186 61.699 72.402 1.00 32.43 325 ASN B O 1
ATOM 5867 N N . GLY B 1 326 ? 31.667 62.009 70.222 1.00 32.39 326 GLY B N 1
ATOM 5868 C CA . GLY B 1 326 ? 30.275 62.121 69.841 1.00 33.53 326 GLY B CA 1
ATOM 5869 C C . GLY B 1 326 ? 29.633 63.469 70.089 1.00 34.67 326 GLY B C 1
ATOM 5870 O O . GLY B 1 326 ? 30.189 64.329 70.775 1.00 33.86 326 GLY B O 1
ATOM 5871 N N . PRO B 1 327 ? 28.441 63.680 69.520 1.00 34.75 327 PRO B N 1
ATOM 5872 C CA . PRO B 1 327 ? 27.690 64.927 69.663 1.00 36.41 327 PRO B CA 1
ATOM 5873 C C . PRO B 1 327 ? 26.835 64.972 70.936 1.00 37.50 327 PRO B C 1
ATOM 5874 O O . PRO B 1 327 ? 26.608 63.946 71.586 1.00 37.13 327 PRO B O 1
ATOM 5878 N N . MET B 1 328 ? 26.378 66.172 71.285 1.00 38.75 328 MET B N 1
ATOM 5879 C CA . MET B 1 328 ? 25.535 66.386 72.461 1.00 40.49 328 MET B CA 1
ATOM 5880 C C . MET B 1 328 ? 24.076 66.165 72.095 1.00 40.99 328 MET B C 1
ATOM 5881 O O . MET B 1 328 ? 23.242 65.886 72.959 1.00 41.14 328 MET B O 1
ATOM 5886 N N . GLY B 1 329 ? 23.773 66.298 70.809 1.00 41.95 329 GLY B N 1
ATOM 5887 C CA . GLY B 1 329 ? 22.411 66.119 70.340 1.00 43.44 329 GLY B CA 1
ATOM 5888 C C . GLY B 1 329 ? 22.371 65.777 68.864 1.00 45.12 329 GLY B C 1
ATOM 5889 O O . GLY B 1 329 ? 23.376 65.328 68.308 1.00 45.51 329 GLY B O 1
ATOM 5890 N N . VAL B 1 330 ? 21.216 65.978 68.230 1.00 46.62 330 VAL B N 1
ATOM 5891 C CA . VAL B 1 330 ? 21.055 65.691 66.804 1.00 47.95 330 VAL B CA 1
ATOM 5892 C C . VAL B 1 330 ? 21.805 66.739 65.977 1.00 48.80 330 VAL B C 1
ATOM 5893 O O . VAL B 1 330 ? 21.220 67.665 65.409 1.00 49.41 330 VAL B O 1
ATOM 5897 N N . PHE B 1 331 ? 23.117 66.552 65.929 1.00 49.20 331 PHE B N 1
ATOM 5898 C CA . PHE B 1 331 ? 24.073 67.413 65.246 1.00 49.89 331 PHE B CA 1
ATOM 5899 C C . PHE B 1 331 ? 23.781 67.724 63.773 1.00 51.89 331 PHE B C 1
ATOM 5900 O O . PHE B 1 331 ? 24.127 68.799 63.288 1.00 52.03 331 PHE B O 1
ATOM 5908 N N . GLU B 1 332 ? 23.148 66.796 63.064 1.00 54.42 332 GLU B N 1
ATOM 5909 C CA . GLU B 1 332 ? 22.844 67.004 61.651 1.00 58.24 332 GLU B CA 1
ATOM 5910 C C . GLU B 1 332 ? 21.718 68.012 61.417 1.00 60.89 332 GLU B C 1
ATOM 5911 O O . GLU B 1 332 ? 21.529 68.496 60.301 1.00 60.08 332 GLU B O 1
ATOM 5917 N N . ARG B 1 333 ? 20.969 68.319 62.471 1.00 63.41 333 ARG B N 1
ATOM 5918 C CA . ARG B 1 333 ? 19.873 69.278 62.391 1.00 65.65 333 ARG B CA 1
ATOM 5919 C C . ARG B 1 333 ? 20.386 70.623 62.903 1.00 66.58 333 ARG B C 1
ATOM 5920 O O . ARG B 1 333 ? 20.812 70.742 64.053 1.00 66.62 333 ARG B O 1
ATOM 5928 N N . GLU B 1 334 ? 20.345 71.630 62.036 1.00 67.34 334 GLU B N 1
ATOM 5929 C CA . GLU B 1 334 ? 20.824 72.973 62.358 1.00 67.52 334 GLU B CA 1
ATOM 5930 C C . GLU B 1 334 ? 20.378 73.489 63.728 1.00 66.51 334 GLU B C 1
ATOM 5931 O O . GLU B 1 334 ? 21.191 73.976 64.520 1.00 66.39 334 GLU B O 1
ATOM 5937 N N . GLU B 1 335 ? 19.083 73.380 63.997 1.00 65.55 335 GLU B N 1
ATOM 5938 C CA . GLU B 1 335 ? 18.501 73.847 65.249 1.00 65.48 335 GLU B CA 1
ATOM 5939 C C . GLU B 1 335 ? 19.030 73.113 66.474 1.00 64.38 335 GLU B C 1
ATOM 5940 O O . GLU B 1 335 ? 19.313 73.726 67.505 1.00 63.67 335 GLU B O 1
ATOM 5946 N N . PHE B 1 336 ? 19.163 71.798 66.350 1.00 63.39 336 PHE B N 1
ATOM 5947 C CA . PHE B 1 336 ? 19.612 70.959 67.453 1.00 61.30 336 PHE B CA 1
ATOM 5948 C C . PHE B 1 336 ? 21.110 70.673 67.484 1.00 59.43 336 PHE B C 1
ATOM 5949 O O . PHE B 1 336 ? 21.534 69.605 67.930 1.00 59.02 336 PHE B O 1
ATOM 5957 N N . ALA B 1 337 ? 21.907 71.634 67.027 1.00 56.96 337 ALA B N 1
ATOM 5958 C CA . ALA B 1 337 ? 23.357 71.483 67.007 1.00 54.59 337 ALA B CA 1
ATOM 5959 C C . ALA B 1 337 ? 24.018 72.425 68.009 1.00 53.80 337 ALA B C 1
ATOM 5960 O O . ALA B 1 337 ? 25.221 72.324 68.283 1.00 52.51 337 ALA B O 1
ATOM 5962 N N . ILE B 1 338 ? 23.220 73.334 68.561 1.00 52.42 338 ILE B N 1
ATOM 5963 C CA . ILE B 1 338 ? 23.710 74.314 69.523 1.00 51.52 338 ILE B CA 1
ATOM 5964 C C . ILE B 1 338 ? 24.502 73.687 70.663 1.00 50.39 338 ILE B C 1
ATOM 5965 O O . ILE B 1 338 ? 25.634 74.090 70.937 1.00 49.90 338 ILE B O 1
ATOM 5970 N N . GLY B 1 339 ? 23.903 72.706 71.330 1.00 49.69 339 GLY B N 1
ATOM 5971 C CA . GLY B 1 339 ? 24.582 72.045 72.431 1.00 48.13 339 GLY B CA 1
ATOM 5972 C C . GLY B 1 339 ? 25.946 71.513 72.041 1.00 46.18 339 GLY B C 1
ATOM 5973 O O . GLY B 1 339 ? 26.929 71.724 72.749 1.00 47.01 339 GLY B O 1
ATOM 5974 N N . THR B 1 340 ? 26.008 70.825 70.906 1.00 46.35 340 THR B N 1
ATOM 5975 C CA . THR B 1 340 ? 27.263 70.259 70.419 1.00 45.21 340 THR B CA 1
ATOM 5976 C C . THR B 1 340 ? 28.273 71.351 70.078 1.00 45.64 340 THR B C 1
ATOM 5977 O O . THR B 1 340 ? 29.431 71.305 70.509 1.00 44.80 340 THR B O 1
ATOM 5981 N N . VAL B 1 341 ? 27.830 72.335 69.303 1.00 47.42 341 VAL B N 1
ATOM 5982 C CA . VAL B 1 341 ? 28.701 73.437 68.916 1.00 49.17 341 VAL B CA 1
ATOM 5983 C C . VAL B 1 341 ? 29.263 74.127 70.158 1.00 49.31 341 VAL B C 1
ATOM 5984 O O . VAL B 1 341 ? 30.453 74.435 70.230 1.00 50.02 341 VAL B O 1
ATOM 5988 N N . GLU B 1 342 ? 28.405 74.356 71.146 1.00 50.97 342 GLU B N 1
ATOM 5989 C CA . GLU B 1 342 ? 28.835 75.003 72.379 1.00 52.12 342 GLU B CA 1
ATOM 5990 C C . GLU B 1 342 ? 29.903 74.212 73.129 1.00 51.78 342 GLU B C 1
ATOM 5991 O O . GLU B 1 342 ? 30.950 74.753 73.492 1.00 52.54 342 GLU B O 1
ATOM 5997 N N . VAL B 1 343 ? 29.646 72.929 73.357 1.00 49.92 343 VAL B N 1
ATOM 5998 C CA . VAL B 1 343 ? 30.603 72.099 74.078 1.00 49.78 343 VAL B CA 1
ATOM 5999 C C . VAL B 1 343 ? 31.947 71.972 73.369 1.00 49.19 343 VAL B C 1
ATOM 6000 O O . VAL B 1 343 ? 32.994 72.070 74.010 1.00 51.10 343 VAL B O 1
ATOM 6004 N N . PHE B 1 344 ? 31.926 71.757 72.056 1.00 49.28 344 PHE B N 1
ATOM 6005 C CA . PHE B 1 344 ? 33.172 71.615 71.304 1.00 49.42 344 PHE B CA 1
ATOM 6006 C C . PHE B 1 344 ? 34.045 72.867 71.413 1.00 50.43 344 PHE B C 1
ATOM 6007 O O . PHE B 1 344 ? 35.271 72.778 71.459 1.00 50.18 344 PHE B O 1
ATOM 6015 N N . LYS B 1 345 ? 33.413 74.035 71.464 1.00 52.21 345 LYS B N 1
ATOM 6016 C CA . LYS B 1 345 ? 34.154 75.284 71.585 1.00 52.80 345 LYS B CA 1
ATOM 6017 C C . LYS B 1 345 ? 34.809 75.367 72.958 1.00 53.70 345 LYS B C 1
ATOM 6018 O O . LYS B 1 345 ? 35.930 75.860 73.098 1.00 53.72 345 LYS B O 1
ATOM 6024 N N . ALA B 1 346 ? 34.105 74.877 73.972 1.00 53.44 346 ALA B N 1
ATOM 6025 C CA . ALA B 1 346 ? 34.629 74.888 75.329 1.00 52.54 346 ALA B CA 1
ATOM 6026 C C . ALA B 1 346 ? 35.917 74.081 75.364 1.00 52.86 346 ALA B C 1
ATOM 6027 O O . ALA B 1 346 ? 36.914 74.497 75.962 1.00 52.11 346 ALA B O 1
ATOM 6029 N N . ILE B 1 347 ? 35.885 72.921 74.712 1.00 52.23 347 ILE B N 1
ATOM 6030 C CA . ILE B 1 347 ? 37.036 72.029 74.647 1.00 50.24 347 ILE B CA 1
ATOM 6031 C C . ILE B 1 347 ? 38.202 72.726 73.953 1.00 50.38 347 ILE B C 1
ATOM 6032 O O . ILE B 1 347 ? 39.354 72.616 74.378 1.00 48.97 347 ILE B O 1
ATOM 6037 N N . ALA B 1 348 ? 37.890 73.446 72.881 1.00 50.46 348 ALA B N 1
ATOM 6038 C CA . ALA B 1 348 ? 38.901 74.160 72.116 1.00 51.50 348 ALA B CA 1
ATOM 6039 C C . ALA B 1 348 ? 39.595 75.251 72.938 1.00 50.98 348 ALA B C 1
ATOM 6040 O O . ALA B 1 348 ? 40.826 75.355 72.935 1.00 49.00 348 ALA B O 1
ATOM 6042 N N . ASP B 1 349 ? 38.803 76.051 73.647 1.00 52.24 349 ASP B N 1
ATOM 6043 C CA . ASP B 1 349 ? 39.343 77.142 74.457 1.00 54.50 349 ASP B CA 1
ATOM 6044 C C . ASP B 1 349 ? 40.201 76.660 75.623 1.00 55.98 349 ASP B C 1
ATOM 6045 O O . ASP B 1 349 ? 41.247 77.240 75.915 1.00 57.51 349 ASP B O 1
ATOM 6050 N N . SER B 1 350 ? 39.761 75.605 76.296 1.00 56.49 350 SER B N 1
ATOM 6051 C CA . SER B 1 350 ? 40.523 75.081 77.420 1.00 57.81 350 SER B CA 1
ATOM 6052 C C . SER B 1 350 ? 41.988 74.897 77.036 1.00 58.47 350 SER B C 1
ATOM 6053 O O . SER B 1 350 ? 42.300 74.439 75.938 1.00 59.22 350 SER B O 1
ATOM 6056 N N . PRO B 1 351 ? 42.908 75.266 77.938 1.00 58.28 351 PRO B N 1
ATOM 6057 C CA . PRO B 1 351 ? 44.343 75.136 77.682 1.00 58.38 351 PRO B CA 1
ATOM 6058 C C . PRO B 1 351 ? 44.801 73.693 77.848 1.00 57.92 351 PRO B C 1
ATOM 6059 O O . PRO B 1 351 ? 45.985 73.383 77.702 1.00 58.94 351 PRO B O 1
ATOM 6063 N N . ALA B 1 352 ? 43.854 72.816 78.162 1.00 56.43 352 ALA B N 1
ATOM 6064 C CA . ALA B 1 352 ? 44.154 71.404 78.351 1.00 54.30 352 ALA B CA 1
ATOM 6065 C C . ALA B 1 352 ? 44.506 70.736 77.035 1.00 51.77 352 ALA B C 1
ATOM 6066 O O . ALA B 1 352 ? 44.275 71.288 75.964 1.00 49.44 352 ALA B O 1
ATOM 6068 N N . PHE B 1 353 ? 45.090 69.549 77.136 1.00 52.65 353 PHE B N 1
ATOM 6069 C CA . PHE B 1 353 ? 45.440 68.752 75.970 1.00 53.04 353 PHE B CA 1
ATOM 6070 C C . PHE B 1 353 ? 44.127 68.055 75.644 1.00 52.24 353 PHE B C 1
ATOM 6071 O O . PHE B 1 353 ? 43.711 67.147 76.360 1.00 52.83 353 PHE B O 1
ATOM 6079 N N . SER B 1 354 ? 43.474 68.492 74.574 1.00 50.78 354 SER B N 1
ATOM 6080 C CA . SER B 1 354 ? 42.187 67.934 74.190 1.00 50.35 354 SER B CA 1
ATOM 6081 C C . SER B 1 354 ? 42.189 66.966 73.006 1.00 49.82 354 SER B C 1
ATOM 6082 O O . SER B 1 354 ? 42.999 67.075 72.082 1.00 49.86 354 SER B O 1
ATOM 6085 N N . VAL B 1 355 ? 41.254 66.023 73.052 1.00 47.61 355 VAL B N 1
ATOM 6086 C CA . VAL B 1 355 ? 41.082 65.025 72.007 1.00 44.45 355 VAL B CA 1
ATOM 6087 C C . VAL B 1 355 ? 39.579 64.848 71.763 1.00 43.76 355 VAL B C 1
ATOM 6088 O O . VAL B 1 355 ? 38.824 64.538 72.687 1.00 41.88 355 VAL B O 1
ATOM 6092 N N . LEU B 1 356 ? 39.150 65.079 70.526 1.00 41.35 356 LEU B N 1
ATOM 6093 C CA . LEU B 1 356 ? 37.748 64.937 70.152 1.00 41.13 356 LEU B CA 1
ATOM 6094 C C . LEU B 1 356 ? 37.603 63.880 69.063 1.00 41.54 356 LEU B C 1
ATOM 6095 O O . LEU B 1 356 ? 38.314 63.913 68.057 1.00 40.83 356 LEU B O 1
ATOM 6100 N N . GLY B 1 357 ? 36.685 62.941 69.275 1.00 40.68 357 GLY B N 1
ATOM 6101 C CA . GLY B 1 357 ? 36.452 61.894 68.296 1.00 39.07 357 GLY B CA 1
ATOM 6102 C C . GLY B 1 357 ? 34.967 61.721 68.044 1.00 39.34 357 GLY B C 1
ATOM 6103 O O . GLY B 1 357 ? 34.150 62.448 68.613 1.00 39.00 357 GLY B O 1
ATOM 6104 N N . GLY B 1 358 ? 34.612 60.764 67.189 1.00 37.71 358 GLY B N 1
ATOM 6105 C CA . GLY B 1 358 ? 33.215 60.518 66.895 1.00 35.18 358 GLY B CA 1
ATOM 6106 C C . GLY B 1 358 ? 33.004 59.956 65.506 1.00 35.49 358 GLY B C 1
ATOM 6107 O O . GLY B 1 358 ? 31.970 59.355 65.220 1.00 34.20 358 GLY B O 1
ATOM 6108 N N . GLY B 1 359 ? 33.988 60.146 64.635 1.00 35.16 359 GLY B N 1
ATOM 6109 C CA . GLY B 1 359 ? 33.860 59.653 63.277 1.00 33.02 359 GLY B CA 1
ATOM 6110 C C . GLY B 1 359 ? 32.674 60.297 62.587 1.00 32.83 359 GLY B C 1
ATOM 6111 O O . GLY B 1 359 ? 32.486 61.511 62.672 1.00 30.65 359 GLY B O 1
ATOM 6112 N N . HIS B 1 360 ? 31.862 59.485 61.915 1.00 33.29 360 HIS B N 1
ATOM 6113 C CA . HIS B 1 360 ? 30.693 59.987 61.195 1.00 34.65 360 HIS B CA 1
ATOM 6114 C C . HIS B 1 360 ? 29.709 60.785 62.056 1.00 35.53 360 HIS B C 1
ATOM 6115 O O . HIS B 1 360 ? 29.063 61.707 61.563 1.00 36.59 360 HIS B O 1
ATOM 6122 N N . SER B 1 361 ? 29.593 60.430 63.334 1.00 35.73 361 SER B N 1
ATOM 6123 C CA . SER B 1 361 ? 28.656 61.108 64.230 1.00 36.11 361 SER B CA 1
ATOM 6124 C C . SER B 1 361 ? 28.928 62.600 64.431 1.00 36.75 361 SER B C 1
ATOM 6125 O O . SER B 1 361 ? 28.024 63.348 64.814 1.00 37.76 361 SER B O 1
ATOM 6128 N N . ILE B 1 362 ? 30.157 63.039 64.181 1.00 35.15 362 ILE B N 1
ATOM 6129 C CA . ILE B 1 362 ? 30.477 64.455 64.349 1.00 38.00 362 ILE B CA 1
ATOM 6130 C C . ILE B 1 362 ? 30.898 65.110 63.035 1.00 40.96 362 ILE B C 1
ATOM 6131 O O . ILE B 1 362 ? 31.577 66.135 63.034 1.00 41.28 362 ILE B O 1
ATOM 6136 N N . ALA B 1 363 ? 30.480 64.518 61.919 1.00 43.24 363 ALA B N 1
ATOM 6137 C CA . ALA B 1 363 ? 30.827 65.033 60.600 1.00 45.37 363 ALA B CA 1
ATOM 6138 C C . ALA B 1 363 ? 30.328 66.460 60.380 1.00 46.58 363 ALA B C 1
ATOM 6139 O O . ALA B 1 363 ? 30.948 67.232 59.651 1.00 46.60 363 ALA B O 1
ATOM 6141 N N . SER B 1 364 ? 29.210 66.804 61.011 1.00 49.41 364 SER B N 1
ATOM 6142 C CA . SER B 1 364 ? 28.631 68.140 60.877 1.00 50.93 364 SER B CA 1
ATOM 6143 C C . SER B 1 364 ? 29.548 69.259 61.373 1.00 52.14 364 SER B C 1
ATOM 6144 O O . SER B 1 364 ? 29.304 70.429 61.093 1.00 53.82 364 SER B O 1
ATOM 6147 N N . ILE B 1 365 ? 30.602 68.902 62.098 1.00 53.72 365 ILE B N 1
ATOM 6148 C CA . ILE B 1 365 ? 31.525 69.900 62.628 1.00 55.76 365 ILE B CA 1
ATOM 6149 C C . ILE B 1 365 ? 32.268 70.635 61.516 1.00 58.22 365 ILE B C 1
ATOM 6150 O O . ILE B 1 365 ? 32.943 71.637 61.759 1.00 58.96 365 ILE B O 1
ATOM 6155 N N . GLN B 1 366 ? 32.135 70.130 60.295 1.00 59.96 366 GLN B N 1
ATOM 6156 C CA . GLN B 1 366 ? 32.796 70.723 59.141 1.00 61.50 366 GLN B CA 1
ATOM 6157 C C . GLN B 1 366 ? 32.113 72.024 58.727 1.00 62.38 366 GLN B C 1
ATOM 6158 O O . GLN B 1 366 ? 32.585 72.724 57.834 1.00 63.52 366 GLN B O 1
ATOM 6164 N N . LYS B 1 367 ? 31.006 72.349 59.383 1.00 62.43 367 LYS B N 1
ATOM 6165 C CA . LYS B 1 367 ? 30.262 73.556 59.055 1.00 62.31 367 LYS B CA 1
ATOM 6166 C C . LYS B 1 367 ? 30.408 74.671 60.081 1.00 62.81 367 LYS B C 1
ATOM 6167 O O . LYS B 1 367 ? 29.776 75.716 59.944 1.00 63.56 367 LYS B O 1
ATOM 6173 N N . TYR B 1 368 ? 31.241 74.466 61.098 1.00 62.95 368 TYR B N 1
ATOM 6174 C CA . TYR B 1 368 ? 31.394 75.480 62.135 1.00 63.05 368 TYR B CA 1
ATOM 6175 C C . TYR B 1 368 ? 32.813 75.986 62.382 1.00 64.06 368 TYR B C 1
ATOM 6176 O O . TYR B 1 368 ? 33.010 76.917 63.162 1.00 63.95 368 TYR B O 1
ATOM 6185 N N . GLY B 1 369 ? 33.795 75.380 61.722 1.00 64.61 369 GLY B N 1
ATOM 6186 C CA . GLY B 1 369 ? 35.174 75.805 61.898 1.00 64.71 369 GLY B CA 1
ATOM 6187 C C . GLY B 1 369 ? 35.602 76.097 63.325 1.00 65.21 369 GLY B C 1
ATOM 6188 O O . GLY B 1 369 ? 35.626 77.251 63.753 1.00 66.60 369 GLY B O 1
ATOM 6189 N N . ILE B 1 370 ? 35.948 75.048 64.063 1.00 64.49 370 ILE B N 1
ATOM 6190 C CA . ILE B 1 370 ? 36.370 75.194 65.449 1.00 63.41 370 ILE B CA 1
ATOM 6191 C C . ILE B 1 370 ? 37.830 74.813 65.649 1.00 62.85 370 ILE B C 1
ATOM 6192 O O . ILE B 1 370 ? 38.207 73.648 65.495 1.00 62.57 370 ILE B O 1
ATOM 6197 N N . THR B 1 371 ? 38.652 75.797 65.991 1.00 61.53 371 THR B N 1
ATOM 6198 C CA . THR B 1 371 ? 40.068 75.546 66.212 1.00 60.02 371 THR B CA 1
ATOM 6199 C C . THR B 1 371 ? 40.411 75.695 67.687 1.00 58.58 371 THR B C 1
ATOM 6200 O O . THR B 1 371 ? 39.738 76.417 68.420 1.00 57.92 371 THR B O 1
ATOM 6204 N N . GLY B 1 372 ? 41.459 75.003 68.116 1.00 57.04 372 GLY B N 1
ATOM 6205 C CA . GLY B 1 372 ? 41.867 75.057 69.506 1.00 55.43 372 GLY B CA 1
ATOM 6206 C C . GLY B 1 372 ? 41.999 73.654 70.058 1.00 55.51 372 GLY B C 1
ATOM 6207 O O . GLY B 1 372 ? 42.800 73.397 70.963 1.00 54.55 372 GLY B O 1
ATOM 6208 N N . ILE B 1 373 ? 41.202 72.741 69.510 1.00 54.43 373 ILE B N 1
ATOM 6209 C CA . ILE B 1 373 ? 41.244 71.351 69.935 1.00 53.34 373 ILE B CA 1
ATOM 6210 C C . ILE B 1 373 ? 42.605 70.801 69.519 1.00 52.92 373 ILE B C 1
ATOM 6211 O O . ILE B 1 373 ? 43.015 70.940 68.370 1.00 52.73 373 ILE B O 1
ATOM 6216 N N . THR B 1 374 ? 43.309 70.187 70.463 1.00 53.12 374 THR B N 1
ATOM 6217 C CA . THR B 1 374 ? 44.637 69.653 70.191 1.00 53.76 374 THR B CA 1
ATOM 6218 C C . THR B 1 374 ? 44.656 68.567 69.113 1.00 53.45 374 THR B C 1
ATOM 6219 O O . THR B 1 374 ? 45.485 68.605 68.205 1.00 53.75 374 THR B O 1
ATOM 6223 N N . HIS B 1 375 ? 43.741 67.607 69.211 1.00 51.63 375 HIS B N 1
ATOM 6224 C CA . HIS B 1 375 ? 43.698 66.507 68.252 1.00 50.44 375 HIS B CA 1
ATOM 6225 C C . HIS B 1 375 ? 42.285 66.028 67.938 1.00 48.60 375 HIS B C 1
ATOM 6226 O O . HIS B 1 375 ? 41.609 65.478 68.805 1.00 48.52 375 HIS B O 1
ATOM 6233 N N . ILE B 1 376 ? 41.846 66.237 66.701 1.00 44.76 376 ILE B N 1
ATOM 6234 C CA . ILE B 1 376 ? 40.525 65.784 66.277 1.00 42.74 376 ILE B CA 1
ATOM 6235 C C . ILE B 1 376 ? 40.688 64.459 65.536 1.00 41.62 376 ILE B C 1
ATOM 6236 O O . ILE B 1 376 ? 41.060 64.426 64.361 1.00 41.08 376 ILE B O 1
ATOM 6241 N N . SER B 1 377 ? 40.414 63.373 66.247 1.00 38.57 377 SER B N 1
ATOM 6242 C CA . SER B 1 377 ? 40.535 62.020 65.713 1.00 37.65 377 SER B CA 1
ATOM 6243 C C . SER B 1 377 ? 39.559 61.699 64.580 1.00 35.41 377 SER B C 1
ATOM 6244 O O . SER B 1 377 ? 38.474 62.275 64.491 1.00 34.39 377 SER B O 1
ATOM 6247 N N . THR B 1 378 ? 39.964 60.790 63.700 1.00 35.33 378 THR B N 1
ATOM 6248 C CA . THR B 1 378 ? 39.099 60.355 62.602 1.00 33.00 378 THR B CA 1
ATOM 6249 C C . THR B 1 378 ? 38.286 59.189 63.139 1.00 31.67 378 THR B C 1
ATOM 6250 O O . THR B 1 378 ? 37.282 58.791 62.552 1.00 32.38 378 THR B O 1
ATOM 6254 N N . GLY B 1 379 ? 38.738 58.657 64.269 1.00 30.72 379 GLY B N 1
ATOM 6255 C CA . GLY B 1 379 ? 38.085 57.518 64.887 1.00 31.74 379 GLY B CA 1
ATOM 6256 C C . GLY B 1 379 ? 36.817 57.779 65.679 1.00 32.77 379 GLY B C 1
ATOM 6257 O O . GLY B 1 379 ? 36.622 58.850 66.273 1.00 32.77 379 GLY B O 1
ATOM 6258 N N . GLY B 1 380 ? 35.946 56.776 65.660 1.00 31.89 380 GLY B N 1
ATOM 6259 C CA . GLY B 1 380 ? 34.687 56.824 66.380 1.00 30.35 380 GLY B CA 1
ATOM 6260 C C . GLY B 1 380 ? 34.681 55.577 67.246 1.00 30.58 380 GLY B C 1
ATOM 6261 O O . GLY B 1 380 ? 35.081 55.623 68.409 1.00 30.03 380 GLY B O 1
ATOM 6262 N N . GLY B 1 381 ? 34.253 54.457 66.671 1.00 29.29 381 GLY B N 1
ATOM 6263 C CA . GLY B 1 381 ? 34.238 53.206 67.407 1.00 28.17 381 GLY B CA 1
ATOM 6264 C C . GLY B 1 381 ? 35.649 52.817 67.815 1.00 28.11 381 GLY B C 1
ATOM 6265 O O . GLY B 1 381 ? 35.859 52.224 68.865 1.00 28.14 381 GLY B O 1
ATOM 6266 N N . ALA B 1 382 ? 36.619 53.146 66.970 1.00 27.92 382 ALA B N 1
ATOM 6267 C CA . ALA B 1 382 ? 38.014 52.842 67.250 1.00 28.55 382 ALA B CA 1
ATOM 6268 C C . ALA B 1 382 ? 38.444 53.633 68.486 1.00 31.26 382 ALA B C 1
ATOM 6269 O O . ALA B 1 382 ? 39.138 53.110 69.367 1.00 29.56 382 ALA B O 1
ATOM 6271 N N . MET B 1 383 ? 38.033 54.896 68.549 1.00 30.75 383 MET B N 1
ATOM 6272 C CA . MET B 1 383 ? 38.379 55.714 69.697 1.00 34.15 383 MET B CA 1
ATOM 6273 C C . MET B 1 383 ? 37.728 55.183 70.967 1.00 35.29 383 MET B C 1
ATOM 6274 O O . MET B 1 383 ? 38.382 55.083 72.009 1.00 36.67 383 MET B O 1
ATOM 6279 N N . LEU B 1 384 ? 36.444 54.842 70.891 1.00 32.85 384 LEU B N 1
ATOM 6280 C CA . LEU B 1 384 ? 35.748 54.317 72.063 1.00 34.02 384 LEU B CA 1
ATOM 6281 C C . LEU B 1 384 ? 36.377 53.002 72.524 1.00 34.04 384 LEU B C 1
ATOM 6282 O O . LEU B 1 384 ? 36.489 52.740 73.721 1.00 35.27 384 LEU B O 1
ATOM 6287 N N . SER B 1 385 ? 36.788 52.174 71.574 1.00 32.95 385 SER B N 1
ATOM 6288 C CA . SER B 1 385 ? 37.405 50.906 71.928 1.00 34.38 385 SER B CA 1
ATOM 6289 C C . SER B 1 385 ? 38.683 51.178 72.721 1.00 35.48 385 SER B C 1
ATOM 6290 O O . SER B 1 385 ? 38.916 50.588 73.775 1.00 34.74 385 SER B O 1
ATOM 6293 N N . PHE B 1 386 ? 39.499 52.087 72.200 1.00 35.14 386 PHE B N 1
ATOM 6294 C CA . PHE B 1 386 ? 40.756 52.444 72.829 1.00 37.62 386 PHE B CA 1
ATOM 6295 C C . PHE B 1 386 ? 40.559 52.881 74.280 1.00 38.11 386 PHE B C 1
ATOM 6296 O O . PHE B 1 386 ? 41.159 52.311 75.195 1.00 38.11 386 PHE B O 1
ATOM 6304 N N . PHE B 1 387 ? 39.707 53.878 74.496 1.00 35.87 387 PHE B N 1
ATOM 6305 C CA . PHE B 1 387 ? 39.488 54.360 75.846 1.00 36.33 387 PHE B CA 1
ATOM 6306 C C . PHE B 1 387 ? 38.752 53.404 76.762 1.00 37.37 387 PHE B C 1
ATOM 6307 O O . PHE B 1 387 ? 38.612 53.665 77.953 1.00 38.82 387 PHE B O 1
ATOM 6315 N N . ALA B 1 388 ? 38.289 52.290 76.208 1.00 37.04 388 ALA B N 1
ATOM 6316 C CA . ALA B 1 388 ? 37.614 51.282 77.007 1.00 36.73 388 ALA B CA 1
ATOM 6317 C C . ALA B 1 388 ? 38.705 50.334 77.504 1.00 36.88 388 ALA B C 1
ATOM 6318 O O . ALA B 1 388 ? 38.437 49.371 78.222 1.00 37.62 388 ALA B O 1
ATOM 6320 N N . GLY B 1 389 ? 39.939 50.613 77.101 1.00 37.68 389 GLY B N 1
ATOM 6321 C CA . GLY B 1 389 ? 41.058 49.785 77.512 1.00 39.54 389 GLY B CA 1
ATOM 6322 C C . GLY B 1 389 ? 41.192 48.498 76.723 1.00 39.74 389 GLY B C 1
ATOM 6323 O O . GLY B 1 389 ? 41.878 47.575 77.155 1.00 39.35 389 GLY B O 1
ATOM 6324 N N . GLU B 1 390 ? 40.543 48.431 75.563 1.00 39.66 390 GLU B N 1
ATOM 6325 C CA . GLU B 1 390 ? 40.610 47.240 74.725 1.00 39.23 390 GLU B CA 1
ATOM 6326 C C . GLU B 1 390 ? 41.817 47.335 73.795 1.00 39.10 390 GLU B C 1
ATOM 6327 O O . GLU B 1 390 ? 42.257 48.430 73.441 1.00 37.93 390 GLU B O 1
ATOM 6333 N N . GLU B 1 391 ? 42.364 46.186 73.417 1.00 39.11 391 GLU B N 1
ATOM 6334 C CA . GLU B 1 391 ? 43.506 46.174 72.514 1.00 40.55 391 GLU B CA 1
ATOM 6335 C C . GLU B 1 391 ? 43.020 46.341 71.077 1.00 39.51 391 GLU B C 1
ATOM 6336 O O . GLU B 1 391 ? 42.072 45.678 70.661 1.00 39.75 391 GLU B O 1
ATOM 6342 N N . LEU B 1 392 ? 43.664 47.233 70.330 1.00 38.11 392 LEU B N 1
ATOM 6343 C CA . LEU B 1 392 ? 43.304 47.465 68.935 1.00 37.78 392 LEU B CA 1
ATOM 6344 C C . LEU B 1 392 ? 44.082 46.500 68.032 1.00 37.69 392 LEU B C 1
ATOM 6345 O O . LEU B 1 392 ? 45.310 46.586 67.923 1.00 37.26 392 LEU B O 1
ATOM 6350 N N . PRO B 1 393 ? 43.375 45.564 67.374 1.00 36.65 393 PRO B N 1
ATOM 6351 C CA . PRO B 1 393 ? 44.019 44.591 66.487 1.00 35.92 393 PRO B CA 1
ATOM 6352 C C . PRO B 1 393 ? 45.059 45.173 65.534 1.00 35.73 393 PRO B C 1
ATOM 6353 O O . PRO B 1 393 ? 46.089 44.549 65.292 1.00 36.05 393 PRO B O 1
ATOM 6357 N N . VAL B 1 394 ? 44.800 46.363 65.000 1.00 35.21 394 VAL B N 1
ATOM 6358 C CA . VAL B 1 394 ? 45.740 46.985 64.072 1.00 37.31 394 VAL B CA 1
ATOM 6359 C C . VAL B 1 394 ? 47.046 47.451 64.731 1.00 38.63 394 VAL B C 1
ATOM 6360 O O . VAL B 1 394 ? 48.087 47.511 64.076 1.00 38.36 394 VAL B O 1
ATOM 6364 N N . LEU B 1 395 ? 46.994 47.799 66.011 1.00 40.14 395 LEU B N 1
ATOM 6365 C CA . LEU B 1 395 ? 48.205 48.216 66.717 1.00 40.61 395 LEU B CA 1
ATOM 6366 C C . LEU B 1 395 ? 49.014 46.972 67.054 1.00 40.98 395 LEU B C 1
ATOM 6367 O O . LEU B 1 395 ? 50.238 46.966 66.945 1.00 42.95 395 LEU B O 1
ATOM 6372 N N . ARG B 1 396 ? 48.319 45.916 67.459 1.00 41.63 396 ARG B N 1
ATOM 6373 C CA . ARG B 1 396 ? 48.961 44.656 67.790 1.00 43.40 396 ARG B CA 1
ATOM 6374 C C . ARG B 1 396 ? 49.608 44.046 66.547 1.00 44.13 396 ARG B C 1
ATOM 6375 O O . ARG B 1 396 ? 50.630 43.369 66.641 1.00 44.59 396 ARG B O 1
ATOM 6383 N N . ALA B 1 397 ? 49.004 44.283 65.385 1.00 43.10 397 ALA B N 1
ATOM 6384 C CA . ALA B 1 397 ? 49.536 43.760 64.134 1.00 43.36 397 ALA B CA 1
ATOM 6385 C C . ALA B 1 397 ? 50.749 44.586 63.728 1.00 43.37 397 ALA B C 1
ATOM 6386 O O . ALA B 1 397 ? 51.717 44.057 63.181 1.00 43.22 397 ALA B O 1
ATOM 6388 N N . LEU B 1 398 ? 50.683 45.887 63.990 1.00 43.54 398 LEU B N 1
ATOM 6389 C CA . LEU B 1 398 ? 51.779 46.792 63.675 1.00 46.20 398 LEU B CA 1
ATOM 6390 C C . LEU B 1 398 ? 53.011 46.414 64.489 1.00 48.84 398 LEU B C 1
ATOM 6391 O O . LEU B 1 398 ? 54.138 46.538 64.012 1.00 50.13 398 LEU B O 1
ATOM 6396 N N . GLN B 1 399 ? 52.789 45.956 65.719 1.00 50.45 399 GLN B N 1
ATOM 6397 C CA . GLN B 1 399 ? 53.888 45.558 66.590 1.00 53.72 399 GLN B CA 1
ATOM 6398 C C . GLN B 1 399 ? 54.423 44.213 66.124 1.00 53.98 399 GLN B C 1
ATOM 6399 O O . GLN B 1 399 ? 55.625 44.050 65.927 1.00 55.17 399 GLN B O 1
ATOM 6405 N N . ILE B 1 400 ? 53.527 43.248 65.950 1.00 53.82 400 ILE B N 1
ATOM 6406 C CA . ILE B 1 400 ? 53.935 41.926 65.498 1.00 54.64 400 ILE B CA 1
ATOM 6407 C C . ILE B 1 400 ? 54.787 42.057 64.236 1.00 56.23 400 ILE B C 1
ATOM 6408 O O . ILE B 1 400 ? 55.800 41.371 64.082 1.00 56.55 400 ILE B O 1
ATOM 6413 N N . SER B 1 401 ? 54.382 42.958 63.348 1.00 57.37 401 SER B N 1
ATOM 6414 C CA . SER B 1 401 ? 55.106 43.183 62.104 1.00 59.16 401 SER B CA 1
ATOM 6415 C C . SER B 1 401 ? 56.485 43.781 62.375 1.00 60.21 401 SER B C 1
ATOM 6416 O O . SER B 1 401 ? 57.458 43.467 61.687 1.00 58.66 401 SER B O 1
ATOM 6419 N N . TYR B 1 402 ? 56.559 44.645 63.382 1.00 61.89 402 TYR B N 1
ATOM 6420 C CA . TYR B 1 402 ? 57.812 45.295 63.743 1.00 63.88 402 TYR B CA 1
ATOM 6421 C C . TYR B 1 402 ? 58.825 44.275 64.257 1.00 64.47 402 TYR B C 1
ATOM 6422 O O . TYR B 1 402 ? 59.926 44.153 63.724 1.00 64.44 402 TYR B O 1
ATOM 6431 N N . GLU B 1 403 ? 58.438 43.541 65.292 1.00 65.36 403 GLU B N 1
ATOM 6432 C CA . GLU B 1 403 ? 59.305 42.534 65.889 1.00 67.43 403 GLU B CA 1
ATOM 6433 C C . GLU B 1 403 ? 59.470 41.311 64.989 1.00 68.22 403 GLU B C 1
ATOM 6434 O O . GLU B 1 403 ? 59.678 40.192 65.466 1.00 67.93 403 GLU B O 1
ATOM 6440 N N . LYS B 1 404 ? 59.385 41.539 63.682 1.00 67.94 404 LYS B N 1
ATOM 6441 C CA . LYS B 1 404 ? 59.523 40.472 62.699 1.00 67.56 404 LYS B CA 1
ATOM 6442 C C . LYS B 1 404 ? 60.531 40.932 61.649 1.00 67.99 404 LYS B C 1
ATOM 6443 O O . LYS B 1 404 ? 61.469 40.211 61.309 1.00 67.96 404 LYS B O 1
ATOM 6449 N N . PHE B 1 405 ? 60.332 42.149 61.154 1.00 68.22 405 PHE B N 1
ATOM 6450 C CA . PHE B 1 405 ? 61.201 42.732 60.140 1.00 68.90 405 PHE B CA 1
ATOM 6451 C C . PHE B 1 405 ? 62.120 43.782 60.758 1.00 68.93 405 PHE B C 1
ATOM 6452 O O . PHE B 1 405 ? 62.127 43.898 62.001 1.00 68.69 405 PHE B O 1
#

Organism: Pyrococcus horikoshii (strain ATCC 700860 / DSM 12428 / JCM 9974 / NBRC 100139 / OT-3) (NCBI:txid70601)